Protein AF-0000000086442755 (afdb_homodimer)

InterPro domains:
  IPR003595 Protein-tyrosine phosphatase, catalytic [SM00404] (228-376)
  IPR004182 GRAM domain [PF02893] (17-108)
  IPR010569 Myotubularin-like, phosphatase domain [PF06602] (195-391)
  IPR010569 Myotubularin-like, phosphatase domain [PS51339] (129-443)
  IPR011993 PH-like domain superfamily [G3DSA:2.30.29.30] (11-107)
  IPR016130 Protein-tyrosine phosphatase, active site [PS00383] (278-288)
  IPR029021 Protein-tyrosine phosphatase-like [SSF52799] (125-448)
  IPR030564 Myotubularin [PTHR10807] (195-449)

Sequence (950 aa):
MSLQLCFYVLAVWDVAYLCPFYGNMRGEIAITNYRLLFYSPERENSCILDVPLGVIARVEKVGGSTSRGENSYGIEITCKDMRNLRFAHKQEGHSRRIMFDTIMKFAFPLSNGLQFFAMENKQKFAEDGWKVYDPEAEFKRLVQGIENPPWKLSLLNANYDVCDTYPALLGVPRDCTDDDMRRVASFRSRGRIPAKGGGYETDEGYPFVGFHFLDIQNIHVMRESLRKLKELVYPAMPDSRWLSGLEATHWLEHIKTVLFGAVRIAEKIHVERTSVLVHCSDGWDRTAQLTSLAMLLLDPVYRTLKGFECLIEREWVSAGHKFQQRIGHGDKNYADSERSPIFLQFIDCVWQVTRQFPTAFEFNEHFLIAVLDHLYSCQFGTFLGNCERSRTLERIQEQTPSLWSLVNSRRHEFVSPLFDRRNTRVLFPVPSMRHLQLWLGYYIRWNPGVPGTVRKNSYCGRKDAVLSTCSLECDMSLQLCFYVLAVWDVAYLCPFYGNMRGEIAITNYRLLFYSPERENSCILDVPLGVIARVEKVGGSTSRGENSYGIEITCKDMRNLRFAHKQEGHSRRIMFDTIMKFAFPLSNGLQFFAMENKQKFAEDGWKVYDPEAEFKRLVQGIENPPWKLSLLNANYDVCDTYPALLGVPRDCTDDDMRRVASFRSRGRIPAKGGGYETDEGYPFVGFHFLDIQNIHVMRESLRKLKELVYPAMPDSRWLSGLEATHWLEHIKTVLFGAVRIAEKIHVERTSVLVHCSDGWDRTAQLTSLAMLLLDPVYRTLKGFECLIEREWVSAGHKFQQRIGHGDKNYADSERSPIFLQFIDCVWQVTRQFPTAFEFNEHFLIAVLDHLYSCQFGTFLGNCERSRTLERIQEQTPSLWSLVNSRRHEFVSPLFDRRNTRVLFPVPSMRHLQLWLGYYIRWNPGVPGTVRKNSYCGRKDAVLSTCSLECD

Solvent-accessible surface area (backbone atoms only — not comparable to full-atom values): 51299 Å² total; per-residue (Å²): 130,81,80,72,64,46,50,83,72,48,73,44,70,69,29,29,38,55,39,90,86,80,42,75,42,56,22,35,38,39,32,38,61,46,34,40,33,31,31,22,65,88,56,78,31,33,31,72,42,81,40,46,26,31,26,48,38,42,78,43,80,35,62,54,96,77,51,79,60,87,74,35,30,28,41,37,36,38,35,71,82,52,48,72,46,39,37,22,38,62,84,87,69,58,52,55,59,55,51,50,53,52,49,53,46,54,24,11,12,65,72,60,77,43,74,58,48,9,61,57,38,74,78,84,56,88,36,71,30,74,66,63,57,46,76,67,60,51,49,52,59,73,45,56,92,48,80,81,53,66,53,38,81,38,63,80,20,60,82,31,75,61,20,52,42,40,39,35,68,40,83,41,55,54,87,59,48,69,67,55,51,53,55,41,15,71,60,14,69,75,18,52,68,80,58,49,38,82,53,77,79,72,61,83,83,36,84,88,59,85,86,80,85,70,81,73,75,56,52,62,58,47,32,51,19,50,53,45,42,34,58,46,43,47,64,73,59,66,63,91,49,43,45,42,51,50,52,72,24,40,47,65,57,50,43,30,43,51,45,38,47,13,42,49,51,37,41,38,39,69,74,65,65,43,88,82,88,81,74,53,61,79,41,39,54,71,30,30,43,31,51,47,48,20,46,41,31,57,35,47,59,37,27,31,57,63,30,35,52,27,46,45,43,52,43,33,43,27,42,18,25,43,38,31,57,24,71,36,66,22,36,66,66,64,79,50,76,64,34,32,56,57,68,57,47,41,53,50,44,52,50,56,44,42,69,78,39,59,36,51,26,34,41,30,71,58,38,58,49,48,53,54,53,46,63,37,32,38,60,29,34,64,56,58,42,37,18,36,49,56,28,58,74,65,38,37,77,80,46,20,43,34,53,48,10,56,48,66,54,44,43,82,73,27,49,34,92,56,41,37,88,83,51,56,66,66,57,73,74,71,58,40,68,89,69,56,73,84,60,50,84,64,67,36,36,85,42,82,87,45,86,80,41,64,66,64,45,67,67,44,48,48,57,62,46,48,69,69,48,43,58,85,67,74,128,131,81,79,72,65,48,49,84,72,48,73,44,72,70,30,30,39,53,39,87,85,81,42,74,39,56,22,34,39,40,32,37,62,48,34,39,35,32,31,22,66,90,56,79,32,33,33,73,41,81,40,47,26,31,27,48,36,42,77,43,78,34,63,54,96,77,52,81,60,86,76,35,31,28,40,38,37,40,36,71,81,52,49,72,45,39,36,23,35,61,84,88,70,58,52,55,59,56,51,50,52,51,48,52,46,54,25,11,13,66,70,62,77,44,74,56,49,9,61,57,40,74,77,84,57,89,35,70,30,75,65,61,56,48,74,66,59,52,49,52,61,73,46,56,91,48,80,80,53,67,54,37,80,38,63,79,22,58,80,32,76,60,20,52,43,39,39,35,68,39,82,39,55,53,87,59,48,70,66,57,49,54,56,42,17,70,61,13,67,76,19,50,67,78,55,48,37,82,54,78,79,72,59,83,83,35,84,88,59,86,88,81,86,68,81,72,74,55,51,62,57,48,31,51,18,50,52,46,42,35,57,47,45,46,65,72,59,64,61,90,50,43,45,42,50,51,52,72,23,41,47,64,57,52,42,30,44,51,44,39,47,15,42,51,51,38,41,39,39,70,74,66,65,42,90,81,86,80,74,51,57,80,40,40,54,71,29,30,44,32,53,48,47,20,46,41,31,58,36,47,61,37,28,31,58,63,31,33,53,25,45,46,44,51,44,33,45,28,43,18,24,44,38,30,56,23,72,37,66,22,38,66,66,65,80,50,76,62,35,32,57,57,68,58,46,42,54,49,43,50,50,54,44,42,70,77,38,59,36,51,27,35,44,31,69,60,38,57,50,49,54,55,54,45,61,37,34,37,59,28,34,66,56,58,41,37,18,36,49,57,28,60,75,66,39,38,77,79,46,21,43,33,54,48,9,54,47,65,56,45,42,82,73,27,47,33,91,57,41,37,88,82,51,56,68,65,57,75,73,71,58,41,67,88,69,56,74,84,59,49,84,65,68,38,36,85,43,82,88,43,87,82,42,64,67,66,44,65,68,44,48,48,58,63,46,47,67,70,46,42,57,86,66,73,127

Foldseek 3Di:
DPLCLKAWDDKDAFKWKQAPFPGIATTMWTDILFWIWTFGVVVVRFTPDIGTLLQWQAKDFFDDLPDDDQQGGAMWTDGNQLDIIIMGDDSPPCSRVVVRVVSLCRSQVVVNVHDFSQLSQPDDFPDFQVPLADPVVVVCVVCPPPDPDQKDKDQLCLVPVQAVFAFRIDIDGPPDDSVNLSVCLVQDDRRPDHARAPDHDDCPVPVPDDDDDLPQDDQLLQAQLVVQLSVPQVVDDDPPCNVVSNVVSCLLVNLLSLLVLLLVQLCCCPVVVDDDDDADNDCQFSVLLNVLSNCVLNFLQCQEPSNVSNSCCRSHAANFAFLCQQQVRSHNPSVRSNHGCRVVSSLLNVVLQCVVVVQSHFWDPVQSLLVVSCSRSSNFLARPGGHPNRCVVVVRSPSGGHPSSVCVSPVVVTTHPNHDPPPGDRDNDDSDPVSRDDPCLRNNLSNPPDPPSPCVSRLPPRPVCCNVCVPPPSD/DPLLLKAWDDKDAFKWKQAPFPGIATTMWTDILFWIWTFGVVVVRFTPDIGTLLQWQAKDFFDDLPDDDQQGGAMWTDGNQLDIIIMGDDSPPCRRVVVRVVSLCRSQVVVNVHDFSQLSQPDDFPDFQVPLADPVVVVCVVCPPPDPDQKDKDQLCLVPPQAVFAFRIDIDGPPDDSVNLSVCLVQDDRRPDHARAPDHDDCPVPVPDDDDDLPQDDQLLQAQLVVQLSVPQVVDDDPPCNVVSNVVSCLLVNLLSLLVLLLVQLCCCPVVVDDDDDADNDCQFSVLLNVLSNCVLNFLQCQEPSNVSNSCCRSHAANFAFLCQQQVRSHNPSVRSSHGCRVVSSLLNVVLQCVVVVQSHFWDPVQSLLVVSCSRSSNFLARPGGHDNVCVVVVRSPSGGHSSSVCVSPVVVTTHPNHDPPPGDRDNDDSDPVSRDDPCQRNNLSNPPDPPSPCVSRLPDRPVCCNVCVPPPSD

Secondary structure (DSSP, 8-state):
-----S-EEEEEEEEEEEETTTEEEEEEEEEESSEEEEEEGGGTTEEEEEEEGGGEEEEEEE--TT--STTSSEEEEEETTS-EEEEE--STT-HHHHHHHHHHHHH-GGGGTPPPHHHH-----SS-GGGG--HHHHHHHHTTT-SS-SEEEE-TTTTSSS-TTS-SSEEEETT--HHHHHHHHHTSGGG-SSSPTTS---GGG-TT----------HHHHHHHHHHHHHHHTTTPPGGGHHHHHHHHTHHHHHHHHHHHHHHHHHHHHTS--------SS-SSHHHHHHHHHHHHH-GGGGSHHHHHHHHIIIIITTT--HIIIIITT---TT-TT---HHHHHHHHHHHHHHH-TTS-SB-HHHHHHHHHHHHH-SSSTT-SSSHHHHHHTTHHHHS--HHHHHHHTGGGTB-TT--TT--PPP----STTT----HHHHTTT-TTSTT---GGGG---HHHHHH---S---/-----S-EEEEEEEEEEEETTTEEEEEEEEEESSEEEEEEGGGTTEEEEEEEGGGEEEEEEE--TT--STTSSEEEEEETTS-EEEEE--STT-HHHHHHHHHHHHH-GGGGTPPPHHHH-----SS-GGGG--HHHHHHHHTTT-SS-SEEEE-TTTTSSS-TTS-SSEEEETT--HHHHHHHHHTSGGG-SSSPTTS---GGG-TT----------HHHHHHHHHHHHHHHTTTPPGGGHHHHHHHHTHHHHHHHHHHHHHHHHHHHHTS--------SS-SSHHHHHHHHHHHHH-GGGGSHHHHHHHHIIIIITTT--HIIIIITT---TT-TT---HHHHHHHHHHHHHHH-TTS-SB-HHHHHHHHHHHHH-SSSTT-SSSHHHHHHTTHHHHS--HHHHHHHTGGGTB-TT--TT--PPP----STTT----HHHHTTT-TTSTT---GGGG---HHHHHH---S---

Structure (mmCIF, N/CA/C/O backbone):
data_AF-0000000086442755-model_v1
#
loop_
_entity.id
_entity.type
_entity.pdbx_description
1 polymer 'phosphatidylinositol-3,5-bisphosphate 3-phosphatase'
#
loop_
_atom_site.group_PDB
_atom_site.id
_atom_site.type_symbol
_atom_site.label_atom_id
_atom_site.label_alt_id
_atom_site.label_comp_id
_atom_site.label_asym_id
_atom_site.label_entity_id
_atom_site.label_seq_id
_atom_site.pdbx_PDB_ins_code
_atom_site.Cartn_x
_atom_site.Cartn_y
_atom_site.Cartn_z
_atom_site.occupancy
_atom_site.B_iso_or_equiv
_atom_site.auth_seq_id
_atom_site.auth_comp_id
_atom_site.auth_asym_id
_atom_site.auth_atom_id
_atom_site.pdbx_PDB_model_num
ATOM 1 N N . MET A 1 1 ? -15.805 24.844 40.438 1 22.53 1 MET A N 1
ATOM 2 C CA . MET A 1 1 ? -16.406 25.453 39.25 1 22.53 1 MET A CA 1
ATOM 3 C C . MET A 1 1 ? -15.836 24.828 38 1 22.53 1 MET A C 1
ATOM 5 O O . MET A 1 1 ? -14.633 24.906 37.75 1 22.53 1 MET A O 1
ATOM 9 N N . SER A 1 2 ? -16.234 23.734 37.562 1 29.62 2 SER A N 1
ATOM 10 C CA . SER A 1 2 ? -15.82 22.859 36.469 1 29.62 2 SER A CA 1
ATOM 11 C C . SER A 1 2 ? -15.695 23.609 35.156 1 29.62 2 SER A C 1
ATOM 13 O O . SER A 1 2 ? -16.609 24.328 34.75 1 29.62 2 SER A O 1
ATOM 15 N N . LEU A 1 3 ? -14.602 24.266 34.875 1 35.94 3 LEU A N 1
ATOM 16 C CA . LEU A 1 3 ? -14.18 25.203 33.844 1 35.94 3 LEU A CA 1
ATOM 17 C C . LEU A 1 3 ? -14.797 24.828 32.5 1 35.94 3 LEU A C 1
ATOM 19 O O . LEU A 1 3 ? -14.531 23.75 31.953 1 35.94 3 LEU A O 1
ATOM 23 N N . GLN A 1 4 ? -16 25.156 32.312 1 43.88 4 GLN A N 1
ATOM 24 C CA . GLN A 1 4 ? -16.875 24.922 31.156 1 43.88 4 GLN A CA 1
ATOM 25 C C . GLN A 1 4 ? -16.266 25.469 29.875 1 43.88 4 GLN A C 1
ATOM 27 O O . GLN A 1 4 ? -16.281 26.688 29.656 1 43.88 4 GLN A O 1
ATOM 32 N N . LEU A 1 5 ? -15.031 25.109 29.297 1 58.97 5 LEU A N 1
ATOM 33 C CA . LEU A 1 5 ? -14.164 25.609 28.234 1 58.97 5 LEU A CA 1
ATOM 34 C C . LEU A 1 5 ? -14.922 25.688 26.906 1 58.97 5 LEU A C 1
ATOM 36 O O . LEU A 1 5 ? -14.742 26.641 26.141 1 58.97 5 LEU A O 1
ATOM 40 N N . CYS A 1 6 ? -15.82 24.875 26.672 1 67.19 6 CYS A N 1
ATOM 41 C CA . CYS A 1 6 ? -16.656 24.875 25.469 1 67.19 6 CYS A CA 1
ATOM 42 C C . CYS A 1 6 ? -18.109 25.203 25.812 1 67.19 6 CYS A C 1
ATOM 44 O O . CYS A 1 6 ? -18.672 24.609 26.75 1 67.19 6 CYS A O 1
ATOM 46 N N . PHE A 1 7 ? -18.703 26.469 25.375 1 73.19 7 PHE A N 1
ATOM 47 C CA . PHE A 1 7 ? -20.094 26.812 25.672 1 73.19 7 PHE A CA 1
ATOM 48 C C . PHE A 1 7 ? -20.938 26.828 24.406 1 73.19 7 PHE A C 1
ATOM 50 O O . PHE A 1 7 ? -20.406 27.031 23.312 1 73.19 7 PHE A O 1
ATOM 57 N N . TYR A 1 8 ? -22.188 26.578 24.578 1 76.19 8 TYR A N 1
ATOM 58 C CA . TYR A 1 8 ? -23.125 26.562 23.469 1 76.19 8 TYR A CA 1
ATOM 59 C C . TYR A 1 8 ? -23.422 27.969 22.969 1 76.19 8 TYR A C 1
ATOM 61 O O . TYR A 1 8 ? -23.641 28.875 23.781 1 76.19 8 TYR A O 1
ATOM 69 N N . VAL A 1 9 ? -23.438 28.094 21.688 1 81.19 9 VAL A N 1
ATOM 70 C CA . VAL A 1 9 ? -23.703 29.391 21.094 1 81.19 9 VAL A CA 1
ATOM 71 C C . VAL A 1 9 ? -25.047 29.375 20.391 1 81.19 9 VAL A C 1
ATOM 73 O O . VAL A 1 9 ? -25.859 30.297 20.547 1 81.19 9 VAL A O 1
ATOM 76 N N . LEU A 1 10 ? -25.297 28.281 19.641 1 85.25 10 LEU A N 1
ATOM 77 C CA . LEU A 1 10 ? -26.5 28.25 18.812 1 85.25 10 LEU A CA 1
ATOM 78 C C . LEU A 1 10 ? -26.969 26.812 18.578 1 85.25 10 LEU A C 1
ATOM 80 O O . LEU A 1 10 ? -26.141 25.906 18.469 1 85.25 10 LEU A O 1
ATOM 84 N N . ALA A 1 11 ? -28.219 26.625 18.578 1 88.19 11 ALA A N 1
ATOM 85 C CA . ALA A 1 11 ? -28.828 25.375 18.141 1 88.19 11 ALA A CA 1
ATOM 86 C C . ALA A 1 11 ? -29.859 25.625 17.031 1 88.19 11 ALA A C 1
ATOM 88 O O . ALA A 1 11 ? -30.656 26.562 17.109 1 88.19 11 ALA A O 1
ATOM 89 N N . VAL A 1 12 ? -29.688 24.984 16.031 1 89.75 12 VAL A N 1
ATOM 90 C CA . VAL A 1 12 ? -30.625 25.078 14.922 1 89.75 12 VAL A CA 1
ATOM 91 C C . VAL A 1 12 ? -31.312 23.719 14.703 1 89.75 12 VAL A C 1
ATOM 93 O O . VAL A 1 12 ? -30.625 22.719 14.492 1 89.75 12 VAL A O 1
ATOM 96 N N . TRP A 1 13 ? -32.594 23.797 14.625 1 89.19 13 TRP A N 1
ATOM 97 C CA . TRP A 1 13 ? -33.344 22.562 14.492 1 89.19 13 TRP A CA 1
ATOM 98 C C . TRP A 1 13 ? -33.844 22.375 13.055 1 89.19 13 TRP A C 1
ATOM 100 O O . TRP A 1 13 ? -33.906 23.328 12.289 1 89.19 13 TRP A O 1
ATOM 110 N N . ASP A 1 14 ? -34.094 21.156 12.742 1 88.69 14 ASP A N 1
ATOM 111 C CA . ASP A 1 14 ? -34.719 20.781 11.477 1 88.69 14 ASP A CA 1
ATOM 112 C C . ASP A 1 14 ? -33.844 21.188 10.289 1 88.69 14 ASP A C 1
ATOM 114 O O . ASP A 1 14 ? -34.344 21.859 9.375 1 88.69 14 ASP A O 1
ATOM 118 N N . VAL A 1 15 ? -32.656 20.906 10.367 1 92.38 15 VAL A N 1
ATOM 119 C CA . VAL A 1 15 ? -31.703 21.109 9.289 1 92.38 15 VAL A CA 1
ATOM 120 C C . VAL A 1 15 ? -31.375 19.766 8.641 1 92.38 15 VAL A C 1
ATOM 122 O O . VAL A 1 15 ? -31.312 18.734 9.32 1 92.38 15 VAL A O 1
ATOM 125 N N . ALA A 1 16 ? -31.219 19.766 7.352 1 92.88 16 ALA A N 1
ATOM 126 C CA . ALA A 1 16 ? -30.859 18.547 6.645 1 92.88 16 ALA A CA 1
ATOM 127 C C . ALA A 1 16 ? -29.375 18.531 6.301 1 92.88 16 ALA A C 1
ATOM 129 O O . ALA A 1 16 ? -28.875 19.438 5.621 1 92.88 16 ALA A O 1
ATOM 130 N N . TYR A 1 17 ? -28.656 17.609 6.832 1 93.12 17 TYR A N 1
ATOM 131 C CA . TYR A 1 17 ? -27.297 17.359 6.406 1 93.12 17 TYR A CA 1
ATOM 132 C C . TYR A 1 17 ? -27.25 16.5 5.148 1 93.12 17 TYR A C 1
ATOM 134 O O . TYR A 1 17 ? -27.734 15.359 5.152 1 93.12 17 TYR A O 1
ATOM 142 N N . LEU A 1 18 ? -26.703 17.047 4.117 1 91.94 18 LEU A N 1
ATOM 143 C CA . LEU A 1 18 ? -26.641 16.344 2.844 1 91.94 18 LEU A CA 1
ATOM 144 C C . LEU A 1 18 ? -25.344 15.539 2.742 1 91.94 18 LEU A C 1
ATOM 146 O O . LEU A 1 18 ? -24.438 15.914 1.991 1 91.94 18 LEU A O 1
ATOM 150 N N . CYS A 1 19 ? -25.297 14.391 3.377 1 86.88 19 CYS A N 1
ATOM 151 C CA . CYS A 1 19 ? -24.109 13.555 3.414 1 86.88 19 CYS A CA 1
ATOM 152 C C . CYS A 1 19 ? -23.922 12.82 2.094 1 86.88 19 CYS A C 1
ATOM 154 O O . CYS A 1 19 ? -24.828 12.141 1.615 1 86.88 19 CYS A O 1
ATOM 156 N N . PRO A 1 20 ? -22.797 12.906 1.529 1 83.75 20 PRO A N 1
ATOM 157 C CA . PRO A 1 20 ? -22.562 12.25 0.239 1 83.75 20 PRO A CA 1
ATOM 158 C C . PRO A 1 20 ? -22.516 10.734 0.351 1 83.75 20 PRO A C 1
ATOM 160 O O . PRO A 1 20 ? -22.672 10.031 -0.649 1 83.75 20 PRO A O 1
ATOM 163 N N . PHE A 1 21 ? -22.375 10.242 1.485 1 78 21 PHE A N 1
ATOM 164 C CA . PHE A 1 21 ? -22.156 8.812 1.646 1 78 21 PHE A CA 1
ATOM 165 C C . PHE A 1 21 ? -23.438 8.125 2.121 1 78 21 PHE A C 1
ATOM 167 O O . PHE A 1 21 ? -23.75 7.016 1.691 1 78 21 PHE A O 1
ATOM 174 N N . TYR A 1 22 ? -24.188 8.828 2.996 1 78.12 22 TYR A N 1
ATOM 175 C CA . TYR A 1 22 ? -25.344 8.188 3.625 1 78.12 22 TYR A CA 1
ATOM 176 C C . TYR A 1 22 ? -26.641 8.812 3.154 1 78.12 22 TYR A C 1
ATOM 178 O O . TYR A 1 22 ? -27.734 8.359 3.521 1 78.12 22 TYR A O 1
ATOM 186 N N . GLY A 1 23 ? -26.5 9.773 2.338 1 84.75 23 GLY A N 1
ATOM 187 C CA . GLY A 1 23 ? -27.703 10.469 1.908 1 84.75 23 GLY A CA 1
ATOM 188 C C . GLY A 1 23 ? -28.109 11.578 2.854 1 84.75 23 GLY A C 1
ATOM 189 O O . GLY A 1 23 ? -27.391 11.898 3.805 1 84.75 23 GLY A O 1
ATOM 190 N N . ASN A 1 24 ? -29.281 12.102 2.676 1 89.31 24 ASN A N 1
ATOM 191 C CA . ASN A 1 24 ? -29.766 13.234 3.451 1 89.31 24 ASN A CA 1
ATOM 192 C C . ASN A 1 24 ? -30.266 12.805 4.824 1 89.31 24 ASN A C 1
ATOM 194 O O . ASN A 1 24 ? -30.938 11.766 4.949 1 89.31 24 ASN A O 1
ATOM 198 N N . MET A 1 25 ? -29.906 13.531 5.793 1 90.06 25 MET A N 1
ATOM 199 C CA . MET A 1 25 ? -30.359 13.273 7.156 1 90.06 25 MET A CA 1
ATOM 200 C C . MET A 1 25 ? -30.859 14.555 7.816 1 90.06 25 MET A C 1
ATOM 202 O O . MET A 1 25 ? -30.172 15.578 7.805 1 90.06 25 MET A O 1
ATOM 206 N N . ARG A 1 26 ? -32 14.383 8.359 1 90.44 26 ARG A N 1
ATOM 207 C CA . ARG A 1 26 ? -32.531 15.539 9.07 1 90.44 26 ARG A CA 1
ATOM 208 C C . ARG A 1 26 ? -32.188 15.484 10.547 1 90.44 26 ARG A C 1
ATOM 210 O O . ARG A 1 26 ? -32.125 14.406 11.141 1 90.44 26 ARG A O 1
ATOM 217 N N . GLY A 1 27 ? -31.859 16.719 11.055 1 91.69 27 GLY A N 1
ATOM 218 C CA . GLY A 1 27 ? -31.516 16.75 12.469 1 91.69 27 GLY A CA 1
ATOM 219 C C . GLY A 1 27 ? -31.281 18.156 13 1 91.69 27 GLY A C 1
ATOM 220 O O . GLY A 1 27 ? -31.984 19.094 12.617 1 91.69 27 GLY A O 1
ATOM 221 N N . GLU A 1 28 ? -30.406 18.125 14 1 91.56 28 GLU A N 1
ATOM 222 C CA . GLU A 1 28 ? -30.109 19.375 14.695 1 91.56 28 GLU A CA 1
ATOM 223 C C . GLU A 1 28 ? -28.625 19.688 14.641 1 91.56 28 GLU A C 1
ATOM 225 O O . GLU A 1 28 ? -27.781 18.797 14.758 1 91.56 28 GLU A O 1
ATOM 230 N N . ILE A 1 29 ? -28.406 21.016 14.469 1 92.62 29 ILE A N 1
ATOM 231 C CA . ILE A 1 29 ? -27.031 21.5 14.508 1 92.62 29 ILE A CA 1
ATOM 232 C C . ILE A 1 29 ? -26.797 22.25 15.812 1 92.62 29 ILE A C 1
ATOM 234 O O . ILE A 1 29 ? -27.609 23.078 16.234 1 92.62 29 ILE A O 1
ATOM 238 N N . ALA A 1 30 ? -25.766 21.891 16.438 1 90.44 30 ALA A N 1
ATOM 239 C CA . ALA A 1 30 ? -25.312 22.641 17.609 1 90.44 30 ALA A CA 1
ATOM 240 C C . ALA A 1 30 ? -23.938 23.25 17.359 1 90.44 30 ALA A C 1
ATOM 242 O O . ALA A 1 30 ? -23.016 22.578 16.922 1 90.44 30 ALA A O 1
ATOM 243 N N . ILE A 1 31 ? -23.891 24.547 17.609 1 92.94 31 ILE A N 1
ATOM 244 C CA . ILE A 1 31 ? -22.609 25.25 17.453 1 92.94 31 ILE A CA 1
ATOM 245 C C . ILE A 1 31 ? -22.125 25.766 18.797 1 92.94 31 ILE A C 1
ATOM 247 O O . ILE A 1 31 ? -22.875 26.438 19.516 1 92.94 31 ILE A O 1
ATOM 251 N N . THR A 1 32 ? -20.906 25.391 19.109 1 90.5 32 THR A N 1
ATOM 252 C CA . THR A 1 32 ? -20.25 25.938 20.297 1 90.5 32 THR A CA 1
ATOM 253 C C . THR A 1 32 ? -19.188 26.969 19.891 1 90.5 32 THR A C 1
ATOM 255 O O . THR A 1 32 ? -19.078 27.328 18.719 1 90.5 32 THR A O 1
ATOM 258 N N . ASN A 1 33 ? -18.438 27.453 20.891 1 90.56 33 ASN A N 1
ATOM 259 C CA . ASN A 1 33 ? -17.359 28.375 20.547 1 90.56 33 ASN A CA 1
ATOM 260 C C . ASN A 1 33 ? -16.156 27.625 19.953 1 90.56 33 ASN A C 1
ATOM 262 O O . ASN A 1 33 ? -15.164 28.25 19.578 1 90.56 33 ASN A O 1
ATOM 266 N N . TYR A 1 34 ? -16.312 26.328 19.844 1 91.62 34 TYR A N 1
ATOM 267 C CA . TYR A 1 34 ? -15.18 25.562 19.328 1 91.62 34 TYR A CA 1
ATOM 268 C C . TYR A 1 34 ? -15.625 24.562 18.266 1 91.62 34 TYR A C 1
ATOM 270 O O . TYR A 1 34 ? -14.875 24.281 17.328 1 91.62 34 TYR A O 1
ATOM 278 N N . ARG A 1 35 ? -16.875 24.062 18.359 1 93.19 35 ARG A N 1
ATOM 279 C CA . ARG A 1 35 ? -17.234 22.953 17.484 1 93.19 35 ARG A CA 1
ATOM 280 C C . ARG A 1 35 ? -18.625 23.188 16.875 1 93.19 35 ARG A C 1
ATOM 282 O O . ARG A 1 35 ? -19.453 23.891 17.453 1 93.19 35 ARG A O 1
ATOM 289 N N . LEU A 1 36 ? -18.812 22.609 15.742 1 94.06 36 LEU A N 1
ATOM 290 C CA . LEU A 1 36 ? -20.094 22.406 15.078 1 94.06 36 LEU A CA 1
ATOM 291 C C . LEU A 1 36 ? -20.484 20.938 15.094 1 94.06 36 LEU A C 1
ATOM 293 O O . LEU A 1 36 ? -19.719 20.078 14.656 1 94.06 36 LEU A O 1
ATOM 297 N N . LEU A 1 37 ? -21.672 20.641 15.641 1 91.31 37 LEU A N 1
ATOM 298 C CA . LEU A 1 37 ? -22.141 19.281 15.789 1 91.31 37 LEU A CA 1
ATOM 299 C C . LEU A 1 37 ? -23.469 19.078 15.086 1 91.31 37 LEU A C 1
ATOM 301 O O . LEU A 1 37 ? -24.312 19.984 15.055 1 91.31 37 LEU A O 1
ATOM 305 N N . PHE A 1 38 ? -23.656 17.953 14.523 1 92.38 38 PHE A N 1
ATOM 306 C CA . PHE A 1 38 ? -24.922 17.578 13.922 1 92.38 38 PHE A CA 1
ATOM 307 C C . PHE A 1 38 ? -25.438 16.266 14.508 1 92.38 38 PHE A C 1
ATOM 309 O O . PHE A 1 38 ? -24.703 15.273 14.555 1 92.38 38 PHE A O 1
ATOM 316 N N . TYR A 1 39 ? -26.641 16.359 14.898 1 88.19 39 TYR A N 1
ATOM 317 C CA . TYR A 1 39 ? -27.312 15.195 15.477 1 88.19 39 TYR A CA 1
ATOM 318 C C . TYR A 1 39 ? -28.562 14.836 14.664 1 88.19 39 TYR A C 1
ATOM 320 O O . TYR A 1 39 ? -29.266 15.719 14.164 1 88.19 39 TYR A O 1
ATOM 328 N N . SER A 1 40 ? -28.797 13.562 14.555 1 87.31 40 SER A N 1
ATOM 329 C CA . SER A 1 40 ? -30 13.133 13.852 1 87.31 40 SER A CA 1
ATOM 330 C C . SER A 1 40 ? -30.828 12.18 14.695 1 87.31 40 SER A C 1
ATOM 332 O O . SER A 1 40 ? -30.312 11.156 15.172 1 87.31 40 SER A O 1
ATOM 334 N N . PRO A 1 41 ? -32.062 12.461 14.883 1 81.88 41 PRO A N 1
ATOM 335 C CA . PRO A 1 41 ? -32.938 11.523 15.586 1 81.88 41 PRO A CA 1
ATOM 336 C C . PRO A 1 41 ? -33.125 10.211 14.836 1 81.88 41 PRO A C 1
ATOM 338 O O . PRO A 1 41 ? -33.406 9.18 15.453 1 81.88 41 PRO A O 1
ATOM 341 N N . GLU A 1 42 ? -33 10.242 13.57 1 79.56 42 GLU A N 1
ATOM 342 C CA . GLU A 1 42 ? -33.156 9.055 12.742 1 79.56 42 GLU A CA 1
ATOM 343 C C . GLU A 1 42 ? -32.094 8.008 13.078 1 79.56 42 GLU A C 1
ATOM 345 O O . GLU A 1 42 ? -32.281 6.816 12.812 1 79.56 42 GLU A O 1
ATOM 350 N N . ARG A 1 43 ? -31.094 8.477 13.664 1 77 43 ARG A N 1
ATOM 351 C CA . ARG A 1 43 ? -30 7.586 14.039 1 77 43 ARG A CA 1
ATOM 352 C C . ARG A 1 43 ? -29.781 7.586 15.555 1 77 43 ARG A C 1
ATOM 354 O O . ARG A 1 43 ? -28.656 7.773 16.031 1 77 43 ARG A O 1
ATOM 361 N N . GLU A 1 44 ? -30.812 7.477 16.266 1 71.19 44 GLU A N 1
ATOM 362 C CA . GLU A 1 44 ? -30.828 7.395 17.719 1 71.19 44 GLU A CA 1
ATOM 363 C C . GLU A 1 44 ? -30.109 8.586 18.344 1 71.19 44 GLU A C 1
ATOM 365 O O . GLU A 1 44 ? -29.391 8.43 19.344 1 71.19 44 GLU A O 1
ATOM 370 N N . ASN A 1 45 ? -30.188 9.656 17.672 1 70 45 ASN A N 1
ATOM 371 C CA . ASN A 1 45 ? -29.609 10.914 18.141 1 70 45 ASN A CA 1
ATOM 372 C C . ASN A 1 45 ? -28.109 10.812 18.328 1 70 45 ASN A C 1
ATOM 374 O O . ASN A 1 45 ? -27.562 11.344 19.297 1 70 45 ASN A O 1
ATOM 378 N N . SER A 1 46 ? -27.578 10.078 17.484 1 76.12 46 SER A N 1
ATOM 379 C CA . SER A 1 46 ? -26.125 9.969 17.484 1 76.12 46 SER A CA 1
ATOM 380 C C . SER A 1 46 ? -25.469 11.141 16.75 1 76.12 46 SER A C 1
ATOM 382 O O . SER A 1 46 ? -26.094 11.742 15.875 1 76.12 46 SER A O 1
ATOM 384 N N . CYS A 1 47 ? -24.312 11.625 17.328 1 73 47 CYS A N 1
ATOM 385 C CA . CYS A 1 47 ? -23.547 12.672 16.656 1 73 47 CYS A CA 1
ATOM 386 C C . CYS A 1 47 ? -22.969 12.164 15.336 1 73 47 CYS A C 1
ATOM 388 O O . CYS A 1 47 ? -22.125 11.273 15.328 1 73 47 CYS A O 1
ATOM 390 N N . ILE A 1 48 ? -23.406 12.742 14.32 1 79 48 ILE A N 1
ATOM 391 C CA . ILE A 1 48 ? -23.047 12.297 12.977 1 79 48 ILE A CA 1
ATOM 392 C C . ILE A 1 48 ? -21.844 13.094 12.484 1 79 48 ILE A C 1
ATOM 394 O O . ILE A 1 48 ? -20.984 12.562 11.781 1 79 48 ILE A O 1
ATOM 398 N N . LEU A 1 49 ? -21.859 14.352 12.914 1 89.25 49 LEU A N 1
ATOM 399 C CA . LEU A 1 49 ? -20.781 15.227 12.461 1 89.25 49 LEU A CA 1
ATOM 400 C C . LEU A 1 49 ? -20.172 15.992 13.633 1 89.25 49 LEU A C 1
ATOM 402 O O . LEU A 1 49 ? -20.906 16.453 14.516 1 89.25 49 LEU A O 1
ATOM 406 N N . ASP A 1 50 ? -18.938 16.062 13.719 1 89.06 50 ASP A N 1
ATOM 407 C CA . ASP A 1 50 ? -18.141 16.828 14.672 1 89.06 50 ASP A CA 1
ATOM 408 C C . ASP A 1 50 ? -17 17.562 13.977 1 89.06 50 ASP A C 1
ATOM 410 O O . ASP A 1 50 ? -16.031 16.953 13.547 1 89.06 50 ASP A O 1
ATOM 414 N N . VAL A 1 51 ? -17.156 18.875 13.961 1 94.62 51 VAL A N 1
ATOM 415 C CA . VAL A 1 51 ? -16.188 19.672 13.203 1 94.62 51 VAL A CA 1
ATOM 416 C C . VAL A 1 51 ? -15.68 20.812 14.07 1 94.62 51 VAL A C 1
ATOM 418 O O . VAL A 1 51 ? -16.422 21.734 14.391 1 94.62 51 VAL A O 1
ATOM 421 N N . PRO A 1 52 ? -14.406 20.734 14.477 1 95.25 52 PRO A N 1
ATOM 422 C CA . PRO A 1 52 ? -13.875 21.969 15.086 1 95.25 52 PRO A CA 1
ATOM 423 C C . PRO A 1 52 ? -14.016 23.188 14.18 1 95.25 52 PRO A C 1
ATOM 425 O O . PRO A 1 52 ? -13.758 23.094 12.977 1 95.25 52 PRO A O 1
ATOM 428 N N . LEU A 1 53 ? -14.391 24.25 14.727 1 96.31 53 LEU A N 1
ATOM 429 C CA . LEU A 1 53 ? -14.664 25.438 13.914 1 96.31 53 LEU A CA 1
ATOM 430 C C . LEU A 1 53 ? -13.398 25.922 13.219 1 96.31 53 LEU A C 1
ATOM 432 O O . LEU A 1 53 ? -13.453 26.453 12.117 1 96.31 53 LEU A O 1
ATOM 436 N N . GLY A 1 54 ? -12.242 25.734 13.852 1 96.62 54 GLY A N 1
ATOM 437 C CA . GLY A 1 54 ? -10.977 26.156 13.273 1 96.62 54 GLY A CA 1
ATOM 438 C C . GLY A 1 54 ? -10.641 25.438 11.984 1 96.62 54 GLY A C 1
ATOM 439 O O . GLY A 1 54 ? -9.82 25.922 11.188 1 96.62 54 GLY A O 1
ATOM 440 N N . VAL A 1 55 ? -11.289 24.312 11.727 1 97.75 55 VAL A N 1
ATOM 441 C CA . VAL A 1 55 ? -11.016 23.484 10.562 1 97.75 55 VAL A CA 1
ATOM 442 C C . VAL A 1 55 ? -11.734 24.062 9.344 1 97.75 55 VAL A C 1
ATOM 444 O O . VAL A 1 55 ? -11.398 23.734 8.203 1 97.75 55 VAL A O 1
ATOM 447 N N . ILE A 1 56 ? -12.688 24.922 9.547 1 97.94 56 ILE A N 1
ATOM 448 C CA . ILE A 1 56 ? -13.492 25.5 8.469 1 97.94 56 ILE A CA 1
ATOM 449 C C . ILE A 1 56 ? -12.664 26.5 7.672 1 97.94 56 ILE A C 1
ATOM 451 O O . ILE A 1 56 ? -12.031 27.391 8.242 1 97.94 56 ILE A O 1
ATOM 455 N N . ALA A 1 57 ? -12.664 26.375 6.395 1 97.38 57 ALA A N 1
ATOM 456 C CA . ALA A 1 57 ? -11.906 27.25 5.508 1 97.38 57 ALA A CA 1
ATOM 457 C C . ALA A 1 57 ? -12.82 28.266 4.828 1 97.38 57 ALA A C 1
ATOM 459 O O . ALA A 1 57 ? -12.414 29.391 4.559 1 97.38 57 ALA A O 1
ATOM 460 N N . ARG A 1 58 ? -14 27.812 4.535 1 97.38 58 ARG A N 1
ATOM 461 C CA . ARG A 1 58 ? -14.906 28.641 3.742 1 97.38 58 ARG A CA 1
ATOM 462 C C . ARG A 1 58 ? -16.359 28.281 4.039 1 97.38 58 ARG A C 1
ATOM 464 O O . ARG A 1 58 ? -16.703 27.109 4.207 1 97.38 58 ARG A O 1
ATOM 471 N N . VAL A 1 59 ? -17.20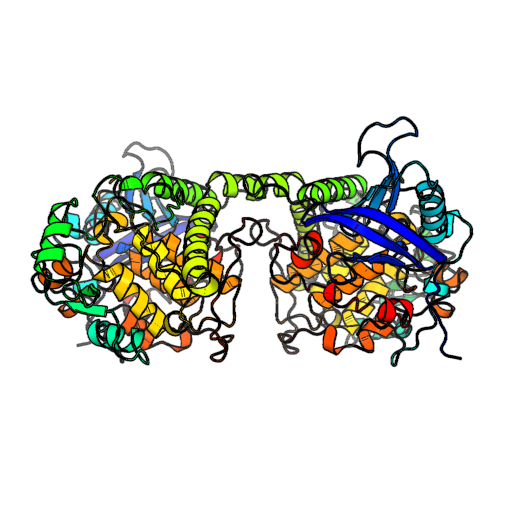3 29.266 4.145 1 97.56 59 VAL A N 1
ATOM 472 C CA . VAL A 1 59 ? -18.641 29.109 4.336 1 97.56 59 VAL A CA 1
ATOM 473 C C . VAL A 1 59 ? -19.406 29.891 3.268 1 97.56 59 VAL A C 1
ATOM 475 O O . VAL A 1 59 ? -19.141 31.078 3.059 1 97.56 59 VAL A O 1
ATOM 478 N N . GLU A 1 60 ? -20.312 29.219 2.613 1 95.81 60 GLU A N 1
ATOM 479 C CA . GLU A 1 60 ? -21.062 29.859 1.553 1 95.81 60 GLU A CA 1
ATOM 480 C C . GLU A 1 60 ? -22.562 29.578 1.691 1 95.81 60 GLU A C 1
ATOM 482 O O . GLU A 1 60 ? -22.953 28.469 2.053 1 95.81 60 GLU A O 1
ATOM 487 N N . LYS A 1 61 ? -23.281 30.578 1.429 1 93.31 61 LYS A N 1
ATOM 488 C CA . LYS A 1 61 ? -24.734 30.406 1.339 1 93.31 61 LYS A CA 1
ATOM 489 C C . LYS A 1 61 ? -25.141 29.906 -0.043 1 93.31 61 LYS A C 1
ATOM 491 O O . LYS A 1 61 ? -24.578 30.328 -1.055 1 93.31 61 LYS A O 1
ATOM 496 N N . VAL A 1 62 ? -26 28.938 0 1 91.25 62 VAL A N 1
ATOM 497 C CA . VAL A 1 62 ? -26.484 28.375 -1.258 1 91.25 62 VAL A CA 1
ATOM 498 C C . VAL A 1 62 ? -27.969 28.703 -1.432 1 91.25 62 VAL A C 1
ATOM 500 O O . VAL A 1 62 ? -28.75 28.562 -0.493 1 91.25 62 VAL A O 1
ATOM 503 N N . GLY A 1 63 ? -28.297 29.062 -2.662 1 84.25 63 GLY A N 1
ATOM 504 C CA . GLY A 1 63 ? -29.688 29.328 -2.986 1 84.25 63 GLY A CA 1
ATOM 505 C C . GLY A 1 63 ? -30.172 30.672 -2.484 1 84.25 63 GLY A C 1
ATOM 506 O O . GLY A 1 63 ? -29.5 31.312 -1.686 1 84.25 63 GLY A O 1
ATOM 507 N N . GLY A 1 64 ? -31.297 31.172 -3.143 1 75.12 64 GLY A N 1
ATOM 508 C CA . GLY A 1 64 ? -31.969 32.375 -2.738 1 75.12 64 GLY A CA 1
ATOM 509 C C . GLY A 1 64 ? -33.406 32.156 -2.293 1 75.12 64 GLY A C 1
ATOM 510 O O . GLY A 1 64 ? -33.875 31.016 -2.27 1 75.12 64 GLY A O 1
ATOM 511 N N . SER A 1 65 ? -33.969 33.188 -1.89 1 66.06 65 SER A N 1
ATOM 512 C CA . SER A 1 65 ? -35.344 33.125 -1.413 1 66.06 65 SER A CA 1
ATOM 513 C C . SER A 1 65 ? -36.281 32.562 -2.492 1 66.06 65 SER A C 1
ATOM 515 O O . SER A 1 65 ? -37.312 32 -2.184 1 66.06 65 SER A O 1
ATOM 517 N N . THR A 1 66 ? -35.781 32.594 -3.607 1 67.12 66 THR A N 1
ATOM 518 C CA . THR A 1 66 ? -36.625 32.156 -4.73 1 67.12 66 THR A CA 1
ATOM 519 C C . THR A 1 66 ? -36.188 30.797 -5.23 1 67.12 66 THR A C 1
ATOM 521 O O . THR A 1 66 ? -36.75 30.266 -6.191 1 67.12 66 THR A O 1
ATOM 524 N N . SER A 1 67 ? -35.219 30.234 -4.676 1 69.25 67 SER A N 1
ATOM 525 C CA . SER A 1 67 ? -34.719 28.953 -5.148 1 69.25 67 SER A CA 1
ATOM 526 C C . SER A 1 67 ? -35.75 27.844 -4.906 1 69.25 67 SER A C 1
ATOM 528 O O . SER A 1 67 ? -36.375 27.797 -3.846 1 69.25 67 SER A O 1
ATOM 530 N N . ARG A 1 68 ? -36.125 27.141 -5.973 1 65.25 68 ARG A N 1
ATOM 531 C CA . ARG A 1 68 ? -37.094 26.047 -5.969 1 65.25 68 ARG A CA 1
ATOM 532 C C . ARG A 1 68 ? -36.406 24.703 -5.809 1 65.25 68 ARG A C 1
ATOM 534 O O . ARG A 1 68 ? -35.281 24.516 -6.297 1 65.25 68 ARG A O 1
ATOM 541 N N . GLY A 1 69 ? -36.812 23.922 -4.656 1 70.75 69 GLY A N 1
ATOM 542 C CA . GLY A 1 69 ? -36.344 22.562 -4.445 1 70.75 69 GLY A CA 1
ATOM 543 C C . GLY A 1 69 ? -35.906 22.281 -3.02 1 70.75 69 GLY A C 1
ATOM 544 O O . GLY A 1 69 ? -35.5 23.203 -2.305 1 70.75 69 GLY A O 1
ATOM 545 N N . GLU A 1 70 ? -36.219 21.219 -2.527 1 68.81 70 GLU A N 1
ATOM 546 C CA . GLU A 1 70 ? -36.062 20.812 -1.134 1 68.81 70 GLU A CA 1
ATOM 547 C C . GLU A 1 70 ? -34.656 20.984 -0.643 1 68.81 70 GLU A C 1
ATOM 549 O O . GLU A 1 70 ? -34.406 21.375 0.506 1 68.81 70 GLU A O 1
ATOM 554 N N . ASN A 1 71 ? -33.562 21.016 -1.516 1 79.69 71 ASN A N 1
ATOM 555 C CA . ASN A 1 71 ? -32.188 21.031 -1.04 1 79.69 71 ASN A CA 1
ATOM 556 C C . ASN A 1 71 ? -31.375 22.156 -1.694 1 79.69 71 ASN A C 1
ATOM 558 O O . ASN A 1 71 ? -30.156 22.125 -1.707 1 79.69 71 ASN A O 1
ATOM 562 N N . SER A 1 72 ? -32.188 23.219 -2 1 82.56 72 SER A N 1
ATOM 563 C CA . SER A 1 72 ? -31.516 24.266 -2.76 1 82.56 72 SER A CA 1
ATOM 564 C C . SER A 1 72 ? -31.156 25.453 -1.87 1 82.56 72 SER A C 1
ATOM 566 O O . SER A 1 72 ? -30.359 26.297 -2.252 1 82.56 72 SER A O 1
ATOM 568 N N . TYR A 1 73 ? -31.75 25.531 -0.707 1 88.69 73 TYR A N 1
ATOM 569 C CA . TYR A 1 73 ? -31.531 26.609 0.241 1 88.69 73 TYR A CA 1
ATOM 570 C C . TYR A 1 73 ? -30.75 26.125 1.459 1 88.69 73 TYR A C 1
ATOM 572 O O . TYR A 1 73 ? -31.25 25.312 2.234 1 88.69 73 TYR A O 1
ATOM 580 N N . GLY A 1 74 ? -29.453 26.578 1.553 1 93.25 74 GLY A N 1
ATOM 581 C CA . GLY A 1 74 ? -28.688 26.078 2.678 1 93.25 74 GLY A CA 1
ATOM 582 C C . GLY A 1 74 ? -27.281 26.656 2.748 1 93.25 74 GLY A C 1
ATOM 583 O O . GLY A 1 74 ? -27.062 27.828 2.414 1 93.25 74 GLY A O 1
ATOM 584 N N . ILE A 1 75 ? -26.391 25.953 3.432 1 95.44 75 ILE A N 1
ATOM 585 C CA . ILE A 1 75 ? -25.016 26.391 3.674 1 95.44 75 ILE A CA 1
ATOM 586 C C . ILE A 1 75 ? -24.047 25.297 3.232 1 95.44 75 ILE A C 1
ATOM 588 O O . ILE A 1 75 ? -24.297 24.109 3.449 1 95.44 75 ILE A O 1
ATOM 592 N N . GLU A 1 76 ? -23.031 25.703 2.529 1 96.19 76 GLU A N 1
ATOM 593 C CA . GLU A 1 76 ? -21.922 24.812 2.172 1 96.19 76 GLU A CA 1
ATOM 594 C C . GLU A 1 76 ? -20.656 25.203 2.914 1 96.19 76 GLU A C 1
ATOM 596 O O . GLU A 1 76 ? -20.281 26.375 2.955 1 96.19 76 GLU A O 1
ATOM 601 N N . ILE A 1 77 ? -20.062 24.266 3.561 1 97.19 77 ILE A N 1
ATOM 602 C CA . ILE A 1 77 ? -18.844 24.5 4.348 1 97.19 77 ILE A CA 1
ATOM 603 C C . ILE A 1 77 ? -17.688 23.688 3.77 1 97.19 77 ILE A C 1
ATOM 605 O O . ILE A 1 77 ? -17.797 22.469 3.615 1 97.19 77 ILE A O 1
ATOM 609 N N . THR A 1 78 ? -16.625 24.328 3.369 1 96.88 78 THR A N 1
ATOM 610 C CA . THR A 1 78 ? -15.383 23.672 2.945 1 96.88 78 THR A CA 1
ATOM 611 C C . THR A 1 78 ? -14.367 23.641 4.086 1 96.88 78 THR A C 1
ATOM 613 O O . THR A 1 78 ? -14.047 24.688 4.664 1 96.88 78 THR A O 1
ATOM 616 N N . CYS A 1 79 ? -13.922 22.484 4.414 1 97 79 CYS A N 1
ATOM 617 C CA . CYS A 1 79 ? -13.008 22.344 5.539 1 97 79 CYS A CA 1
ATOM 618 C C . CYS A 1 79 ? -11.578 22.094 5.059 1 97 79 CYS A C 1
ATOM 620 O O . CYS A 1 79 ? -11.367 21.688 3.918 1 97 79 CYS A O 1
ATOM 622 N N . LYS A 1 80 ? -10.648 22.359 5.945 1 97.25 80 LYS A N 1
ATOM 623 C CA . LYS A 1 80 ? -9.227 22.172 5.668 1 97.25 80 LYS A CA 1
ATOM 624 C C . LYS A 1 80 ? -8.836 20.703 5.754 1 97.25 80 LYS A C 1
ATOM 626 O O . LYS A 1 80 ? -7.781 20.312 5.254 1 97.25 80 LYS A O 1
ATOM 631 N N . ASP A 1 81 ? -9.672 19.859 6.402 1 95 81 ASP A N 1
ATOM 632 C CA . ASP A 1 81 ? -9.352 18.453 6.641 1 95 81 ASP A CA 1
ATOM 633 C C . ASP A 1 81 ? -10 17.562 5.59 1 95 81 ASP A C 1
ATOM 635 O O . ASP A 1 81 ? -10.477 16.469 5.91 1 95 81 ASP A O 1
ATOM 639 N N . MET A 1 82 ? -10.266 18.062 4.387 1 93.25 82 MET A N 1
ATOM 640 C CA . MET A 1 82 ? -10.703 17.328 3.201 1 93.25 82 MET A CA 1
ATOM 641 C C . MET A 1 82 ? -12.227 17.281 3.119 1 93.25 82 MET A C 1
ATOM 643 O O . MET A 1 82 ? -12.789 17 2.059 1 93.25 82 MET A O 1
ATOM 647 N N . ARG A 1 83 ? -13.008 17.672 4.148 1 93.38 83 ARG A N 1
ATOM 648 C CA . ARG A 1 83 ? -14.461 17.531 4.152 1 93.38 83 ARG A CA 1
ATOM 649 C C . ARG A 1 83 ? -15.125 18.719 3.471 1 93.38 83 ARG A C 1
ATOM 651 O O . ARG A 1 83 ? -14.656 19.859 3.604 1 93.38 83 ARG A O 1
ATOM 658 N N . ASN A 1 84 ? -16.109 18.422 2.754 1 93.75 84 ASN A N 1
ATOM 659 C CA . ASN A 1 84 ? -17.094 19.391 2.285 1 93.75 84 ASN A CA 1
ATOM 660 C C . ASN A 1 84 ? -18.484 19.094 2.83 1 93.75 84 ASN A C 1
ATOM 662 O O . ASN A 1 84 ? -19.062 18.062 2.516 1 93.75 84 ASN A O 1
ATOM 666 N N . LEU A 1 85 ? -19.016 20.062 3.547 1 94.81 85 LEU A N 1
ATOM 667 C CA . LEU A 1 85 ? -20.281 19.828 4.227 1 94.81 85 LEU A CA 1
ATOM 668 C C . LEU A 1 85 ? -21.391 20.688 3.617 1 94.81 85 LEU A C 1
ATOM 670 O O . LEU A 1 85 ? -21.156 21.844 3.252 1 94.81 85 LEU A O 1
ATOM 674 N N . ARG A 1 86 ? -22.531 20.078 3.512 1 94.56 86 ARG A N 1
ATOM 675 C CA . ARG A 1 86 ? -23.703 20.797 2.982 1 94.56 86 ARG A CA 1
ATOM 676 C C . ARG A 1 86 ? -24.906 20.594 3.881 1 94.56 86 ARG A C 1
ATOM 678 O O . ARG A 1 86 ? -25.219 19.484 4.301 1 94.56 86 ARG A O 1
ATOM 685 N N . PHE A 1 87 ? -25.547 21.672 4.117 1 95 87 PHE A N 1
ATOM 686 C CA . PHE A 1 87 ? -26.75 21.672 4.926 1 95 87 PHE A CA 1
ATOM 687 C C . PHE A 1 87 ? -27.891 22.391 4.199 1 95 87 PHE A C 1
ATOM 689 O O . PHE A 1 87 ? -27.672 23.422 3.551 1 95 87 PHE A O 1
ATOM 696 N N . ALA A 1 88 ? -28.984 21.828 4.309 1 93.25 88 ALA A N 1
ATOM 697 C CA . ALA A 1 88 ? -30.172 22.453 3.738 1 93.25 88 ALA A CA 1
ATOM 698 C C . ALA A 1 88 ? -31.109 22.938 4.836 1 93.25 88 ALA A C 1
ATOM 700 O O . ALA A 1 88 ? -31.297 22.281 5.855 1 93.25 88 ALA A O 1
ATOM 701 N N . HIS A 1 89 ? -31.625 24.125 4.629 1 90.75 89 HIS A N 1
ATOM 702 C CA . HIS A 1 89 ? -32.562 24.766 5.555 1 90.75 89 HIS A CA 1
ATOM 703 C C . HIS A 1 89 ? -33.906 25.016 4.898 1 90.75 89 HIS A C 1
ATOM 705 O O . HIS A 1 89 ? -34.031 25.047 3.67 1 90.75 89 HIS A O 1
ATOM 711 N N . LYS A 1 90 ? -34.906 25.141 5.805 1 84.12 90 LYS A N 1
ATOM 712 C CA . LYS A 1 90 ? -36.188 25.625 5.316 1 84.12 90 LYS A CA 1
ATOM 713 C C . LYS A 1 90 ? -36.156 27.141 5.102 1 84.12 90 LYS A C 1
ATOM 715 O O . LYS A 1 90 ? -35.531 27.875 5.875 1 84.12 90 LYS A O 1
ATOM 720 N N . GLN A 1 91 ? -36.875 27.641 4.141 1 78.5 91 GLN A N 1
ATOM 721 C CA . GLN A 1 91 ? -36.844 29.047 3.76 1 78.5 91 GLN A CA 1
ATOM 722 C C . GLN A 1 91 ? -37.594 29.906 4.773 1 78.5 91 GLN A C 1
ATOM 724 O O . GLN A 1 91 ? -37.25 31.078 4.977 1 78.5 91 GLN A O 1
ATOM 729 N N . GLU A 1 92 ? -38.562 29.469 5.48 1 74.38 92 GLU A N 1
ATOM 730 C CA . GLU A 1 92 ? -39.469 30.234 6.336 1 74.38 92 GLU A CA 1
ATOM 731 C C . GLU A 1 92 ? -38.75 30.656 7.629 1 74.38 92 GLU A C 1
ATOM 733 O O . GLU A 1 92 ? -39.062 31.719 8.18 1 74.38 92 GLU A O 1
ATOM 738 N N . GLY A 1 93 ? -37.781 30.141 8.148 1 69.94 93 GLY A N 1
ATOM 739 C CA . GLY A 1 93 ? -37.344 30.344 9.523 1 69.94 93 GLY A CA 1
ATOM 740 C C . GLY A 1 93 ? -36.062 31.156 9.625 1 69.94 93 GLY A C 1
ATOM 741 O O . GLY A 1 93 ? -35.656 31.547 10.727 1 69.94 93 GLY A O 1
ATOM 742 N N . HIS A 1 94 ? -35.5 31.781 8.641 1 80.94 94 HIS A N 1
ATOM 743 C CA . HIS A 1 94 ? -34.25 32.531 8.594 1 80.94 94 HIS A CA 1
ATOM 744 C C . HIS A 1 94 ? -33.156 31.828 9.336 1 80.94 94 HIS A C 1
ATOM 746 O O . HIS A 1 94 ? -32.188 32.469 9.789 1 80.94 94 HIS A O 1
ATOM 752 N N . SER A 1 95 ? -33.25 30.672 9.656 1 87.75 95 SER A N 1
ATOM 753 C CA . SER A 1 95 ? -32.281 29.891 10.398 1 87.75 95 SER A CA 1
ATOM 754 C C . SER A 1 95 ? -30.938 29.844 9.664 1 87.75 95 SER A C 1
ATOM 756 O O . SER A 1 95 ? -29.891 29.812 10.297 1 87.75 95 SER A O 1
ATOM 758 N N . ARG A 1 96 ? -30.953 29.891 8.422 1 91.19 96 ARG A N 1
ATOM 759 C CA . ARG A 1 96 ? -29.734 29.828 7.621 1 91.19 96 ARG A CA 1
ATOM 760 C C . ARG A 1 96 ? -28.812 31.016 7.922 1 91.19 96 ARG A C 1
ATOM 762 O O . ARG A 1 96 ? -27.609 30.859 8.086 1 91.19 96 ARG A O 1
ATOM 769 N N . ARG A 1 97 ? -29.469 32.219 7.98 1 91.81 97 ARG A N 1
ATOM 770 C CA . ARG A 1 97 ? -28.703 33.406 8.211 1 91.81 97 ARG A CA 1
ATOM 771 C C . ARG A 1 97 ? -28.031 33.406 9.578 1 91.81 97 ARG A C 1
ATOM 773 O O . ARG A 1 97 ? -26.844 33.719 9.711 1 91.81 97 ARG A O 1
ATOM 780 N N . ILE A 1 98 ? -28.75 33.062 10.555 1 92.62 98 ILE A N 1
ATOM 781 C CA . ILE A 1 98 ? -28.234 33.031 11.914 1 92.62 98 ILE A CA 1
ATOM 782 C C . ILE A 1 98 ? -27.094 32.031 12.023 1 92.62 98 ILE A C 1
ATOM 784 O O . ILE A 1 98 ? -26.078 32.312 12.664 1 92.62 98 ILE A O 1
ATOM 788 N N . MET A 1 99 ? -27.328 30.891 11.461 1 94.25 99 MET A N 1
ATOM 789 C CA . MET A 1 99 ? -26.297 29.859 11.469 1 94.25 99 MET A CA 1
ATOM 790 C C . MET A 1 99 ? -25.047 30.359 10.742 1 94.25 99 MET A C 1
ATOM 792 O O . MET A 1 99 ? -23.922 30.188 11.242 1 94.25 99 MET A O 1
ATOM 796 N N . PHE A 1 100 ? -25.219 30.906 9.617 1 96 100 PHE A N 1
ATOM 797 C CA . PHE A 1 100 ? -24.125 31.438 8.82 1 96 100 PHE A CA 1
ATOM 798 C C . PHE A 1 100 ? -23.328 32.469 9.617 1 96 100 PHE A C 1
ATOM 800 O O . PHE A 1 100 ? -22.094 32.375 9.703 1 96 100 PHE A O 1
ATOM 807 N N . ASP A 1 101 ? -24.016 33.406 10.234 1 95.62 101 ASP A N 1
ATOM 808 C CA . ASP A 1 101 ? -23.375 34.5 10.977 1 95.62 101 ASP A CA 1
ATOM 809 C C . ASP A 1 101 ? -22.609 33.938 12.18 1 95.62 101 ASP A C 1
ATOM 811 O O . ASP A 1 101 ? -21.531 34.438 12.516 1 95.62 101 ASP A O 1
ATOM 815 N N . THR A 1 102 ? -23.234 33 12.781 1 95.5 102 THR A N 1
ATOM 816 C CA . THR A 1 102 ? -22.594 32.406 13.953 1 95.5 102 THR A CA 1
ATOM 817 C C . THR A 1 102 ? -21.312 31.688 13.562 1 95.5 102 THR A C 1
ATOM 819 O O . THR A 1 102 ? -20.281 31.828 14.234 1 95.5 102 THR A O 1
ATOM 822 N N . ILE A 1 103 ? -21.375 30.859 12.508 1 97.06 103 ILE A N 1
ATOM 823 C CA . ILE A 1 103 ? -20.188 30.125 12.055 1 97.06 103 ILE A CA 1
ATOM 824 C C . ILE A 1 103 ? -19.109 31.125 11.633 1 97.06 103 ILE A C 1
ATOM 826 O O . ILE A 1 103 ? -17.938 30.969 12.016 1 97.06 103 ILE A O 1
ATOM 830 N N . MET A 1 104 ? -19.516 32.156 10.922 1 96.81 104 MET A N 1
ATOM 831 C CA . MET A 1 104 ? -18.562 33.156 10.445 1 96.81 104 MET A CA 1
ATOM 832 C C . MET A 1 104 ? -17.859 33.812 11.617 1 96.81 104 MET A C 1
ATOM 834 O O . MET A 1 104 ? -16.656 34.094 11.547 1 96.81 104 MET A O 1
ATOM 838 N N . LYS A 1 105 ? -18.547 34.062 12.625 1 95.94 105 LYS A N 1
ATOM 839 C CA . LYS A 1 105 ? -18.016 34.75 13.781 1 95.94 105 LYS A CA 1
ATOM 840 C C . LYS A 1 105 ? -17 33.906 14.531 1 95.94 105 LYS A C 1
ATOM 842 O O . LYS A 1 105 ? -15.906 34.375 14.852 1 95.94 105 LYS A O 1
ATOM 847 N N . PHE A 1 106 ? -17.25 32.656 14.703 1 94.81 106 PHE A N 1
ATOM 848 C CA . PHE A 1 106 ? -16.453 31.859 15.625 1 94.81 106 PHE A CA 1
ATOM 849 C C . PHE A 1 106 ? -15.422 31.031 14.867 1 94.81 106 PHE A C 1
ATOM 851 O O . PHE A 1 106 ? -14.406 30.625 15.43 1 94.81 106 PHE A O 1
ATOM 858 N N . ALA A 1 107 ? -15.648 30.734 13.586 1 96.94 107 ALA A N 1
ATOM 859 C CA . ALA A 1 107 ? -14.688 29.969 12.789 1 96.94 107 ALA A CA 1
ATOM 860 C C . ALA A 1 107 ? -13.523 30.844 12.352 1 96.94 107 ALA A C 1
ATOM 862 O O . ALA A 1 107 ? -12.422 30.359 12.094 1 96.94 107 ALA A O 1
ATOM 863 N N . PHE A 1 108 ? -13.852 32.219 12.312 1 97.62 108 PHE A N 1
ATOM 864 C CA . PHE A 1 108 ? -12.836 33.125 11.828 1 97.62 108 PHE A CA 1
ATOM 865 C C . PHE A 1 108 ? -12.602 34.25 12.844 1 97.62 108 PHE A C 1
ATOM 867 O O . PHE A 1 108 ? -12.836 35.438 12.539 1 97.62 108 PHE A O 1
ATOM 874 N N . PRO A 1 109 ? -12.023 33.875 13.906 1 95.12 109 PRO A N 1
ATOM 875 C CA . PRO A 1 109 ? -11.836 34.844 14.977 1 95.12 109 PRO A CA 1
ATOM 876 C C . PRO A 1 109 ? -10.93 36 14.578 1 95.12 109 PRO A C 1
ATOM 878 O O . PRO A 1 109 ? -11.164 37.156 14.984 1 95.12 109 PRO A O 1
ATOM 881 N N . LEU A 1 110 ? -9.93 35.75 13.844 1 92.69 110 LEU A N 1
ATOM 882 C CA . LEU A 1 110 ? -9.023 36.812 13.422 1 92.69 110 LEU A CA 1
ATOM 883 C C . LEU A 1 110 ? -9.758 37.875 12.625 1 92.69 110 LEU A C 1
ATOM 885 O O . LEU A 1 110 ? -9.453 39.062 12.742 1 92.69 110 LEU A O 1
ATOM 889 N N . SER A 1 111 ? -10.688 37.469 11.875 1 92.31 111 SER A N 1
ATOM 890 C CA . SER A 1 111 ? -11.438 38.406 11.016 1 92.31 111 SER A CA 1
ATOM 891 C C . SER A 1 111 ? -12.531 39.125 11.797 1 92.31 111 SER A C 1
ATOM 893 O O . SER A 1 111 ? -13.078 40.125 11.336 1 92.31 111 SER A O 1
ATOM 895 N N . ASN A 1 112 ? -12.883 38.656 12.961 1 92.94 112 ASN A N 1
ATOM 896 C CA . ASN A 1 112 ? -13.992 39.219 13.727 1 92.94 112 ASN A CA 1
ATOM 897 C C . ASN A 1 112 ? -13.516 39.812 15.055 1 92.94 112 ASN A C 1
ATOM 899 O O . ASN A 1 112 ? -14.32 40.062 15.953 1 92.94 112 ASN A O 1
ATOM 903 N N . GLY A 1 113 ? -12.25 39.906 15.164 1 92.12 113 GLY A N 1
ATOM 904 C CA . GLY A 1 113 ? -11.672 40.531 16.344 1 92.12 113 GLY A CA 1
ATOM 905 C C . GLY A 1 113 ? -11.82 39.688 17.594 1 92.12 113 GLY A C 1
ATOM 906 O O . GLY A 1 113 ? -11.969 40.219 18.703 1 92.12 113 GLY A O 1
ATOM 907 N N . LEU A 1 114 ? -11.922 38.438 17.438 1 92.62 114 LEU A N 1
ATOM 908 C CA . LEU A 1 114 ? -12.023 37.5 18.562 1 92.62 114 LEU A CA 1
ATOM 909 C C . LEU A 1 114 ? -10.703 36.781 18.781 1 92.62 114 LEU A C 1
ATOM 911 O O . LEU A 1 114 ? -9.836 36.75 17.906 1 92.62 114 LEU A O 1
ATOM 915 N N . GLN A 1 115 ? -10.578 36.219 19.969 1 91.94 115 GLN A N 1
ATOM 916 C CA . GLN A 1 115 ? -9.414 35.406 20.266 1 91.94 115 GLN A CA 1
ATOM 917 C C . GLN A 1 115 ? -9.625 33.969 19.797 1 91.94 115 GLN A C 1
ATOM 919 O O . GLN A 1 115 ? -10.758 33.5 19.656 1 91.94 115 GLN A O 1
ATOM 924 N N . PHE A 1 116 ? -8.508 33.375 19.516 1 94.62 116 PHE A N 1
ATOM 925 C CA . PHE A 1 116 ? -8.578 31.938 19.172 1 94.62 116 PHE A CA 1
ATOM 926 C C . PHE A 1 116 ? -9.07 31.125 20.375 1 94.62 116 PHE A C 1
ATOM 928 O O . PHE A 1 116 ? -8.836 31.5 21.516 1 94.62 116 PHE A O 1
ATOM 935 N N . PHE A 1 117 ? -9.766 30.047 20.078 1 94.06 117 PHE A N 1
ATOM 936 C CA . PHE A 1 117 ? -10.211 29.141 21.125 1 94.06 117 PHE A CA 1
ATOM 937 C C . PHE A 1 117 ? -9.039 28.688 21.984 1 94.06 117 PHE A C 1
ATOM 939 O O . PHE A 1 117 ? -9.195 28.469 23.188 1 94.06 117 PHE A O 1
ATOM 946 N N . ALA A 1 118 ? -7.883 28.547 21.438 1 95.38 118 ALA A N 1
ATOM 947 C CA . ALA A 1 118 ? -6.688 28.109 22.141 1 95.38 118 ALA A CA 1
ATOM 948 C C . ALA A 1 118 ? -6.434 28.969 23.375 1 95.38 118 ALA A C 1
ATOM 950 O O . ALA A 1 118 ? -5.926 28.5 24.391 1 95.38 118 ALA A O 1
ATOM 951 N N . MET A 1 119 ? -6.762 30.219 23.297 1 93.56 119 MET A N 1
ATOM 952 C CA . MET A 1 119 ? -6.527 31.156 24.391 1 93.56 119 MET A CA 1
ATOM 953 C C . MET A 1 119 ? -7.582 31 25.484 1 93.56 119 MET A C 1
ATOM 955 O O . MET A 1 119 ? -7.363 31.391 26.625 1 93.56 119 MET A O 1
ATOM 959 N N . GLU A 1 120 ? -8.688 30.375 25.109 1 90.69 120 GLU A N 1
ATOM 960 C CA . GLU A 1 120 ? -9.758 30.125 26.062 1 90.69 120 GLU A CA 1
ATOM 961 C C . GLU A 1 120 ? -9.648 28.719 26.641 1 90.69 120 GLU A C 1
ATOM 963 O O . GLU A 1 120 ? -10.266 28.406 27.672 1 90.69 120 GLU A O 1
ATOM 968 N N . ASN A 1 121 ? -8.906 27.891 25.953 1 89.94 121 ASN A N 1
ATOM 969 C CA . ASN A 1 121 ? -8.719 26.516 26.375 1 89.94 121 ASN A CA 1
ATOM 970 C C . ASN A 1 121 ? -7.941 26.438 27.688 1 89.94 121 ASN A C 1
ATOM 972 O O . ASN A 1 121 ? -6.73 26.656 27.703 1 89.94 121 ASN A O 1
ATOM 976 N N . LYS A 1 122 ? -8.602 26 28.766 1 84.38 122 LYS A N 1
ATOM 977 C CA . LYS A 1 122 ? -7.945 25.969 30.078 1 84.38 122 LYS A CA 1
ATOM 978 C C . LYS A 1 122 ? -7.75 24.531 30.547 1 84.38 122 LYS A C 1
ATOM 980 O O . LYS A 1 122 ? -7.656 24.266 31.75 1 84.38 122 LYS A O 1
ATOM 985 N N . GLN A 1 123 ? -7.684 23.672 29.578 1 86.31 123 GLN A N 1
ATOM 986 C CA . GLN A 1 123 ? -7.445 22.281 29.922 1 86.31 123 GLN A CA 1
ATOM 987 C C . GLN A 1 123 ? -6.105 22.109 30.625 1 86.31 123 GLN A C 1
ATOM 989 O O . GLN A 1 123 ? -5.117 22.75 30.266 1 86.31 123 GLN A O 1
ATOM 994 N N . LYS A 1 124 ? -6.121 21.188 31.625 1 89 124 LYS A N 1
ATOM 995 C CA . LYS A 1 124 ? -4.902 20.875 32.375 1 89 124 LYS A CA 1
ATOM 996 C C . LYS A 1 124 ? -4.363 19.5 31.984 1 89 124 LYS A C 1
ATOM 998 O O . LYS A 1 124 ? -5.137 18.562 31.781 1 89 124 LYS A O 1
ATOM 1003 N N . PHE A 1 125 ? -3.092 19.469 31.828 1 93.38 125 PHE A N 1
ATOM 1004 C CA . PHE A 1 125 ? -2.434 18.219 31.453 1 93.38 125 PHE A CA 1
ATOM 1005 C C . PHE A 1 125 ? -1.337 17.859 32.438 1 93.38 125 PHE A C 1
ATOM 1007 O O . PHE A 1 125 ? -0.793 18.734 33.125 1 93.38 125 PHE A O 1
ATOM 1014 N N . ALA A 1 126 ? -1.037 16.609 32.531 1 94.44 126 ALA A N 1
ATOM 1015 C CA . ALA A 1 126 ? -0.006 16.125 33.438 1 94.44 126 ALA A CA 1
ATOM 1016 C C . ALA A 1 126 ? 1.374 16.625 33.031 1 94.44 126 ALA A C 1
ATOM 1018 O O . ALA A 1 126 ? 2.229 16.891 33.875 1 94.44 126 ALA A O 1
ATOM 1019 N N . GLU A 1 127 ? 1.571 16.812 31.766 1 94.81 127 GLU A N 1
ATOM 1020 C CA . GLU A 1 127 ? 2.854 17.234 31.219 1 94.81 127 GLU A CA 1
ATOM 1021 C C . GLU A 1 127 ? 2.738 18.609 30.547 1 94.81 127 GLU A C 1
ATOM 1023 O O . GLU A 1 127 ? 1.727 18.922 29.922 1 94.81 127 GLU A O 1
ATOM 1028 N N . ASP A 1 128 ? 3.76 19.344 30.781 1 95.44 128 ASP A N 1
ATOM 1029 C CA . ASP A 1 128 ? 3.832 20.625 30.094 1 95.44 128 ASP A CA 1
ATOM 1030 C C . ASP A 1 128 ? 4.559 20.484 28.75 1 95.44 128 ASP A C 1
ATOM 1032 O O . ASP A 1 128 ? 5.789 20.5 28.703 1 95.44 128 ASP A O 1
ATOM 1036 N N . GLY A 1 129 ? 3.832 20.547 27.719 1 97.19 129 GLY A N 1
ATOM 1037 C CA . GLY A 1 129 ? 4.348 20.297 26.391 1 97.19 129 GLY A CA 1
ATOM 1038 C C . GLY A 1 129 ? 5.191 21.438 25.844 1 97.19 129 GLY A C 1
ATOM 1039 O O . GLY A 1 129 ? 5.938 21.266 24.875 1 97.19 129 GLY A O 1
ATOM 1040 N N . TRP A 1 130 ? 5.051 22.656 26.438 1 96.94 130 TRP A N 1
ATOM 1041 C CA . TRP A 1 130 ? 5.844 23.781 25.969 1 96.94 130 TRP A CA 1
ATOM 1042 C C . TRP A 1 130 ? 7.316 23.594 26.328 1 96.94 130 TRP A C 1
ATOM 1044 O O . TRP A 1 130 ? 8.188 24.266 25.766 1 96.94 130 TRP A O 1
ATOM 1054 N N . LYS A 1 131 ? 7.688 22.672 27.094 1 96.44 131 LYS A N 1
ATOM 1055 C CA . LYS A 1 131 ? 9.055 22.453 27.562 1 96.44 131 LYS A CA 1
ATOM 1056 C C . LYS A 1 131 ? 9.758 21.391 26.719 1 96.44 131 LYS A C 1
ATOM 1058 O O . LYS A 1 131 ? 10.906 21.031 27 1 96.44 131 LYS A O 1
ATOM 1063 N N . VAL A 1 132 ? 9.117 20.922 25.734 1 97.62 132 VAL A N 1
ATOM 1064 C CA . VAL A 1 132 ? 9.656 19.797 24.969 1 97.62 132 VAL A CA 1
ATOM 1065 C C . VAL A 1 132 ? 10.906 20.234 24.219 1 97.62 132 VAL A C 1
ATOM 1067 O O . VAL A 1 132 ? 11.797 19.422 23.938 1 97.62 132 VAL A O 1
ATOM 1070 N N . TYR A 1 133 ? 11.008 21.516 23.906 1 97.38 133 TYR A N 1
ATOM 1071 C CA . TYR A 1 133 ? 12.133 22.016 23.125 1 97.38 133 TYR A CA 1
ATOM 1072 C C . TYR A 1 133 ? 12.859 23.141 23.859 1 97.38 133 TYR A C 1
ATOM 1074 O O . TYR A 1 133 ? 12.234 24.125 24.266 1 97.38 133 TYR A O 1
ATOM 1082 N N . ASP A 1 134 ? 14.008 22.891 24.047 1 96.94 134 ASP A N 1
ATOM 1083 C CA . ASP A 1 134 ? 14.977 23.859 24.547 1 96.94 134 ASP A CA 1
ATOM 1084 C C . ASP A 1 134 ? 16.172 23.984 23.594 1 96.94 134 ASP A C 1
ATOM 1086 O O . ASP A 1 134 ? 16.969 23.047 23.469 1 96.94 134 ASP A O 1
ATOM 1090 N N . PRO A 1 135 ? 16.297 25.156 22.984 1 96.19 135 PRO A N 1
ATOM 1091 C CA . PRO A 1 135 ? 17.328 25.297 21.953 1 96.19 135 PRO A CA 1
ATOM 1092 C C . PRO A 1 135 ? 18.734 25.031 22.484 1 96.19 135 PRO A C 1
ATOM 1094 O O . PRO A 1 135 ? 19.578 24.469 21.766 1 96.19 135 PRO A O 1
ATOM 1097 N N . GLU A 1 136 ? 19.094 25.422 23.703 1 96.31 136 GLU A N 1
ATOM 1098 C CA . GLU A 1 136 ? 20.406 25.172 24.266 1 96.31 136 GLU A CA 1
ATOM 1099 C C . GLU A 1 136 ? 20.625 23.688 24.531 1 96.31 136 GLU A C 1
ATOM 1101 O O . GLU A 1 136 ? 21.703 23.156 24.203 1 96.31 136 GLU A O 1
ATOM 1106 N N . ALA A 1 137 ? 19.641 23.141 25.078 1 96.62 137 ALA A N 1
ATOM 1107 C CA . ALA A 1 137 ? 19.734 21.703 25.359 1 96.62 137 ALA A CA 1
ATOM 1108 C C . ALA A 1 137 ? 19.859 20.906 24.078 1 96.62 137 ALA A C 1
ATOM 1110 O O . ALA A 1 137 ? 20.625 19.938 24.016 1 96.62 137 ALA A O 1
ATOM 1111 N N . GLU A 1 138 ? 19.094 21.234 23.125 1 96.56 138 GLU A N 1
ATOM 1112 C CA . GLU A 1 138 ? 19.125 20.547 21.844 1 96.56 138 GLU A CA 1
ATOM 1113 C C . GLU A 1 138 ? 20.484 20.719 21.156 1 96.56 138 GLU A C 1
ATOM 1115 O O . GLU A 1 138 ? 21.016 19.766 20.578 1 96.56 138 GLU A O 1
ATOM 1120 N N . PHE A 1 139 ? 21.047 21.891 21.25 1 95.44 139 PHE A N 1
ATOM 1121 C CA . PHE A 1 139 ? 22.359 22.141 20.688 1 95.44 139 PHE A CA 1
ATOM 1122 C C . PHE A 1 139 ? 23.422 21.297 21.375 1 95.44 139 PHE A C 1
ATOM 1124 O O . PHE A 1 139 ? 24.266 20.688 20.703 1 95.44 139 PHE A O 1
ATOM 1131 N N . LYS A 1 140 ? 23.344 21.234 22.656 1 95.19 140 LYS A N 1
ATOM 1132 C CA . LYS A 1 140 ? 24.281 20.406 23.422 1 95.19 140 LYS A CA 1
ATOM 1133 C C . LYS A 1 140 ? 24.203 18.953 23.016 1 95.19 140 LYS A C 1
ATOM 1135 O O . LYS A 1 140 ? 25.219 18.266 22.922 1 95.19 140 LYS A O 1
ATOM 1140 N N . ARG A 1 141 ? 23.016 18.531 22.781 1 95.62 141 ARG A N 1
ATOM 1141 C CA . ARG A 1 141 ? 22.812 17.141 22.375 1 95.62 141 ARG A CA 1
ATOM 1142 C C . ARG A 1 141 ? 23.438 16.891 21 1 95.62 141 ARG A C 1
ATOM 1144 O O . ARG A 1 141 ? 24.062 15.859 20.781 1 95.62 141 ARG A O 1
ATOM 1151 N N . LEU A 1 142 ? 23.281 17.812 20.078 1 93.94 142 LEU A N 1
ATOM 1152 C CA . LEU A 1 142 ? 23.734 17.656 18.703 1 93.94 142 LEU A CA 1
ATOM 1153 C C . LEU A 1 142 ? 25.266 17.641 18.641 1 93.94 142 LEU A C 1
ATOM 1155 O O . LEU A 1 142 ? 25.844 17 17.766 1 93.94 142 LEU A O 1
ATOM 1159 N N . VAL A 1 143 ? 25.906 18.312 19.547 1 92.44 143 VAL A N 1
ATOM 1160 C CA . VAL A 1 143 ? 27.359 18.391 19.484 1 92.44 143 VAL A CA 1
ATOM 1161 C C 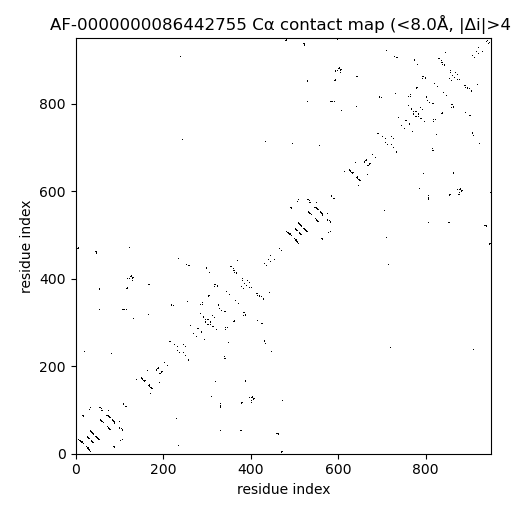. VAL A 1 143 ? 27.984 17.438 20.5 1 92.44 143 VAL A C 1
ATOM 1163 O O . VAL A 1 143 ? 29.203 17.453 20.719 1 92.44 143 VAL A O 1
ATOM 1166 N N . GLN A 1 144 ? 27.141 16.688 21.078 1 90.06 144 GLN A N 1
ATOM 1167 C CA . GLN A 1 144 ? 27.625 15.781 22.109 1 90.06 144 GLN A CA 1
ATOM 1168 C C . GLN A 1 144 ? 28.688 14.828 21.562 1 90.06 144 GLN A C 1
ATOM 1170 O O . GLN A 1 144 ? 28.516 14.258 20.484 1 90.06 144 GLN A O 1
ATOM 1175 N N . GLY A 1 145 ? 29.766 14.688 22.297 1 87.62 145 GLY A N 1
ATOM 1176 C CA . GLY A 1 145 ? 30.828 13.758 21.906 1 87.62 145 GLY A CA 1
ATOM 1177 C C . GLY A 1 145 ? 31.844 14.383 20.969 1 87.62 145 GLY A C 1
ATOM 1178 O O . GLY A 1 145 ? 32.875 13.758 20.656 1 87.62 145 GLY A O 1
ATOM 1179 N N . ILE A 1 146 ? 31.562 15.539 20.438 1 88.81 146 ILE A N 1
ATOM 1180 C CA . ILE A 1 146 ? 32.5 16.219 19.547 1 88.81 146 ILE A CA 1
ATOM 1181 C C . ILE A 1 146 ? 33.438 17.094 20.375 1 88.81 146 ILE A C 1
ATOM 1183 O O . ILE A 1 146 ? 33 18.031 21.047 1 88.81 146 ILE A O 1
ATOM 1187 N N . GLU A 1 147 ? 34.656 16.625 20.391 1 89.62 147 GLU A N 1
ATOM 1188 C CA . GLU A 1 147 ? 35.656 17.469 21.062 1 89.62 147 GLU A CA 1
ATOM 1189 C C . GLU A 1 147 ? 35.844 18.781 20.328 1 89.62 147 GLU A C 1
ATOM 1191 O O . GLU A 1 147 ? 36.125 18.797 19.125 1 89.62 147 GLU A O 1
ATOM 1196 N N . ASN A 1 148 ? 35.719 19.938 20.922 1 89.25 148 ASN A N 1
ATOM 1197 C CA . ASN A 1 148 ? 35.844 21.266 20.344 1 89.25 148 ASN A CA 1
ATOM 1198 C C . ASN A 1 148 ? 34.969 21.422 19.094 1 89.25 148 ASN A C 1
ATOM 1200 O O . ASN A 1 148 ? 35.469 21.625 18 1 89.25 148 ASN A O 1
ATOM 1204 N N . PRO A 1 149 ? 33.688 21.391 19.328 1 91.44 149 PRO A N 1
ATOM 1205 C CA . PRO A 1 149 ? 32.781 21.453 18.172 1 91.44 149 PRO A CA 1
ATOM 1206 C C . PRO A 1 149 ? 33 22.703 17.328 1 91.44 149 PRO A C 1
ATOM 1208 O O . PRO A 1 149 ? 33.25 23.781 17.859 1 91.44 149 PRO A O 1
ATOM 1211 N N . PRO A 1 150 ? 32.875 22.516 16.047 1 91.62 150 PRO A N 1
ATOM 1212 C CA . PRO A 1 150 ? 33.062 23.656 15.141 1 91.62 150 PRO A CA 1
ATOM 1213 C C . PRO A 1 150 ? 31.859 24.594 15.109 1 91.62 150 PRO A C 1
ATOM 1215 O O . PRO A 1 150 ? 31.797 25.5 14.273 1 91.62 150 PRO A O 1
ATOM 1218 N N . TRP A 1 151 ? 30.984 24.453 15.984 1 94.19 151 TRP A N 1
ATOM 1219 C CA . TRP A 1 151 ? 29.75 25.234 16.062 1 94.19 151 TRP A CA 1
ATOM 1220 C C . TRP A 1 151 ? 29.625 25.906 17.438 1 94.19 151 TRP A C 1
ATOM 1222 O O . TRP A 1 151 ? 30.203 25.438 18.422 1 94.19 151 TRP A O 1
ATOM 1232 N N . LYS A 1 152 ? 28.953 27 17.469 1 94.38 152 LYS A N 1
ATOM 1233 C CA . LYS A 1 152 ? 28.625 27.688 18.719 1 94.38 152 LYS A CA 1
ATOM 1234 C C . LYS A 1 152 ? 27.234 28.312 18.656 1 94.38 152 LYS A C 1
ATOM 1236 O O . LYS A 1 152 ? 26.672 28.484 17.562 1 94.38 152 LYS A O 1
ATOM 1241 N N . LEU A 1 153 ? 26.688 28.562 19.828 1 94.69 153 LEU A N 1
ATOM 1242 C CA . LEU A 1 153 ? 25.422 29.281 19.891 1 94.69 153 LEU A CA 1
ATOM 1243 C C . LEU A 1 153 ? 25.672 30.797 19.891 1 94.69 153 LEU A C 1
ATOM 1245 O O . LEU A 1 153 ? 26.609 31.281 20.516 1 94.69 153 LEU A O 1
ATOM 1249 N N . SER A 1 154 ? 24.875 31.453 19.109 1 94.69 154 SER A N 1
ATOM 1250 C CA . SER A 1 154 ? 24.969 32.906 19.016 1 94.69 154 SER A CA 1
ATOM 1251 C C . SER A 1 154 ? 23.703 33.594 19.5 1 94.69 154 SER A C 1
ATOM 1253 O O . SER A 1 154 ? 22.594 33.125 19.203 1 94.69 154 SER A O 1
ATOM 1255 N N . LEU A 1 155 ? 23.891 34.656 20.234 1 95 155 LEU A N 1
ATOM 1256 C CA . LEU A 1 155 ? 22.766 35.469 20.719 1 95 155 LEU A CA 1
ATOM 1257 C C . LEU A 1 155 ? 22.547 36.688 19.844 1 95 155 LEU A C 1
ATOM 1259 O O . LEU A 1 155 ? 21.828 37.594 20.219 1 95 155 LEU A O 1
ATOM 1263 N N . LEU A 1 156 ? 23.172 36.656 18.719 1 93.62 156 LEU A N 1
ATOM 1264 C CA . LEU A 1 156 ? 23.094 37.781 17.797 1 93.62 156 LEU A CA 1
ATOM 1265 C C . LEU A 1 156 ? 21.641 38.156 17.547 1 93.62 156 LEU A C 1
ATOM 1267 O O . LEU A 1 156 ? 21.328 39.344 17.406 1 93.62 156 LEU A O 1
ATOM 1271 N N . ASN A 1 157 ? 20.75 37.219 17.469 1 94.81 157 ASN A N 1
ATOM 1272 C CA . ASN A 1 157 ? 19.344 37.469 17.109 1 94.81 157 ASN A CA 1
ATOM 1273 C C . ASN A 1 157 ? 18.438 37.406 18.344 1 94.81 157 ASN A C 1
ATOM 1275 O O . ASN A 1 157 ? 17.25 37.156 18.219 1 94.81 157 ASN A O 1
ATOM 1279 N N . ALA A 1 158 ? 18.906 37.625 19.516 1 95.38 158 ALA A N 1
ATOM 1280 C CA . ALA A 1 158 ? 18.172 37.5 20.781 1 95.38 158 ALA A CA 1
ATOM 1281 C C . ALA A 1 158 ? 16.953 38.406 20.797 1 95.38 158 ALA A C 1
ATOM 1283 O O . ALA A 1 158 ? 15.914 38.062 21.375 1 95.38 158 ALA A O 1
ATOM 1284 N N . ASN A 1 159 ? 17.062 39.562 20.141 1 94.56 159 ASN A N 1
ATOM 1285 C CA . ASN A 1 159 ? 15.961 40.5 20.078 1 94.56 159 ASN A CA 1
ATOM 1286 C C . ASN A 1 159 ? 15.297 40.5 18.703 1 94.56 159 ASN A C 1
ATOM 1288 O O . ASN A 1 159 ? 14.5 41.406 18.391 1 94.56 159 ASN A O 1
ATOM 1292 N N . TYR A 1 160 ? 15.672 39.656 17.906 1 94.94 160 TYR A N 1
ATOM 1293 C CA . TYR A 1 160 ? 15.109 39.438 16.578 1 94.94 160 TYR A CA 1
ATOM 1294 C C . TYR A 1 160 ? 15.422 40.625 15.672 1 94.94 160 TYR A C 1
ATOM 1296 O O . TYR A 1 160 ? 14.633 40.969 14.789 1 94.94 160 TYR A O 1
ATOM 1304 N N . ASP A 1 161 ? 16.5 41.312 15.867 1 91.69 161 ASP A N 1
ATOM 1305 C CA . ASP A 1 161 ? 16.844 42.5 15.125 1 91.69 161 ASP A CA 1
ATOM 1306 C C . ASP A 1 161 ? 17.5 42.188 13.789 1 91.69 161 ASP A C 1
ATOM 1308 O O . ASP A 1 161 ? 17.328 42.906 12.805 1 91.69 161 ASP A O 1
ATOM 1312 N N . VAL A 1 162 ? 18.25 41.156 13.812 1 91.94 162 VAL A N 1
ATOM 1313 C CA . VAL A 1 162 ? 18.953 40.75 12.594 1 91.94 162 VAL A CA 1
ATOM 1314 C C . VAL A 1 162 ? 17.984 40.094 11.617 1 91.94 162 VAL A C 1
ATOM 1316 O O . VAL A 1 162 ? 17.984 40.438 10.422 1 91.94 162 VAL A O 1
ATOM 1319 N N . CYS A 1 163 ? 17.234 39.219 12.102 1 91.81 163 CYS A N 1
ATOM 1320 C CA . CYS A 1 163 ? 16.219 38.5 11.336 1 91.81 163 CYS A CA 1
ATOM 1321 C C . CYS A 1 163 ? 15 38.219 12.188 1 91.81 163 CYS A C 1
ATOM 1323 O O . CYS A 1 163 ? 15.062 37.438 13.125 1 91.81 163 CYS A O 1
ATOM 1325 N N . ASP A 1 164 ? 13.93 38.719 11.781 1 92.25 164 ASP A N 1
ATOM 1326 C CA . ASP A 1 164 ? 12.727 38.625 12.602 1 92.25 164 ASP A CA 1
ATOM 1327 C C . ASP A 1 164 ? 12.109 37.219 12.516 1 92.25 164 ASP A C 1
ATOM 1329 O O . ASP A 1 164 ? 11.352 36.844 13.398 1 92.25 164 ASP A O 1
ATOM 1333 N N . THR A 1 165 ? 12.375 36.5 11.469 1 93.44 165 THR A N 1
ATOM 1334 C CA . THR A 1 165 ? 11.719 35.219 11.273 1 93.44 165 THR A CA 1
ATOM 1335 C C . THR A 1 165 ? 12.594 34.094 11.797 1 93.44 165 THR A C 1
ATOM 1337 O O . THR A 1 165 ? 12.156 32.938 11.852 1 93.44 165 THR A O 1
ATOM 1340 N N . TYR A 1 166 ? 13.828 34.375 12.219 1 93.5 166 TYR A N 1
ATOM 1341 C CA . TYR A 1 166 ? 14.703 33.375 12.805 1 93.5 166 TYR A CA 1
ATOM 1342 C C . TYR A 1 166 ? 14.602 33.375 14.328 1 93.5 166 TYR A C 1
ATOM 1344 O O . TYR A 1 166 ? 14.141 34.375 14.922 1 93.5 166 TYR A O 1
ATOM 1352 N N . PRO A 1 167 ? 14.977 32.25 14.961 1 95.19 167 PRO A N 1
ATOM 1353 C CA . PRO A 1 167 ? 14.906 32.219 16.422 1 95.19 167 PRO A CA 1
ATOM 1354 C C . PRO A 1 167 ? 15.938 33.125 17.094 1 95.19 167 PRO A C 1
ATOM 1356 O O . PRO A 1 167 ? 16.875 33.594 16.438 1 95.19 167 PRO A O 1
ATOM 1359 N N . ALA A 1 168 ? 15.719 33.281 18.297 1 96.06 168 ALA A N 1
ATOM 1360 C CA . ALA A 1 168 ? 16.594 34.125 19.109 1 96.06 168 ALA A CA 1
ATOM 1361 C C . ALA A 1 168 ? 17.984 33.531 19.25 1 96.06 168 ALA A C 1
ATOM 1363 O O . ALA A 1 168 ? 18.984 34.219 19.297 1 96.06 168 ALA A O 1
ATOM 1364 N N . LEU A 1 169 ? 18.016 32.219 19.328 1 95.62 169 LEU A N 1
ATOM 1365 C CA . LEU A 1 169 ? 19.266 31.5 19.453 1 95.62 169 LEU A CA 1
ATOM 1366 C C . LEU A 1 169 ? 19.609 30.797 18.141 1 95.62 169 LEU A C 1
ATOM 1368 O O . LEU A 1 169 ? 18.797 30.031 17.625 1 95.62 169 LEU A O 1
ATOM 1372 N N . LEU A 1 170 ? 20.828 31.062 17.609 1 93.19 170 LEU A N 1
ATOM 1373 C CA . LEU A 1 170 ? 21.234 30.484 16.344 1 93.19 170 LEU A CA 1
ATOM 1374 C C . LEU A 1 170 ? 22.516 29.656 16.5 1 93.19 170 LEU A C 1
ATOM 1376 O O . LEU A 1 170 ? 23.406 30.031 17.266 1 93.19 170 LEU A O 1
ATOM 1380 N N . GLY A 1 171 ? 22.484 28.469 15.945 1 92.5 171 GLY A N 1
ATOM 1381 C CA . GLY A 1 171 ? 23.75 27.75 15.789 1 92.5 171 GLY A CA 1
ATOM 1382 C C . GLY A 1 171 ? 24.562 28.234 14.609 1 92.5 171 GLY A C 1
ATOM 1383 O O . GLY A 1 171 ? 24.078 28.266 13.477 1 92.5 171 GLY A O 1
ATOM 1384 N N . VAL A 1 172 ? 25.781 28.703 14.828 1 92.56 172 VAL A N 1
ATOM 1385 C CA . VAL A 1 172 ? 26.641 29.25 13.781 1 92.56 172 VAL A CA 1
ATOM 1386 C C . VAL A 1 172 ? 28.031 28.625 13.875 1 92.56 172 VAL A C 1
ATOM 1388 O O . VAL A 1 172 ? 28.391 28.062 14.906 1 92.56 172 VAL A O 1
ATOM 1391 N N . PRO A 1 173 ? 28.734 28.672 12.742 1 91.19 173 PRO A N 1
ATOM 1392 C CA . PRO A 1 173 ? 30.109 28.203 12.836 1 91.19 173 PRO A CA 1
ATOM 1393 C C . PRO A 1 173 ? 30.922 28.938 13.898 1 91.19 173 PRO A C 1
ATOM 1395 O O . PRO A 1 173 ? 30.766 30.156 14.055 1 91.19 173 PRO A O 1
ATOM 1398 N N . ARG A 1 174 ? 31.828 28.234 14.516 1 92.31 174 ARG A N 1
ATOM 1399 C CA . ARG A 1 174 ? 32.594 28.75 15.641 1 92.31 174 ARG A CA 1
ATOM 1400 C C . ARG A 1 174 ? 33.406 29.969 15.227 1 92.31 174 ARG A C 1
ATOM 1402 O O . ARG A 1 174 ? 33.562 30.922 15.992 1 92.31 174 ARG A O 1
ATOM 1409 N N . ASP A 1 175 ? 33.906 29.984 14.047 1 91.75 175 ASP A N 1
ATOM 1410 C CA . ASP A 1 175 ? 34.812 31.016 13.586 1 91.75 175 ASP A CA 1
ATOM 1411 C C . ASP A 1 175 ? 34.094 32.219 13.016 1 91.75 175 ASP A C 1
ATOM 1413 O O . ASP A 1 175 ? 34.688 33.25 12.703 1 91.75 175 ASP A O 1
ATOM 1417 N N . CYS A 1 176 ? 32.844 32.125 12.984 1 91 176 CYS A N 1
ATOM 1418 C CA . CYS A 1 176 ? 32.062 33.219 12.438 1 91 176 CYS A CA 1
ATOM 1419 C C . CYS A 1 176 ? 31.797 34.281 13.5 1 91 176 CYS A C 1
ATOM 1421 O O . CYS A 1 176 ? 31.438 33.969 14.633 1 91 176 CYS A O 1
ATOM 1423 N N . THR A 1 177 ? 32 35.531 13.117 1 93.19 177 THR A N 1
ATOM 1424 C CA . THR A 1 177 ? 31.75 36.625 14.031 1 93.19 177 THR A CA 1
ATOM 1425 C C . THR A 1 177 ? 30.344 37.188 13.82 1 93.19 177 THR A C 1
ATOM 1427 O O . THR A 1 177 ? 29.719 36.969 12.781 1 93.19 177 THR A O 1
ATOM 1430 N N . ASP A 1 178 ? 29.906 37.969 14.789 1 91.94 178 ASP A N 1
ATOM 1431 C CA . ASP A 1 178 ? 28.609 38.625 14.672 1 91.94 178 ASP A CA 1
ATOM 1432 C C . ASP A 1 178 ? 28.578 39.594 13.484 1 91.94 178 ASP A C 1
ATOM 1434 O O . ASP A 1 178 ? 27.562 39.719 12.82 1 91.94 178 ASP A O 1
ATOM 1438 N N . ASP A 1 179 ? 29.703 40.188 13.312 1 91.62 179 ASP A N 1
ATOM 1439 C CA . ASP A 1 179 ? 29.797 41.125 12.195 1 91.62 179 ASP A CA 1
ATOM 1440 C C . ASP A 1 179 ? 29.672 40.375 10.859 1 91.62 179 ASP A C 1
ATOM 1442 O O . ASP A 1 179 ? 29.047 40.875 9.922 1 91.62 179 ASP A O 1
ATOM 1446 N N . ASP A 1 180 ? 30.25 39.281 10.781 1 89.38 180 ASP A N 1
ATOM 1447 C CA . ASP A 1 180 ? 30.094 38.469 9.586 1 89.38 180 ASP A CA 1
ATOM 1448 C C . ASP A 1 180 ? 28.641 38.125 9.328 1 89.38 180 ASP A C 1
ATOM 1450 O O . ASP A 1 180 ? 28.156 38.188 8.195 1 89.38 180 ASP A O 1
ATOM 1454 N N . MET A 1 181 ? 28.016 37.781 10.367 1 89.62 181 MET A N 1
ATOM 1455 C CA . MET A 1 181 ? 26.609 37.375 10.266 1 89.62 181 MET A CA 1
ATOM 1456 C C . MET A 1 181 ? 25.734 38.531 9.844 1 89.62 181 MET A C 1
ATOM 1458 O O . MET A 1 181 ? 24.812 38.344 9.023 1 89.62 181 MET A O 1
ATOM 1462 N N . ARG A 1 182 ? 26 39.688 10.383 1 90.31 182 ARG A N 1
ATOM 1463 C CA . ARG A 1 182 ? 25.234 40.875 10.016 1 90.31 182 ARG A CA 1
ATOM 1464 C C . ARG A 1 182 ? 25.453 41.219 8.547 1 90.31 182 ARG A C 1
ATOM 1466 O O . ARG A 1 182 ? 24.516 41.625 7.863 1 90.31 182 ARG A O 1
ATOM 1473 N N . ARG A 1 183 ? 26.641 41.031 8.094 1 86.81 183 ARG A N 1
ATOM 1474 C CA . ARG A 1 183 ? 26.953 41.312 6.703 1 86.81 183 ARG A CA 1
ATOM 1475 C C . ARG A 1 183 ? 26.219 40.375 5.766 1 86.81 183 ARG A C 1
ATOM 1477 O O . ARG A 1 183 ? 25.672 40.812 4.75 1 86.81 183 ARG A O 1
ATOM 1484 N N . VAL A 1 184 ? 26.234 39.188 6.172 1 83.62 184 VAL A N 1
ATOM 1485 C CA . VAL A 1 184 ? 25.562 38.188 5.344 1 83.62 184 VAL A CA 1
ATOM 1486 C C . VAL A 1 184 ? 24.062 38.438 5.352 1 83.62 184 VAL A C 1
ATOM 1488 O O . VAL A 1 184 ? 23.406 38.312 4.316 1 83.62 184 VAL A O 1
ATOM 1491 N N . ALA A 1 185 ? 23.531 38.75 6.457 1 87.06 185 ALA A N 1
ATOM 1492 C CA . ALA A 1 185 ? 22.094 39 6.598 1 87.06 185 ALA A CA 1
ATOM 1493 C C . ALA A 1 185 ? 21.656 40.188 5.73 1 87.06 185 ALA A C 1
ATOM 1495 O O . ALA A 1 185 ? 20.531 40.188 5.215 1 87.06 185 ALA A O 1
ATOM 1496 N N . SER A 1 186 ? 22.516 41.094 5.559 1 83.12 186 SER A N 1
ATOM 1497 C CA . SER A 1 186 ? 22.188 42.312 4.801 1 83.12 186 SER A CA 1
ATOM 1498 C C . SER A 1 186 ? 22.078 42 3.309 1 83.12 186 SER A C 1
ATOM 1500 O O . SER A 1 186 ? 21.453 42.781 2.559 1 83.12 186 SER A O 1
ATOM 1502 N N . PHE A 1 187 ? 22.641 40.875 2.9 1 76 187 PHE A N 1
ATOM 1503 C CA . PHE A 1 187 ? 22.625 40.531 1.488 1 76 187 PHE A CA 1
ATOM 1504 C C . PHE A 1 187 ? 21.344 39.781 1.14 1 76 187 PHE A C 1
ATOM 1506 O O . PHE A 1 187 ? 21.047 39.562 -0.038 1 76 187 PHE A O 1
ATOM 1513 N N . ARG A 1 188 ? 20.578 39.438 2.131 1 74.25 188 ARG A N 1
ATOM 1514 C CA . ARG A 1 188 ? 19.406 38.625 1.893 1 74.25 188 ARG A CA 1
ATOM 1515 C C . ARG A 1 188 ? 18.125 39.406 2.191 1 74.25 188 ARG A C 1
ATOM 1517 O O . ARG A 1 188 ? 18.078 40.219 3.125 1 74.25 188 ARG A O 1
ATOM 1524 N N . SER A 1 189 ? 17.25 38.906 1.327 1 72.19 189 SER A N 1
ATOM 1525 C CA . SER A 1 189 ? 15.938 39.5 1.585 1 72.19 189 SER A CA 1
ATOM 1526 C C . SER A 1 189 ? 15.398 39.094 2.949 1 72.19 189 SER A C 1
ATOM 1528 O O . SER A 1 189 ? 15.445 37.906 3.305 1 72.19 189 SER A O 1
ATOM 1530 N N . ARG A 1 190 ? 15.18 39.969 3.875 1 81.25 190 ARG A N 1
ATOM 1531 C CA . ARG A 1 190 ? 14.547 39.781 5.176 1 81.25 190 ARG A CA 1
ATOM 1532 C C . ARG A 1 190 ? 15.547 39.281 6.211 1 81.25 190 ARG A C 1
ATOM 1534 O O . ARG A 1 190 ? 15.156 38.812 7.281 1 81.25 190 ARG A O 1
ATOM 1541 N N . GLY A 1 191 ? 16.859 39.062 5.746 1 84.88 191 GLY A N 1
ATOM 1542 C CA . GLY A 1 191 ? 17.938 38.812 6.676 1 84.88 191 GLY A CA 1
ATOM 1543 C C . GLY A 1 191 ? 18.125 37.344 6.988 1 84.88 191 GLY A C 1
ATOM 1544 O O . GLY A 1 191 ? 18.828 37 7.938 1 84.88 191 GLY A O 1
ATOM 1545 N N . ARG A 1 192 ? 17.422 36.438 6.281 1 85.94 192 ARG A N 1
ATOM 1546 C CA . ARG A 1 192 ? 17.547 35.031 6.57 1 85.94 192 ARG A CA 1
ATOM 1547 C C . ARG A 1 192 ? 18.844 34.438 6 1 85.94 192 ARG A C 1
ATOM 1549 O O . ARG A 1 192 ? 18.984 34.344 4.785 1 85.94 192 ARG A O 1
ATOM 1556 N N . ILE A 1 193 ? 19.797 34.25 6.773 1 77.62 193 ILE A N 1
ATOM 1557 C CA . ILE A 1 193 ? 21.125 33.75 6.406 1 77.62 193 ILE A CA 1
ATOM 1558 C C . ILE A 1 193 ? 21.016 32.281 6.008 1 77.62 193 ILE A C 1
ATOM 1560 O O . ILE A 1 193 ? 20.172 31.547 6.52 1 77.62 193 ILE A O 1
ATOM 1564 N N . PRO A 1 194 ? 22.141 31.672 5.059 1 63.34 194 PRO A N 1
ATOM 1565 C CA . PRO A 1 194 ? 23.266 32.375 4.434 1 63.34 194 PRO A CA 1
ATOM 1566 C C . PRO A 1 194 ? 22.922 32.906 3.037 1 63.34 194 PRO A C 1
ATOM 1568 O O . PRO A 1 194 ? 23.688 33.688 2.457 1 63.34 194 PRO A O 1
ATOM 1571 N N . ALA A 1 195 ? 21.875 32.312 2.324 1 52.5 195 ALA A N 1
ATOM 1572 C CA . ALA A 1 195 ? 22.016 32.469 0.879 1 52.5 195 ALA A CA 1
ATOM 1573 C C . ALA A 1 195 ? 21.438 33.812 0.418 1 52.5 195 ALA A C 1
ATOM 1575 O O . ALA A 1 195 ? 20.578 34.375 1.092 1 52.5 195 ALA A O 1
ATOM 1576 N N . LYS A 1 196 ? 22.141 34.344 -0.729 1 49.69 196 LYS A N 1
ATOM 1577 C CA . LYS A 1 196 ? 21.625 35.531 -1.397 1 49.69 196 LYS A CA 1
ATOM 1578 C C . LYS A 1 196 ? 20.141 35.375 -1.727 1 49.69 196 LYS A C 1
ATOM 1580 O O . LYS A 1 196 ? 19.688 34.312 -2.08 1 49.69 196 LYS A O 1
ATOM 1585 N N . GLY A 1 197 ? 19.328 36.25 -1.314 1 52.47 197 GLY A N 1
ATOM 1586 C CA . GLY A 1 197 ? 17.891 36.281 -1.578 1 52.47 197 GLY A CA 1
ATOM 1587 C C . GLY A 1 197 ? 17.547 36.125 -3.045 1 52.47 197 GLY A C 1
ATOM 1588 O O . GLY A 1 197 ? 18.328 36.5 -3.92 1 52.47 197 GLY A O 1
ATOM 1589 N N . GLY A 1 198 ? 16.5 35.5 -3.547 1 58.12 198 GLY A N 1
ATOM 1590 C CA . GLY A 1 198 ? 15.789 35.469 -4.82 1 58.12 198 GLY A CA 1
ATOM 1591 C C . GLY A 1 198 ? 16.5 34.625 -5.867 1 58.12 198 GLY A C 1
ATOM 1592 O O . GLY A 1 198 ? 15.953 34.375 -6.938 1 58.12 198 GLY A O 1
ATOM 1593 N N . GLY A 1 199 ? 17.719 34 -5.371 1 62.69 199 GLY A N 1
ATOM 1594 C CA . GLY A 1 199 ? 18.453 33.25 -6.375 1 62.69 199 GLY A CA 1
ATOM 1595 C C . GLY A 1 199 ? 19.656 32.531 -5.809 1 62.69 199 GLY A C 1
ATOM 1596 O O . GLY A 1 199 ? 19.656 32.156 -4.637 1 62.69 199 GLY A O 1
ATOM 1597 N N . TYR A 1 200 ? 20.297 31.891 -6.688 1 66.88 200 TYR A N 1
ATOM 1598 C CA . TYR A 1 200 ? 21.5 31.203 -6.262 1 66.88 200 TYR A CA 1
ATOM 1599 C C . TYR A 1 200 ? 22.75 31.922 -6.77 1 66.88 200 TYR A C 1
ATOM 1601 O O . TYR A 1 200 ? 22.688 32.719 -7.711 1 66.88 200 TYR A O 1
ATOM 1609 N N . GLU A 1 201 ? 23.719 31.875 -5.914 1 69.12 201 GLU A N 1
ATOM 1610 C CA . GLU A 1 201 ? 24.984 32.5 -6.27 1 69.12 201 GLU A CA 1
ATOM 1611 C C . GLU A 1 201 ? 25.734 31.656 -7.305 1 69.12 201 GLU A C 1
ATOM 1613 O O . GLU A 1 201 ? 25.531 30.438 -7.379 1 69.12 201 GLU A O 1
ATOM 1618 N N . THR A 1 202 ? 26.391 32.375 -8.164 1 67.12 202 THR A N 1
ATOM 1619 C CA . THR A 1 202 ? 27.172 31.719 -9.195 1 67.12 202 THR A CA 1
ATOM 1620 C C . THR A 1 202 ? 28.281 30.859 -8.57 1 67.12 202 THR A C 1
ATOM 1622 O O . THR A 1 202 ? 28.688 31.109 -7.434 1 67.12 202 THR A O 1
ATOM 1625 N N . ASP A 1 203 ? 28.719 29.828 -9.25 1 70.5 203 ASP A N 1
ATOM 1626 C CA . ASP A 1 203 ? 29.719 28.859 -8.82 1 70.5 203 ASP A CA 1
ATOM 1627 C C . ASP A 1 203 ? 31.109 29.469 -8.789 1 70.5 203 ASP A C 1
ATOM 1629 O O . ASP A 1 203 ? 32.031 28.906 -8.195 1 70.5 203 ASP A O 1
ATOM 1633 N N . GLU A 1 204 ? 31.312 30.547 -9.297 1 70.81 204 GLU A N 1
ATOM 1634 C CA . GLU A 1 204 ? 32.656 31.109 -9.422 1 70.81 204 GLU A CA 1
ATOM 1635 C C . GLU A 1 204 ? 33.281 31.375 -8.055 1 70.81 204 GLU A C 1
ATOM 1637 O O . GLU A 1 204 ? 34.469 31.141 -7.852 1 70.81 204 GLU A O 1
ATOM 1642 N N . GLY A 1 205 ? 32.406 31.766 -7.203 1 69.69 205 GLY A N 1
ATOM 1643 C CA . GLY A 1 205 ? 32.938 32.094 -5.887 1 69.69 205 GLY A CA 1
ATOM 1644 C C . GLY A 1 205 ? 33 30.906 -4.953 1 69.69 205 GLY A C 1
ATOM 1645 O O . GLY A 1 205 ? 33.531 31 -3.85 1 69.69 205 GLY A O 1
ATOM 1646 N N . TYR A 1 206 ? 32.5 29.75 -5.457 1 76.56 206 TYR A N 1
ATOM 1647 C CA . TYR A 1 206 ? 32.406 28.594 -4.574 1 76.56 206 TYR A CA 1
ATOM 1648 C C . TYR A 1 206 ? 33.031 27.359 -5.234 1 76.56 206 TYR A C 1
ATOM 1650 O O . TYR A 1 206 ? 32.281 26.438 -5.621 1 76.56 206 TYR A O 1
ATOM 1658 N N . PRO A 1 207 ? 34.312 27.25 -5.379 1 77.12 207 PRO A N 1
ATOM 1659 C CA . PRO A 1 207 ? 34.969 26.203 -6.156 1 77.12 207 PRO A CA 1
ATOM 1660 C C . PRO A 1 207 ? 34.688 24.797 -5.602 1 77.12 207 PRO A C 1
ATOM 1662 O O . PRO A 1 207 ? 34.719 23.828 -6.348 1 77.12 207 PRO A O 1
ATOM 1665 N N . PHE A 1 208 ? 34.375 24.656 -4.32 1 81.56 208 PHE A N 1
ATOM 1666 C CA . PHE A 1 208 ? 34.219 23.328 -3.756 1 81.56 208 PHE A CA 1
ATOM 1667 C C . PHE A 1 208 ? 32.75 23.031 -3.449 1 81.56 208 PHE A C 1
ATOM 1669 O O . PHE A 1 208 ? 32.469 22.094 -2.705 1 81.56 208 PHE A O 1
ATOM 1676 N N . VAL A 1 209 ? 31.953 23.797 -4.176 1 82.94 209 VAL A N 1
ATOM 1677 C CA . VAL A 1 209 ? 30.547 23.609 -3.85 1 82.94 209 VAL A CA 1
ATOM 1678 C C . VAL A 1 209 ? 29.812 22.984 -5.035 1 82.94 209 VAL A C 1
ATOM 1680 O O . VAL A 1 209 ? 30.047 23.375 -6.188 1 82.94 209 VAL A O 1
ATOM 1683 N N . GLY A 1 210 ? 29.125 21.859 -4.711 1 84.12 210 GLY A N 1
ATOM 1684 C CA . GLY A 1 210 ? 28.219 21.281 -5.688 1 84.12 210 GLY A CA 1
ATOM 1685 C C . GLY A 1 210 ? 26.797 21.812 -5.559 1 84.12 210 GLY A C 1
ATOM 1686 O O . GLY A 1 210 ? 26.297 22 -4.449 1 84.12 210 GLY A O 1
ATOM 1687 N N . PHE A 1 211 ? 26.219 22.188 -6.727 1 85.38 211 PHE A N 1
ATOM 1688 C CA . PHE A 1 211 ? 24.859 22.688 -6.734 1 85.38 211 PHE A CA 1
ATOM 1689 C C . PHE A 1 211 ? 23.875 21.609 -7.168 1 85.38 211 PHE A C 1
ATOM 1691 O O . PHE A 1 211 ? 24.125 20.906 -8.156 1 85.38 211 PHE A O 1
ATOM 1698 N N . HIS A 1 212 ? 22.875 21.422 -6.34 1 87.62 212 HIS A N 1
ATOM 1699 C CA . HIS A 1 212 ? 21.828 20.469 -6.68 1 87.62 212 HIS A CA 1
ATOM 1700 C C . HIS A 1 212 ? 20.453 21.109 -6.609 1 87.62 212 HIS A C 1
ATOM 1702 O O . HIS A 1 212 ? 20.031 21.562 -5.543 1 87.62 212 HIS A O 1
ATOM 1708 N N . PHE A 1 213 ? 19.844 21.203 -7.727 1 88.62 213 PHE A N 1
ATOM 1709 C CA . PHE A 1 213 ? 18.484 21.734 -7.785 1 88.62 213 PHE A CA 1
ATOM 1710 C C . PHE A 1 213 ? 17.453 20.625 -7.68 1 88.62 213 PHE A C 1
ATOM 1712 O O . PHE A 1 213 ? 17.484 19.656 -8.453 1 88.62 213 PHE A O 1
ATOM 1719 N N . LEU A 1 214 ? 16.594 20.719 -6.801 1 91.75 214 LEU A N 1
ATOM 1720 C CA . LEU A 1 214 ? 15.664 19.625 -6.512 1 91.75 214 LEU A CA 1
ATOM 1721 C C . LEU A 1 214 ? 14.352 19.812 -7.262 1 91.75 214 LEU A C 1
ATOM 1723 O O . LEU A 1 214 ? 13.555 18.875 -7.367 1 91.75 214 LEU A O 1
ATOM 1727 N N . ASP A 1 215 ? 14.078 20.891 -7.785 1 90.38 215 ASP A N 1
ATOM 1728 C CA . ASP A 1 215 ? 12.922 21.188 -8.625 1 90.38 215 ASP A CA 1
ATOM 1729 C C . ASP A 1 215 ? 11.625 21 -7.848 1 90.38 215 ASP A C 1
ATOM 1731 O O . ASP A 1 215 ? 10.656 20.438 -8.367 1 90.38 215 ASP A O 1
ATOM 1735 N N . ILE A 1 216 ? 11.609 21.328 -6.613 1 94.75 216 ILE A N 1
ATOM 1736 C CA . ILE A 1 216 ? 10.383 21.344 -5.828 1 94.75 216 ILE A CA 1
ATOM 1737 C C . ILE A 1 216 ? 9.539 22.562 -6.199 1 94.75 216 ILE A C 1
ATOM 1739 O O . ILE A 1 216 ? 10.031 23.688 -6.172 1 94.75 216 ILE A O 1
ATOM 1743 N N . GLN A 1 217 ? 8.344 22.359 -6.535 1 94.31 217 GLN A N 1
ATOM 1744 C CA . GLN A 1 217 ? 7.473 23.406 -7.059 1 94.31 217 GLN A CA 1
ATOM 1745 C C . GLN A 1 217 ? 7.055 24.375 -5.953 1 94.31 217 GLN A C 1
ATOM 1747 O O . GLN A 1 217 ? 7.266 24.094 -4.77 1 94.31 217 GLN A O 1
ATOM 1752 N N . ASN A 1 218 ? 6.539 25.453 -6.336 1 93.62 218 ASN A N 1
ATOM 1753 C CA . ASN A 1 218 ? 6.18 26.5 -5.395 1 93.62 218 ASN A CA 1
ATOM 1754 C C . ASN A 1 218 ? 4.859 26.203 -4.688 1 93.62 218 ASN A C 1
ATOM 1756 O O . ASN A 1 218 ? 4.227 25.172 -4.961 1 93.62 218 ASN A O 1
ATOM 1760 N N . ILE A 1 219 ? 4.453 27.062 -3.82 1 95.69 219 ILE A N 1
ATOM 1761 C CA . ILE A 1 219 ? 3.326 26.828 -2.924 1 95.69 219 ILE A CA 1
ATOM 1762 C C . ILE A 1 219 ? 2.025 26.797 -3.723 1 95.69 219 ILE A C 1
ATOM 1764 O O . ILE A 1 219 ? 1.052 26.156 -3.32 1 95.69 219 ILE A O 1
ATOM 1768 N N . HIS A 1 220 ? 1.979 27.562 -4.809 1 97 220 HIS A N 1
ATOM 1769 C CA . HIS A 1 220 ? 0.771 27.609 -5.625 1 97 220 HIS A CA 1
ATOM 1770 C C . HIS A 1 220 ? 0.49 26.25 -6.266 1 97 220 HIS A C 1
ATOM 1772 O O . HIS A 1 220 ? -0.658 25.797 -6.297 1 97 220 HIS A O 1
ATOM 1778 N N . VAL A 1 221 ? 1.542 25.641 -6.727 1 97.88 221 VAL A N 1
ATOM 1779 C CA . VAL A 1 221 ? 1.416 24.328 -7.344 1 97.88 221 VAL A CA 1
ATOM 1780 C C . VAL A 1 221 ? 0.99 23.312 -6.297 1 97.88 221 VAL A C 1
ATOM 1782 O O . VAL A 1 221 ? 0.155 22.438 -6.566 1 97.88 221 VAL A O 1
ATOM 1785 N N . MET A 1 222 ? 1.529 23.422 -5.125 1 98.19 222 MET A N 1
ATOM 1786 C CA . MET A 1 222 ? 1.188 22.5 -4.047 1 98.19 222 MET A CA 1
ATOM 1787 C C . MET A 1 222 ? -0.279 22.641 -3.652 1 98.19 222 MET A C 1
ATOM 1789 O O . MET A 1 222 ? -0.958 21.641 -3.396 1 98.19 222 MET A O 1
ATOM 1793 N N . ARG A 1 223 ? -0.717 23.812 -3.604 1 97.75 223 ARG A N 1
ATOM 1794 C CA . ARG A 1 223 ? -2.115 24.078 -3.279 1 97.75 223 ARG A CA 1
ATOM 1795 C C . ARG A 1 223 ? -3.045 23.469 -4.324 1 97.75 223 ARG A C 1
ATOM 1797 O O . ARG A 1 223 ? -4.051 22.844 -3.977 1 97.75 223 ARG A O 1
ATOM 1804 N N . GLU A 1 224 ? -2.672 23.703 -5.535 1 98.06 224 GLU A N 1
ATOM 1805 C CA . GLU A 1 224 ? -3.48 23.156 -6.621 1 98.06 224 GLU A CA 1
ATOM 1806 C C . GLU A 1 224 ? -3.504 21.641 -6.582 1 98.06 224 GLU A C 1
ATOM 1808 O O . GLU A 1 224 ? -4.535 21.016 -6.848 1 98.06 224 GLU A O 1
ATOM 1813 N N . SER A 1 225 ? -2.428 21.062 -6.277 1 98.38 225 SER A N 1
ATOM 1814 C CA . SER A 1 225 ? -2.336 19.609 -6.156 1 98.38 225 SER A CA 1
ATOM 1815 C C . SER A 1 225 ? -3.27 19.078 -5.07 1 98.38 225 SER A C 1
ATOM 1817 O O . SER A 1 225 ? -3.992 18.109 -5.285 1 98.38 225 SER A O 1
ATOM 1819 N N . LEU A 1 226 ? -3.256 19.719 -3.939 1 98.12 226 LEU A N 1
ATOM 1820 C CA . LEU A 1 226 ? -4.137 19.297 -2.855 1 98.12 226 LEU A CA 1
ATOM 1821 C C . LEU A 1 226 ? -5.602 19.5 -3.236 1 98.12 226 LEU A C 1
ATOM 1823 O O . LEU A 1 226 ? -6.453 18.688 -2.875 1 98.12 226 LEU A O 1
ATOM 1827 N N . ARG A 1 227 ? -5.879 20.594 -3.873 1 96.81 227 ARG A N 1
ATOM 1828 C CA . ARG A 1 227 ? -7.242 20.844 -4.328 1 96.81 227 ARG A CA 1
ATOM 1829 C C . ARG A 1 227 ? -7.738 19.703 -5.211 1 96.81 227 ARG A C 1
ATOM 1831 O O . ARG A 1 227 ? -8.844 19.203 -5.02 1 96.81 227 ARG A O 1
ATOM 1838 N N . LYS A 1 228 ? -6.957 19.297 -6.145 1 96.75 228 LYS A N 1
ATOM 1839 C CA . LYS A 1 228 ? -7.309 18.203 -7.027 1 96.75 228 LYS A CA 1
ATOM 1840 C C . LYS A 1 228 ? -7.484 16.906 -6.246 1 96.75 228 LYS A C 1
ATOM 1842 O O . LYS A 1 228 ? -8.375 16.094 -6.547 1 96.75 228 LYS A O 1
ATOM 1847 N N . LEU A 1 229 ? -6.59 16.688 -5.32 1 96.56 229 LEU A N 1
ATOM 1848 C CA . LEU A 1 229 ? -6.695 15.484 -4.5 1 96.56 229 LEU A CA 1
ATOM 1849 C C . LEU A 1 229 ? -7.996 15.484 -3.701 1 96.56 229 LEU A C 1
ATOM 1851 O O . LEU A 1 229 ? -8.664 14.445 -3.598 1 96.56 229 LEU A O 1
ATOM 1855 N N . LYS A 1 230 ? -8.289 16.594 -3.141 1 95.19 230 LYS A N 1
ATOM 1856 C CA . LYS A 1 230 ? -9.531 16.719 -2.389 1 95.19 230 LYS A CA 1
ATOM 1857 C C . LYS A 1 230 ? -10.742 16.391 -3.26 1 95.19 230 LYS A C 1
ATOM 1859 O O . LYS A 1 230 ? -11.656 15.695 -2.82 1 95.19 230 LYS A O 1
ATOM 1864 N N . GLU A 1 231 ? -10.734 16.875 -4.445 1 92.62 231 GLU A N 1
ATOM 1865 C CA . GLU A 1 231 ? -11.828 16.609 -5.379 1 92.62 231 GLU A CA 1
ATOM 1866 C C . GLU A 1 231 ? -11.914 15.117 -5.715 1 92.62 231 GLU A C 1
ATOM 1868 O O . GLU A 1 231 ? -13 14.594 -5.957 1 92.62 231 GLU A O 1
ATOM 1873 N N . LEU A 1 232 ? -10.797 14.539 -5.699 1 91.88 232 LEU A N 1
ATOM 1874 C CA . LEU A 1 232 ? -10.742 13.117 -6.035 1 91.88 232 LEU A CA 1
ATOM 1875 C C . LEU A 1 232 ? -11.297 12.266 -4.895 1 91.88 232 LEU A C 1
ATOM 1877 O O . LEU A 1 232 ? -12 11.281 -5.133 1 91.88 232 LEU A O 1
ATOM 1881 N N . VAL A 1 233 ? -11.023 12.656 -3.689 1 89.81 233 VAL A N 1
ATOM 1882 C CA . VAL A 1 233 ? -11.242 11.734 -2.574 1 89.81 233 VAL A CA 1
ATOM 1883 C C . VAL A 1 233 ? -12.555 12.07 -1.878 1 89.81 233 VAL A C 1
ATOM 1885 O O . VAL A 1 233 ? -13.109 11.242 -1.148 1 89.81 233 VAL A O 1
ATOM 1888 N N . TYR A 1 234 ? -13.062 13.258 -1.956 1 83.94 234 TYR A N 1
ATOM 1889 C CA . TYR A 1 234 ? -14.281 13.656 -1.268 1 83.94 234 TYR A CA 1
ATOM 1890 C C . TYR A 1 234 ? -15.242 14.352 -2.225 1 83.94 234 TYR A C 1
ATOM 1892 O O . TYR A 1 234 ? -14.961 15.453 -2.703 1 83.94 234 TYR A O 1
ATOM 1900 N N . PRO A 1 235 ? -16.359 13.883 -2.781 1 75.56 235 PRO A N 1
ATOM 1901 C CA . PRO A 1 235 ? -16.812 12.555 -2.361 1 75.56 235 PRO A CA 1
ATOM 1902 C C . PRO A 1 235 ? -16.156 11.43 -3.162 1 75.56 235 PRO A C 1
ATOM 1904 O O . PRO A 1 235 ? -15.602 11.672 -4.238 1 75.56 235 PRO A O 1
ATOM 1907 N N . ALA A 1 236 ? -16.078 10.289 -2.811 1 66.75 236 ALA A N 1
ATOM 1908 C CA . ALA A 1 236 ? -15.258 9.227 -3.379 1 66.75 236 ALA A CA 1
ATOM 1909 C C . ALA A 1 236 ? -15.664 8.938 -4.824 1 66.75 236 ALA A C 1
ATOM 1911 O O . ALA A 1 236 ? -16.859 8.852 -5.137 1 66.75 236 ALA A O 1
ATOM 1912 N N . MET A 1 237 ? -14.641 9.164 -5.672 1 66.62 237 MET A N 1
ATOM 1913 C CA . MET A 1 237 ? -14.734 8.844 -7.094 1 66.62 237 MET A CA 1
ATOM 1914 C C . MET A 1 237 ? -14.961 7.348 -7.305 1 66.62 237 MET A C 1
ATOM 1916 O O . MET A 1 237 ? -14.617 6.539 -6.441 1 66.62 237 MET A O 1
ATOM 1920 N N . PRO A 1 238 ? -15.398 7.168 -8.477 1 72.62 238 PRO A N 1
ATOM 1921 C CA . PRO A 1 238 ? -15.57 5.77 -8.891 1 72.62 238 PRO A CA 1
ATOM 1922 C C . PRO A 1 238 ? -14.242 5.012 -8.969 1 72.62 238 PRO A C 1
ATOM 1924 O O . PRO A 1 238 ? -13.195 5.617 -9.211 1 72.62 238 PRO A O 1
ATOM 1927 N N . ASP A 1 239 ? -14.195 3.807 -8.883 1 78.81 239 ASP A N 1
ATOM 1928 C CA . ASP A 1 239 ? -13.062 2.893 -8.859 1 78.81 239 ASP A CA 1
ATOM 1929 C C . ASP A 1 239 ? -12.367 2.852 -10.219 1 78.81 239 ASP A C 1
ATOM 1931 O O . ASP A 1 239 ? -11.156 2.641 -10.297 1 78.81 239 ASP A O 1
ATOM 1935 N N . SER A 1 240 ? -13.016 3.076 -11.258 1 79.25 240 SER A N 1
ATOM 1936 C CA . SER A 1 240 ? -12.492 2.818 -12.594 1 79.25 240 SER A CA 1
ATOM 1937 C C . SER A 1 240 ? -11.344 3.764 -12.93 1 79.25 240 SER A C 1
ATOM 1939 O O . SER A 1 240 ? -10.453 3.412 -13.711 1 79.25 240 SER A O 1
ATOM 1941 N N . ARG A 1 241 ? -11.234 5.004 -12.414 1 87.88 241 ARG A N 1
ATOM 1942 C CA . ARG A 1 241 ? -10.18 5.953 -12.758 1 87.88 241 ARG A CA 1
ATOM 1943 C C . ARG A 1 241 ? -9.453 6.449 -11.516 1 87.88 241 ARG A C 1
ATOM 1945 O O . ARG A 1 241 ? -8.984 7.586 -11.469 1 87.88 241 ARG A O 1
ATOM 1952 N N . TRP A 1 242 ? -9.328 5.547 -10.656 1 90.69 242 TRP A N 1
ATOM 1953 C CA . TRP A 1 242 ? -8.75 5.934 -9.375 1 90.69 242 TRP A CA 1
ATOM 1954 C C . TRP A 1 242 ? -7.262 6.223 -9.516 1 90.69 242 TRP A C 1
ATOM 1956 O O . TRP A 1 242 ? -6.789 7.285 -9.094 1 90.69 242 TRP A O 1
ATOM 1966 N N . LEU A 1 243 ? -6.547 5.285 -10.164 1 92.62 243 LEU A N 1
ATOM 1967 C CA . LEU A 1 243 ? -5.098 5.418 -10.242 1 92.62 243 LEU A CA 1
ATOM 1968 C C . LEU A 1 243 ? -4.707 6.566 -11.164 1 92.62 243 LEU A C 1
ATOM 1970 O O . LEU A 1 243 ? -3.816 7.355 -10.836 1 92.62 243 LEU A O 1
ATOM 1974 N N . SER A 1 244 ? -5.348 6.641 -12.289 1 93.25 244 SER A N 1
ATOM 1975 C CA . SER A 1 244 ? -5.066 7.742 -13.203 1 93.25 244 SER A CA 1
ATOM 1976 C C . SER A 1 244 ? -5.484 9.078 -12.602 1 93.25 244 SER A C 1
ATOM 1978 O O . SER A 1 244 ? -4.824 10.102 -12.82 1 93.25 244 SER A O 1
ATOM 1980 N N . GLY A 1 245 ? -6.609 9.086 -11.914 1 93.56 245 GLY A N 1
ATOM 1981 C CA . GLY A 1 245 ? -7.023 10.289 -11.211 1 93.56 245 GLY A CA 1
ATOM 1982 C C . GLY A 1 245 ? -6.02 10.742 -10.172 1 93.56 245 GLY A C 1
ATOM 1983 O O . GLY A 1 245 ? -5.715 11.938 -10.07 1 93.56 245 GLY A O 1
ATOM 1984 N N . LEU A 1 246 ? -5.527 9.758 -9.422 1 94.31 246 LEU A N 1
ATOM 1985 C CA . LEU A 1 246 ? -4.523 10.055 -8.406 1 94.31 246 LEU A CA 1
ATOM 1986 C C . LEU A 1 246 ? -3.254 10.609 -9.047 1 94.31 246 LEU A C 1
ATOM 1988 O O . LEU A 1 246 ? -2.676 11.578 -8.547 1 94.31 246 LEU A O 1
ATOM 1992 N N . GLU A 1 247 ? -2.867 10 -10.117 1 94.25 247 GLU A N 1
ATOM 1993 C CA . GLU A 1 247 ? -1.685 10.469 -10.836 1 94.25 247 GLU A CA 1
ATOM 1994 C C . GLU A 1 247 ? -1.862 11.898 -11.32 1 94.25 247 GLU A C 1
ATOM 1996 O O . GLU A 1 247 ? -0.922 12.695 -11.281 1 94.25 247 GLU A O 1
ATOM 2001 N N . ALA A 1 248 ? -3.047 12.211 -11.742 1 95 248 ALA A N 1
ATOM 2002 C CA . ALA A 1 248 ? -3.352 13.516 -12.32 1 95 248 ALA A CA 1
ATOM 2003 C C . ALA A 1 248 ? -3.273 14.617 -11.266 1 95 248 ALA A C 1
ATOM 2005 O O . ALA A 1 248 ? -3.09 15.789 -11.594 1 95 248 ALA A O 1
ATOM 2006 N N . THR A 1 249 ? -3.41 14.289 -9.992 1 97 249 THR A N 1
ATOM 2007 C CA . THR A 1 249 ? -3.301 15.281 -8.93 1 97 249 THR A CA 1
ATOM 2008 C C . THR A 1 249 ? -1.847 15.695 -8.727 1 97 249 THR A C 1
ATOM 2010 O O . THR A 1 249 ? -1.572 16.75 -8.141 1 97 249 THR A O 1
ATOM 2013 N N . HIS A 1 250 ? -0.884 14.789 -9.062 1 97.31 250 HIS A N 1
ATOM 2014 C CA . HIS A 1 250 ? 0.554 14.969 -8.906 1 97.31 250 HIS A CA 1
ATOM 2015 C C . HIS A 1 250 ? 0.948 15.023 -7.434 1 97.31 250 HIS A C 1
ATOM 2017 O O . HIS A 1 250 ? 2.08 15.375 -7.098 1 97.31 250 HIS A O 1
ATOM 2023 N N . TRP A 1 251 ? 0.024 14.688 -6.578 1 98.12 251 TRP A N 1
ATOM 2024 C CA . TRP A 1 251 ? 0.308 14.781 -5.148 1 98.12 251 TRP A CA 1
ATOM 2025 C C . TRP A 1 251 ? 1.476 13.883 -4.762 1 98.12 251 TRP A C 1
ATOM 2027 O O . TRP A 1 251 ? 2.447 14.336 -4.156 1 98.12 251 TRP A O 1
ATOM 2037 N N . LEU A 1 252 ? 1.396 12.641 -5.18 1 97.62 252 LEU A N 1
ATOM 2038 C CA . LEU A 1 252 ? 2.445 11.688 -4.82 1 97.62 252 LEU A CA 1
ATOM 2039 C C . LEU A 1 252 ? 3.758 12.047 -5.508 1 97.62 252 LEU A C 1
ATOM 2041 O O . LEU A 1 252 ? 4.836 11.797 -4.965 1 97.62 252 LEU A O 1
ATOM 2045 N N . GLU A 1 253 ? 3.654 12.656 -6.637 1 97.19 253 GLU A N 1
ATOM 2046 C CA . GLU A 1 253 ? 4.863 13.125 -7.312 1 97.19 253 GLU A CA 1
ATOM 2047 C C . GLU A 1 253 ? 5.57 14.203 -6.496 1 97.19 253 GLU A C 1
ATOM 2049 O O . GLU A 1 253 ? 6.801 14.219 -6.422 1 97.19 253 GLU A O 1
ATOM 2054 N N . HIS A 1 254 ? 4.797 15.07 -5.98 1 98.25 254 HIS A N 1
ATOM 2055 C CA . HIS A 1 254 ? 5.379 16.109 -5.137 1 98.25 254 HIS A CA 1
ATOM 2056 C C . HIS A 1 254 ? 5.965 15.523 -3.859 1 98.25 254 HIS A C 1
ATOM 2058 O O . HIS A 1 254 ? 7.043 15.938 -3.422 1 98.25 254 HIS A O 1
ATOM 2064 N N . ILE A 1 255 ? 5.254 14.602 -3.262 1 98.44 255 ILE A N 1
ATOM 2065 C CA . ILE A 1 255 ? 5.762 13.914 -2.078 1 98.44 255 ILE A CA 1
ATOM 2066 C C . ILE A 1 255 ? 7.086 13.234 -2.41 1 98.44 255 ILE A C 1
ATOM 2068 O O . ILE A 1 255 ? 8.039 13.305 -1.633 1 98.44 255 ILE A O 1
ATOM 2072 N N . LYS A 1 256 ? 7.121 12.578 -3.559 1 97.38 256 LYS A N 1
ATOM 2073 C CA . LYS A 1 256 ? 8.32 11.891 -4.035 1 97.38 256 LYS A CA 1
ATOM 2074 C C . LYS A 1 256 ? 9.492 12.859 -4.156 1 97.38 256 LYS A C 1
ATOM 2076 O O . LYS A 1 256 ? 10.609 12.547 -3.721 1 97.38 256 LYS A O 1
ATOM 2081 N N . THR A 1 257 ? 9.219 13.984 -4.719 1 97.75 257 THR A N 1
ATOM 2082 C CA . THR A 1 257 ? 10.281 14.961 -4.965 1 97.75 257 THR A CA 1
ATOM 2083 C C . THR A 1 257 ? 10.844 15.484 -3.648 1 97.75 257 THR A C 1
ATOM 2085 O O . THR A 1 257 ? 12.062 15.625 -3.502 1 97.75 257 THR A O 1
ATOM 2088 N N . VAL A 1 258 ? 10.016 15.766 -2.732 1 98.31 258 VAL A N 1
ATOM 2089 C CA . VAL A 1 258 ? 10.453 16.266 -1.431 1 98.31 258 VAL A CA 1
ATOM 2090 C C . VAL A 1 258 ? 11.258 15.188 -0.71 1 98.31 258 VAL A C 1
ATOM 2092 O O . VAL A 1 258 ? 12.336 15.461 -0.179 1 98.31 258 VAL A O 1
ATOM 2095 N N . LEU A 1 259 ? 10.742 14.016 -0.711 1 98.31 259 LEU A N 1
ATOM 2096 C CA . LEU A 1 259 ? 11.422 12.906 -0.054 1 98.31 259 LEU A CA 1
ATOM 2097 C C . LEU A 1 259 ? 12.766 12.625 -0.716 1 98.31 259 LEU A C 1
ATOM 2099 O O . LEU A 1 259 ? 13.75 12.32 -0.035 1 98.31 259 LEU A O 1
ATOM 2103 N N . PHE A 1 260 ? 12.781 12.695 -2.047 1 97.62 260 PHE A N 1
ATOM 2104 C CA . PHE A 1 260 ? 14.023 12.508 -2.793 1 97.62 260 PHE A CA 1
ATOM 2105 C C . PHE A 1 260 ? 15.078 13.508 -2.344 1 97.62 260 PHE A C 1
ATOM 2107 O O . PHE A 1 260 ? 16.234 13.141 -2.135 1 97.62 260 PHE A O 1
ATOM 2114 N N . GLY A 1 261 ? 14.656 14.758 -2.248 1 97.81 261 GLY A N 1
ATOM 2115 C CA . GLY A 1 261 ? 15.578 15.773 -1.771 1 97.81 261 GLY A CA 1
ATOM 2116 C C . GLY A 1 261 ? 16.125 15.477 -0.39 1 97.81 261 GLY A C 1
ATOM 2117 O O . GLY A 1 261 ? 17.328 15.633 -0.151 1 97.81 261 GLY A O 1
ATOM 2118 N N . ALA A 1 262 ? 15.297 15.07 0.521 1 98.5 262 ALA A N 1
ATOM 2119 C CA . ALA A 1 262 ? 15.727 14.75 1.881 1 98.5 262 ALA A CA 1
ATOM 2120 C C . ALA A 1 262 ? 16.703 13.586 1.886 1 98.5 262 ALA A C 1
ATOM 2122 O O . ALA A 1 262 ? 17.703 13.602 2.623 1 98.5 262 ALA A O 1
ATOM 2123 N N . VAL A 1 263 ? 16.422 12.586 1.089 1 98.06 263 VAL A N 1
ATOM 2124 C CA . VAL A 1 263 ? 17.281 11.414 1.006 1 98.06 263 VAL A CA 1
ATOM 2125 C C . VAL A 1 263 ? 18.641 11.805 0.44 1 98.06 263 VAL A C 1
ATOM 2127 O O . VAL A 1 263 ? 19.688 11.336 0.918 1 98.06 263 VAL A O 1
ATOM 2130 N N . ARG A 1 264 ? 18.625 12.625 -0.553 1 96.94 264 ARG A N 1
ATOM 2131 C CA . ARG A 1 264 ? 19.875 13.086 -1.146 1 96.94 264 ARG A CA 1
ATOM 2132 C C . ARG A 1 264 ? 20.734 13.82 -0.117 1 96.94 264 ARG A C 1
ATOM 2134 O O . ARG A 1 264 ? 21.953 13.633 -0.07 1 96.94 264 ARG A O 1
ATOM 2141 N N . ILE A 1 265 ? 20.109 14.617 0.651 1 97.62 265 ILE A N 1
ATOM 2142 C CA . ILE A 1 265 ? 20.812 15.336 1.701 1 97.62 265 ILE A CA 1
ATOM 2143 C C . ILE A 1 265 ? 21.422 14.344 2.699 1 97.62 265 ILE A C 1
ATOM 2145 O O . ILE A 1 265 ? 22.594 14.453 3.066 1 97.62 265 ILE A O 1
ATOM 2149 N N . ALA A 1 266 ? 20.625 13.438 3.143 1 97.81 266 ALA A N 1
ATOM 2150 C CA . ALA A 1 266 ? 21.078 12.43 4.094 1 97.81 266 ALA A CA 1
ATOM 2151 C C . ALA A 1 266 ? 22.25 11.625 3.525 1 97.81 266 ALA A C 1
ATOM 2153 O O . ALA A 1 266 ? 23.203 11.305 4.242 1 97.81 266 ALA A O 1
ATOM 2154 N N . GLU A 1 267 ? 22.156 11.289 2.238 1 96 267 GLU A N 1
ATOM 2155 C CA . GLU A 1 267 ? 23.234 10.555 1.578 1 96 267 GLU A CA 1
ATOM 2156 C C . GLU A 1 267 ? 24.516 11.383 1.533 1 96 267 GLU A C 1
ATOM 2158 O O . GLU A 1 267 ? 25.609 10.859 1.777 1 96 267 GLU A O 1
ATOM 2163 N N . LYS A 1 268 ? 24.422 12.609 1.173 1 95.44 268 LYS A N 1
ATOM 2164 C CA . LYS A 1 268 ? 25.578 13.492 1.113 1 95.44 268 LYS A CA 1
ATOM 2165 C C . LYS A 1 268 ? 26.266 13.586 2.471 1 95.44 268 LYS A C 1
ATOM 2167 O O . LYS A 1 268 ? 27.5 13.57 2.551 1 95.44 268 LYS A O 1
ATOM 2172 N N . ILE A 1 269 ? 25.5 13.648 3.486 1 95.88 269 ILE A N 1
ATOM 2173 C CA . ILE A 1 269 ? 26.031 13.852 4.828 1 95.88 269 ILE A CA 1
ATOM 2174 C C . ILE A 1 269 ? 26.578 12.523 5.363 1 95.88 269 ILE A C 1
ATOM 2176 O O . ILE A 1 269 ? 27.719 12.461 5.836 1 95.88 26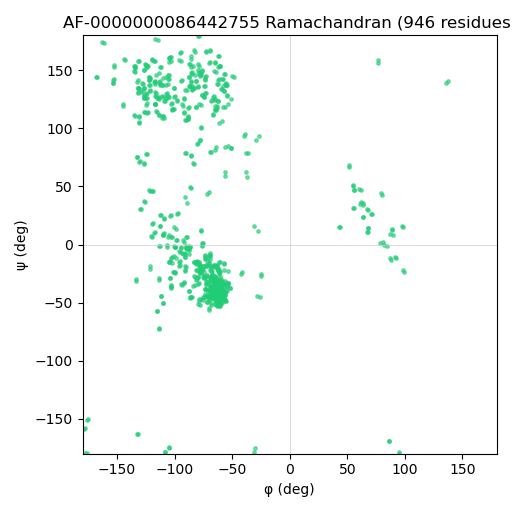9 ILE A O 1
ATOM 2180 N N . HIS A 1 270 ? 25.781 11.477 5.242 1 95.56 270 HIS A N 1
ATOM 2181 C CA . HIS A 1 270 ? 26.125 10.227 5.914 1 95.56 270 HIS A CA 1
ATOM 2182 C C . HIS A 1 270 ? 27.078 9.383 5.07 1 95.56 270 HIS A C 1
ATOM 2184 O O . HIS A 1 270 ? 28 8.773 5.602 1 95.56 270 HIS A O 1
ATOM 2190 N N . VAL A 1 271 ? 26.797 9.258 3.814 1 92.69 271 VAL A N 1
ATOM 2191 C CA . VAL A 1 271 ? 27.578 8.375 2.947 1 92.69 271 VAL A CA 1
ATOM 2192 C C . VAL A 1 271 ? 28.797 9.125 2.402 1 92.69 271 VAL A C 1
ATOM 2194 O O . VAL A 1 271 ? 29.922 8.633 2.502 1 92.69 271 VAL A O 1
ATOM 2197 N N . GLU A 1 272 ? 28.625 10.344 1.945 1 92.75 272 GLU A N 1
ATOM 2198 C CA . GLU A 1 272 ? 29.703 11.086 1.312 1 92.75 272 GLU A CA 1
ATOM 2199 C C . GLU A 1 272 ? 30.469 11.922 2.332 1 92.75 272 GLU A C 1
ATOM 2201 O O . GLU A 1 272 ? 31.547 12.43 2.041 1 92.75 272 GLU A O 1
ATOM 2206 N N . ARG A 1 273 ? 29.969 12.039 3.484 1 92.81 273 ARG A N 1
ATOM 2207 C CA . ARG A 1 273 ? 30.609 12.766 4.578 1 92.81 273 ARG A CA 1
ATOM 2208 C C . ARG A 1 273 ? 30.938 14.195 4.172 1 92.81 273 ARG A C 1
ATOM 2210 O O . ARG A 1 273 ? 32.062 14.648 4.348 1 92.81 273 ARG A O 1
ATOM 2217 N N . THR A 1 274 ? 29.922 14.859 3.619 1 91.94 274 THR A N 1
ATOM 2218 C CA . THR A 1 274 ? 30.062 16.25 3.189 1 91.94 274 THR A CA 1
ATOM 2219 C C . THR A 1 274 ? 29.016 17.125 3.859 1 91.94 274 THR A C 1
ATOM 2221 O O . THR A 1 274 ? 27.969 16.641 4.285 1 91.94 274 THR A O 1
ATOM 2224 N N . SER A 1 275 ? 29.344 18.438 3.998 1 89.62 275 SER A N 1
ATOM 2225 C CA . SER A 1 275 ? 28.391 19.406 4.523 1 89.62 275 SER A CA 1
ATOM 2226 C C . SER A 1 275 ? 27.391 19.828 3.447 1 89.62 275 SER A C 1
ATOM 2228 O O . SER A 1 275 ? 27.703 19.797 2.256 1 89.62 275 SER A O 1
ATOM 2230 N N . VAL A 1 276 ? 26.203 20.125 3.92 1 93.06 276 VAL A N 1
ATOM 2231 C CA . VAL A 1 276 ? 25.172 20.516 2.977 1 93.06 276 VAL A CA 1
ATOM 2232 C C . VAL A 1 276 ? 24.547 21.844 3.406 1 93.06 276 VAL A C 1
ATOM 2234 O O . VAL A 1 276 ? 24.297 22.062 4.594 1 93.06 276 VAL A O 1
ATOM 2237 N N . LEU A 1 277 ? 24.438 22.734 2.445 1 89.5 277 LEU A N 1
ATOM 2238 C CA . LEU A 1 277 ? 23.656 23.953 2.635 1 89.5 277 LEU A CA 1
ATOM 2239 C C . LEU A 1 277 ? 22.297 23.859 1.942 1 89.5 277 LEU A C 1
ATOM 2241 O O . LEU A 1 277 ? 22.234 23.641 0.731 1 89.5 277 LEU A O 1
ATOM 2245 N N . VAL A 1 278 ? 21.219 23.891 2.73 1 90.81 278 VAL A N 1
ATOM 2246 C CA . VAL A 1 278 ? 19.859 23.844 2.188 1 90.81 278 VAL A CA 1
ATOM 2247 C C . VAL A 1 278 ? 19.234 25.234 2.203 1 90.81 278 VAL A C 1
ATOM 2249 O O . VAL A 1 278 ? 19.188 25.891 3.248 1 90.81 278 VAL A O 1
ATOM 2252 N N . HIS A 1 279 ? 18.859 25.641 1.047 1 84.06 279 HIS A N 1
ATOM 2253 C CA . HIS A 1 279 ? 18.25 26.969 1.004 1 84.06 279 HIS A CA 1
ATOM 2254 C C . HIS A 1 279 ? 17.281 27.078 -0.17 1 84.06 279 HIS A C 1
ATOM 2256 O O . HIS A 1 279 ? 17.375 26.312 -1.13 1 84.06 279 HIS A O 1
ATOM 2262 N N . CYS A 1 280 ? 16.344 27.906 -0.081 1 81 280 CYS A N 1
ATOM 2263 C CA . CYS A 1 280 ? 15.422 28.281 -1.142 1 81 280 CYS A CA 1
ATOM 2264 C C . CYS A 1 280 ? 15.273 29.797 -1.224 1 81 280 CYS A C 1
ATOM 2266 O O . CYS A 1 280 ? 16.109 30.531 -0.694 1 81 280 CYS A O 1
ATOM 2268 N N . SER A 1 281 ? 14.266 30.312 -1.865 1 76.56 281 SER A N 1
ATOM 2269 C CA . SER A 1 281 ? 14.117 31.75 -2.037 1 76.56 281 SER A CA 1
ATOM 2270 C C . SER A 1 281 ? 13.953 32.469 -0.694 1 76.56 281 SER A C 1
ATOM 2272 O O . SER A 1 281 ? 14.75 33.312 -0.342 1 76.56 281 SER A O 1
ATOM 2274 N N . ASP A 1 282 ? 13.008 32.031 0.152 1 77.75 282 ASP A N 1
ATOM 2275 C CA . ASP A 1 282 ? 12.789 32.625 1.463 1 77.75 282 ASP A CA 1
ATOM 2276 C C . ASP A 1 282 ? 13.133 31.656 2.584 1 77.75 282 ASP A C 1
ATOM 2278 O O . ASP A 1 282 ? 13.477 32.062 3.691 1 77.75 282 ASP A O 1
ATOM 2282 N N . GLY A 1 283 ? 12.977 30.438 2.346 1 85.06 283 GLY A N 1
ATOM 2283 C CA . GLY A 1 283 ? 13.516 29.406 3.232 1 85.06 283 GLY A CA 1
ATOM 2284 C C . GLY A 1 283 ? 12.555 29.031 4.344 1 85.06 283 GLY A C 1
ATOM 2285 O O . GLY A 1 283 ? 12.961 28.438 5.344 1 85.06 283 GLY A O 1
ATOM 2286 N N . TRP A 1 284 ? 11.367 29.422 4.234 1 87.94 284 TRP A N 1
ATOM 2287 C CA . TRP A 1 284 ? 10.5 29.094 5.359 1 87.94 284 TRP A CA 1
ATOM 2288 C C . TRP A 1 284 ? 9.641 27.875 5.051 1 87.94 284 TRP A C 1
ATOM 2290 O O . TRP A 1 284 ? 9.008 27.312 5.949 1 87.94 284 TRP A O 1
ATOM 2300 N N . ASP A 1 285 ? 9.555 27.328 3.807 1 94.06 285 ASP A N 1
ATOM 2301 C CA . ASP A 1 285 ? 8.695 26.203 3.469 1 94.06 285 ASP A CA 1
ATOM 2302 C C . ASP A 1 285 ? 9.523 24.969 3.094 1 94.06 285 ASP A C 1
ATOM 2304 O O . ASP A 1 285 ? 9.781 24.109 3.939 1 94.06 285 ASP A O 1
ATOM 2308 N N . ARG A 1 286 ? 10.156 25.047 1.833 1 94.94 286 ARG A N 1
ATOM 2309 C CA . ARG A 1 286 ? 10.883 23.891 1.309 1 94.94 286 ARG A CA 1
ATOM 2310 C C . ARG A 1 286 ? 12.102 23.578 2.172 1 94.94 286 ARG A C 1
ATOM 2312 O O . ARG A 1 286 ? 12.477 22.406 2.32 1 94.94 286 ARG A O 1
ATOM 2319 N N . THR A 1 287 ? 12.695 24.609 2.727 1 93.81 287 THR A N 1
ATOM 2320 C CA . THR A 1 287 ? 13.867 24.406 3.57 1 93.81 287 THR A CA 1
ATOM 2321 C C . THR A 1 287 ? 13.5 23.625 4.828 1 93.81 287 THR A C 1
ATOM 2323 O O . THR A 1 287 ? 14.203 22.672 5.203 1 93.81 287 THR A O 1
ATOM 2326 N N . ALA A 1 288 ? 12.422 24.016 5.434 1 96.44 288 ALA A N 1
ATOM 2327 C CA . ALA A 1 288 ? 11.969 23.328 6.633 1 96.44 288 ALA A CA 1
ATOM 2328 C C . ALA A 1 288 ? 11.602 21.875 6.324 1 96.44 288 ALA A C 1
ATOM 2330 O O . ALA A 1 288 ? 11.891 20.969 7.117 1 96.44 288 ALA A O 1
ATOM 2331 N N . GLN A 1 289 ? 10.992 21.609 5.191 1 98.19 289 GLN A N 1
ATOM 2332 C CA . GLN A 1 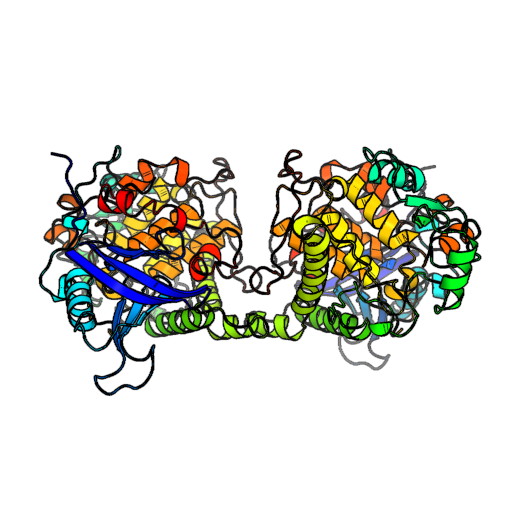289 ? 10.641 20.25 4.789 1 98.19 289 GLN A CA 1
ATOM 2333 C C . GLN A 1 289 ? 11.883 19.391 4.652 1 98.19 289 GLN A C 1
ATOM 2335 O O . GLN A 1 289 ? 11.945 18.297 5.219 1 98.19 289 GLN A O 1
ATOM 2340 N N . LEU A 1 290 ? 12.836 19.953 3.949 1 98.12 290 LEU A N 1
ATOM 2341 C CA . LEU A 1 290 ? 14.016 19.156 3.613 1 98.12 290 LEU A CA 1
ATOM 2342 C C . LEU A 1 290 ? 14.898 18.953 4.84 1 98.12 290 LEU A C 1
ATOM 2344 O O . LEU A 1 290 ? 15.383 17.844 5.082 1 98.12 290 LEU A O 1
ATOM 2348 N N . THR A 1 291 ? 15.125 19.984 5.66 1 97.38 291 THR A N 1
ATOM 2349 C CA . THR A 1 291 ? 15.992 19.859 6.824 1 97.38 291 THR A CA 1
ATOM 2350 C C . THR A 1 291 ? 15.367 18.938 7.867 1 97.38 291 THR A C 1
ATOM 2352 O O . THR A 1 291 ? 16.047 18.078 8.43 1 97.38 291 THR A O 1
ATOM 2355 N N . SER A 1 292 ? 14.086 19.125 8.117 1 98.62 292 SER A N 1
ATOM 2356 C CA . SER A 1 292 ? 13.422 18.281 9.117 1 98.62 292 SER A CA 1
ATOM 2357 C C . SER A 1 292 ? 13.406 16.828 8.695 1 98.62 292 SER A C 1
ATOM 2359 O O . SER A 1 292 ? 13.672 15.938 9.508 1 98.62 292 SER A O 1
ATOM 2361 N N . LEU A 1 293 ? 13.141 16.562 7.43 1 98.88 293 LEU A N 1
ATOM 2362 C CA . LEU A 1 293 ? 13.125 15.188 6.945 1 98.88 293 LEU A CA 1
ATOM 2363 C C . LEU A 1 293 ? 14.523 14.586 6.98 1 98.88 293 LEU A C 1
ATOM 2365 O O . LEU A 1 293 ? 14.703 13.43 7.383 1 98.88 293 LEU A O 1
ATOM 2369 N N . ALA A 1 294 ? 15.461 15.375 6.559 1 98.69 294 ALA A N 1
ATOM 2370 C CA . ALA A 1 294 ? 16.828 14.883 6.582 1 98.69 294 ALA A CA 1
ATOM 2371 C C . ALA A 1 294 ? 17.281 14.555 8.008 1 98.69 294 ALA A C 1
ATOM 2373 O O . ALA A 1 294 ? 17.906 13.523 8.242 1 98.69 294 ALA A O 1
ATOM 2374 N N . MET A 1 295 ? 16.953 15.43 8.93 1 98.5 295 MET A N 1
ATOM 2375 C CA . MET A 1 295 ? 17.312 15.203 10.328 1 98.5 295 MET A CA 1
ATOM 2376 C C . MET A 1 295 ? 16.625 13.945 10.859 1 98.5 295 MET A C 1
ATOM 2378 O O . MET A 1 295 ? 17.234 13.164 11.586 1 98.5 295 MET A O 1
ATOM 2382 N N . LEU A 1 296 ? 15.406 13.789 10.492 1 98.81 296 LEU A N 1
ATOM 2383 C CA . LEU A 1 296 ? 14.648 12.617 10.891 1 98.81 296 LEU A CA 1
ATOM 2384 C C . LEU A 1 296 ? 15.297 11.344 10.367 1 98.81 296 LEU A C 1
ATOM 2386 O O . LEU A 1 296 ? 15.344 10.328 11.062 1 98.81 296 LEU A O 1
ATOM 2390 N N . LEU A 1 297 ? 15.758 11.367 9.164 1 98.81 297 LEU A N 1
ATOM 2391 C CA . LEU A 1 297 ? 16.406 10.219 8.547 1 98.81 297 LEU A CA 1
ATOM 2392 C C . LEU A 1 297 ? 17.75 9.938 9.188 1 98.81 297 LEU A C 1
ATOM 2394 O O . LEU A 1 297 ? 18.141 8.773 9.352 1 98.81 297 LEU A O 1
ATOM 2398 N N . LEU A 1 298 ? 18.469 10.914 9.602 1 98.25 298 LEU A N 1
ATOM 2399 C CA . LEU A 1 298 ? 19.859 10.812 10.047 1 98.25 298 LEU A CA 1
ATOM 2400 C C . LEU A 1 298 ? 19.922 10.469 11.531 1 98.25 298 LEU A C 1
ATOM 2402 O O . LEU A 1 298 ? 20.781 9.703 11.953 1 98.25 298 LEU A O 1
ATOM 2406 N N . ASP A 1 299 ? 19.031 11.07 12.312 1 97.62 299 ASP A N 1
ATOM 2407 C CA . ASP A 1 299 ? 19.109 10.984 13.766 1 97.62 299 ASP A CA 1
ATOM 2408 C C . ASP A 1 299 ? 17.891 10.25 14.336 1 97.62 299 ASP A C 1
ATOM 2410 O O . ASP A 1 299 ? 16.781 10.773 14.336 1 97.62 299 ASP A O 1
ATOM 2414 N N . PRO A 1 300 ? 18.078 9.109 14.922 1 97.62 300 PRO A N 1
ATOM 2415 C CA . PRO A 1 300 ? 16.969 8.297 15.438 1 97.62 300 PRO A CA 1
ATOM 2416 C C . PRO A 1 300 ? 16.234 8.961 16.594 1 97.62 300 PRO A C 1
ATOM 2418 O O . PRO A 1 300 ? 15.102 8.594 16.922 1 97.62 300 PRO A O 1
ATOM 2421 N N . VAL A 1 301 ? 16.859 9.961 17.234 1 97.62 301 VAL A N 1
ATOM 2422 C CA . VAL A 1 301 ? 16.188 10.672 18.328 1 97.62 301 VAL A CA 1
ATOM 2423 C C . VAL A 1 301 ? 14.914 11.328 17.828 1 97.62 301 VAL A C 1
ATOM 2425 O O . VAL A 1 301 ? 13.906 11.375 18.531 1 97.62 301 VAL A O 1
ATOM 2428 N N . TYR A 1 302 ? 14.969 11.812 16.641 1 98.62 302 TYR A N 1
ATOM 2429 C CA . TYR A 1 302 ? 13.82 12.531 16.094 1 98.62 302 TYR A CA 1
ATOM 2430 C C . TYR A 1 302 ? 12.727 11.555 15.664 1 98.62 302 TYR A C 1
ATOM 2432 O O . TYR A 1 302 ? 11.648 11.977 15.234 1 98.62 302 TYR A O 1
ATOM 2440 N N . ARG A 1 303 ? 12.961 10.258 15.836 1 98.69 303 ARG A N 1
ATOM 2441 C CA . ARG A 1 303 ? 11.969 9.234 15.516 1 98.69 303 ARG A CA 1
ATOM 2442 C C . ARG A 1 303 ? 11.25 8.758 16.781 1 98.69 303 ARG A C 1
ATOM 2444 O O . ARG A 1 303 ? 10.336 7.934 16.703 1 98.69 303 ARG A O 1
ATOM 2451 N N . THR A 1 304 ? 11.648 9.273 17.891 1 98.5 304 THR A N 1
ATOM 2452 C CA . THR A 1 304 ? 10.906 9.086 19.141 1 98.5 304 THR A CA 1
ATOM 2453 C C . THR A 1 304 ? 9.758 10.086 19.234 1 98.5 304 THR A C 1
ATOM 2455 O O . THR A 1 304 ? 9.688 11.039 18.453 1 98.5 304 THR A O 1
ATOM 2458 N N . LEU A 1 305 ? 8.859 9.859 20.125 1 98.5 305 LEU A N 1
ATOM 2459 C CA . LEU A 1 305 ? 7.699 10.734 20.297 1 98.5 305 LEU A CA 1
ATOM 2460 C C . LEU A 1 305 ? 8.133 12.148 20.672 1 98.5 305 LEU A C 1
ATOM 2462 O O . LEU A 1 305 ? 7.824 13.109 19.953 1 98.5 305 LEU A O 1
ATOM 2466 N N . LYS A 1 306 ? 8.93 12.289 21.688 1 98.19 306 LYS A N 1
ATOM 2467 C CA . LYS A 1 306 ? 9.375 13.602 22.141 1 98.19 306 LYS A CA 1
ATOM 2468 C C . LYS A 1 306 ? 10.391 14.211 21.172 1 98.19 306 LYS A C 1
ATOM 2470 O O . LYS A 1 306 ? 10.43 15.43 20.984 1 98.19 306 LYS A O 1
ATOM 2475 N N . GLY A 1 307 ? 11.188 13.336 20.594 1 98.44 307 GLY A N 1
ATOM 2476 C CA . GLY A 1 307 ? 12.148 13.812 19.609 1 98.44 307 GLY A CA 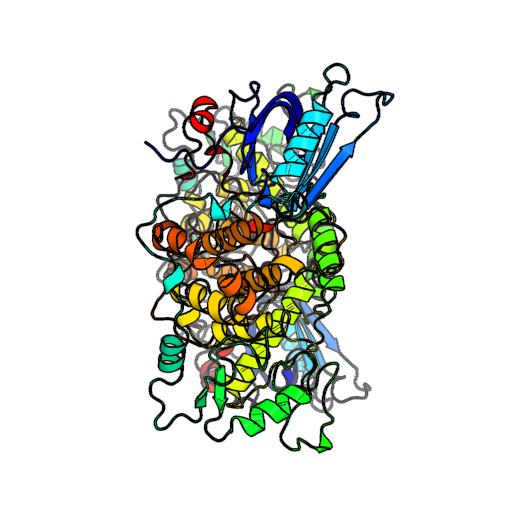1
ATOM 2477 C C . GLY A 1 307 ? 11.492 14.453 18.406 1 98.44 307 GLY A C 1
ATOM 2478 O O . GLY A 1 307 ? 11.984 15.453 17.875 1 98.44 307 GLY A O 1
ATOM 2479 N N . PHE A 1 308 ? 10.414 13.852 18 1 98.88 308 PHE A N 1
ATOM 2480 C CA . PHE A 1 308 ? 9.703 14.391 16.844 1 98.88 308 PHE A CA 1
ATOM 2481 C C . PHE A 1 308 ? 9.047 15.727 17.188 1 98.88 308 PHE A C 1
ATOM 2483 O O . PHE A 1 308 ? 9.016 16.641 16.359 1 98.88 308 PHE A O 1
ATOM 2490 N N . GLU A 1 309 ? 8.484 15.805 18.391 1 98.81 309 GLU A N 1
ATOM 2491 C CA . GLU A 1 309 ? 7.949 17.078 18.859 1 98.81 309 GLU A CA 1
ATOM 2492 C C . GLU A 1 309 ? 9.016 18.172 18.859 1 98.81 309 GLU A C 1
ATOM 2494 O O . GLU A 1 309 ? 8.758 19.281 18.406 1 98.81 309 GLU A O 1
ATOM 2499 N N . CYS A 1 310 ? 10.172 17.781 19.297 1 98.56 310 CYS A N 1
ATOM 2500 C CA . CYS A 1 310 ? 11.297 18.703 19.328 1 98.56 310 CYS A CA 1
ATOM 2501 C C . CYS A 1 310 ? 11.68 19.141 17.922 1 98.56 310 CYS A C 1
ATOM 2503 O O . CYS A 1 310 ? 11.969 20.312 17.688 1 98.56 310 CYS A O 1
ATOM 2505 N N . LEU A 1 311 ? 11.672 18.219 17.047 1 98.75 311 LEU A N 1
ATOM 2506 C CA . LEU A 1 311 ? 12.023 18.5 15.656 1 98.75 311 LEU A CA 1
ATOM 2507 C C . LEU A 1 311 ? 11.062 19.531 15.055 1 98.75 311 LEU A C 1
ATOM 2509 O O . LEU A 1 311 ? 11.5 20.453 14.367 1 98.75 311 LEU A O 1
ATOM 2513 N N . ILE A 1 312 ? 9.781 19.375 15.305 1 98.81 312 ILE A N 1
ATOM 2514 C CA . ILE A 1 312 ? 8.773 20.297 14.781 1 98.81 312 ILE A CA 1
ATOM 2515 C C . ILE A 1 312 ? 8.969 21.672 15.398 1 98.81 312 ILE A C 1
ATOM 2517 O O . ILE A 1 312 ? 8.953 22.688 14.688 1 98.81 312 ILE A O 1
ATOM 2521 N N . GLU A 1 313 ? 9.188 21.719 16.688 1 98.38 313 GLU A N 1
ATOM 2522 C CA . GLU A 1 313 ? 9.398 23 17.359 1 98.38 313 GLU A CA 1
ATOM 2523 C C . GLU A 1 313 ? 10.633 23.703 16.828 1 98.38 313 GLU A C 1
ATOM 2525 O O . GLU A 1 313 ? 10.625 24.922 16.641 1 98.38 313 GLU A O 1
ATOM 2530 N N . ARG A 1 314 ? 11.594 22.969 16.547 1 97.25 314 ARG A N 1
ATOM 2531 C CA . ARG A 1 314 ? 12.883 23.531 16.141 1 97.25 314 ARG A CA 1
ATOM 2532 C C . ARG A 1 314 ? 12.859 23.984 14.695 1 97.25 314 ARG A C 1
ATOM 2534 O O . ARG A 1 314 ? 13.141 25.141 14.398 1 97.25 314 ARG A O 1
ATOM 2541 N N . GLU A 1 315 ? 12.43 23.094 13.773 1 96.75 315 GLU A N 1
ATOM 2542 C CA . GLU A 1 315 ? 12.625 23.344 12.352 1 96.75 315 GLU A CA 1
ATOM 2543 C C . GLU A 1 315 ? 11.438 24.078 11.75 1 96.75 315 GLU A C 1
ATOM 2545 O O . GLU A 1 315 ? 11.562 24.703 10.688 1 96.75 315 GLU A O 1
ATOM 2550 N N . TRP A 1 316 ? 10.312 24.047 12.43 1 98.19 316 TRP A N 1
ATOM 2551 C CA . TRP A 1 316 ? 9.125 24.656 11.852 1 98.19 316 TRP A CA 1
ATOM 2552 C C . TRP A 1 316 ? 8.656 25.844 12.68 1 98.19 316 TRP A C 1
ATOM 2554 O O . TRP A 1 316 ? 8.703 26.984 12.219 1 98.19 316 TRP A O 1
ATOM 2564 N N . VAL A 1 317 ? 8.383 25.609 13.922 1 97.62 317 VAL A N 1
ATOM 2565 C CA . VAL A 1 317 ? 7.789 26.641 14.773 1 97.62 317 VAL A CA 1
ATOM 2566 C C . VAL A 1 317 ? 8.805 27.75 15.039 1 97.62 317 VAL A C 1
ATOM 2568 O O . VAL A 1 317 ? 8.516 28.922 14.836 1 97.62 317 VAL A O 1
ATOM 2571 N N . SER A 1 318 ? 10 27.375 15.398 1 95.81 318 SER A N 1
ATOM 2572 C CA . SER A 1 318 ? 11.016 28.359 15.766 1 95.81 318 SER A CA 1
ATOM 2573 C C . SER A 1 318 ? 11.68 28.953 14.523 1 95.81 318 SER A C 1
ATOM 2575 O O . SER A 1 318 ? 12.078 30.109 14.523 1 95.81 318 SER A O 1
ATOM 2577 N N . ALA A 1 319 ? 11.758 28.172 13.469 1 93.81 319 ALA A N 1
ATOM 2578 C CA . ALA A 1 319 ? 12.539 28.578 12.312 1 93.81 319 ALA A CA 1
ATOM 2579 C C . ALA A 1 319 ? 11.688 29.375 11.32 1 93.81 319 ALA A C 1
ATOM 2581 O O . ALA A 1 319 ? 12.133 29.688 10.219 1 93.81 319 ALA A O 1
ATOM 2582 N N . GLY A 1 320 ? 10.531 29.656 11.695 1 94.12 320 GLY A N 1
ATOM 2583 C CA . GLY A 1 320 ? 9.82 30.75 11.055 1 94.12 320 GLY A CA 1
ATOM 2584 C C . GLY A 1 320 ? 8.867 30.297 9.969 1 94.12 320 GLY A C 1
ATOM 2585 O O . GLY A 1 320 ? 8.469 31.078 9.117 1 94.12 320 GLY A O 1
ATOM 2586 N N . HIS A 1 321 ? 8.477 29 9.867 1 96.38 321 HIS A N 1
ATOM 2587 C CA . HIS A 1 321 ? 7.395 28.641 8.953 1 96.38 321 HIS A CA 1
ATOM 2588 C C . HIS A 1 321 ? 6.121 29.422 9.281 1 96.38 321 HIS A C 1
ATOM 2590 O O . HIS A 1 321 ? 5.715 29.484 10.445 1 96.38 321 HIS A O 1
ATOM 2596 N N . LYS A 1 322 ? 5.551 29.969 8.273 1 96.75 322 LYS A N 1
ATOM 2597 C CA . LYS A 1 322 ? 4.41 30.859 8.477 1 96.75 322 LYS A CA 1
ATOM 2598 C C . LYS A 1 322 ? 3.107 30.078 8.562 1 96.75 322 LYS A C 1
ATOM 2600 O O . LYS A 1 322 ? 2.246 30.188 7.688 1 96.75 322 LYS A O 1
ATOM 2605 N N . PHE A 1 323 ? 2.881 29.469 9.664 1 98.12 323 PHE A N 1
ATOM 2606 C CA . PHE A 1 323 ? 1.716 28.609 9.836 1 98.12 323 PHE A CA 1
ATOM 2607 C C . PHE A 1 323 ? 0.427 29.391 9.648 1 98.12 323 PHE A C 1
ATOM 2609 O O . PHE A 1 323 ? -0.486 28.953 8.953 1 98.12 323 PHE A O 1
ATOM 2616 N N . GLN A 1 324 ? 0.311 30.516 10.305 1 96.44 324 GLN A N 1
ATOM 2617 C CA . GLN A 1 324 ? -0.913 31.312 10.234 1 96.44 324 GLN A CA 1
ATOM 2618 C C . GLN A 1 324 ? -1.262 31.656 8.789 1 96.44 324 GLN A C 1
ATOM 2620 O O . GLN A 1 324 ? -2.416 31.531 8.375 1 96.44 324 GLN A O 1
ATOM 2625 N N . GLN A 1 325 ? -0.276 32.031 8.086 1 95.75 325 GLN A N 1
ATOM 2626 C CA . GLN A 1 325 ? -0.492 32.438 6.707 1 95.75 325 GLN A CA 1
ATOM 2627 C C . GLN A 1 325 ? -0.75 31.234 5.809 1 95.75 325 GLN A C 1
ATOM 2629 O O . GLN A 1 325 ? -1.623 31.266 4.938 1 95.75 325 GLN A O 1
ATOM 2634 N N . ARG A 1 326 ? -0.006 30.203 5.93 1 97.69 326 ARG A N 1
ATOM 2635 C CA . ARG A 1 326 ? -0.097 29.047 5.059 1 97.69 326 ARG A CA 1
ATOM 2636 C C . ARG A 1 326 ? -1.395 28.281 5.301 1 97.69 326 ARG A C 1
ATOM 2638 O O . ARG A 1 326 ? -2.002 27.766 4.363 1 97.69 326 ARG A O 1
ATOM 2645 N N . ILE A 1 327 ? -1.845 28.203 6.523 1 97.81 327 ILE A N 1
ATOM 2646 C CA . ILE A 1 327 ? -3.025 27.438 6.879 1 97.81 327 ILE A CA 1
ATOM 2647 C C . ILE A 1 327 ? -4.266 28.312 6.828 1 97.81 327 ILE A C 1
ATOM 2649 O O . ILE A 1 327 ? -5.363 27.844 6.52 1 97.81 327 ILE A O 1
ATOM 2653 N N . GLY A 1 328 ? -4.09 29.609 7.156 1 97.25 328 GLY A N 1
ATOM 2654 C CA . GLY A 1 328 ? -5.215 30.531 7.254 1 97.25 328 GLY A CA 1
ATOM 2655 C C . GLY A 1 328 ? -5.977 30.391 8.555 1 97.25 328 GLY A C 1
ATOM 2656 O O . GLY A 1 328 ? -7.211 30.406 8.562 1 97.25 328 GLY A O 1
ATOM 2657 N N . HIS A 1 329 ? -5.262 30.281 9.664 1 97.12 329 HIS A N 1
ATOM 2658 C CA . HIS A 1 329 ? -5.922 30.141 10.961 1 97.12 329 HIS A CA 1
ATOM 2659 C C . HIS A 1 329 ? -6.848 31.328 11.227 1 97.12 329 HIS A C 1
ATOM 2661 O O . HIS A 1 329 ? -6.402 32.469 11.258 1 97.12 329 HIS A O 1
ATOM 2667 N N . GLY A 1 330 ? -8.102 31.062 11.375 1 95.94 330 GLY A N 1
ATOM 2668 C CA . GLY A 1 330 ? -9.062 32.062 11.797 1 95.94 330 GLY A CA 1
ATOM 2669 C C . GLY A 1 330 ? -9.289 33.156 10.758 1 95.94 330 GLY A C 1
ATOM 2670 O O . GLY A 1 330 ? -9.82 34.219 11.07 1 95.94 330 GLY A O 1
ATOM 2671 N N . ASP A 1 331 ? -8.852 32.906 9.594 1 96.06 331 ASP A N 1
ATOM 2672 C CA . ASP A 1 331 ? -8.945 33.875 8.516 1 96.06 331 ASP A CA 1
ATOM 2673 C C . ASP A 1 331 ? -10.039 33.5 7.523 1 96.06 331 ASP A C 1
ATOM 2675 O O . ASP A 1 331 ? -10.039 32.406 6.98 1 96.06 331 ASP A O 1
ATOM 2679 N N . LYS A 1 332 ? -10.93 34.438 7.273 1 95.69 332 LYS A N 1
ATOM 2680 C CA . LYS A 1 332 ? -12.078 34.156 6.41 1 95.69 332 LYS A CA 1
ATOM 2681 C C . LYS A 1 332 ? -11.68 34.188 4.938 1 95.69 332 LYS A C 1
ATOM 2683 O O . LYS A 1 332 ? -12.422 33.719 4.078 1 95.69 332 LYS A O 1
ATOM 2688 N N . ASN A 1 333 ? -10.531 34.75 4.672 1 95.38 333 ASN A N 1
ATOM 2689 C CA . ASN A 1 333 ? -10.086 34.844 3.285 1 95.38 333 ASN A CA 1
ATOM 2690 C C . ASN A 1 333 ? -9.531 33.531 2.771 1 95.38 333 ASN A C 1
ATOM 2692 O O . ASN A 1 333 ? -8.32 33.344 2.674 1 95.38 333 ASN A O 1
ATOM 2696 N N . TYR A 1 334 ? -10.367 32.781 2.24 1 91.81 334 TYR A N 1
ATOM 2697 C CA . TYR A 1 334 ? -10.008 31.438 1.812 1 91.81 334 TYR A CA 1
ATOM 2698 C C . TYR A 1 334 ? -9.234 31.469 0.497 1 91.81 334 TYR A C 1
ATOM 2700 O O . TYR A 1 334 ? -8.531 30.516 0.156 1 91.81 334 TYR A O 1
ATOM 2708 N N . ALA A 1 335 ? -9.297 32.531 -0.268 1 92.81 335 ALA A N 1
ATOM 2709 C CA . ALA A 1 335 ? -8.695 32.625 -1.597 1 92.81 335 ALA A CA 1
ATOM 2710 C C . ALA A 1 335 ? -7.289 33.188 -1.525 1 92.81 335 ALA A C 1
ATOM 2712 O O . ALA A 1 335 ? -6.66 33.438 -2.559 1 92.81 335 ALA A O 1
ATOM 2713 N N . ASP A 1 336 ? -6.859 33.438 -0.303 1 94.88 336 ASP A N 1
ATOM 2714 C CA . ASP A 1 336 ? -5.504 33.969 -0.136 1 94.88 336 ASP A CA 1
ATOM 2715 C C . ASP A 1 336 ? -4.484 33.062 -0.829 1 94.88 336 ASP A C 1
ATOM 2717 O O . ASP A 1 336 ? -4.457 31.844 -0.602 1 94.88 336 ASP A O 1
ATOM 2721 N N . SER A 1 337 ? -3.66 33.594 -1.625 1 95.56 337 SER A N 1
ATOM 2722 C CA . SER A 1 337 ? -2.699 32.875 -2.443 1 95.56 337 SER A CA 1
ATOM 2723 C C . SER A 1 337 ? -1.548 32.344 -1.599 1 95.56 337 SER A C 1
ATOM 2725 O O . SER A 1 337 ? -0.752 31.516 -2.07 1 95.56 337 SER A O 1
ATOM 2727 N N . GLU A 1 338 ? -1.49 32.75 -0.365 1 95.19 338 GLU A N 1
ATOM 2728 C CA . GLU A 1 338 ? -0.385 32.344 0.499 1 95.19 338 GLU A CA 1
ATOM 2729 C C . GLU A 1 338 ? -0.684 31.031 1.192 1 95.19 338 GLU A C 1
ATOM 2731 O O . GLU A 1 338 ? 0.167 30.484 1.903 1 95.19 338 GLU A O 1
ATOM 2736 N N . ARG A 1 339 ? -1.875 30.5 0.932 1 97.31 339 ARG A N 1
ATOM 2737 C CA . ARG A 1 339 ? -2.219 29.203 1.516 1 97.31 339 ARG A CA 1
ATOM 2738 C C . ARG A 1 339 ? -1.467 28.062 0.823 1 97.31 339 ARG A C 1
ATOM 2740 O O . ARG A 1 339 ? -1.235 28.125 -0.387 1 97.31 339 ARG A O 1
ATOM 2747 N N . SER A 1 340 ? -1.046 27.078 1.622 1 97.62 340 SER A N 1
ATOM 2748 C CA . SER A 1 340 ? -0.368 25.938 1.007 1 97.62 340 SER A CA 1
ATOM 2749 C C . SER A 1 340 ? -0.22 24.781 1.992 1 97.62 340 SER A C 1
ATOM 2751 O O . SER A 1 340 ? -0.006 25 3.186 1 97.62 340 SER A O 1
ATOM 2753 N N . PRO A 1 341 ? -0.332 23.562 1.475 1 98.19 341 PRO A N 1
ATOM 2754 C CA . PRO A 1 341 ? -0.253 22.391 2.342 1 98.19 341 PRO A CA 1
ATOM 2755 C C . PRO A 1 341 ? 1.183 21.922 2.576 1 98.19 341 PRO A C 1
ATOM 2757 O O . PRO A 1 341 ? 1.466 20.719 2.506 1 98.19 341 PRO A O 1
ATOM 2760 N N . ILE A 1 342 ? 2.064 22.812 2.928 1 98.38 342 ILE A N 1
ATOM 2761 C CA . ILE A 1 342 ? 3.488 22.531 3.041 1 98.38 342 ILE A CA 1
ATOM 2762 C C . ILE A 1 342 ? 3.729 21.578 4.219 1 98.38 342 ILE A C 1
ATOM 2764 O O . ILE A 1 342 ? 4.395 20.562 4.078 1 98.38 342 ILE A O 1
ATOM 2768 N N . PHE A 1 343 ? 3.201 21.953 5.336 1 98.81 343 PHE A N 1
ATOM 2769 C CA . PHE A 1 343 ? 3.398 21.141 6.535 1 98.81 343 PHE A CA 1
ATOM 2770 C C . PHE A 1 343 ? 2.705 19.797 6.398 1 98.81 343 PHE A C 1
ATOM 2772 O O . PHE A 1 343 ? 3.211 18.781 6.879 1 98.81 343 PHE A O 1
ATOM 2779 N N . LEU A 1 344 ? 1.541 19.766 5.758 1 98.81 344 LEU A N 1
ATOM 2780 C CA . LEU A 1 344 ? 0.865 18.516 5.473 1 98.81 344 LEU A CA 1
ATOM 2781 C C . LEU A 1 344 ? 1.758 17.594 4.652 1 98.81 344 LEU A C 1
ATOM 2783 O O . LEU A 1 344 ? 1.835 16.391 4.922 1 98.81 344 LEU A O 1
ATOM 2787 N N . GLN A 1 345 ? 2.406 18.125 3.662 1 98.81 345 GLN A N 1
ATOM 2788 C CA . GLN A 1 345 ? 3.312 17.344 2.83 1 98.81 345 GLN A CA 1
ATOM 2789 C C . GLN A 1 345 ? 4.457 16.766 3.656 1 98.81 345 GLN A C 1
ATOM 2791 O O . GLN A 1 345 ? 4.867 15.617 3.441 1 98.81 345 GLN A O 1
ATOM 2796 N N . PHE A 1 346 ? 4.953 17.578 4.582 1 98.81 346 PHE A N 1
ATOM 2797 C CA . PHE A 1 346 ? 6 17.094 5.48 1 98.81 346 PHE A CA 1
ATOM 2798 C C . PHE A 1 346 ? 5.52 15.891 6.273 1 98.81 346 PHE A C 1
ATOM 2800 O O . PHE A 1 346 ? 6.195 14.859 6.316 1 98.81 346 PHE A O 1
ATOM 2807 N N . ILE A 1 347 ? 4.363 16.016 6.871 1 98.94 347 ILE A N 1
ATOM 2808 C CA . ILE A 1 347 ? 3.832 14.93 7.688 1 98.94 347 ILE A CA 1
ATOM 2809 C C . ILE A 1 347 ? 3.545 13.711 6.809 1 98.94 347 ILE A C 1
ATOM 2811 O O . ILE A 1 347 ? 3.758 12.57 7.227 1 98.94 347 ILE A O 1
ATOM 2815 N N . ASP A 1 348 ? 3.051 13.93 5.598 1 98.81 348 ASP A N 1
ATOM 2816 C CA . ASP A 1 348 ? 2.822 12.836 4.652 1 98.81 348 ASP A CA 1
ATOM 2817 C C . ASP A 1 348 ? 4.129 12.117 4.324 1 98.81 348 ASP A C 1
ATOM 2819 O O . ASP A 1 348 ? 4.164 10.883 4.266 1 98.81 348 ASP A O 1
ATOM 2823 N N . CYS A 1 349 ? 5.176 12.891 4.098 1 98.88 349 CYS A N 1
ATOM 2824 C CA . CYS A 1 349 ? 6.484 12.289 3.855 1 98.88 349 CYS A CA 1
ATOM 2825 C C . CYS A 1 349 ? 6.91 11.422 5.035 1 98.88 349 CYS A C 1
ATOM 2827 O O . CYS A 1 349 ? 7.449 10.328 4.844 1 98.88 349 CYS A O 1
ATOM 2829 N N . VAL A 1 350 ? 6.699 11.93 6.238 1 98.94 350 VAL A N 1
ATOM 2830 C CA . VAL A 1 350 ? 7.039 11.156 7.434 1 98.94 350 VAL A CA 1
ATOM 2831 C C . VAL A 1 350 ? 6.242 9.859 7.453 1 98.94 350 VAL A C 1
ATOM 2833 O O . VAL A 1 350 ? 6.785 8.797 7.758 1 98.94 350 VAL A O 1
ATOM 2836 N N . TRP A 1 351 ? 5.012 9.953 7.07 1 98.75 351 TRP A N 1
ATOM 2837 C CA . TRP A 1 351 ? 4.176 8.758 7.023 1 98.75 351 TRP A CA 1
ATOM 2838 C C . TRP A 1 351 ? 4.711 7.762 6 1 98.75 351 TRP A C 1
ATOM 2840 O O . TRP A 1 351 ? 4.754 6.559 6.262 1 98.75 351 TRP A O 1
ATOM 2850 N N . GLN A 1 352 ? 5.098 8.289 4.871 1 98.56 352 GLN A N 1
ATOM 2851 C CA . GLN A 1 352 ? 5.684 7.426 3.855 1 98.56 352 GLN A CA 1
ATOM 2852 C C . GLN A 1 352 ? 6.887 6.664 4.41 1 98.56 352 GLN A C 1
ATOM 2854 O O . GLN A 1 352 ? 7.055 5.473 4.137 1 98.56 352 GLN A O 1
ATOM 2859 N N . VAL A 1 353 ? 7.723 7.348 5.195 1 98.62 353 VAL A N 1
ATOM 2860 C CA . VAL A 1 353 ? 8.938 6.746 5.734 1 98.62 353 VAL A CA 1
ATOM 2861 C C . VAL A 1 353 ? 8.57 5.699 6.785 1 98.62 353 VAL A C 1
ATOM 2863 O O . VAL A 1 353 ? 9.203 4.641 6.859 1 98.62 353 VAL A O 1
ATOM 2866 N N . THR A 1 354 ? 7.547 5.965 7.621 1 98.19 354 THR A N 1
ATOM 2867 C CA . THR A 1 354 ? 7.141 5.004 8.641 1 98.19 354 THR A CA 1
ATOM 2868 C C . THR A 1 354 ? 6.629 3.717 8 1 98.19 354 THR A C 1
ATOM 2870 O O . THR A 1 354 ? 6.773 2.633 8.57 1 98.19 354 THR A O 1
ATOM 2873 N N . ARG A 1 355 ? 6.07 3.838 6.84 1 95.19 355 ARG A N 1
ATOM 2874 C CA . ARG A 1 355 ? 5.582 2.662 6.125 1 95.19 355 ARG A CA 1
ATOM 2875 C C . ARG A 1 355 ? 6.738 1.781 5.664 1 95.19 355 ARG A C 1
ATOM 2877 O O . ARG A 1 355 ? 6.648 0.553 5.711 1 95.19 355 ARG A O 1
ATOM 2884 N N . GLN A 1 356 ? 7.734 2.451 5.223 1 94.5 356 GLN A N 1
ATOM 2885 C CA . GLN A 1 356 ? 8.883 1.711 4.711 1 94.5 356 GLN A CA 1
ATOM 2886 C C . GLN A 1 356 ? 9.75 1.181 5.848 1 94.5 356 GLN A C 1
ATOM 2888 O O . GLN A 1 356 ? 10.469 0.196 5.676 1 94.5 356 GLN A O 1
ATOM 2893 N N . PHE A 1 357 ? 9.695 1.812 7.047 1 96.25 357 PHE A N 1
ATOM 2894 C CA . PHE A 1 357 ? 10.469 1.403 8.211 1 96.25 357 PHE A CA 1
ATOM 2895 C C . PHE A 1 357 ? 9.578 1.332 9.453 1 96.25 357 PHE A C 1
ATOM 2897 O O . PHE A 1 357 ? 9.742 2.125 10.383 1 96.25 357 PHE A O 1
ATOM 2904 N N . PRO A 1 358 ? 8.758 0.32 9.578 1 92.38 358 PRO A N 1
ATOM 2905 C CA . PRO A 1 358 ? 7.715 0.282 10.609 1 92.38 358 PRO A CA 1
ATOM 2906 C C . PRO A 1 358 ? 8.273 0.138 12.016 1 92.38 358 PRO A C 1
ATOM 2908 O O . PRO A 1 358 ? 7.613 0.513 12.992 1 92.38 358 PRO A O 1
ATOM 2911 N N . THR A 1 359 ? 9.484 -0.292 12.172 1 95.44 359 THR A N 1
ATOM 2912 C CA . THR A 1 359 ? 10.016 -0.546 13.508 1 95.44 359 THR A CA 1
ATOM 2913 C C . THR A 1 359 ? 10.898 0.609 13.969 1 95.44 359 THR A C 1
ATOM 2915 O O . THR A 1 359 ? 11.391 0.608 15.102 1 95.44 359 THR A O 1
ATOM 2918 N N . ALA A 1 360 ? 11.094 1.623 13.164 1 98 360 ALA A N 1
ATOM 2919 C CA . ALA A 1 360 ? 12.102 2.646 13.438 1 98 360 ALA A CA 1
ATOM 2920 C C . ALA A 1 360 ? 11.492 3.828 14.188 1 98 360 ALA A C 1
ATOM 2922 O O . ALA A 1 360 ? 12.211 4.695 14.688 1 98 360 ALA A O 1
ATOM 2923 N N . PHE A 1 361 ? 10.188 3.861 14.352 1 98.56 361 PHE A N 1
ATOM 2924 C CA . PHE A 1 361 ? 9.539 5.043 14.906 1 98.56 361 PHE A CA 1
ATOM 2925 C C . PHE A 1 361 ? 8.758 4.684 16.156 1 98.56 361 PHE A C 1
ATOM 2927 O O . PHE A 1 361 ? 8.039 3.68 16.188 1 98.56 361 PHE A O 1
ATOM 2934 N N . GLU A 1 362 ? 8.883 5.516 17.109 1 98.5 362 GLU A N 1
ATOM 2935 C CA . GLU A 1 362 ? 8.156 5.293 18.359 1 98.5 362 GLU A CA 1
ATOM 2936 C C . GLU A 1 362 ? 6.699 5.719 18.234 1 98.5 362 GLU A C 1
ATOM 2938 O O . GLU A 1 362 ? 5.816 5.137 18.859 1 98.5 362 GLU A O 1
ATOM 2943 N N . PHE A 1 363 ? 6.445 6.754 17.469 1 98.75 363 PHE A N 1
ATOM 2944 C CA . PHE A 1 363 ? 5.082 7.25 17.328 1 98.75 363 PHE A CA 1
ATOM 2945 C C . PHE A 1 363 ? 4.348 6.508 16.219 1 98.75 363 PHE A C 1
ATOM 2947 O O . PHE A 1 363 ? 4.977 5.961 15.305 1 98.75 363 PHE A O 1
ATOM 2954 N N . ASN A 1 364 ? 3.086 6.477 16.297 1 97.94 364 ASN A N 1
ATOM 2955 C CA . ASN A 1 364 ? 2.264 5.754 15.336 1 97.94 364 ASN A CA 1
ATOM 2956 C C . ASN A 1 364 ? 1.509 6.703 14.414 1 97.94 364 ASN A C 1
ATOM 2958 O O . ASN A 1 364 ? 1.709 7.918 14.469 1 97.94 364 ASN A O 1
ATOM 2962 N N . GLU A 1 365 ? 0.732 6.172 13.547 1 97.31 365 GLU A N 1
ATOM 2963 C CA . GLU A 1 365 ? -0.035 6.938 12.57 1 97.31 365 GLU A CA 1
ATOM 2964 C C . GLU A 1 365 ? -1.024 7.875 13.258 1 97.31 365 GLU A C 1
ATOM 2966 O O . GLU A 1 365 ? -1.274 8.984 12.781 1 97.31 365 GLU A O 1
ATOM 2971 N N . HIS A 1 366 ? -1.575 7.449 14.344 1 97.31 366 HIS A N 1
ATOM 2972 C CA . HIS A 1 366 ? -2.525 8.258 15.094 1 97.31 366 HIS A CA 1
ATOM 2973 C C . HIS A 1 366 ? -1.895 9.57 15.555 1 97.31 366 HIS A C 1
ATOM 2975 O O . HIS A 1 366 ? -2.557 10.609 15.57 1 97.31 366 HIS A O 1
ATOM 2981 N N . PHE A 1 367 ? -0.712 9.484 15.938 1 98.69 367 PHE A N 1
ATOM 2982 C CA . PHE A 1 367 ? 0.014 10.688 16.344 1 98.69 367 PHE A CA 1
ATOM 2983 C C . PHE A 1 367 ? 0.109 11.68 15.188 1 98.69 367 PHE A C 1
ATOM 2985 O O . PHE A 1 367 ? -0.141 12.867 15.367 1 98.69 367 PHE A O 1
ATOM 2992 N N . LEU A 1 368 ? 0.489 11.195 14.031 1 98.75 368 LEU A N 1
ATOM 2993 C CA . LEU A 1 368 ? 0.629 12.062 12.867 1 98.75 368 LEU A CA 1
ATOM 2994 C C . LEU A 1 368 ? -0.701 12.719 12.516 1 98.75 368 LEU A C 1
ATOM 2996 O O . LEU A 1 368 ? -0.743 13.898 12.172 1 98.75 368 LEU A O 1
ATOM 3000 N N . ILE A 1 369 ? -1.759 11.938 12.617 1 98.12 369 ILE A N 1
ATOM 3001 C CA . ILE A 1 369 ? -3.094 12.453 12.336 1 98.12 369 ILE A CA 1
ATOM 3002 C C . ILE A 1 369 ? -3.473 13.5 13.375 1 98.12 369 ILE A C 1
ATOM 3004 O O . ILE A 1 369 ? -4.031 14.547 13.031 1 98.12 369 ILE A O 1
ATOM 3008 N N . ALA A 1 370 ? -3.137 13.258 14.57 1 97.88 370 ALA A N 1
ATOM 3009 C CA . ALA A 1 370 ? -3.42 14.219 15.633 1 97.88 370 ALA A CA 1
ATOM 3010 C C . ALA A 1 370 ? -2.701 15.539 15.383 1 97.88 370 ALA A C 1
ATOM 3012 O O . ALA A 1 370 ? -3.268 16.609 15.602 1 97.88 370 ALA A O 1
ATOM 3013 N N . VAL A 1 371 ? -1.504 15.445 14.961 1 98.75 371 VAL A N 1
ATOM 3014 C CA . VAL A 1 371 ? -0.733 16.641 14.656 1 98.75 371 VAL A CA 1
ATOM 3015 C C . VAL A 1 371 ? -1.448 17.453 13.578 1 98.75 371 VAL A C 1
ATOM 3017 O O . VAL A 1 371 ? -1.592 18.672 13.703 1 98.75 371 VAL A O 1
ATOM 3020 N N . LEU A 1 372 ? -1.916 16.797 12.594 1 98.69 372 LEU A N 1
ATOM 3021 C CA . LEU A 1 372 ? -2.578 17.484 11.492 1 98.69 372 LEU A CA 1
ATOM 3022 C C . LEU A 1 372 ? -3.947 18 11.914 1 98.69 372 LEU A C 1
ATOM 3024 O O . LEU A 1 372 ? -4.367 19.078 11.492 1 98.69 372 LEU A O 1
ATOM 3028 N N . ASP A 1 373 ? -4.633 17.203 12.711 1 97.5 373 ASP A N 1
ATOM 3029 C CA . ASP A 1 373 ? -5.93 17.656 13.203 1 97.5 373 ASP A CA 1
ATOM 3030 C C . ASP A 1 373 ? -5.797 18.969 13.977 1 97.5 373 ASP A C 1
ATOM 3032 O O . ASP A 1 373 ? -6.598 19.875 13.797 1 97.5 373 ASP A O 1
ATOM 3036 N N . HIS A 1 374 ? -4.82 19 14.727 1 97.75 374 HIS A N 1
ATOM 3037 C CA . HIS A 1 374 ? -4.688 20.172 15.586 1 97.75 374 HIS A CA 1
ATOM 3038 C C . HIS A 1 374 ? -3.859 21.266 14.914 1 97.75 374 HIS A C 1
ATOM 3040 O O . HIS A 1 374 ? -3.732 22.359 15.445 1 97.75 374 HIS A O 1
ATOM 3046 N N . LEU A 1 375 ? -3.289 20.906 13.766 1 98.56 375 LEU A N 1
ATOM 3047 C CA . LEU A 1 375 ? -2.789 21.953 12.883 1 98.56 375 LEU A CA 1
ATOM 3048 C C . LEU A 1 375 ? -3.904 22.922 12.508 1 98.56 375 LEU A C 1
ATOM 3050 O O . LEU A 1 375 ? -3.674 24.125 12.391 1 98.56 375 LEU A O 1
ATOM 3054 N N . TYR A 1 376 ? -5.094 22.375 12.406 1 98 376 TYR A N 1
ATOM 3055 C CA . TYR A 1 376 ? -6.199 23.141 11.852 1 98 376 TYR A CA 1
ATOM 3056 C C . TYR A 1 376 ? -7.148 23.609 12.945 1 98 376 TYR A C 1
ATOM 3058 O O . TYR A 1 376 ? -7.82 24.625 12.805 1 98 376 TYR A O 1
ATOM 3066 N N . SER A 1 377 ? -7.301 22.938 14.047 1 96.25 377 SER A N 1
ATOM 3067 C CA . SER A 1 377 ? -8.406 23.078 14.992 1 96.25 377 SER A CA 1
ATOM 3068 C C . SER A 1 377 ? -8.281 24.359 15.812 1 96.25 377 SER A C 1
ATOM 3070 O O . SER A 1 377 ? -9.266 24.844 16.375 1 96.25 377 SER A O 1
ATOM 3072 N N . CYS A 1 378 ? -7.023 24.812 16.016 1 96.38 378 CYS A N 1
ATOM 3073 C CA . CYS A 1 378 ? -6.73 25.969 16.859 1 96.38 378 CYS A CA 1
ATOM 3074 C C . CYS A 1 378 ? -7.129 25.703 18.297 1 96.38 378 CYS A C 1
ATOM 3076 O O . CYS A 1 378 ? -7.438 26.641 19.047 1 96.38 378 CYS A O 1
ATOM 3078 N N . GLN A 1 379 ? -7.188 24.453 18.625 1 95.44 379 GLN A N 1
ATOM 3079 C CA . GLN A 1 379 ? -7.434 24.094 20.016 1 95.44 379 GLN A CA 1
ATOM 3080 C C . GLN A 1 379 ? -6.211 24.375 20.875 1 95.44 379 GLN A C 1
ATOM 3082 O O . GLN A 1 379 ? -6.344 24.703 22.062 1 95.44 379 GLN A O 1
ATOM 3087 N N . PHE A 1 380 ? -5.066 24.266 20.328 1 97.19 380 PHE A N 1
ATOM 3088 C CA . PHE A 1 380 ? -3.793 24.469 21 1 97.19 380 PHE A CA 1
ATOM 3089 C C . PHE A 1 380 ? -3.008 25.594 20.344 1 97.19 380 PHE A C 1
ATOM 3091 O O . PHE A 1 380 ? -3.256 25.938 19.188 1 97.19 380 PHE A O 1
ATOM 3098 N N . GLY A 1 381 ? -2.102 26.156 21.031 1 97.56 381 GLY A N 1
ATOM 3099 C CA . GLY A 1 381 ? -1.342 27.281 20.516 1 97.56 381 GLY A CA 1
ATOM 3100 C C . GLY A 1 381 ? -0.122 26.859 19.719 1 97.56 381 GLY A C 1
ATOM 3101 O O . GLY A 1 381 ? 0.514 27.688 19.062 1 97.56 381 GLY A O 1
ATOM 3102 N N . THR A 1 382 ? 0.195 25.625 19.625 1 98.25 382 THR A N 1
ATOM 3103 C CA . THR A 1 382 ? 1.449 25.078 19.109 1 98.25 382 THR A CA 1
ATOM 3104 C C . THR A 1 382 ? 1.729 25.609 17.703 1 98.25 382 THR A C 1
ATOM 3106 O O . THR A 1 382 ? 2.865 25.953 17.375 1 98.25 382 THR A O 1
ATOM 3109 N N . PHE A 1 383 ? 0.689 25.703 16.891 1 98.38 383 PHE A N 1
ATOM 3110 C CA . PHE A 1 383 ? 0.921 26.031 15.484 1 98.38 383 PHE A CA 1
ATOM 3111 C C . PHE A 1 383 ? 0.416 27.438 15.172 1 98.38 383 PHE A C 1
ATOM 3113 O O . PHE A 1 383 ? 0.37 27.828 14 1 98.38 383 PHE A O 1
ATOM 3120 N N . LEU A 1 384 ? 0.03 28.188 16.203 1 97.62 384 LEU A N 1
ATOM 3121 C CA . LEU A 1 384 ? -0.417 29.562 15.977 1 97.62 384 LEU A CA 1
ATOM 3122 C C . LEU A 1 384 ? 0.771 30.484 15.742 1 97.62 384 LEU A C 1
ATOM 3124 O O . LEU A 1 384 ? 1.854 30.266 16.297 1 97.62 384 LEU A O 1
ATOM 3128 N N . GLY A 1 385 ? 0.547 31.453 14.891 1 95.75 385 GLY A N 1
ATOM 3129 C CA . GLY A 1 385 ? 1.586 32.438 14.617 1 95.75 385 GLY A CA 1
ATOM 3130 C C . GLY A 1 385 ? 2.424 32.094 13.398 1 95.75 385 GLY A C 1
ATOM 3131 O O . GLY A 1 385 ? 2.189 31.062 12.742 1 95.75 385 GLY A O 1
ATOM 3132 N N . ASN A 1 386 ? 3.443 32.969 13.117 1 96.06 386 ASN A N 1
ATOM 3133 C CA . ASN A 1 386 ? 4.223 32.812 11.891 1 96.06 386 ASN A CA 1
ATOM 3134 C C . ASN A 1 386 ? 5.711 32.625 12.195 1 96.06 386 ASN A C 1
ATOM 3136 O O . ASN A 1 386 ? 6.477 32.219 11.336 1 96.06 386 ASN A O 1
ATOM 3140 N N . CYS A 1 387 ? 6.145 33.031 13.344 1 95.44 387 CYS A N 1
ATOM 3141 C CA . CYS A 1 387 ? 7.539 32.906 13.75 1 95.44 387 CYS A CA 1
ATOM 3142 C C . CYS A 1 387 ? 7.688 33.031 15.258 1 95.44 387 CYS A C 1
ATOM 3144 O O . CYS A 1 387 ? 6.727 33.375 15.953 1 95.44 387 CYS A O 1
ATOM 3146 N N . GLU A 1 388 ? 8.852 32.812 15.703 1 96.06 388 GLU A N 1
ATOM 3147 C CA . GLU A 1 388 ? 9.109 32.844 17.141 1 96.06 388 GLU A CA 1
ATOM 3148 C C . GLU A 1 388 ? 8.875 34.25 17.719 1 96.06 388 GLU A C 1
ATOM 3150 O O . GLU A 1 388 ? 8.305 34.375 18.797 1 96.06 388 GLU A O 1
ATOM 3155 N N . ARG A 1 389 ? 9.25 35.281 17 1 96.19 389 ARG A N 1
ATOM 3156 C CA . ARG A 1 389 ? 9.086 36.656 17.469 1 96.19 389 ARG A CA 1
ATOM 3157 C C . ARG A 1 389 ? 7.609 36.969 17.703 1 96.19 389 ARG A C 1
ATOM 3159 O O . ARG A 1 389 ? 7.238 37.469 18.766 1 96.19 389 ARG A O 1
ATOM 3166 N N . SER A 1 390 ? 6.852 36.719 16.734 1 94.75 390 SER A N 1
ATOM 3167 C CA . SER A 1 390 ? 5.426 37 16.828 1 94.75 390 SER A CA 1
ATOM 3168 C C . SER A 1 390 ? 4.77 36.219 17.938 1 94.75 390 SER A C 1
ATOM 3170 O O . SER A 1 390 ? 3.891 36.719 18.641 1 94.75 390 SER A O 1
ATOM 3172 N N . ARG A 1 391 ? 5.156 35.031 18.172 1 95.81 391 ARG A N 1
ATOM 3173 C CA . ARG A 1 391 ? 4.609 34.188 19.219 1 95.81 391 ARG A CA 1
ATOM 3174 C C . ARG A 1 391 ? 4.977 34.719 20.609 1 95.81 391 ARG A C 1
ATOM 3176 O O . ARG A 1 391 ? 4.184 34.625 21.547 1 95.81 391 ARG A O 1
ATOM 3183 N N . THR A 1 392 ? 6.172 35.219 20.641 1 94.94 392 THR A N 1
ATOM 3184 C CA . THR A 1 392 ? 6.629 35.812 21.891 1 94.94 392 THR A CA 1
ATOM 3185 C C . THR A 1 392 ? 5.875 37.094 22.188 1 94.94 392 THR A C 1
ATOM 3187 O O . THR A 1 392 ? 5.441 37.344 23.312 1 94.94 392 THR A O 1
ATOM 3190 N N . LEU A 1 393 ? 5.73 37.844 21.141 1 94.44 393 LEU A N 1
ATOM 3191 C CA . LEU A 1 393 ? 5.039 39.125 21.281 1 94.44 393 LEU A CA 1
ATOM 3192 C C . LEU A 1 393 ? 3.584 38.906 21.703 1 94.44 393 LEU A C 1
ATOM 3194 O O . LEU A 1 393 ? 3.043 39.688 22.5 1 94.44 393 LEU A O 1
ATOM 3198 N N . GLU A 1 394 ? 3.004 37.875 21.172 1 93.44 394 GLU A N 1
ATOM 3199 C CA . GLU A 1 394 ? 1.601 37.594 21.453 1 93.44 394 GLU A CA 1
ATOM 3200 C C . GLU A 1 394 ? 1.454 36.688 22.688 1 93.44 394 GLU A C 1
ATOM 3202 O O . GLU A 1 394 ? 0.338 36.344 23.078 1 93.44 394 GLU A O 1
ATOM 3207 N N . ARG A 1 395 ? 2.52 36.312 23.25 1 95.75 395 ARG A N 1
ATOM 3208 C CA . ARG A 1 395 ? 2.557 35.531 24.469 1 95.75 395 ARG A CA 1
ATOM 3209 C C . ARG A 1 395 ? 1.745 34.25 24.297 1 95.75 395 ARG A C 1
ATOM 3211 O O . ARG A 1 395 ? 0.907 33.906 25.141 1 95.75 395 ARG A O 1
ATOM 3218 N N . ILE A 1 396 ? 1.932 33.594 23.25 1 95.75 396 ILE A N 1
ATOM 3219 C CA . ILE A 1 396 ? 1.159 32.406 22.906 1 95.75 396 ILE A CA 1
ATOM 3220 C C . ILE A 1 396 ? 1.456 31.281 23.906 1 95.75 396 ILE A C 1
ATOM 3222 O O . ILE A 1 396 ? 0.539 30.625 24.391 1 95.75 396 ILE A O 1
ATOM 3226 N N . GLN A 1 397 ? 2.678 31.078 24.281 1 94.88 397 GLN A N 1
ATOM 3227 C CA . GLN A 1 397 ? 3.066 29.984 25.172 1 94.88 397 GLN A CA 1
ATOM 3228 C C . GLN A 1 397 ? 2.48 30.156 26.562 1 94.88 397 GLN A C 1
ATOM 3230 O O . GLN A 1 397 ? 2.176 29.188 27.25 1 94.88 397 GLN A O 1
ATOM 3235 N N . GLU A 1 398 ? 2.303 31.375 26.906 1 94.69 398 GLU A N 1
ATOM 3236 C CA . GLU A 1 398 ? 1.781 31.672 28.234 1 94.69 398 GLU A CA 1
ATOM 3237 C C . GLU A 1 398 ? 0.259 31.578 28.266 1 94.69 398 GLU A C 1
ATOM 3239 O O . GLU A 1 398 ? -0.326 31.25 29.312 1 94.69 398 GLU A O 1
ATOM 3244 N N . GLN A 1 399 ? -0.337 31.797 27.172 1 94.94 399 GLN A N 1
ATOM 3245 C CA . GLN A 1 399 ? -1.785 31.969 27.156 1 94.94 399 GLN A CA 1
ATOM 3246 C C . GLN A 1 399 ? -2.486 30.719 26.656 1 94.94 399 GLN A C 1
ATOM 3248 O O . GLN A 1 399 ? -3.715 30.609 26.719 1 94.94 399 GLN A O 1
ATOM 3253 N N . THR A 1 400 ? -1.764 29.781 26.109 1 96.25 400 THR A N 1
ATOM 3254 C CA . THR A 1 400 ? -2.391 28.609 25.5 1 96.25 400 THR A CA 1
ATOM 3255 C C . THR A 1 400 ? -1.689 27.328 25.922 1 96.25 400 THR A C 1
ATOM 3257 O O . THR A 1 400 ? -0.519 27.359 26.312 1 96.25 400 THR A O 1
ATOM 3260 N N . PRO A 1 401 ? -2.406 26.234 25.906 1 95.94 401 PRO A N 1
ATOM 3261 C CA . PRO A 1 401 ? -1.73 24.938 26.078 1 95.94 401 PRO A CA 1
ATOM 3262 C C . PRO A 1 401 ? -1.064 24.453 24.797 1 95.94 401 PRO A C 1
ATOM 3264 O O . PRO A 1 401 ? -1.479 24.828 23.703 1 95.94 401 PRO A O 1
ATOM 3267 N N . SER A 1 402 ? -0.091 23.656 25 1 97.44 402 SER A N 1
ATOM 3268 C CA . SER A 1 402 ? 0.62 23.031 23.891 1 97.44 402 SER A CA 1
ATOM 3269 C C . SER A 1 402 ? -0.036 21.734 23.469 1 97.44 402 SER A C 1
ATOM 3271 O O . SER A 1 402 ? -0.554 20.984 24.297 1 97.44 402 SER A O 1
ATOM 3273 N N . LEU A 1 403 ? -0.035 21.438 22.203 1 98.31 403 LEU A N 1
ATOM 3274 C CA . LEU A 1 403 ? -0.492 20.141 21.719 1 98.31 403 LEU A CA 1
ATOM 3275 C C . LEU A 1 403 ? 0.298 19.016 22.375 1 98.31 403 LEU A C 1
ATOM 3277 O O . LEU A 1 403 ? -0.258 17.953 22.672 1 98.31 403 LEU A O 1
ATOM 3281 N N . TRP A 1 404 ? 1.571 19.234 22.609 1 98.75 404 TRP A N 1
ATOM 3282 C CA . TRP A 1 404 ? 2.443 18.219 23.172 1 98.75 404 TRP A CA 1
ATOM 3283 C C . TRP A 1 404 ? 2.031 17.859 24.594 1 98.75 404 TRP A C 1
ATOM 3285 O O . TRP A 1 404 ? 2.32 16.766 25.078 1 98.75 404 TRP A O 1
ATOM 3295 N N . SER A 1 405 ? 1.385 18.859 25.312 1 97.94 405 SER A N 1
ATOM 3296 C CA . SER A 1 405 ? 0.853 18.547 26.625 1 97.94 405 SER A CA 1
ATOM 3297 C C . SER A 1 405 ? -0.16 17.406 26.562 1 97.94 405 SER A C 1
ATOM 3299 O O . SER A 1 405 ? -0.118 16.484 27.391 1 97.94 405 SER A O 1
ATOM 3301 N N . LEU A 1 406 ? -1.027 17.469 25.594 1 96.81 406 LEU A N 1
ATOM 3302 C CA . LEU A 1 406 ? -2.01 16.406 25.391 1 96.81 406 LEU A CA 1
ATOM 3303 C C . LEU A 1 406 ? -1.328 15.094 25.016 1 96.81 406 LEU A C 1
ATOM 3305 O O . LEU A 1 406 ? -1.597 14.055 25.625 1 96.81 406 LEU A O 1
ATOM 3309 N N . VAL A 1 407 ? -0.463 15.109 24.031 1 97.94 407 VAL A N 1
ATOM 3310 C CA . VAL A 1 407 ? 0.177 13.922 23.469 1 97.94 407 VAL A CA 1
ATOM 3311 C C . VAL A 1 407 ? 0.986 13.211 24.562 1 97.94 407 VAL A C 1
ATOM 3313 O O . VAL A 1 407 ? 0.88 11.992 24.719 1 97.94 407 VAL A O 1
ATOM 3316 N N . ASN A 1 408 ? 1.733 14.016 25.297 1 98.12 408 ASN A N 1
ATOM 3317 C CA . ASN A 1 408 ? 2.637 13.422 26.281 1 98.12 408 ASN A CA 1
ATOM 3318 C C . ASN A 1 408 ? 1.884 12.953 27.516 1 98.12 408 ASN A C 1
ATOM 3320 O O . ASN A 1 408 ? 2.398 12.148 28.297 1 98.12 408 ASN A O 1
ATOM 3324 N N . SER A 1 409 ? 0.708 13.484 27.734 1 96.94 409 SER A N 1
ATOM 3325 C CA . SER A 1 409 ? -0.127 13.023 28.828 1 96.94 409 SER A CA 1
ATOM 3326 C C . SER A 1 409 ? -0.885 11.75 28.453 1 96.94 409 SER A C 1
ATOM 3328 O O . SER A 1 409 ? -1.354 11.023 29.328 1 96.94 409 SER A O 1
ATOM 3330 N N . ARG A 1 410 ? -1.07 11.492 27.172 1 96.38 410 ARG A N 1
ATOM 3331 C CA . ARG A 1 410 ? -1.749 10.312 26.656 1 96.38 410 ARG A CA 1
ATOM 3332 C C . ARG A 1 410 ? -0.837 9.516 25.734 1 96.38 410 ARG A C 1
ATOM 3334 O O . ARG A 1 410 ? -1.243 9.133 24.625 1 96.38 410 ARG A O 1
ATOM 3341 N N . ARG A 1 411 ? 0.323 9.328 26.172 1 96.62 411 ARG A N 1
ATOM 3342 C CA . ARG A 1 411 ? 1.384 8.727 25.359 1 96.62 411 ARG A CA 1
ATOM 3343 C C . ARG A 1 411 ? 0.951 7.383 24.797 1 96.62 411 ARG A C 1
ATOM 3345 O O . ARG A 1 411 ? 1.272 7.051 23.656 1 96.62 411 ARG A O 1
ATOM 3352 N N . HIS A 1 412 ? 0.197 6.582 25.5 1 95.81 412 HIS A N 1
ATOM 3353 C CA . HIS A 1 412 ? -0.175 5.223 25.125 1 95.81 412 HIS A CA 1
ATOM 3354 C C . HIS A 1 412 ? -0.983 5.207 23.828 1 95.81 412 HIS A C 1
ATOM 3356 O O . HIS A 1 412 ? -0.965 4.219 23.094 1 95.81 412 HIS A O 1
ATOM 3362 N N . GLU A 1 413 ? -1.598 6.312 23.5 1 95.19 413 GLU A N 1
ATOM 3363 C CA . GLU A 1 413 ? -2.432 6.391 22.312 1 95.19 413 GLU A CA 1
ATOM 3364 C C . GLU A 1 413 ? -1.588 6.648 21.062 1 95.19 413 GLU A C 1
ATOM 3366 O O . GLU A 1 413 ? -2.035 6.398 19.938 1 95.19 413 GLU A O 1
ATOM 3371 N N . PHE A 1 414 ? -0.326 7.066 21.328 1 98 414 PHE A N 1
ATOM 3372 C CA . PHE A 1 414 ? 0.396 7.641 20.188 1 98 414 PHE A CA 1
ATOM 3373 C C . PHE A 1 414 ? 1.669 6.852 19.906 1 98 414 PHE A C 1
ATOM 3375 O O . PHE A 1 414 ? 2.453 7.227 19.031 1 98 414 PHE A O 1
ATOM 3382 N N . VAL A 1 415 ? 1.834 5.727 20.594 1 98.06 415 VAL A N 1
ATOM 3383 C CA . VAL A 1 415 ? 3.066 4.965 20.422 1 98.06 415 VAL A CA 1
ATOM 3384 C C . VAL A 1 415 ? 2.795 3.717 19.594 1 98.06 415 VAL A C 1
ATOM 3386 O O . VAL A 1 415 ? 1.701 3.148 19.641 1 98.06 415 VAL A O 1
ATOM 3389 N N . SER A 1 416 ? 3.758 3.357 18.812 1 95.88 416 SER A N 1
ATOM 3390 C CA . SER A 1 416 ? 3.67 2.184 17.953 1 95.88 416 SER A CA 1
ATOM 3391 C C . SER A 1 416 ? 4.07 0.917 18.703 1 95.88 416 SER A C 1
ATOM 3393 O O . SER A 1 416 ? 5.109 0.881 19.359 1 95.88 416 SER A O 1
ATOM 3395 N N . PRO A 1 417 ? 3.355 -0.145 18.562 1 90.69 417 PRO A N 1
ATOM 3396 C CA . PRO A 1 417 ? 3.727 -1.41 19.203 1 90.69 417 PRO A CA 1
ATOM 3397 C C . PRO A 1 417 ? 4.918 -2.084 18.531 1 90.69 417 PRO A C 1
ATOM 3399 O O . PRO A 1 417 ? 5.547 -2.967 19.109 1 90.69 417 PRO A O 1
ATOM 3402 N N . LEU A 1 418 ? 5.273 -1.621 17.375 1 91.44 418 LEU A N 1
ATOM 3403 C CA . LEU A 1 418 ? 6.336 -2.256 16.594 1 91.44 418 LEU A CA 1
ATOM 3404 C C . LEU A 1 418 ? 7.68 -1.587 16.859 1 91.44 418 LEU A C 1
ATOM 3406 O O . LEU A 1 418 ? 8.727 -2.084 16.438 1 91.44 418 LEU A O 1
ATOM 3410 N N . PHE A 1 419 ? 7.668 -0.566 17.656 1 95.62 419 PHE A N 1
ATOM 3411 C CA . PHE A 1 419 ? 8.859 0.256 17.844 1 95.62 419 PHE A CA 1
ATOM 3412 C C . PHE A 1 419 ? 9.992 -0.565 18.453 1 95.62 419 PHE A C 1
ATOM 3414 O O . PHE A 1 419 ? 9.82 -1.21 19.484 1 95.62 419 PHE A O 1
ATOM 3421 N N . ASP A 1 420 ? 11.125 -0.567 17.719 1 94.69 420 ASP A N 1
ATOM 3422 C CA . ASP A 1 420 ? 12.359 -1.176 18.203 1 94.69 420 ASP A CA 1
ATOM 3423 C C . ASP A 1 420 ? 13.406 -0.113 18.516 1 94.69 420 ASP A C 1
ATOM 3425 O O . ASP A 1 420 ? 14.055 0.424 17.625 1 94.69 420 ASP A O 1
ATOM 3429 N N . ARG A 1 421 ? 13.695 0.052 19.734 1 90.88 421 ARG A N 1
ATOM 3430 C CA . ARG A 1 421 ? 14.617 1.089 20.172 1 90.88 421 ARG A CA 1
ATOM 3431 C C . ARG A 1 421 ? 16.031 0.808 19.688 1 90.88 421 ARG A C 1
ATOM 3433 O O . ARG A 1 421 ? 16.859 1.721 19.609 1 90.88 421 ARG A O 1
ATOM 3440 N N . ARG A 1 422 ? 16.312 -0.383 19.312 1 90.69 422 ARG A N 1
ATOM 3441 C CA . ARG A 1 422 ? 17.641 -0.797 18.875 1 90.69 422 ARG A CA 1
ATOM 3442 C C . ARG A 1 422 ? 17.891 -0.399 17.422 1 90.69 422 ARG A C 1
ATOM 3444 O O . ARG A 1 422 ? 19.031 -0.376 16.969 1 90.69 422 ARG A O 1
ATOM 3451 N N . ASN A 1 423 ? 16.797 -0.063 16.797 1 89.06 423 ASN A N 1
ATOM 3452 C CA . ASN A 1 423 ? 16.922 0.356 15.414 1 89.06 423 ASN A CA 1
ATOM 3453 C C . ASN A 1 423 ? 17.375 1.808 15.305 1 89.06 423 ASN A C 1
ATOM 3455 O O . ASN A 1 423 ? 16.562 2.711 15.133 1 89.06 423 ASN A O 1
ATOM 3459 N N . THR A 1 424 ? 18.625 2.086 15.32 1 91.94 424 THR A N 1
ATOM 3460 C CA . THR A 1 424 ? 19.172 3.441 15.336 1 91.94 424 THR A CA 1
ATOM 3461 C C . THR A 1 424 ? 19.891 3.75 14.023 1 91.94 424 THR A C 1
ATOM 3463 O O . THR A 1 424 ? 20.609 4.746 13.922 1 91.94 424 THR A O 1
ATOM 3466 N N . ARG A 1 425 ? 19.672 3 13.039 1 94.69 425 ARG A N 1
ATOM 3467 C CA . ARG A 1 425 ? 20.359 3.172 11.766 1 94.69 425 ARG A CA 1
ATOM 3468 C C . ARG A 1 425 ? 19.797 4.352 10.984 1 94.69 425 ARG A C 1
ATOM 3470 O O . ARG A 1 425 ? 18.641 4.73 11.18 1 94.69 425 ARG A O 1
ATOM 3477 N N . VAL A 1 426 ? 20.688 4.969 10.203 1 97.5 426 VAL A N 1
ATOM 3478 C CA . VAL A 1 426 ? 20.219 5.992 9.273 1 97.5 426 VAL A CA 1
ATOM 3479 C C . VAL A 1 426 ? 19.266 5.375 8.258 1 97.5 426 VAL A C 1
ATOM 3481 O O . VAL A 1 426 ? 19.469 4.242 7.812 1 97.5 426 VAL A O 1
ATOM 3484 N N . LEU A 1 427 ? 18.234 6.043 7.969 1 97.94 427 LEU A N 1
ATOM 3485 C CA . LEU A 1 427 ? 17.219 5.508 7.07 1 97.94 427 LEU A CA 1
ATOM 3486 C C . LEU A 1 427 ? 17.359 6.094 5.668 1 97.94 427 LEU A C 1
ATOM 3488 O O . LEU A 1 427 ? 17.625 7.289 5.516 1 97.94 427 LEU A O 1
ATOM 3492 N N . PHE A 1 428 ? 17.297 5.332 4.664 1 97.19 428 PHE A N 1
ATOM 3493 C CA . PHE A 1 428 ? 17.281 5.75 3.268 1 97.19 428 PHE A CA 1
ATOM 3494 C C . PHE A 1 428 ? 16.047 5.199 2.555 1 97.19 428 PHE A C 1
ATOM 3496 O O . PHE A 1 428 ? 16.141 4.211 1.825 1 97.19 428 PHE A O 1
ATOM 3503 N N . PRO A 1 429 ? 14.867 5.848 2.779 1 96.62 429 PRO A N 1
ATOM 3504 C CA . PRO A 1 429 ? 13.664 5.41 2.061 1 96.62 429 PRO A CA 1
ATOM 3505 C C . PRO A 1 429 ? 13.812 5.535 0.544 1 96.62 429 PRO A C 1
ATOM 3507 O O . PRO A 1 429 ? 14.602 6.348 0.061 1 96.62 429 PRO A O 1
ATOM 3510 N N . VAL A 1 430 ? 13.078 4.715 -0.195 1 92.19 430 VAL A N 1
ATOM 3511 C CA . VAL A 1 430 ? 13.07 4.762 -1.653 1 92.19 430 VAL A CA 1
ATOM 3512 C C . VAL A 1 430 ? 12.016 5.75 -2.137 1 92.19 430 VAL A C 1
ATOM 3514 O O . VAL A 1 430 ? 10.812 5.492 -2.006 1 92.19 430 VAL A O 1
ATOM 3517 N N . PRO A 1 431 ? 12.484 6.855 -2.635 1 93.69 431 PRO A N 1
ATOM 3518 C CA . PRO A 1 431 ? 11.523 7.84 -3.139 1 93.69 431 PRO A CA 1
ATOM 3519 C C . PRO A 1 431 ? 11.07 7.543 -4.566 1 93.69 431 PRO A C 1
ATOM 3521 O O . PRO A 1 431 ? 11.445 8.266 -5.496 1 93.69 431 PRO A O 1
ATOM 3524 N N . SER A 1 432 ? 10.336 6.535 -4.781 1 91.5 432 SER A N 1
ATOM 3525 C CA . SER A 1 432 ? 9.812 6.125 -6.082 1 91.5 432 SER A CA 1
ATOM 3526 C C . SER A 1 432 ? 8.297 5.949 -6.035 1 91.5 432 SER A C 1
ATOM 3528 O O . SER A 1 432 ? 7.738 5.613 -4.988 1 91.5 432 SER A O 1
ATOM 3530 N N . MET A 1 433 ? 7.691 6.188 -7.168 1 91.38 433 MET A N 1
ATOM 3531 C CA . MET A 1 433 ? 6.238 6.086 -7.25 1 91.38 433 MET A CA 1
ATOM 3532 C C . MET A 1 433 ? 5.773 4.668 -6.938 1 91.38 433 MET A C 1
ATOM 3534 O O . MET A 1 433 ? 4.641 4.465 -6.496 1 91.38 433 MET A O 1
ATOM 3538 N N . ARG A 1 434 ? 6.629 3.75 -7.109 1 87.69 434 ARG A N 1
ATOM 3539 C CA . ARG A 1 434 ? 6.281 2.352 -6.879 1 87.69 434 ARG A CA 1
ATOM 3540 C C . ARG A 1 434 ? 6.133 2.064 -5.387 1 87.69 434 ARG A C 1
ATOM 3542 O O . ARG A 1 434 ? 5.402 1.152 -4.996 1 87.69 434 ARG A O 1
ATOM 3549 N N . HIS A 1 435 ? 6.848 2.873 -4.617 1 89.19 435 HIS A N 1
ATOM 3550 C CA . HIS A 1 435 ? 6.902 2.59 -3.189 1 89.19 435 HIS A CA 1
ATOM 3551 C C . HIS A 1 435 ? 6.031 3.562 -2.4 1 89.19 435 HIS A C 1
ATOM 3553 O O . HIS A 1 435 ? 5.742 3.332 -1.225 1 89.19 435 HIS A O 1
ATOM 3559 N N . LEU A 1 436 ? 5.637 4.605 -3.004 1 94.31 436 LEU A N 1
ATOM 3560 C CA . LEU A 1 436 ? 4.789 5.578 -2.322 1 94.31 436 LEU A CA 1
ATOM 3561 C C . LEU A 1 436 ? 3.32 5.188 -2.424 1 94.31 436 LEU A C 1
ATOM 3563 O O . LEU A 1 436 ? 2.914 4.527 -3.385 1 94.31 436 LEU A O 1
ATOM 3567 N N . GLN A 1 437 ? 2.578 5.512 -1.412 1 94.56 437 GLN A N 1
ATOM 3568 C CA . GLN A 1 437 ? 1.152 5.207 -1.372 1 94.56 437 GLN A CA 1
ATOM 3569 C C . GLN A 1 437 ? 0.35 6.41 -0.876 1 94.56 437 GLN A C 1
ATOM 3571 O O . GLN A 1 437 ? 0.853 7.219 -0.094 1 94.56 437 GLN A O 1
ATOM 3576 N N . LEU A 1 438 ? -0.879 6.48 -1.401 1 95.62 438 LEU A N 1
ATOM 3577 C CA . LEU A 1 438 ? -1.762 7.492 -0.829 1 95.62 438 LEU A CA 1
ATOM 3578 C C . LEU A 1 438 ? -2.104 7.16 0.619 1 95.62 438 LEU A C 1
ATOM 3580 O O . LEU A 1 438 ? -2.471 6.023 0.928 1 95.62 438 LEU A O 1
ATOM 3584 N N . TRP A 1 439 ? -1.901 8.047 1.498 1 96.62 439 TRP A N 1
ATOM 3585 C CA . TRP A 1 439 ? -2.221 7.906 2.914 1 96.62 439 TRP A CA 1
ATOM 3586 C C . TRP A 1 439 ? -3.729 7.871 3.133 1 96.62 439 TRP A C 1
ATOM 3588 O O . TRP A 1 439 ? -4.324 8.859 3.561 1 96.62 439 TRP A O 1
ATOM 3598 N N . LEU A 1 440 ? -4.332 6.773 2.906 1 91.5 440 LEU A N 1
ATOM 3599 C CA . LEU A 1 440 ? -5.781 6.613 2.963 1 91.5 440 LEU A CA 1
ATOM 3600 C C . LEU A 1 440 ? -6.312 6.945 4.352 1 91.5 440 LEU A C 1
ATOM 3602 O O . LEU A 1 440 ? -7.363 7.574 4.484 1 91.5 440 LEU A O 1
ATOM 3606 N N . GLY A 1 441 ? -5.547 6.551 5.367 1 91.69 441 GLY A N 1
ATOM 3607 C CA . GLY A 1 441 ? -5.965 6.777 6.742 1 91.69 441 GLY A CA 1
ATOM 3608 C C . GLY A 1 441 ? -6.145 8.25 7.078 1 91.69 441 GLY A C 1
ATOM 3609 O O . GLY A 1 441 ? -6.805 8.586 8.062 1 91.69 441 GLY A O 1
ATOM 3610 N N . TYR A 1 442 ? -5.605 9.07 6.215 1 95.56 442 TYR A N 1
ATOM 3611 C CA . TYR A 1 442 ? -5.754 10.5 6.438 1 95.56 442 TYR A CA 1
ATOM 3612 C C . TYR A 1 442 ? -6.684 11.125 5.398 1 95.56 442 TYR A C 1
ATOM 3614 O O . TYR A 1 442 ? -7.664 11.781 5.746 1 95.56 442 TYR A O 1
ATOM 3622 N N . TYR A 1 443 ? -6.469 10.875 4.141 1 94.31 443 TYR A N 1
ATOM 3623 C CA . TYR A 1 443 ? -7.121 11.641 3.088 1 94.31 443 TYR A CA 1
ATOM 3624 C C . TYR A 1 443 ? -8.547 11.156 2.867 1 94.31 443 TYR A C 1
ATOM 3626 O O . TYR A 1 443 ? -9.414 11.922 2.428 1 94.31 443 TYR A O 1
ATOM 3634 N N . ILE A 1 444 ? -8.797 9.891 3.158 1 89.25 444 ILE A N 1
ATOM 3635 C CA . ILE A 1 444 ? -10.133 9.375 2.885 1 89.25 444 ILE A CA 1
ATOM 3636 C C . ILE A 1 444 ? -10.781 8.898 4.184 1 89.25 444 ILE A C 1
ATOM 3638 O O . ILE A 1 444 ? -11.719 8.102 4.16 1 89.25 444 ILE A O 1
ATOM 3642 N N . ARG A 1 445 ? -10.312 9.289 5.27 1 87.75 445 ARG A N 1
ATOM 3643 C CA . ARG A 1 445 ? -10.727 8.812 6.582 1 87.75 445 ARG A CA 1
ATOM 3644 C C . ARG A 1 445 ? -12.195 9.148 6.852 1 87.75 445 ARG A C 1
ATOM 3646 O O . ARG A 1 445 ? -12.828 8.531 7.707 1 87.75 445 ARG A O 1
ATOM 3653 N N . TRP A 1 446 ? -12.664 10.094 6.098 1 85.44 446 TRP A N 1
ATOM 3654 C CA . TRP A 1 446 ? -14.039 10.516 6.348 1 85.44 446 TRP A CA 1
ATOM 3655 C C . TRP A 1 446 ? -15.023 9.695 5.512 1 85.44 446 TRP A C 1
ATOM 3657 O O . TRP A 1 446 ? -16.234 9.852 5.637 1 85.44 446 TRP A O 1
ATOM 3667 N N . ASN A 1 447 ? -14.508 8.805 4.676 1 76.25 447 ASN A N 1
ATOM 3668 C CA . ASN A 1 447 ? -15.328 7.879 3.891 1 76.25 447 ASN A CA 1
ATOM 3669 C C . ASN A 1 447 ? -15.625 6.598 4.664 1 76.25 447 ASN A C 1
ATOM 3671 O O . ASN A 1 447 ? -14.703 5.91 5.113 1 76.25 447 ASN A O 1
ATOM 3675 N N . PRO A 1 448 ? -16.859 6.297 4.934 1 66.25 448 PRO A N 1
ATOM 3676 C CA . PRO A 1 448 ? -17.188 5.121 5.742 1 66.25 448 PRO A CA 1
ATOM 3677 C C . PRO A 1 448 ? -16.781 3.812 5.078 1 66.25 448 PRO A C 1
ATOM 3679 O O . PRO A 1 448 ? -16.594 2.803 5.762 1 66.25 448 PRO A O 1
ATOM 3682 N N . GLY A 1 449 ? -16.703 3.613 3.824 1 58.47 449 GLY A N 1
ATOM 3683 C CA . GLY A 1 449 ? -16.359 2.359 3.174 1 58.47 449 GLY A CA 1
ATOM 3684 C C . GLY A 1 449 ? -14.906 1.967 3.367 1 58.47 449 GLY A C 1
ATOM 3685 O O . GLY A 1 449 ? -14.469 0.925 2.875 1 58.47 449 GLY A O 1
ATOM 3686 N N . VAL A 1 450 ? -14.133 2.785 3.889 1 53.72 450 VAL A N 1
ATOM 3687 C CA . VAL A 1 450 ? -12.719 2.463 4.047 1 53.72 450 VAL A CA 1
ATOM 3688 C C . VAL A 1 450 ? -12.484 1.827 5.418 1 53.72 450 VAL A C 1
ATOM 3690 O O . VAL A 1 450 ? -12.836 2.408 6.445 1 53.72 450 VAL A O 1
ATOM 3693 N N . PRO A 1 451 ? -12.094 0.57 5.402 1 49.91 451 PRO A N 1
ATOM 3694 C CA . PRO A 1 451 ? -11.789 -0.124 6.656 1 49.91 451 PRO A CA 1
ATOM 3695 C C . PRO A 1 451 ? -10.727 0.596 7.484 1 49.91 451 PRO A C 1
ATOM 3697 O O . PRO A 1 451 ? -9.781 1.16 6.93 1 49.91 451 PRO A O 1
ATOM 3700 N N . GLY A 1 452 ? -10.859 0.712 8.891 1 44.5 452 GLY A N 1
ATOM 3701 C CA . GLY A 1 452 ? -9.922 1.281 9.844 1 44.5 452 GLY A CA 1
ATOM 3702 C C . GLY A 1 452 ? -10.273 2.701 10.25 1 44.5 452 GLY A C 1
ATOM 3703 O O . GLY A 1 452 ? -9.539 3.334 11.016 1 44.5 452 GLY A O 1
ATOM 3704 N N . THR A 1 453 ? -11 3.215 9.289 1 42.16 453 THR A N 1
ATOM 3705 C CA . THR A 1 453 ? -11.383 4.555 9.719 1 42.16 453 THR A CA 1
ATOM 3706 C C . THR A 1 453 ? -12.047 4.512 11.094 1 42.16 453 THR A C 1
ATOM 3708 O O . THR A 1 453 ? -12.992 3.752 11.305 1 42.16 453 THR A O 1
ATOM 3711 N N . VAL A 1 454 ? -11.25 4.535 11.953 1 37.81 454 VAL A N 1
ATOM 3712 C CA . VAL A 1 454 ? -11.789 4.789 13.281 1 37.81 454 VAL A CA 1
ATOM 3713 C C . VAL A 1 454 ? -13.055 5.637 13.18 1 37.81 454 VAL A C 1
ATOM 3715 O O . VAL A 1 454 ? -13.023 6.742 12.633 1 37.81 454 VAL A O 1
ATOM 3718 N N . ARG A 1 455 ? -14.094 5.031 13.078 1 38.5 455 ARG A N 1
ATOM 3719 C CA . ARG A 1 455 ? -15.312 5.797 13.328 1 38.5 455 ARG A CA 1
ATOM 3720 C C . ARG A 1 455 ? -15.117 6.793 14.469 1 38.5 455 ARG A C 1
ATOM 3722 O O . ARG A 1 455 ? -15.141 6.414 15.641 1 38.5 455 ARG A O 1
ATOM 3729 N N . LYS A 1 456 ? -14.297 7.668 14.336 1 37.88 456 LYS A N 1
ATOM 3730 C CA . LYS A 1 456 ? -14.305 8.727 15.336 1 37.88 456 LYS A CA 1
ATOM 3731 C C . LYS A 1 456 ? -15.727 9.156 15.68 1 37.88 456 LYS A C 1
ATOM 3733 O O . LYS A 1 456 ? -15.945 9.906 16.625 1 37.88 456 LYS A O 1
ATOM 3738 N N . ASN A 1 457 ? -16.594 8.93 14.727 1 35.88 457 ASN A N 1
ATOM 3739 C CA . ASN A 1 457 ? -17.797 9.656 15.125 1 35.88 457 ASN A CA 1
ATOM 3740 C C . ASN A 1 457 ? -18.484 8.969 16.297 1 35.88 457 ASN A C 1
ATOM 3742 O O . ASN A 1 457 ? -19.594 9.359 16.688 1 35.88 457 ASN A O 1
ATOM 3746 N N . SER A 1 458 ? -18.047 7.773 16.5 1 33.94 458 SER A N 1
ATOM 3747 C CA . SER A 1 458 ? -18.938 7.172 17.5 1 33.94 458 SER A CA 1
ATOM 3748 C C . SER A 1 458 ? -18.75 7.824 18.859 1 33.94 458 SER A C 1
ATOM 3750 O O . SER A 1 458 ? -19.359 7.395 19.844 1 33.94 458 SER A O 1
ATOM 3752 N N . TYR A 1 459 ? -17.672 8.398 19.016 1 30.95 459 TYR A N 1
ATOM 3753 C CA . TYR A 1 459 ? -17.547 8.883 20.391 1 30.95 459 TYR A CA 1
ATOM 3754 C C . TYR A 1 459 ? -18.656 9.867 20.719 1 30.95 459 TYR A C 1
ATOM 3756 O O . TYR A 1 459 ? -18.688 10.445 21.812 1 30.95 459 TYR A O 1
ATOM 3764 N N . CYS A 1 460 ? -19.172 10.531 19.734 1 36.94 460 CYS A N 1
ATOM 3765 C CA . CYS A 1 460 ? -20.078 11.531 20.281 1 36.94 460 CYS A CA 1
ATOM 3766 C C . CYS A 1 460 ? -21.266 10.875 20.984 1 36.94 460 CYS A C 1
ATOM 3768 O O . CYS A 1 460 ? -22.078 10.211 20.344 1 36.94 460 CYS A O 1
ATOM 3770 N N . GLY A 1 461 ? -21.125 10.484 22.078 1 38.59 461 GLY A N 1
ATOM 3771 C CA . GLY A 1 461 ? -22.234 10.039 22.906 1 38.59 461 GLY A CA 1
ATOM 3772 C C . GLY A 1 461 ? -23.547 10.742 22.594 1 38.59 461 GLY A C 1
ATOM 3773 O O . GLY A 1 461 ? -23.594 11.625 21.734 1 38.59 461 GLY A O 1
ATOM 3774 N N . ARG A 1 462 ? -24.625 10.445 23.406 1 44 462 ARG A N 1
ATOM 3775 C CA . ARG A 1 462 ? -25.969 11.016 23.391 1 44 462 ARG A CA 1
ATOM 3776 C C . ARG A 1 462 ? -25.922 12.523 23.578 1 44 462 ARG A C 1
ATOM 3778 O O . ARG A 1 462 ? -25.047 13.047 24.266 1 44 462 ARG A O 1
ATOM 3785 N N . LYS A 1 463 ? -26.734 13.211 22.766 1 47.66 463 LYS A N 1
ATOM 3786 C CA . LYS A 1 463 ? -26.969 14.648 22.844 1 47.66 463 LYS A CA 1
ATOM 3787 C C . LYS A 1 463 ? -26.734 15.164 24.266 1 47.66 463 LYS A C 1
ATOM 3789 O O . LYS A 1 463 ? -26.078 16.188 24.469 1 47.66 463 LYS A O 1
ATOM 3794 N N . ASP A 1 464 ? -27.25 14.445 25.031 1 44.97 464 ASP A N 1
ATOM 3795 C CA . ASP A 1 464 ? -27.188 14.914 26.406 1 44.97 464 ASP A CA 1
ATOM 3796 C C . ASP A 1 464 ? -25.766 14.945 26.922 1 44.97 464 ASP A C 1
ATOM 3798 O O . ASP A 1 464 ? -25.391 15.844 27.688 1 44.97 464 ASP A O 1
ATOM 3802 N N . ALA A 1 465 ? -25.078 13.961 26.484 1 40.97 465 ALA A N 1
ATOM 3803 C CA . ALA A 1 465 ? -23.719 13.891 27 1 40.97 465 ALA A CA 1
ATOM 3804 C C . ALA A 1 465 ? -22.844 14.977 26.375 1 40.97 465 ALA A C 1
ATOM 3806 O O . ALA A 1 465 ? -22 15.57 27.062 1 40.97 465 ALA A O 1
ATOM 3807 N N . VAL A 1 466 ? -22.984 15.125 25.125 1 42.53 466 VAL A N 1
ATOM 3808 C CA . VAL A 1 466 ? -22.188 16.156 24.453 1 42.53 466 VAL A CA 1
ATOM 3809 C C . VAL A 1 466 ? -22.562 17.531 25 1 42.53 466 VAL A C 1
ATOM 3811 O O . VAL A 1 466 ? -21.688 18.375 25.219 1 42.53 466 VAL A O 1
ATOM 3814 N N . LEU A 1 467 ? -23.906 17.688 25.141 1 43.22 467 LEU A N 1
ATOM 3815 C CA . LEU A 1 467 ? -24.359 18.969 25.641 1 43.22 467 LEU A CA 1
ATOM 3816 C C . LEU A 1 467 ? -23.922 19.188 27.094 1 43.22 467 LEU A C 1
ATOM 3818 O O . LEU A 1 467 ? -23.656 20.312 27.5 1 43.22 467 LEU A O 1
ATOM 3822 N N . SER A 1 468 ? -24.078 18.125 27.812 1 36.06 468 SER A N 1
ATOM 3823 C CA . SER A 1 468 ? -23.656 18.328 29.188 1 36.06 468 SER A CA 1
ATOM 3824 C C . SER A 1 468 ? -22.125 18.453 29.281 1 36.06 468 SER A C 1
ATOM 3826 O O . SER A 1 468 ? -21.609 19.234 30.078 1 36.06 468 SER A O 1
ATOM 3828 N N . THR A 1 469 ? -21.375 17.328 28.734 1 33.56 469 THR A N 1
ATOM 3829 C CA . THR A 1 469 ? -19.922 17.328 28.906 1 33.56 469 THR A CA 1
ATOM 3830 C C . THR A 1 469 ? -19.25 18 27.719 1 33.56 469 THR A C 1
ATOM 3832 O O . THR A 1 469 ? -18.953 17.328 26.719 1 33.56 469 THR A O 1
ATOM 3835 N N . CYS A 1 470 ? -19.656 19.016 27.156 1 35.34 470 CYS A N 1
ATOM 3836 C CA . CYS A 1 470 ? -18.672 19.703 26.344 1 35.34 470 CYS A CA 1
ATOM 3837 C C . CYS A 1 470 ? -17.266 19.531 26.906 1 35.34 470 CYS A C 1
ATOM 3839 O O . CYS A 1 470 ? -16.469 20.469 26.938 1 35.34 470 CYS A O 1
ATOM 3841 N N . SER A 1 471 ? -16.953 18.641 27.781 1 31.41 471 SER A N 1
ATOM 3842 C CA . SER A 1 471 ? -15.562 18.375 28.172 1 31.41 471 SER A CA 1
ATOM 3843 C C . SER A 1 471 ? -14.734 17.953 26.969 1 31.41 471 SER A C 1
ATOM 3845 O O . SER A 1 471 ? -15.211 17.219 26.094 1 31.41 471 SER A O 1
ATOM 3847 N N . LEU A 1 472 ? -13.852 18.781 26.422 1 35.5 472 LEU A N 1
ATOM 3848 C CA . LEU A 1 472 ? -12.789 18.547 25.438 1 35.5 472 LEU A CA 1
ATOM 3849 C C . LEU A 1 472 ? -12.32 17.094 25.469 1 35.5 472 LEU A C 1
ATOM 3851 O O . LEU A 1 472 ? -11.414 16.719 24.734 1 35.5 472 LEU A O 1
ATOM 3855 N N . GLU A 1 473 ? -12.406 16.312 26.609 1 28.81 473 GLU A N 1
ATOM 3856 C CA . GLU A 1 473 ? -11.695 15.031 26.625 1 28.81 473 GLU A CA 1
ATOM 3857 C C . GLU A 1 473 ? -12.352 14.031 25.672 1 28.81 473 GLU A C 1
ATOM 3859 O O . GLU A 1 473 ? -13.461 13.547 25.938 1 28.81 473 GLU A O 1
ATOM 3864 N N . CYS A 1 474 ? -12.703 14.188 24.625 1 28.14 474 CYS A N 1
ATOM 3865 C CA . CYS A 1 474 ? -13.031 12.914 23.984 1 28.14 474 CYS A CA 1
ATOM 3866 C C . CYS A 1 474 ? -12.031 11.836 24.375 1 28.14 474 CYS A C 1
ATOM 3868 O O . CYS A 1 474 ? -10.82 12.016 24.203 1 28.14 474 CYS A O 1
ATOM 3870 N N . ASP A 1 475 ? -12.297 10.969 25.438 1 24.06 475 ASP A N 1
ATOM 3871 C CA . ASP A 1 475 ? -11.398 9.867 25.766 1 24.06 475 ASP A CA 1
ATOM 3872 C C . ASP A 1 475 ? -10.867 9.188 24.5 1 24.06 475 ASP A C 1
ATOM 3874 O O . ASP A 1 475 ? -11.602 9.016 23.531 1 24.06 475 ASP A O 1
ATOM 3878 N N . MET B 1 1 ? 26.75 -42.688 -1.935 1 22.61 1 MET B N 1
ATOM 3879 C CA . MET B 1 1 ? 26.656 -42.125 -3.279 1 22.61 1 MET B CA 1
ATOM 3880 C C . MET B 1 1 ? 25.75 -40.906 -3.299 1 22.61 1 MET B C 1
ATOM 3882 O O . MET B 1 1 ? 24.562 -41 -2.98 1 22.61 1 MET B O 1
ATOM 3886 N N . SER B 1 2 ? 26.109 -39.812 -2.904 1 29.7 2 SER B N 1
ATOM 3887 C CA . SER B 1 2 ? 25.453 -38.531 -2.682 1 29.7 2 SER B CA 1
ATOM 3888 C C . SER B 1 2 ? 24.656 -38.094 -3.906 1 29.7 2 SER B C 1
ATOM 3890 O O . SER B 1 2 ? 25.188 -38.062 -5.02 1 29.7 2 SER B O 1
ATOM 3892 N N . LEU B 1 3 ? 23.438 -38.531 -4.121 1 36.28 3 LEU B N 1
ATOM 3893 C CA . LEU B 1 3 ? 22.453 -38.5 -5.207 1 36.28 3 LEU B CA 1
ATOM 3894 C C . LEU B 1 3 ? 22.5 -37.156 -5.926 1 36.28 3 LEU B C 1
ATOM 3896 O O . LEU B 1 3 ? 22.234 -36.125 -5.324 1 36.28 3 LEU B O 1
ATOM 3900 N N . GLN B 1 4 ? 23.438 -37 -6.762 1 44 4 GLN B N 1
ATOM 3901 C CA . GLN B 1 4 ? 23.781 -35.844 -7.574 1 44 4 GLN B CA 1
ATOM 3902 C C . GLN B 1 4 ? 22.609 -35.406 -8.438 1 44 4 GLN B C 1
ATOM 3904 O O . GLN B 1 4 ? 22.297 -36.031 -9.453 1 44 4 GLN B O 1
ATOM 3909 N N . LEU B 1 5 ? 21.328 -34.938 -8.008 1 59.28 5 LEU B N 1
ATOM 3910 C CA . LEU B 1 5 ? 20.031 -34.688 -8.609 1 59.28 5 LEU B CA 1
ATOM 3911 C C . LEU B 1 5 ? 20.156 -33.625 -9.711 1 59.28 5 LEU B C 1
ATOM 3913 O O . LEU B 1 5 ? 19.5 -33.75 -10.75 1 59.28 5 LEU B O 1
ATOM 3917 N N . CYS B 1 6 ? 21 -32.75 -9.633 1 67.69 6 CYS B N 1
ATOM 3918 C CA . CYS B 1 6 ? 21.25 -31.719 -10.633 1 67.69 6 CYS B CA 1
ATOM 3919 C C . CYS B 1 6 ? 22.625 -31.906 -11.273 1 67.69 6 CYS B C 1
ATOM 3921 O O . CYS B 1 6 ? 23.625 -32.094 -10.562 1 67.69 6 CYS B O 1
ATOM 3923 N N . PHE B 1 7 ? 22.75 -32.312 -12.68 1 73.19 7 PHE B N 1
ATOM 3924 C CA . PHE B 1 7 ? 24.031 -32.5 -13.328 1 73.19 7 PHE B CA 1
ATOM 3925 C C . PHE B 1 7 ? 24.25 -31.438 -14.398 1 73.19 7 PHE B C 1
ATOM 3927 O O . PHE B 1 7 ? 23.297 -30.875 -14.945 1 73.19 7 PHE B O 1
ATOM 3934 N N . TYR B 1 8 ? 25.484 -31.156 -14.648 1 76.56 8 TYR B N 1
ATOM 3935 C CA . TYR B 1 8 ? 25.875 -30.156 -15.641 1 76.56 8 TYR B CA 1
ATOM 3936 C C . TYR B 1 8 ? 25.672 -30.703 -17.047 1 76.56 8 TYR B C 1
ATOM 3938 O O . TYR B 1 8 ? 26.016 -31.844 -17.344 1 76.56 8 TYR B O 1
ATOM 3946 N N . VAL B 1 9 ? 25.125 -29.859 -17.875 1 81.62 9 VAL B N 1
ATOM 3947 C CA . VAL B 1 9 ? 24.859 -30.25 -19.25 1 81.62 9 VAL B CA 1
ATOM 3948 C C . VAL B 1 9 ? 25.766 -29.469 -20.203 1 81.62 9 VAL B C 1
ATOM 3950 O O . VAL B 1 9 ? 26.375 -30.047 -21.109 1 81.62 9 VAL B O 1
ATOM 3953 N N . LEU B 1 10 ? 25.875 -28.156 -19.938 1 85.75 10 LEU B N 1
ATOM 3954 C CA . LEU B 1 10 ? 26.609 -27.312 -20.875 1 85.75 10 LEU B CA 1
ATOM 3955 C C . LEU B 1 10 ? 27.203 -26.094 -20.172 1 85.75 10 LEU B C 1
ATOM 3957 O O . LEU B 1 10 ? 26.594 -25.562 -19.234 1 85.75 10 LEU B O 1
ATOM 3961 N N . ALA B 1 11 ? 28.359 -25.719 -20.562 1 88.31 11 ALA B N 1
ATOM 3962 C CA . ALA B 1 11 ? 28.969 -24.453 -20.172 1 88.31 11 ALA B CA 1
ATOM 3963 C C . ALA B 1 11 ? 29.359 -23.641 -21.391 1 88.31 11 ALA B C 1
ATOM 3965 O O . ALA B 1 11 ? 29.938 -24.172 -22.344 1 88.31 11 ALA B O 1
ATOM 3966 N N . VAL B 1 12 ? 28.922 -22.516 -21.422 1 89.81 12 VAL B N 1
ATOM 3967 C CA . VAL B 1 12 ? 29.297 -21.609 -22.5 1 89.81 12 VAL B CA 1
ATOM 3968 C C . VAL B 1 12 ? 30.062 -20.406 -21.938 1 89.81 12 VAL B C 1
ATOM 3970 O O . VAL B 1 12 ? 29.562 -19.719 -21.047 1 89.81 12 VAL B O 1
ATOM 3973 N N . TRP B 1 13 ? 31.141 -20.156 -22.562 1 89.19 13 TRP B N 1
ATOM 3974 C CA . TRP B 1 13 ? 32 -19.078 -22.078 1 89.19 13 TRP B CA 1
ATOM 3975 C C . TRP B 1 13 ? 31.875 -17.828 -22.938 1 89.19 13 TRP B C 1
ATOM 3977 O O . TRP B 1 13 ? 31.438 -17.906 -24.094 1 89.19 13 TRP B O 1
ATOM 3987 N N . ASP B 1 14 ? 32.219 -16.734 -22.375 1 88.69 14 ASP B N 1
ATOM 3988 C CA . ASP B 1 14 ? 32.312 -15.461 -23.062 1 88.69 14 ASP B CA 1
ATOM 3989 C C . ASP B 1 14 ? 30.969 -15.047 -23.672 1 88.69 14 ASP B C 1
ATOM 3991 O O . ASP B 1 14 ? 30.891 -14.758 -24.859 1 88.69 14 ASP B O 1
ATOM 3995 N N . VAL B 1 15 ? 29.984 -15.148 -22.906 1 92.44 15 VAL B N 1
ATOM 3996 C CA . VAL B 1 15 ? 28.656 -14.688 -23.266 1 92.44 15 VAL B CA 1
ATOM 3997 C C . VAL B 1 15 ? 28.344 -13.391 -22.516 1 92.44 15 VAL B C 1
ATOM 3999 O O . VAL B 1 15 ? 28.766 -13.203 -21.375 1 92.44 15 VAL B O 1
ATOM 4002 N N . ALA B 1 16 ? 27.672 -12.484 -23.188 1 92.88 16 ALA B N 1
ATOM 4003 C CA . ALA B 1 16 ? 27.281 -11.227 -22.562 1 92.88 16 ALA B CA 1
ATOM 4004 C C . ALA B 1 16 ? 25.828 -11.258 -22.125 1 92.88 16 ALA B C 1
ATOM 4006 O O . ALA B 1 16 ? 24.938 -11.469 -22.938 1 92.88 16 ALA B O 1
ATOM 4007 N N . TYR B 1 17 ? 25.594 -11.156 -20.859 1 93.19 17 TYR B N 1
ATOM 4008 C CA . TYR B 1 17 ? 24.25 -10.945 -20.344 1 93.19 17 TYR B CA 1
ATOM 4009 C C . TYR B 1 17 ? 23.859 -9.477 -20.422 1 93.19 17 TYR B C 1
ATOM 4011 O O . TYR B 1 17 ? 24.5 -8.625 -19.812 1 93.19 17 TYR B O 1
ATOM 4019 N N . LEU B 1 18 ? 22.844 -9.219 -21.172 1 92 18 LEU B N 1
ATOM 4020 C CA . LEU B 1 18 ? 22.375 -7.844 -21.344 1 92 18 LEU B CA 1
ATOM 4021 C C . LEU B 1 18 ? 21.344 -7.48 -20.297 1 92 18 LEU B C 1
ATOM 4023 O O . LEU B 1 18 ? 20.156 -7.371 -20.594 1 92 18 LEU B O 1
ATOM 4027 N N . CYS B 1 19 ? 21.797 -7.172 -19.109 1 87 19 CYS B N 1
ATOM 4028 C CA . CYS B 1 19 ? 20.906 -6.863 -17.984 1 87 19 CYS B CA 1
ATOM 4029 C C . CYS B 1 19 ? 20.328 -5.465 -18.125 1 87 19 CYS B C 1
ATOM 4031 O O . CYS B 1 19 ? 21.062 -4.492 -18.281 1 87 19 CYS B O 1
ATOM 4033 N N . PRO B 1 20 ? 19.078 -5.324 -18.031 1 83.94 20 PRO B N 1
ATOM 4034 C CA . PRO B 1 20 ? 18.453 -4.008 -18.188 1 83.94 20 PRO B CA 1
ATOM 4035 C C . PRO B 1 20 ? 18.75 -3.07 -17.016 1 83.94 20 PRO B C 1
ATOM 4037 O O . PRO B 1 20 ? 18.609 -1.852 -17.141 1 83.94 20 PRO B O 1
ATOM 4040 N N . PHE B 1 21 ? 19.188 -3.58 -15.969 1 78 21 PHE B N 1
ATOM 4041 C CA . PHE B 1 21 ? 19.344 -2.768 -14.766 1 78 21 PHE B CA 1
ATOM 4042 C C . PHE B 1 21 ? 20.812 -2.406 -14.547 1 78 21 PHE B C 1
ATOM 4044 O O . PHE B 1 21 ? 21.125 -1.29 -14.125 1 78 21 PHE B O 1
ATOM 4051 N N . TYR B 1 22 ? 21.703 -3.357 -14.875 1 78.19 22 TYR B N 1
ATOM 4052 C CA . TYR B 1 22 ? 23.109 -3.154 -14.539 1 78.19 22 TYR B CA 1
ATOM 4053 C C . TYR B 1 22 ? 23.953 -3 -15.797 1 78.19 22 TYR B C 1
ATOM 4055 O O . TYR B 1 22 ? 25.172 -2.762 -15.719 1 78.19 22 TYR B O 1
ATOM 4063 N N . GLY B 1 23 ? 23.297 -3.094 -16.875 1 84.75 23 GLY B N 1
ATOM 4064 C CA . GLY B 1 23 ? 24.062 -3.029 -18.125 1 84.75 23 GLY B CA 1
ATOM 4065 C C . GLY B 1 23 ? 24.609 -4.375 -18.547 1 84.75 23 GLY B C 1
ATOM 4066 O O . GLY B 1 23 ? 24.297 -5.402 -17.953 1 84.75 23 GLY B O 1
ATOM 4067 N N . ASN B 1 24 ? 25.469 -4.383 -19.516 1 89.31 24 ASN B N 1
ATOM 4068 C CA . ASN B 1 24 ? 26 -5.613 -20.094 1 89.31 24 ASN B CA 1
ATOM 4069 C C . ASN B 1 24 ? 27.109 -6.207 -19.219 1 89.31 24 ASN B C 1
ATOM 4071 O O . ASN B 1 24 ? 27.953 -5.48 -18.688 1 89.31 24 ASN B O 1
ATOM 4075 N N . MET B 1 25 ? 27.047 -7.457 -19.047 1 90.06 25 MET B N 1
ATOM 4076 C CA . MET B 1 25 ? 28.062 -8.18 -18.281 1 90.06 25 MET B CA 1
ATOM 4077 C C . MET B 1 25 ? 28.531 -9.414 -19.031 1 90.06 25 MET B C 1
ATOM 4079 O O . MET B 1 25 ? 27.719 -10.227 -19.484 1 90.06 25 MET B O 1
ATOM 4083 N N . ARG B 1 26 ? 29.812 -9.469 -19.078 1 90.5 26 ARG B N 1
ATOM 4084 C CA . ARG B 1 26 ? 30.359 -10.648 -19.734 1 90.5 26 ARG B CA 1
ATOM 4085 C C . ARG B 1 26 ? 30.672 -11.742 -18.719 1 90.5 26 ARG B C 1
ATOM 4087 O O . ARG B 1 26 ? 31.062 -11.445 -17.594 1 90.5 26 ARG B O 1
ATOM 4094 N N . GLY B 1 27 ? 30.359 -12.992 -19.203 1 91.69 27 GLY B N 1
ATOM 4095 C CA . GLY B 1 27 ? 30.641 -14.094 -18.281 1 91.69 27 GLY B CA 1
ATOM 4096 C C . GLY B 1 27 ? 30.375 -15.453 -18.891 1 91.69 27 GLY B C 1
ATOM 4097 O O . GLY B 1 27 ? 30.656 -15.68 -20.078 1 91.69 27 GLY B O 1
ATOM 4098 N N . GLU B 1 28 ? 30.031 -16.312 -17.938 1 91.5 28 GLU B N 1
ATOM 4099 C CA . GLU B 1 28 ? 29.812 -17.703 -18.328 1 91.5 28 GLU B CA 1
ATOM 4100 C C . GLU B 1 28 ? 28.406 -18.172 -17.969 1 91.5 28 GLU B C 1
ATOM 4102 O O . GLU B 1 28 ? 27.891 -17.812 -16.922 1 91.5 28 GLU B O 1
ATOM 4107 N N . ILE B 1 29 ? 27.891 -18.984 -18.922 1 92.62 29 ILE B N 1
ATOM 4108 C CA . ILE B 1 29 ? 26.594 -19.594 -18.672 1 92.62 29 ILE B CA 1
ATOM 4109 C C . ILE B 1 29 ? 26.781 -21.094 -18.375 1 92.62 29 ILE B C 1
ATOM 4111 O O . ILE B 1 29 ? 27.516 -21.781 -19.078 1 92.62 29 ILE B O 1
ATOM 4115 N N . ALA B 1 30 ? 26.203 -21.469 -17.344 1 90.44 30 ALA B N 1
ATOM 4116 C CA . ALA B 1 30 ? 26.141 -22.906 -17.031 1 90.44 30 ALA B CA 1
ATOM 4117 C C . ALA B 1 30 ? 24.688 -23.406 -17.047 1 90.44 30 ALA B C 1
ATOM 4119 O O . ALA B 1 30 ? 23.812 -22.797 -16.422 1 90.44 30 ALA B O 1
ATOM 4120 N N . ILE B 1 31 ? 24.5 -24.469 -17.812 1 92.94 31 ILE B N 1
ATOM 4121 C CA . ILE B 1 31 ? 23.172 -25.062 -17.875 1 92.94 31 ILE B CA 1
ATOM 4122 C C . ILE B 1 31 ? 23.203 -26.469 -17.297 1 92.94 31 ILE B C 1
ATOM 4124 O O . ILE B 1 31 ? 24.047 -27.297 -17.672 1 92.94 31 ILE B O 1
ATOM 4128 N N . THR B 1 32 ? 22.328 -26.672 -16.344 1 90.5 32 THR B N 1
ATOM 4129 C CA . THR B 1 32 ? 22.109 -28.016 -15.797 1 90.5 32 THR B CA 1
ATOM 4130 C C . THR B 1 32 ? 20.812 -28.609 -16.312 1 90.5 32 THR B C 1
ATOM 4132 O O . THR B 1 32 ? 20.156 -28.031 -17.188 1 90.5 32 THR B O 1
ATOM 4135 N N . ASN B 1 33 ? 20.453 -29.797 -15.805 1 90.69 33 ASN B N 1
ATOM 4136 C CA . ASN B 1 33 ? 19.172 -30.375 -16.188 1 90.69 33 ASN B CA 1
ATOM 4137 C C . ASN B 1 33 ? 18.016 -29.688 -15.492 1 90.69 33 ASN B C 1
ATOM 4139 O O . ASN B 1 33 ? 16.844 -30.031 -15.727 1 90.69 33 ASN B O 1
ATOM 4143 N N . TYR B 1 34 ? 18.359 -28.688 -14.688 1 91.69 34 TYR B N 1
ATOM 4144 C CA . TYR B 1 34 ? 17.281 -28.031 -13.945 1 91.69 34 TYR B CA 1
ATOM 4145 C C . TYR B 1 34 ? 17.422 -26.516 -14.031 1 91.69 34 TYR B C 1
ATOM 4147 O O . TYR B 1 34 ? 16.422 -25.781 -14.023 1 91.69 34 TYR B O 1
ATOM 4155 N N . ARG B 1 35 ? 18.656 -26.016 -14.133 1 93.19 35 ARG B N 1
ATOM 4156 C CA . ARG B 1 35 ? 18.844 -24.578 -13.977 1 93.19 35 ARG B CA 1
ATOM 4157 C C . ARG B 1 35 ? 19.766 -24.016 -15.055 1 93.19 35 ARG B C 1
ATOM 4159 O O . ARG B 1 35 ? 20.609 -24.734 -15.586 1 93.19 35 ARG B O 1
ATOM 4166 N N . LEU B 1 36 ? 19.578 -22.781 -15.367 1 94.12 36 LEU B N 1
ATOM 4167 C CA . LEU B 1 36 ? 20.484 -21.922 -16.125 1 94.12 36 LEU B CA 1
ATOM 4168 C C . LEU B 1 36 ? 21.125 -20.875 -15.219 1 94.12 36 LEU B C 1
ATOM 4170 O O . LEU B 1 36 ? 20.422 -20.141 -14.523 1 94.12 36 LEU B O 1
ATOM 4174 N N . LEU B 1 37 ? 22.453 -20.859 -15.195 1 91.38 37 LEU B N 1
ATOM 4175 C CA . LEU B 1 37 ? 23.188 -19.953 -14.32 1 91.38 37 LEU B CA 1
ATOM 4176 C C . LEU B 1 37 ? 24.125 -19.062 -15.133 1 91.38 37 LEU B C 1
ATOM 4178 O O . LEU B 1 37 ? 24.688 -19.484 -16.141 1 91.38 37 LEU B O 1
ATOM 4182 N N . PHE B 1 38 ? 24.266 -17.859 -14.719 1 92.44 38 PHE B N 1
ATOM 4183 C CA . PHE B 1 38 ? 25.219 -16.938 -15.312 1 92.44 38 PHE B CA 1
ATOM 4184 C C . PHE B 1 38 ? 26.172 -16.391 -14.258 1 92.44 38 PHE B C 1
ATOM 4186 O O . PHE B 1 38 ? 25.719 -15.883 -13.219 1 92.44 38 PHE B O 1
ATOM 4193 N N . TYR B 1 39 ? 27.391 -16.484 -14.594 1 88.12 39 TYR B N 1
ATOM 4194 C CA . TYR B 1 39 ? 28.453 -16 -13.727 1 88.12 39 TYR B CA 1
ATOM 4195 C C . TYR B 1 39 ? 29.297 -14.945 -14.438 1 88.12 39 TYR B C 1
ATOM 4197 O O . TYR B 1 39 ? 29.531 -15.047 -15.641 1 88.12 39 TYR B O 1
ATOM 4205 N N . SER B 1 40 ? 29.703 -13.961 -13.688 1 87.31 40 SER B N 1
ATOM 4206 C CA . SER B 1 40 ? 30.547 -12.938 -14.281 1 87.31 40 SER B CA 1
ATOM 4207 C C . SER B 1 40 ? 31.828 -12.75 -13.461 1 87.31 40 SER B C 1
ATOM 4209 O O . SER B 1 40 ? 31.766 -12.5 -12.258 1 87.31 40 SER B O 1
ATOM 4211 N N . PRO B 1 41 ? 32.938 -12.844 -14.078 1 81.88 41 PRO B N 1
ATOM 4212 C CA . PRO B 1 41 ? 34.219 -12.555 -13.383 1 81.88 41 PRO B CA 1
ATOM 4213 C C . PRO B 1 41 ? 34.312 -11.102 -12.938 1 81.88 41 PRO B C 1
ATOM 4215 O O . PRO B 1 41 ? 35.031 -10.805 -11.961 1 81.88 41 PRO B O 1
ATOM 4218 N N . GLU B 1 42 ? 33.688 -10.234 -13.609 1 79.44 42 GLU B N 1
ATOM 4219 C CA . GLU B 1 42 ? 33.688 -8.812 -13.281 1 79.44 42 GLU B CA 1
ATOM 4220 C C . GLU B 1 42 ? 33.094 -8.555 -11.906 1 79.44 42 GLU B C 1
ATOM 4222 O O . GLU B 1 42 ? 33.375 -7.531 -11.273 1 79.44 42 GLU B O 1
ATOM 4227 N N . ARG B 1 43 ? 32.344 -9.5 -11.5 1 76.94 43 ARG B N 1
ATOM 4228 C CA . ARG B 1 43 ? 31.703 -9.383 -10.195 1 76.94 43 ARG B CA 1
ATOM 4229 C C . ARG B 1 43 ? 32.156 -10.508 -9.266 1 76.94 43 ARG B C 1
ATOM 4231 O O . ARG B 1 43 ? 31.312 -11.18 -8.664 1 76.94 43 ARG B O 1
ATOM 4238 N N . GLU B 1 44 ? 33.375 -10.75 -9.219 1 71.12 44 GLU B N 1
ATOM 4239 C CA . GLU B 1 44 ? 34.031 -11.734 -8.359 1 71.12 44 GLU B CA 1
ATOM 4240 C C . GLU B 1 44 ? 33.406 -13.125 -8.562 1 71.12 44 GLU B C 1
ATOM 4242 O O . GLU B 1 44 ? 33.219 -13.867 -7.598 1 71.12 44 GLU B O 1
ATOM 4247 N N . ASN B 1 45 ? 32.969 -13.344 -9.734 1 70.06 45 ASN B N 1
ATOM 4248 C CA . ASN B 1 45 ? 32.438 -14.633 -10.133 1 70.06 45 ASN B CA 1
ATOM 4249 C C . ASN B 1 45 ? 31.172 -14.977 -9.32 1 70.06 45 ASN B C 1
ATOM 4251 O O . ASN B 1 45 ? 30.984 -16.125 -8.93 1 70.06 45 ASN B O 1
ATOM 4255 N N . SER B 1 46 ? 30.484 -13.969 -9.047 1 76.06 46 SER B N 1
ATOM 4256 C CA . SER B 1 46 ? 29.219 -14.164 -8.367 1 76.06 46 SER B CA 1
ATOM 4257 C C . SER B 1 46 ? 28.125 -14.555 -9.344 1 76.06 46 SER B C 1
ATOM 4259 O O . SER B 1 46 ? 28.188 -14.203 -10.523 1 76.06 46 SER B O 1
ATOM 4261 N N . CYS B 1 47 ? 27.25 -15.516 -8.891 1 73.12 47 CYS B N 1
ATOM 4262 C CA . CYS B 1 47 ? 26.078 -15.875 -9.695 1 73.12 47 CYS B CA 1
ATOM 4263 C C . CYS B 1 47 ? 25.125 -14.703 -9.828 1 73.12 47 CYS B C 1
ATOM 4265 O O . CYS B 1 47 ? 24.547 -14.258 -8.836 1 73.12 47 CYS B O 1
ATOM 4267 N N . ILE B 1 48 ? 24.969 -14.266 -11 1 78.94 48 ILE B N 1
ATOM 4268 C CA . ILE B 1 48 ? 24.156 -13.078 -11.273 1 78.94 48 ILE B CA 1
ATOM 4269 C C . ILE B 1 48 ? 22.734 -13.492 -11.625 1 78.94 48 ILE B C 1
ATOM 4271 O O . ILE B 1 48 ? 21.781 -12.797 -11.273 1 78.94 48 ILE B O 1
ATOM 4275 N N . LEU B 1 49 ? 22.688 -14.641 -12.289 1 89.31 49 LEU B N 1
ATOM 4276 C CA . LEU B 1 49 ? 21.375 -15.117 -12.727 1 89.31 49 LEU B CA 1
ATOM 4277 C C . LEU B 1 49 ? 21.188 -16.578 -12.359 1 89.31 49 LEU B C 1
ATOM 4279 O O . LEU B 1 49 ? 22.094 -17.391 -12.508 1 89.31 49 LEU B O 1
ATOM 4283 N N . ASP B 1 50 ? 20.094 -16.922 -11.844 1 89.12 50 ASP B N 1
ATOM 4284 C CA . ASP B 1 50 ? 19.641 -18.281 -11.531 1 89.12 50 ASP B CA 1
ATOM 4285 C C . ASP B 1 50 ? 18.188 -18.484 -11.977 1 89.12 50 ASP B C 1
ATOM 4287 O O . ASP B 1 50 ? 17.266 -17.953 -11.367 1 89.12 50 ASP B O 1
ATOM 4291 N N . VAL B 1 51 ? 18.078 -19.328 -12.984 1 94.69 51 VAL B N 1
ATOM 4292 C CA . VAL B 1 51 ? 16.75 -19.5 -13.578 1 94.69 51 VAL B CA 1
ATOM 4293 C C . VAL B 1 51 ? 16.438 -20.984 -13.703 1 94.69 51 VAL B C 1
ATOM 4295 O O . VAL B 1 51 ? 17.047 -21.703 -14.508 1 94.69 51 VAL B O 1
ATOM 4298 N N . PRO B 1 52 ? 15.484 -21.469 -12.891 1 95.19 52 PRO B N 1
ATOM 4299 C CA . PRO B 1 52 ? 15.031 -22.828 -13.211 1 95.19 52 PRO B CA 1
ATOM 4300 C C . PRO B 1 52 ? 14.547 -22.969 -14.648 1 95.19 52 PRO B C 1
ATOM 4302 O O . PRO B 1 52 ? 13.836 -22.094 -15.148 1 95.19 52 PRO B O 1
ATOM 4305 N N . LEU B 1 53 ? 14.906 -24 -15.273 1 96.38 53 LEU B N 1
ATOM 4306 C CA . LEU B 1 53 ? 14.586 -24.172 -16.688 1 96.38 53 LEU B CA 1
ATOM 4307 C C . LEU B 1 53 ? 13.078 -24.234 -16.891 1 96.38 53 LEU B C 1
ATOM 4309 O O . LEU B 1 53 ? 12.57 -23.781 -17.922 1 96.38 53 LEU B O 1
ATOM 4313 N N . GLY B 1 54 ? 12.344 -24.781 -15.93 1 96.69 54 GLY B N 1
ATOM 4314 C CA . GLY B 1 54 ? 10.898 -24.891 -16.031 1 96.69 54 GLY B CA 1
ATOM 4315 C C . GLY B 1 54 ? 10.203 -23.547 -16.094 1 96.69 54 GLY B C 1
ATOM 4316 O O . GLY B 1 54 ? 9.055 -23.453 -16.547 1 96.69 54 GLY B O 1
ATOM 4317 N N . VAL B 1 55 ? 10.891 -22.484 -15.703 1 97.81 55 VAL B N 1
ATOM 4318 C CA . VAL B 1 55 ? 10.328 -21.141 -15.656 1 97.81 55 VAL B CA 1
ATOM 4319 C C . VAL B 1 55 ? 10.352 -20.516 -17.047 1 97.81 55 VAL B C 1
ATOM 4321 O O . VAL B 1 55 ? 9.641 -19.547 -17.312 1 97.81 55 VAL B O 1
ATOM 4324 N N . ILE B 1 56 ? 11.109 -21.078 -17.953 1 98 56 ILE B N 1
ATOM 4325 C CA . ILE B 1 56 ? 11.273 -20.531 -19.297 1 98 56 ILE B CA 1
ATOM 4326 C C . ILE B 1 56 ? 10.016 -20.781 -20.109 1 98 56 ILE B C 1
ATOM 4328 O O . ILE B 1 56 ? 9.516 -21.906 -20.172 1 98 56 ILE B O 1
ATOM 4332 N N . ALA B 1 57 ? 9.5 -19.781 -20.734 1 97.44 57 ALA B N 1
ATOM 4333 C CA . ALA B 1 57 ? 8.289 -19.875 -21.547 1 97.44 57 ALA B CA 1
ATOM 4334 C C . ALA B 1 57 ? 8.625 -19.891 -23.031 1 97.44 57 ALA B C 1
ATOM 4336 O O . ALA B 1 57 ? 7.938 -20.547 -23.828 1 97.44 57 ALA B O 1
ATOM 4337 N N . ARG B 1 58 ? 9.648 -19.156 -23.375 1 97.38 58 ARG B N 1
ATOM 4338 C CA . ARG B 1 58 ? 9.977 -18.969 -24.781 1 97.38 58 ARG B CA 1
ATOM 4339 C C . ARG B 1 58 ? 11.461 -18.672 -24.969 1 97.38 58 ARG B C 1
ATOM 4341 O O . ARG B 1 58 ? 12.055 -17.938 -24.172 1 97.38 58 ARG B O 1
ATOM 4348 N N . VAL B 1 59 ? 12.055 -19.25 -25.969 1 97.62 59 VAL B N 1
ATOM 4349 C CA . VAL B 1 59 ? 13.445 -19 -26.344 1 97.62 59 VAL B CA 1
ATOM 4350 C C . VAL B 1 59 ? 13.531 -18.625 -27.812 1 97.62 59 VAL B C 1
ATOM 4352 O O . VAL B 1 59 ? 12.984 -19.312 -28.672 1 97.62 59 VAL B O 1
ATOM 4355 N N . GLU B 1 60 ? 14.188 -17.516 -28.062 1 95.81 60 GLU B N 1
ATOM 4356 C CA . GLU B 1 60 ? 14.305 -17.062 -29.438 1 95.81 60 GLU B CA 1
ATOM 4357 C C . GLU B 1 60 ? 15.742 -16.688 -29.781 1 95.81 60 GLU B C 1
ATOM 4359 O O . GLU B 1 60 ? 16.453 -16.125 -28.953 1 95.81 60 GLU B O 1
ATOM 4364 N N . LYS B 1 61 ? 16.094 -17.031 -30.953 1 93.31 61 LYS B N 1
ATOM 4365 C CA . LYS B 1 61 ? 17.375 -16.562 -31.484 1 93.31 61 LYS B CA 1
ATOM 4366 C C . LYS B 1 61 ? 17.25 -15.156 -32.062 1 93.31 61 LYS B C 1
ATOM 4368 O O . LYS B 1 61 ? 16.25 -14.82 -32.688 1 93.31 61 LYS B O 1
ATOM 4373 N N . VAL B 1 62 ? 18.219 -14.375 -31.703 1 91.19 62 VAL B N 1
ATOM 4374 C CA . VAL B 1 62 ? 18.234 -13.008 -32.188 1 91.19 62 VAL B CA 1
ATOM 4375 C C . VAL B 1 62 ? 19.422 -12.82 -33.156 1 91.19 62 VAL B C 1
ATOM 4377 O O . VAL B 1 62 ? 20.547 -13.242 -32.844 1 91.19 62 VAL B O 1
ATOM 4380 N N . GLY B 1 63 ? 19.141 -12.125 -34.25 1 84.25 63 GLY B N 1
ATOM 4381 C CA . GLY B 1 63 ? 20.188 -11.805 -35.188 1 84.25 63 GLY B CA 1
ATOM 4382 C C . GLY B 1 63 ? 20.578 -12.977 -36.062 1 84.25 63 GLY B C 1
ATOM 4383 O O . GLY B 1 63 ? 20.203 -14.117 -35.781 1 84.25 63 GLY B O 1
ATOM 4384 N N . GLY B 1 64 ? 21.172 -12.633 -37.281 1 74.94 64 GLY B N 1
ATOM 4385 C CA . GLY B 1 64 ? 21.719 -13.617 -38.219 1 74.94 64 GLY B CA 1
ATOM 4386 C C . GLY B 1 64 ? 23.219 -13.508 -38.375 1 74.94 64 GLY B C 1
ATOM 4387 O O . GLY B 1 64 ? 23.859 -12.664 -37.75 1 74.94 64 GLY B O 1
ATOM 4388 N N . SER B 1 65 ? 23.703 -14.398 -39.125 1 65.75 65 SER B N 1
ATOM 4389 C CA . SER B 1 65 ? 25.141 -14.43 -39.375 1 65.75 65 SER B CA 1
ATOM 4390 C C . SER B 1 65 ? 25.641 -13.117 -39.969 1 65.75 65 SER B C 1
ATOM 4392 O O . SER B 1 65 ? 26.797 -12.75 -39.781 1 65.75 65 SER B O 1
ATOM 4394 N N . THR B 1 66 ? 24.734 -12.422 -40.406 1 66.5 66 THR B N 1
ATOM 4395 C CA . THR B 1 66 ? 25.094 -11.18 -41.094 1 66.5 66 THR B CA 1
ATOM 4396 C C . THR B 1 66 ? 24.766 -9.969 -40.188 1 66.5 66 THR B C 1
ATOM 4398 O O . THR B 1 66 ? 24.984 -8.828 -40.594 1 66.5 66 THR B O 1
ATOM 4401 N N . SER B 1 67 ? 24.25 -10.156 -39.094 1 68.94 67 SER B N 1
ATOM 4402 C CA . SER B 1 67 ? 23.859 -9.047 -38.25 1 68.94 67 SER B CA 1
ATOM 4403 C C . SER B 1 67 ? 25.078 -8.281 -37.719 1 68.94 67 SER B C 1
ATOM 4405 O O . SER B 1 67 ? 26.094 -8.891 -37.344 1 68.94 67 SER B O 1
ATOM 4407 N N . ARG B 1 68 ? 25.109 -6.973 -38 1 64.44 68 ARG B N 1
ATOM 4408 C CA . ARG B 1 68 ? 26.188 -6.059 -37.625 1 64.44 68 ARG B CA 1
ATOM 4409 C C . ARG B 1 68 ? 25.891 -5.391 -36.281 1 64.44 68 ARG B C 1
ATOM 4411 O O . ARG B 1 68 ? 24.734 -5.121 -35.969 1 64.44 68 ARG B O 1
ATOM 4418 N N . GLY B 1 69 ? 26.859 -5.641 -35.219 1 70.44 69 GLY B N 1
ATOM 4419 C CA . GLY B 1 69 ? 26.797 -4.953 -33.938 1 70.44 69 GLY B CA 1
ATOM 4420 C C . GLY B 1 69 ? 27.062 -5.871 -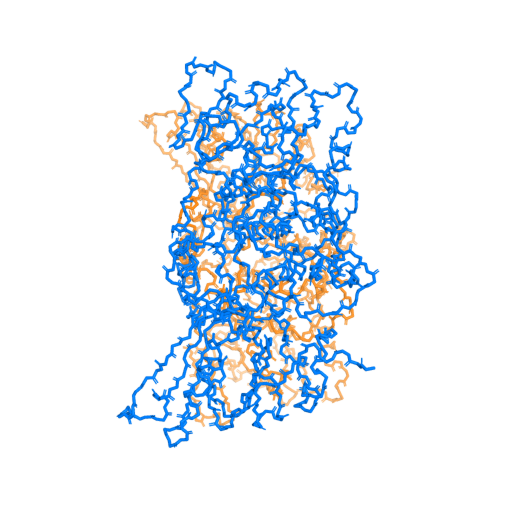32.781 1 70.44 69 GLY B C 1
ATOM 4421 O O . GLY B 1 69 ? 26.797 -7.074 -32.844 1 70.44 69 GLY B O 1
ATOM 4422 N N . GLU B 1 70 ? 27.719 -5.453 -31.859 1 68.44 70 GLU B N 1
ATOM 4423 C CA . GLU B 1 70 ? 28.266 -6.199 -30.734 1 68.44 70 GLU B CA 1
ATOM 4424 C C . GLU B 1 70 ? 27.172 -6.941 -29.969 1 68.44 70 GLU B C 1
ATOM 4426 O O . GLU B 1 70 ? 27.375 -8.062 -29.516 1 68.44 70 GLU B O 1
ATOM 4431 N N . ASN B 1 71 ? 25.828 -6.539 -30.047 1 79.62 71 ASN B N 1
ATOM 4432 C CA . ASN B 1 71 ? 24.797 -7.156 -29.219 1 79.62 71 ASN B CA 1
ATOM 4433 C C . ASN B 1 71 ? 23.594 -7.594 -30.047 1 79.62 71 ASN B C 1
ATOM 4435 O O . ASN B 1 71 ? 22.5 -7.785 -29.516 1 79.62 71 ASN B O 1
ATOM 4439 N N . SER B 1 72 ? 23.984 -7.938 -31.297 1 82.5 72 SER B N 1
ATOM 4440 C CA . SER B 1 72 ? 22.875 -8.227 -32.188 1 82.5 72 SER B CA 1
ATOM 4441 C C . SER B 1 72 ? 22.703 -9.727 -32.406 1 82.5 72 SER B C 1
ATOM 4443 O O . SER B 1 72 ? 21.672 -10.18 -32.906 1 82.5 72 SER B O 1
ATOM 4445 N N . TYR B 1 73 ? 23.688 -10.492 -32.031 1 88.69 73 TYR B N 1
ATOM 4446 C CA . TYR B 1 73 ? 23.688 -11.945 -32.188 1 88.69 73 TYR B CA 1
ATOM 4447 C C . TYR B 1 73 ? 23.594 -12.641 -30.844 1 88.69 73 TYR B C 1
ATOM 4449 O O . TYR B 1 73 ? 24.5 -12.555 -30.031 1 88.69 73 TYR B O 1
ATOM 4457 N N . GLY B 1 74 ? 22.391 -13.25 -30.594 1 93.38 74 GLY B N 1
ATOM 4458 C CA . GLY B 1 74 ? 22.266 -13.867 -29.281 1 93.38 74 GLY B CA 1
ATOM 4459 C C . GLY B 1 74 ? 20.938 -14.562 -29.062 1 93.38 74 GLY B C 1
ATOM 4460 O O . GLY B 1 74 ? 20.375 -15.148 -30 1 93.38 74 GLY B O 1
ATOM 4461 N N . ILE B 1 75 ? 20.562 -14.758 -27.797 1 95.44 75 ILE B N 1
ATOM 4462 C CA . ILE B 1 75 ? 19.359 -15.484 -27.406 1 95.44 75 ILE B CA 1
ATOM 4463 C C . ILE B 1 75 ? 18.531 -14.617 -26.469 1 95.44 75 ILE B C 1
ATOM 4465 O O . ILE B 1 75 ? 19.062 -13.93 -25.594 1 95.44 75 ILE B O 1
ATOM 4469 N N . GLU B 1 76 ? 17.25 -14.586 -26.734 1 96.19 76 GLU B N 1
ATOM 4470 C CA . GLU B 1 76 ? 16.281 -13.953 -25.844 1 96.19 76 GLU B CA 1
ATOM 4471 C C . GLU B 1 76 ? 15.391 -14.984 -25.172 1 96.19 76 GLU B C 1
ATOM 4473 O O . GLU B 1 76 ? 14.844 -15.875 -25.844 1 96.19 76 GLU B O 1
ATOM 4478 N N . ILE B 1 77 ? 15.312 -14.93 -23.891 1 97.25 77 ILE B N 1
ATOM 4479 C CA . ILE B 1 77 ? 14.523 -15.883 -23.109 1 97.25 77 ILE B CA 1
ATOM 4480 C C . ILE B 1 77 ? 13.406 -15.141 -22.375 1 97.25 77 ILE B C 1
ATOM 4482 O O . ILE B 1 77 ? 13.672 -14.195 -21.625 1 97.25 77 ILE B O 1
ATOM 4486 N N . THR B 1 78 ? 12.164 -15.484 -22.609 1 96.94 78 THR B N 1
ATOM 4487 C CA . THR B 1 78 ? 11.016 -14.984 -21.859 1 96.94 78 THR B CA 1
ATOM 4488 C C . THR B 1 78 ? 10.594 -15.969 -20.781 1 96.94 78 THR B C 1
ATOM 4490 O O . THR B 1 78 ? 10.344 -17.141 -21.062 1 96.94 78 THR B O 1
ATOM 4493 N N . CYS B 1 79 ? 10.547 -15.516 -19.578 1 97 79 CYS B N 1
ATOM 4494 C CA . CYS B 1 79 ? 10.234 -16.406 -18.453 1 97 79 CYS B CA 1
ATOM 4495 C C . CYS B 1 79 ? 8.812 -16.172 -17.969 1 97 79 CYS B C 1
ATOM 4497 O O . CYS B 1 79 ? 8.227 -15.109 -18.219 1 97 79 CYS B O 1
ATOM 4499 N N . LYS B 1 80 ? 8.305 -17.141 -17.266 1 97.31 80 LYS B N 1
ATOM 4500 C CA . LYS B 1 80 ? 6.957 -17.094 -16.688 1 97.31 80 LYS B CA 1
ATOM 4501 C C . LYS B 1 80 ? 6.926 -16.25 -15.43 1 97.31 80 LYS B C 1
ATOM 4503 O O . LYS B 1 80 ? 5.859 -15.836 -14.977 1 97.31 80 LYS B O 1
ATOM 4508 N N . ASP B 1 81 ? 8.109 -16 -14.812 1 95 81 ASP B N 1
ATOM 4509 C CA . ASP B 1 81 ? 8.188 -15.289 -13.539 1 95 81 ASP B CA 1
ATOM 4510 C C . ASP B 1 81 ? 8.5 -13.812 -13.75 1 95 81 ASP B C 1
ATOM 4512 O O . ASP B 1 81 ? 9.266 -13.219 -12.984 1 95 81 ASP B O 1
ATOM 4516 N N . MET B 1 82 ? 8.141 -13.227 -14.891 1 93.38 82 MET B N 1
ATOM 4517 C CA . MET B 1 82 ? 8.18 -11.805 -15.211 1 93.38 82 MET B CA 1
ATOM 4518 C C . MET B 1 82 ? 9.5 -11.43 -15.867 1 93.38 82 MET B C 1
ATOM 4520 O O . MET B 1 82 ? 9.609 -10.375 -16.5 1 93.38 82 MET B O 1
ATOM 4524 N N . ARG B 1 83 ? 10.555 -12.266 -15.891 1 93.44 83 ARG B N 1
ATOM 4525 C CA . ARG B 1 83 ? 11.867 -11.898 -16.391 1 93.44 83 ARG B CA 1
ATOM 4526 C C . ARG B 1 83 ? 11.953 -12.094 -17.906 1 93.44 83 ARG B C 1
ATOM 4528 O O . ARG B 1 83 ? 11.383 -13.047 -18.453 1 93.44 83 ARG B O 1
ATOM 4535 N N . ASN B 1 84 ? 12.578 -11.195 -18.516 1 93.81 84 ASN B N 1
ATOM 4536 C CA . ASN B 1 84 ? 13.062 -11.328 -19.875 1 93.81 84 ASN B CA 1
ATOM 4537 C C . ASN B 1 84 ? 14.586 -11.25 -19.938 1 93.81 84 ASN B C 1
ATOM 4539 O O . ASN B 1 84 ? 15.172 -10.211 -19.625 1 93.81 84 ASN B O 1
ATOM 4543 N N . LEU B 1 85 ? 15.188 -12.305 -20.453 1 94.88 85 LEU B N 1
ATOM 4544 C CA . LEU B 1 85 ? 16.641 -12.391 -20.422 1 94.88 85 LEU B CA 1
ATOM 4545 C C . LEU B 1 85 ? 17.203 -12.32 -21.844 1 94.88 85 LEU B C 1
ATOM 4547 O O . LEU B 1 85 ? 16.625 -12.883 -22.781 1 94.88 85 LEU B O 1
ATOM 4551 N N . ARG B 1 86 ? 18.297 -11.602 -21.953 1 94.62 86 ARG B N 1
ATOM 4552 C CA . ARG B 1 86 ? 18.969 -11.484 -23.234 1 94.62 86 ARG B CA 1
ATOM 4553 C C . ARG B 1 86 ? 20.453 -11.773 -23.109 1 94.62 86 ARG B C 1
ATOM 4555 O O . ARG B 1 86 ? 21.109 -11.25 -22.203 1 94.62 86 ARG B O 1
ATOM 4562 N N . PHE B 1 87 ? 20.922 -12.547 -24 1 95.06 87 PHE B N 1
ATOM 4563 C CA . PHE B 1 87 ? 22.328 -12.898 -24.062 1 95.06 87 PHE B CA 1
ATOM 4564 C C . PHE B 1 87 ? 22.891 -12.641 -25.453 1 95.06 87 PHE B C 1
ATOM 4566 O O . PHE B 1 87 ? 22.234 -12.906 -26.453 1 95.06 87 PHE B O 1
ATOM 4573 N N . ALA B 1 88 ? 24.031 -12.125 -25.438 1 93.31 88 ALA B N 1
ATOM 4574 C CA . ALA B 1 88 ? 24.734 -11.914 -26.703 1 93.31 88 ALA B CA 1
ATOM 4575 C C . ALA B 1 88 ? 25.922 -12.844 -26.828 1 93.31 88 ALA B C 1
ATOM 4577 O O . ALA B 1 88 ? 26.641 -13.094 -25.859 1 93.31 88 ALA B O 1
ATOM 4578 N N . HIS B 1 89 ? 26.078 -13.406 -28.016 1 90.81 89 HIS B N 1
ATOM 4579 C CA . HIS B 1 89 ? 27.156 -14.328 -28.344 1 90.81 89 HIS B CA 1
ATOM 4580 C C . HIS B 1 89 ? 28.047 -13.758 -29.438 1 90.81 89 HIS B C 1
ATOM 4582 O O . HIS B 1 89 ? 27.625 -12.883 -30.203 1 90.81 89 HIS B O 1
ATOM 4588 N N . LYS B 1 90 ? 29.266 -14.312 -29.438 1 84.19 90 LYS B N 1
ATOM 4589 C CA . LYS B 1 90 ? 30.125 -14.039 -30.594 1 84.19 90 LYS B CA 1
ATOM 4590 C C . LYS B 1 90 ? 29.734 -14.906 -31.781 1 84.19 90 LYS B C 1
ATOM 4592 O O . LYS B 1 90 ? 29.375 -16.078 -31.609 1 84.19 90 LYS B O 1
ATOM 4597 N N . GLN B 1 91 ? 29.859 -14.422 -32.969 1 78.38 91 GLN B N 1
ATOM 4598 C CA . GLN B 1 91 ? 29.406 -15.109 -34.188 1 78.38 91 GLN B CA 1
ATOM 4599 C C . GLN B 1 91 ? 30.344 -16.266 -34.531 1 78.38 91 GLN B C 1
ATOM 4601 O O . GLN B 1 91 ? 29.906 -17.266 -35.125 1 78.38 91 GLN B O 1
ATOM 4606 N N . GLU B 1 92 ? 31.578 -16.266 -34.219 1 74.19 92 GLU B N 1
ATOM 4607 C CA . GLU B 1 92 ? 32.594 -17.219 -34.688 1 74.19 92 GLU B CA 1
ATOM 4608 C C . GLU B 1 92 ? 32.438 -18.562 -33.969 1 74.19 92 GLU B C 1
ATOM 4610 O O . GLU B 1 92 ? 32.75 -19.609 -34.531 1 74.19 92 GLU B O 1
ATOM 4615 N N . GLY B 1 93 ? 31.875 -18.781 -32.906 1 70.06 93 GLY B N 1
ATOM 4616 C CA . GLY B 1 93 ? 32.031 -19.969 -32.094 1 70.06 93 GLY B CA 1
ATOM 4617 C C . GLY B 1 93 ? 30.781 -20.844 -32.094 1 70.06 93 GLY B C 1
ATOM 4618 O O . GLY B 1 93 ? 30.797 -21.969 -31.594 1 70.06 93 GLY B O 1
ATOM 4619 N N . HIS B 1 94 ? 29.734 -20.672 -32.844 1 80.56 94 HIS B N 1
ATOM 4620 C CA . HIS B 1 94 ? 28.469 -21.375 -32.906 1 80.56 94 HIS B CA 1
ATOM 4621 C C . HIS B 1 94 ? 27.922 -21.656 -31.516 1 80.56 94 HIS B C 1
ATOM 4623 O O . HIS B 1 94 ? 27.141 -22.594 -31.328 1 80.56 94 HIS B O 1
ATOM 4629 N N . SER B 1 95 ? 28.375 -21.078 -30.562 1 87.81 95 SER B N 1
ATOM 4630 C CA . SER B 1 95 ? 27.953 -21.281 -29.188 1 87.81 95 SER B CA 1
ATOM 4631 C C . SER B 1 95 ? 26.469 -20.969 -29 1 87.81 95 SER B C 1
ATOM 4633 O O . SER B 1 95 ? 25.797 -21.594 -28.188 1 87.81 95 SER B O 1
ATOM 4635 N N . ARG B 1 96 ? 25.953 -20.109 -29.734 1 91.25 96 ARG B N 1
ATOM 4636 C CA . ARG B 1 96 ? 24.547 -19.734 -29.625 1 91.25 96 ARG B CA 1
ATOM 4637 C C . ARG B 1 96 ? 23.625 -20.922 -29.938 1 91.25 96 ARG B C 1
ATOM 4639 O O . ARG B 1 96 ? 22.656 -21.156 -29.219 1 91.25 96 ARG B O 1
ATOM 4646 N N . ARG B 1 97 ? 24 -21.625 -31.016 1 91.88 97 ARG B N 1
ATOM 4647 C CA . ARG B 1 97 ? 23.172 -22.75 -31.438 1 91.88 97 ARG B CA 1
ATOM 4648 C C . ARG B 1 97 ? 23.156 -23.844 -30.375 1 91.88 97 ARG B C 1
ATOM 4650 O O . ARG B 1 97 ? 22.094 -24.391 -30.047 1 91.88 97 ARG B O 1
ATOM 4657 N N . ILE B 1 98 ? 24.266 -24.188 -29.891 1 92.81 98 ILE B N 1
ATOM 4658 C CA . ILE B 1 98 ? 24.375 -25.25 -28.891 1 92.81 98 ILE B CA 1
ATOM 4659 C C . ILE B 1 98 ? 23.594 -24.859 -27.641 1 92.81 98 ILE B C 1
ATOM 4661 O O . ILE B 1 98 ? 22.906 -25.688 -27.047 1 92.81 98 ILE B O 1
ATOM 4665 N N . MET B 1 99 ? 23.797 -23.641 -27.25 1 94.38 99 MET B N 1
ATOM 4666 C CA . MET B 1 99 ? 23.062 -23.156 -26.078 1 94.38 99 MET B CA 1
ATOM 4667 C C . MET B 1 99 ? 21.562 -23.203 -26.312 1 94.38 99 MET B C 1
ATOM 4669 O O . MET B 1 99 ? 20.812 -23.672 -25.453 1 94.38 99 MET B O 1
ATOM 4673 N N . PHE B 1 100 ? 21.156 -22.75 -27.406 1 96.06 100 PHE B N 1
ATOM 4674 C CA . PHE B 1 100 ? 19.734 -22.734 -27.766 1 96.06 100 PHE B CA 1
ATOM 4675 C C . PHE B 1 100 ? 19.156 -24.141 -27.734 1 96.06 100 PHE B C 1
ATOM 4677 O O . PHE B 1 100 ? 18.125 -24.391 -27.109 1 96.06 100 PHE B O 1
ATOM 4684 N N . ASP B 1 101 ? 19.844 -25.094 -28.344 1 95.75 101 ASP B N 1
ATOM 4685 C CA . ASP B 1 101 ? 19.375 -26.469 -28.438 1 95.75 101 ASP B CA 1
ATOM 4686 C C . ASP B 1 101 ? 19.312 -27.109 -27.047 1 95.75 101 ASP B C 1
ATOM 4688 O O . ASP B 1 101 ? 18.391 -27.875 -26.766 1 95.75 101 ASP B O 1
ATOM 4692 N N . THR B 1 102 ? 20.297 -26.797 -26.297 1 95.62 102 THR B N 1
ATOM 4693 C CA . THR B 1 102 ? 20.344 -27.359 -24.953 1 95.62 102 THR B CA 1
ATOM 4694 C C . THR B 1 102 ? 19.172 -26.828 -24.125 1 95.62 102 THR B C 1
ATOM 4696 O O . THR B 1 102 ? 18.5 -27.609 -23.422 1 95.62 102 THR B O 1
ATOM 4699 N N . ILE B 1 103 ? 18.938 -25.516 -24.156 1 97.19 103 ILE B N 1
ATOM 4700 C CA . ILE B 1 103 ? 17.844 -24.922 -23.391 1 97.19 103 ILE B CA 1
ATOM 4701 C C . ILE B 1 103 ? 16.516 -25.5 -23.891 1 97.19 103 ILE B C 1
ATOM 4703 O O . ILE B 1 103 ? 15.664 -25.906 -23.078 1 97.19 103 ILE B O 1
ATOM 4707 N N . MET B 1 104 ? 16.391 -25.594 -25.188 1 96.94 104 MET B N 1
ATOM 4708 C CA . MET B 1 104 ? 15.148 -26.109 -25.766 1 96.94 104 MET B CA 1
ATOM 4709 C C . MET B 1 104 ? 14.883 -27.531 -25.312 1 96.94 104 MET B C 1
ATOM 4711 O O . MET B 1 104 ? 13.734 -27.906 -25.047 1 96.94 104 MET B O 1
ATOM 4715 N N . LYS B 1 105 ? 15.867 -28.266 -25.188 1 96.06 105 LYS B N 1
ATOM 4716 C CA . LYS B 1 105 ? 15.734 -29.672 -24.828 1 96.06 105 LYS B CA 1
ATOM 4717 C C . LYS B 1 105 ? 15.305 -29.844 -23.375 1 96.06 105 LYS B C 1
ATOM 4719 O O . LYS B 1 105 ? 14.375 -30.594 -23.078 1 96.06 105 LYS B O 1
ATOM 4724 N N . PHE B 1 106 ? 15.836 -29.078 -22.5 1 94.88 106 PHE B N 1
ATOM 4725 C CA . PHE B 1 106 ? 15.656 -29.359 -21.078 1 94.88 106 PHE B CA 1
ATOM 4726 C C . PHE B 1 106 ? 14.586 -28.453 -20.484 1 94.88 106 PHE B C 1
ATOM 4728 O O . PHE B 1 106 ? 13.992 -28.766 -19.453 1 94.88 106 PHE B O 1
ATOM 4735 N N . ALA B 1 107 ? 14.312 -27.281 -21.078 1 97.06 107 ALA B N 1
ATOM 4736 C CA . ALA B 1 107 ? 13.273 -26.391 -20.578 1 97.06 107 ALA B CA 1
ATOM 4737 C C . ALA B 1 107 ? 11.883 -26.891 -20.969 1 97.06 107 ALA B C 1
ATOM 4739 O O . ALA B 1 107 ? 10.891 -26.578 -20.297 1 97.06 107 ALA B O 1
ATOM 4740 N N . PHE B 1 108 ? 11.898 -27.703 -22.094 1 97.75 108 PHE B N 1
ATOM 4741 C CA . PHE B 1 108 ? 10.617 -28.188 -22.609 1 97.75 108 PHE B CA 1
ATOM 4742 C C . PHE B 1 108 ? 10.609 -29.703 -22.75 1 97.75 108 PHE B C 1
ATOM 4744 O O . PHE B 1 108 ? 10.469 -30.234 -23.844 1 97.75 108 PHE B O 1
ATOM 4751 N N . PRO B 1 109 ? 10.617 -30.312 -21.641 1 95.25 109 PRO B N 1
ATOM 4752 C CA . PRO B 1 109 ? 10.703 -31.781 -21.672 1 95.25 109 PRO B CA 1
ATOM 4753 C C . PRO B 1 109 ? 9.508 -32.438 -22.344 1 95.25 109 PRO B C 1
ATOM 4755 O O . PRO B 1 109 ? 9.664 -33.438 -23.031 1 95.25 109 PRO B O 1
ATOM 4758 N N . LEU B 1 110 ? 8.359 -31.938 -22.156 1 92.88 110 LEU B N 1
ATOM 4759 C CA . LEU B 1 110 ? 7.168 -32.531 -22.781 1 92.88 110 LEU B CA 1
ATOM 4760 C C . LEU B 1 110 ? 7.293 -32.531 -24.297 1 92.88 110 LEU B C 1
ATOM 4762 O O . LEU B 1 110 ? 6.84 -33.469 -24.953 1 92.88 110 LEU B O 1
ATOM 4766 N N . SER B 1 111 ? 7.879 -31.531 -24.828 1 92.81 111 SER B N 1
ATOM 4767 C CA . SER B 1 111 ? 8.016 -31.375 -26.266 1 92.81 111 SER B CA 1
ATOM 4768 C C . SER B 1 111 ? 9.18 -32.219 -26.797 1 92.81 111 SER B C 1
ATOM 4770 O O . SER B 1 111 ? 9.273 -32.438 -28 1 92.81 111 SER B O 1
ATOM 4772 N N . ASN B 1 112 ? 10.062 -32.688 -25.984 1 93.25 112 ASN B N 1
ATOM 4773 C CA . ASN B 1 112 ? 11.258 -33.406 -26.422 1 93.25 112 ASN B CA 1
ATOM 4774 C C . ASN B 1 112 ? 11.273 -34.844 -25.891 1 93.25 112 ASN B C 1
ATOM 4776 O O . ASN B 1 112 ? 12.312 -35.5 -25.906 1 93.25 112 ASN B O 1
ATOM 4780 N N . GLY B 1 113 ? 10.188 -35.219 -25.359 1 92.38 113 GLY B N 1
ATOM 4781 C CA . GLY B 1 113 ? 10.039 -36.594 -24.906 1 92.38 113 GLY B CA 1
ATOM 4782 C C . GLY B 1 113 ? 10.852 -36.906 -23.672 1 92.38 113 GLY B C 1
ATOM 4783 O O . GLY B 1 113 ? 11.336 -38 -23.5 1 92.38 113 GLY B O 1
ATOM 4784 N N . LEU B 1 114 ? 11.125 -35.938 -22.906 1 92.81 114 LEU B N 1
ATOM 4785 C CA . LEU B 1 114 ? 11.859 -36.094 -21.641 1 92.81 114 LEU B CA 1
ATOM 4786 C C . LEU B 1 114 ? 10.914 -36.031 -20.453 1 92.81 114 LEU B C 1
ATOM 4788 O O . LEU B 1 114 ? 9.781 -35.562 -20.578 1 92.81 114 LEU B O 1
ATOM 4792 N N . GLN B 1 115 ? 11.398 -36.531 -19.344 1 92 115 GLN B N 1
ATOM 4793 C CA . GLN B 1 115 ? 10.656 -36.406 -18.094 1 92 115 GLN B CA 1
ATOM 4794 C C . GLN B 1 115 ? 10.914 -35.062 -17.422 1 92 115 GLN B C 1
ATOM 479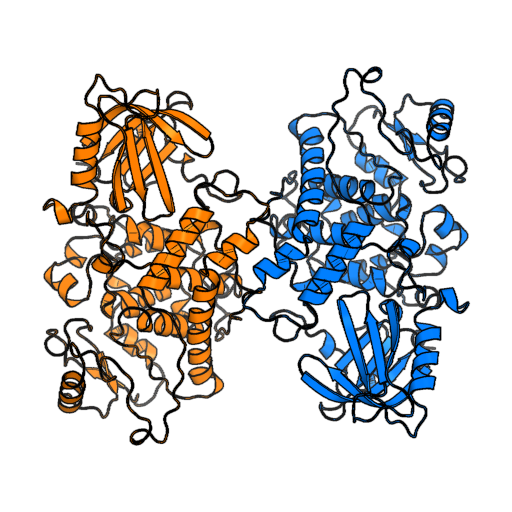6 O O . GLN B 1 115 ? 11.953 -34.438 -17.641 1 92 115 GLN B O 1
ATOM 4801 N N . PHE B 1 116 ? 9.93 -34.688 -16.672 1 94.69 116 PHE B N 1
ATOM 4802 C CA . PHE B 1 116 ? 10.125 -33.469 -15.883 1 94.69 116 PHE B CA 1
ATOM 4803 C C . PHE B 1 116 ? 11.203 -33.688 -14.836 1 94.69 116 PHE B C 1
ATOM 4805 O O . PHE B 1 116 ? 11.406 -34.812 -14.352 1 94.69 116 PHE B O 1
ATOM 4812 N N . PHE B 1 117 ? 11.906 -32.625 -14.5 1 94.06 117 PHE B N 1
ATOM 4813 C CA . PHE B 1 117 ? 12.914 -32.688 -13.453 1 94.06 117 PHE B CA 1
ATOM 4814 C C . PHE B 1 117 ? 12.32 -33.219 -12.156 1 94.06 117 PHE B C 1
ATOM 4816 O O . PHE B 1 117 ? 13 -33.906 -11.391 1 94.06 117 PHE B O 1
ATOM 4823 N N . ALA B 1 118 ? 11.086 -32.938 -11.898 1 95.44 118 ALA B N 1
ATOM 4824 C CA . ALA B 1 118 ? 10.398 -33.406 -10.68 1 95.44 118 ALA B CA 1
ATOM 4825 C C . ALA B 1 118 ? 10.516 -34.906 -10.516 1 95.44 118 ALA B C 1
ATOM 4827 O O . ALA B 1 118 ? 10.578 -35.406 -9.391 1 95.44 118 ALA B O 1
ATOM 4828 N N . MET B 1 119 ? 10.539 -35.625 -11.578 1 93.56 119 MET B N 1
ATOM 4829 C CA . MET B 1 119 ? 10.602 -37.062 -11.539 1 93.56 119 MET B CA 1
ATOM 4830 C C . MET B 1 119 ? 12.023 -37.562 -11.258 1 93.56 119 MET B C 1
ATOM 4832 O O . MET B 1 119 ? 12.227 -38.688 -10.82 1 93.56 119 MET B O 1
ATOM 4836 N N . GLU B 1 120 ? 12.977 -36.656 -11.492 1 90.69 120 GLU B N 1
ATOM 4837 C CA . GLU B 1 120 ? 14.375 -36.969 -11.211 1 90.69 120 GLU B CA 1
ATOM 4838 C C . GLU B 1 120 ? 14.789 -36.469 -9.836 1 90.69 120 GLU B C 1
ATOM 4840 O O . GLU B 1 120 ? 15.812 -36.875 -9.297 1 90.69 120 GLU B O 1
ATOM 4845 N N . ASN B 1 121 ? 13.984 -35.562 -9.32 1 89.94 121 ASN B N 1
ATOM 4846 C CA . ASN B 1 121 ? 14.258 -34.969 -8.008 1 89.94 121 ASN B CA 1
ATOM 4847 C C . ASN B 1 121 ? 14.125 -36 -6.898 1 89.94 121 ASN B C 1
ATOM 4849 O O . ASN B 1 121 ? 13.016 -36.406 -6.555 1 89.94 121 ASN B O 1
ATOM 4853 N N . LYS B 1 122 ? 15.25 -36.375 -6.266 1 84.19 122 LYS B N 1
ATOM 4854 C CA . LYS B 1 122 ? 15.219 -37.406 -5.234 1 84.19 122 LYS B CA 1
ATOM 4855 C C . LYS B 1 122 ? 15.516 -36.812 -3.857 1 84.19 122 LYS B C 1
ATOM 4857 O O . LYS B 1 122 ? 15.969 -37.531 -2.959 1 84.19 122 LYS B O 1
ATOM 4862 N N . GLN B 1 123 ? 15.219 -35.562 -3.754 1 86.25 123 GLN B N 1
ATOM 4863 C CA . GLN B 1 123 ? 15.414 -34.938 -2.459 1 86.25 123 GLN B CA 1
ATOM 4864 C C . GLN B 1 123 ? 14.547 -35.562 -1.387 1 86.25 123 GLN B C 1
ATOM 4866 O O . GLN B 1 123 ? 13.391 -35.938 -1.646 1 86.25 123 GLN B O 1
ATOM 4871 N N . LYS B 1 124 ? 15.148 -35.688 -0.172 1 89 124 LYS B N 1
ATOM 4872 C CA . LYS B 1 124 ? 14.422 -36.219 0.97 1 89 124 LYS B CA 1
ATOM 4873 C C . LYS B 1 124 ? 14.055 -35.125 1.969 1 89 124 LYS B C 1
ATOM 4875 O O . LYS B 1 124 ? 14.836 -34.219 2.211 1 89 124 LYS B O 1
ATOM 4880 N N . PHE B 1 125 ? 12.867 -35.25 2.432 1 93.44 125 PHE B N 1
ATOM 4881 C CA . PHE B 1 125 ? 12.367 -34.25 3.389 1 93.44 125 PHE B CA 1
ATOM 4882 C C . PHE B 1 125 ? 11.875 -34.938 4.656 1 93.44 125 PHE B C 1
ATOM 4884 O O . PHE B 1 125 ? 11.5 -36.125 4.629 1 93.44 125 PHE B O 1
ATOM 4891 N N . ALA B 1 126 ? 11.875 -34.219 5.738 1 94.5 126 ALA B N 1
ATOM 4892 C CA . ALA B 1 126 ? 11.43 -34.75 7.023 1 94.5 126 ALA B CA 1
ATOM 4893 C C . ALA B 1 126 ? 9.938 -35.031 7 1 94.5 126 ALA B C 1
ATOM 4895 O O . ALA B 1 126 ? 9.477 -36 7.648 1 94.5 126 ALA B O 1
ATOM 4896 N N . GLU B 1 127 ? 9.195 -34.312 6.227 1 94.81 127 GLU B N 1
ATOM 4897 C CA . GLU B 1 127 ? 7.742 -34.438 6.141 1 94.81 127 GLU B CA 1
ATOM 4898 C C . GLU B 1 127 ? 7.312 -34.875 4.742 1 94.81 127 GLU B C 1
ATOM 4900 O O . GLU B 1 127 ? 7.898 -34.438 3.746 1 94.81 127 GLU B O 1
ATOM 4905 N N . ASP B 1 128 ? 6.359 -35.719 4.77 1 95.38 128 ASP B N 1
ATOM 4906 C CA . ASP B 1 128 ? 5.762 -36.094 3.494 1 95.38 128 ASP B CA 1
ATOM 4907 C C . ASP B 1 128 ? 4.59 -35.188 3.145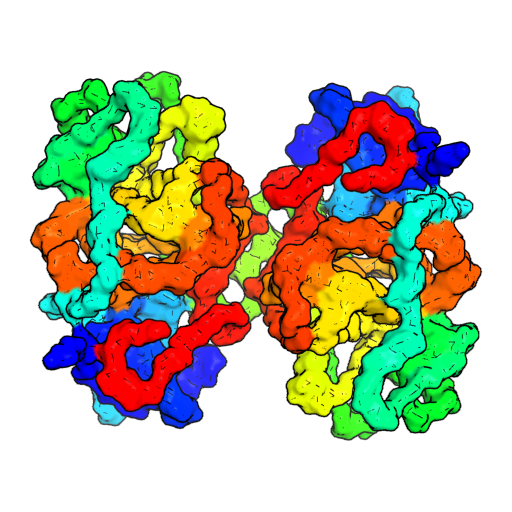 1 95.38 128 ASP B C 1
ATOM 4909 O O . ASP B 1 128 ? 3.471 -35.375 3.619 1 95.38 128 ASP B O 1
ATOM 4913 N N . GLY B 1 129 ? 4.797 -34.344 2.213 1 97.19 129 GLY B N 1
ATOM 4914 C CA . GLY B 1 129 ? 3.834 -33.312 1.863 1 97.19 129 GLY B CA 1
ATOM 4915 C C . GLY B 1 129 ? 2.643 -33.844 1.091 1 97.19 129 GLY B C 1
ATOM 4916 O O . GLY B 1 129 ? 1.613 -33.188 0.985 1 97.19 129 GLY B O 1
ATOM 4917 N N . TRP B 1 130 ? 2.773 -35.062 0.493 1 96.94 130 TRP B N 1
ATOM 4918 C CA . TRP B 1 130 ? 1.656 -35.625 -0.248 1 96.94 130 TRP B CA 1
ATOM 4919 C C . TRP B 1 130 ? 0.529 -36.031 0.695 1 96.94 130 TRP B C 1
ATOM 4921 O O . TRP B 1 130 ? -0.605 -36.25 0.26 1 96.94 130 TRP B O 1
ATOM 4931 N N . LYS B 1 131 ? 0.698 -36.031 1.942 1 96.44 131 LYS B N 1
ATOM 4932 C CA . LYS B 1 131 ? -0.282 -36.5 2.928 1 96.44 131 LYS B CA 1
ATOM 4933 C C . LYS B 1 131 ? -1.046 -35.312 3.52 1 96.44 131 LYS B C 1
ATOM 4935 O O . LYS B 1 131 ? -1.888 -35.5 4.402 1 96.44 131 LYS B O 1
ATOM 4940 N N . VAL B 1 132 ? -0.801 -34.156 3.039 1 97.62 132 VAL B N 1
ATOM 4941 C CA . VAL B 1 132 ? -1.381 -32.969 3.641 1 97.62 132 VAL B CA 1
ATOM 4942 C C . VAL B 1 132 ? -2.893 -32.969 3.418 1 97.62 132 VAL B C 1
ATOM 4944 O O . VAL B 1 132 ? -3.639 -32.375 4.215 1 97.62 132 VAL B O 1
ATOM 4947 N N . TYR B 1 133 ? -3.348 -33.625 2.375 1 97.44 133 TYR B N 1
ATOM 4948 C CA . TYR B 1 133 ? -4.766 -33.594 2.041 1 97.44 133 TYR B CA 1
ATOM 4949 C C . TYR B 1 133 ? -5.32 -35 1.942 1 97.44 133 TYR B C 1
ATOM 4951 O O . TYR B 1 133 ? -4.781 -35.844 1.207 1 97.44 133 TYR B O 1
ATOM 4959 N N . ASP B 1 134 ? -6.219 -35.219 2.719 1 97 134 ASP B N 1
ATOM 4960 C CA . ASP B 1 134 ? -7.059 -36.406 2.693 1 97 134 ASP B CA 1
ATOM 4961 C C . ASP B 1 134 ? -8.539 -36.031 2.572 1 97 134 ASP B C 1
ATOM 4963 O O . ASP B 1 134 ? -9.117 -35.469 3.5 1 97 134 ASP B O 1
ATOM 4967 N N . PRO B 1 135 ? -9.141 -36.406 1.429 1 96.25 135 PRO B N 1
ATOM 4968 C CA . PRO B 1 135 ? -10.508 -35.969 1.178 1 96.25 135 PRO B CA 1
ATOM 4969 C C . PRO B 1 135 ? -11.484 -36.438 2.254 1 96.25 135 PRO B C 1
ATOM 4971 O O . PRO B 1 135 ? -12.422 -35.719 2.602 1 96.25 135 PRO B O 1
ATOM 4974 N N . GLU B 1 136 ? -11.367 -37.625 2.793 1 96.38 136 GLU B N 1
ATOM 4975 C CA . GLU B 1 136 ? -12.258 -38.125 3.836 1 96.38 136 GLU B CA 1
ATOM 4976 C C . GLU B 1 136 ? -12.07 -37.344 5.141 1 96.38 136 GLU B C 1
ATOM 4978 O O . GLU B 1 136 ? -13.047 -36.969 5.789 1 96.38 136 GLU B O 1
ATOM 4983 N N . ALA B 1 137 ? -10.859 -37.188 5.441 1 96.62 137 ALA B N 1
ATOM 4984 C CA . ALA B 1 137 ? -10.555 -36.469 6.668 1 96.62 137 ALA B CA 1
ATOM 4985 C C . ALA B 1 137 ? -11.047 -35.031 6.578 1 96.62 137 ALA B C 1
ATOM 4987 O O . ALA B 1 137 ? -11.57 -34.469 7.555 1 96.62 137 ALA B O 1
ATOM 4988 N N . GLU B 1 138 ? -10.805 -34.406 5.48 1 96.62 138 GLU B N 1
ATOM 4989 C CA . GLU B 1 138 ? -11.242 -33.031 5.277 1 96.62 138 GLU B CA 1
ATOM 4990 C C . GLU B 1 138 ? -12.766 -32.938 5.336 1 96.62 138 GLU B C 1
ATOM 4992 O O . GLU B 1 138 ? -13.297 -31.984 5.914 1 96.62 138 GLU B O 1
ATOM 4997 N N . PHE B 1 139 ? -13.445 -33.875 4.781 1 95.5 139 PHE B N 1
ATOM 4998 C CA . PHE B 1 139 ? -14.898 -33.906 4.828 1 95.5 139 PHE B CA 1
ATOM 4999 C C . PHE B 1 139 ? -15.398 -34.031 6.262 1 95.5 139 PHE B C 1
ATOM 5001 O O . PHE B 1 139 ? -16.312 -33.312 6.672 1 95.5 139 PHE B O 1
ATOM 5008 N N . LYS B 1 140 ? -14.789 -34.906 6.992 1 95.25 140 LYS B N 1
ATOM 5009 C CA . LYS B 1 140 ? -15.156 -35.094 8.398 1 95.25 140 LYS B CA 1
ATOM 5010 C C . LYS B 1 140 ? -14.969 -33.781 9.188 1 95.25 140 LYS B C 1
ATOM 5012 O O . LYS B 1 140 ? -15.781 -33.469 10.047 1 95.25 140 LYS B O 1
ATOM 5017 N N . ARG B 1 141 ? -13.914 -33.125 8.867 1 95.69 141 ARG B N 1
ATOM 5018 C CA . ARG B 1 141 ? -13.648 -31.859 9.547 1 95.69 141 ARG B CA 1
ATOM 5019 C C . ARG B 1 141 ? -14.727 -30.828 9.227 1 95.69 141 ARG B C 1
ATOM 5021 O O . ARG B 1 141 ? -15.18 -30.109 10.117 1 95.69 141 ARG B O 1
ATOM 5028 N N . LEU B 1 142 ? -15.148 -30.766 7.996 1 93.94 142 LEU B N 1
ATOM 5029 C CA . LEU B 1 142 ? -16.094 -29.75 7.531 1 93.94 142 LEU B CA 1
ATOM 5030 C C . LEU B 1 142 ? -17.484 -29.984 8.125 1 93.94 142 LEU B C 1
ATOM 5032 O O . LEU B 1 142 ? -18.234 -29.047 8.344 1 93.94 142 LEU B O 1
ATOM 5036 N N . VAL B 1 143 ? -17.797 -31.203 8.422 1 92.62 143 VAL B N 1
ATOM 5037 C CA . VAL B 1 143 ? -19.125 -31.5 8.93 1 92.62 143 VAL B CA 1
ATOM 5038 C C . VAL B 1 143 ? -19.078 -31.719 10.445 1 92.62 143 VAL B C 1
ATOM 5040 O O . VAL B 1 143 ? -20.062 -32.125 11.062 1 92.62 143 VAL B O 1
ATOM 5043 N N . GLN B 1 144 ? -17.938 -31.469 10.953 1 90.12 144 GLN B N 1
ATOM 5044 C CA . GLN B 1 144 ? -17.766 -31.703 12.383 1 90.12 144 GLN B CA 1
ATOM 5045 C C . GLN B 1 144 ? -18.75 -30.859 13.195 1 90.12 144 GLN B C 1
ATOM 5047 O O . GLN B 1 144 ? -18.922 -29.672 12.938 1 90.12 144 GLN B O 1
ATOM 5052 N N . GLY B 1 145 ? -19.391 -31.5 14.164 1 87.69 145 GLY B N 1
ATOM 5053 C CA . GLY B 1 145 ? -20.312 -30.797 15.047 1 87.69 145 GLY B CA 1
ATOM 5054 C C . GLY B 1 145 ? -21.734 -30.75 14.508 1 87.69 145 GLY B C 1
ATOM 5055 O O . GLY B 1 145 ? -22.641 -30.297 15.195 1 87.69 145 GLY B O 1
ATOM 5056 N N . ILE B 1 146 ? -21.906 -31.078 13.258 1 88.94 146 ILE B N 1
ATOM 5057 C CA . ILE B 1 146 ? -23.25 -31.078 12.68 1 88.94 146 ILE B CA 1
ATOM 5058 C C . ILE B 1 146 ? -23.906 -32.438 12.898 1 88.94 146 ILE B C 1
ATOM 5060 O O . ILE B 1 146 ? -23.406 -33.469 12.406 1 88.94 146 ILE B O 1
ATOM 5064 N N . GLU B 1 147 ? -24.891 -32.375 13.75 1 89.69 147 GLU B N 1
ATOM 5065 C CA . GLU B 1 147 ? -25.656 -33.594 13.938 1 89.69 147 GLU B CA 1
ATOM 5066 C C . GLU B 1 147 ? -26.391 -34 12.664 1 89.69 147 GLU B C 1
ATOM 5068 O O . GLU B 1 147 ? -27.125 -33.188 12.094 1 89.69 147 GLU B O 1
ATOM 5073 N N . ASN B 1 148 ? -26.25 -35.156 12.117 1 89.31 148 ASN B N 1
ATOM 5074 C CA . ASN B 1 148 ? -26.844 -35.656 10.883 1 89.31 148 ASN B CA 1
ATOM 5075 C C . ASN B 1 148 ? -26.609 -34.688 9.719 1 89.31 148 ASN B C 1
ATOM 5077 O O . ASN B 1 148 ? -27.562 -34.125 9.172 1 89.31 148 ASN B O 1
ATOM 5081 N N . PRO B 1 149 ? -25.406 -34.594 9.328 1 91.56 149 PRO B N 1
ATOM 5082 C CA . PRO B 1 149 ? -25.078 -33.625 8.258 1 91.56 149 PRO B CA 1
ATOM 5083 C C . PRO B 1 149 ? -25.859 -33.906 6.973 1 91.56 149 PRO B C 1
ATOM 5085 O O . PRO B 1 149 ? -26.078 -35.062 6.605 1 91.56 149 PRO B O 1
ATOM 5088 N N . PRO B 1 150 ? -26.25 -32.844 6.348 1 91.81 150 PRO B N 1
ATOM 5089 C CA . PRO B 1 150 ? -27.016 -33 5.105 1 91.81 150 PRO B CA 1
ATOM 5090 C C . PRO B 1 150 ? -26.125 -33.375 3.916 1 91.81 150 PRO B C 1
ATOM 5092 O O . PRO B 1 150 ? -26.594 -33.375 2.773 1 91.81 150 PRO B O 1
ATOM 5095 N N . TRP B 1 151 ? -24.969 -33.719 4.137 1 94.25 151 TRP B N 1
ATOM 5096 C CA . TRP B 1 151 ? -24 -34.094 3.107 1 94.25 151 TRP B CA 1
ATOM 5097 C C . TRP B 1 151 ? -23.438 -35.5 3.34 1 94.25 151 TRP B C 1
ATOM 5099 O O . TRP B 1 151 ? -23.453 -36 4.469 1 94.25 151 TRP B O 1
ATOM 5109 N N . LYS B 1 152 ? -23.031 -36.125 2.291 1 94.5 152 LYS B N 1
ATOM 5110 C CA . LYS B 1 152 ? -22.359 -37.406 2.365 1 94.5 152 LYS B CA 1
ATOM 5111 C C . LYS B 1 152 ? -21.266 -37.531 1.304 1 94.5 152 LYS B C 1
ATOM 5113 O O . LYS B 1 152 ? -21.25 -36.75 0.34 1 94.5 152 LYS B O 1
ATOM 5118 N N . LEU B 1 153 ? -20.359 -38.438 1.548 1 94.75 153 LEU B N 1
ATOM 5119 C CA . LEU B 1 153 ? -19.344 -38.719 0.544 1 94.75 153 LEU B CA 1
ATOM 5120 C C . LEU B 1 153 ? -19.844 -39.781 -0.449 1 94.75 153 LEU B C 1
ATOM 5122 O O . LEU B 1 153 ? -20.516 -40.719 -0.06 1 94.75 153 LEU B O 1
ATOM 5126 N N . SER B 1 154 ? -19.578 -39.5 -1.69 1 94.88 154 SER B N 1
ATOM 5127 C CA . SER B 1 154 ? -19.984 -40.438 -2.746 1 94.88 154 SER B CA 1
ATOM 5128 C C . SER B 1 154 ? -18.766 -40.969 -3.486 1 94.88 154 SER B C 1
ATOM 5130 O O . SER B 1 154 ? -17.828 -40.25 -3.787 1 94.88 154 SER B O 1
ATOM 5132 N N . LEU B 1 155 ? -18.844 -42.25 -3.775 1 95.06 155 LEU B N 1
ATOM 5133 C CA . LEU B 1 155 ? -17.797 -42.906 -4.539 1 95.06 155 LEU B CA 1
ATOM 5134 C C . LEU B 1 155 ? -18.203 -43.062 -6.004 1 95.06 155 LEU B C 1
ATOM 5136 O O . LEU B 1 155 ? -17.578 -43.812 -6.75 1 95.06 155 LEU B O 1
ATOM 5140 N N . LEU B 1 156 ? -19.203 -42.344 -6.336 1 93.75 156 LEU B N 1
ATOM 5141 C CA . LEU B 1 156 ? -19.734 -42.438 -7.691 1 93.75 156 LEU B CA 1
ATOM 5142 C C . LEU B 1 156 ? -18.625 -42.25 -8.719 1 93.75 156 LEU B C 1
ATOM 5144 O O . LEU B 1 156 ? -18.641 -42.875 -9.781 1 93.75 156 LEU B O 1
ATOM 5148 N N . ASN B 1 157 ? -17.688 -41.375 -8.453 1 94.94 157 ASN B N 1
ATOM 5149 C CA . ASN B 1 157 ? -16.641 -41.031 -9.406 1 94.94 157 ASN B CA 1
ATOM 5150 C C . ASN B 1 157 ? -15.32 -41.688 -9.055 1 94.94 157 ASN B C 1
ATOM 5152 O O . ASN B 1 157 ? -14.258 -41.219 -9.445 1 94.94 157 ASN B O 1
ATOM 5156 N N . ALA B 1 158 ? -15.273 -42.781 -8.367 1 95.5 158 ALA B N 1
ATOM 5157 C CA . ALA B 1 158 ? -14.078 -43.438 -7.887 1 95.5 158 ALA B CA 1
ATOM 5158 C C . ALA B 1 158 ? -13.156 -43.812 -9.039 1 95.5 158 ALA B C 1
ATOM 5160 O O . ALA B 1 158 ? -11.93 -43.812 -8.898 1 95.5 158 ALA B O 1
ATOM 5161 N N . ASN B 1 159 ? -13.758 -44.156 -10.18 1 94.69 159 ASN B N 1
ATOM 5162 C CA . ASN B 1 159 ? -12.977 -44.531 -11.359 1 94.69 159 ASN B CA 1
ATOM 5163 C C . ASN B 1 159 ? -12.961 -43.438 -12.398 1 94.69 159 ASN B C 1
ATOM 5165 O O . ASN B 1 159 ? -12.555 -43.656 -13.547 1 94.69 159 ASN B O 1
ATOM 5169 N N . TYR B 1 160 ? -13.461 -42.344 -12.062 1 95 160 TYR B N 1
ATOM 5170 C CA . TYR B 1 160 ? -13.477 -41.156 -12.891 1 95 160 TYR B CA 1
ATOM 5171 C C . TYR B 1 160 ? -14.359 -41.344 -14.117 1 95 160 TYR B C 1
ATOM 5173 O O . TYR B 1 160 ? -14.094 -40.781 -15.188 1 95 160 TYR B O 1
ATOM 5181 N N . ASP B 1 161 ? -15.367 -42.125 -14.031 1 91.75 161 ASP B N 1
ATOM 5182 C CA . ASP B 1 161 ? -16.219 -42.5 -15.172 1 91.75 161 ASP B CA 1
ATOM 5183 C C . ASP B 1 161 ? -17.281 -41.438 -15.406 1 91.75 161 ASP B C 1
ATOM 5185 O O . ASP B 1 161 ? -17.672 -41.156 -16.547 1 91.75 161 ASP B O 1
ATOM 5189 N N . VAL B 1 162 ? -17.75 -40.875 -14.352 1 92 162 VAL B N 1
ATOM 5190 C CA . VAL B 1 162 ? -18.812 -39.875 -14.469 1 92 162 VAL B CA 1
ATOM 5191 C C . VAL B 1 162 ? -18.234 -38.562 -14.938 1 92 162 VAL B C 1
ATOM 5193 O O . VAL B 1 162 ? -18.781 -37.906 -15.844 1 92 162 VAL B O 1
ATOM 5196 N N . CYS B 1 163 ? -17.203 -38.188 -14.344 1 91.88 163 CYS B N 1
ATOM 5197 C CA . CYS B 1 163 ? -16.484 -36.969 -14.688 1 91.88 163 CYS B CA 1
ATOM 5198 C C . CYS B 1 163 ? -14.977 -37.156 -14.516 1 91.88 163 CYS B C 1
ATOM 5200 O O . CYS B 1 163 ? -14.492 -37.312 -13.391 1 91.88 163 CYS B O 1
ATOM 5202 N N . ASP B 1 164 ? -14.289 -36.969 -15.539 1 92.25 164 ASP B N 1
ATOM 5203 C CA . ASP B 1 164 ? -12.859 -37.281 -15.523 1 92.25 164 ASP B CA 1
ATOM 5204 C C . ASP B 1 164 ? -12.078 -36.156 -14.828 1 92.25 164 ASP B C 1
ATOM 5206 O O . ASP B 1 164 ? -10.961 -36.375 -14.352 1 92.25 164 ASP B O 1
ATOM 5210 N N . THR B 1 165 ? -12.617 -34.969 -14.773 1 93.44 165 THR B N 1
ATOM 5211 C CA . THR B 1 165 ? -11.859 -33.844 -14.234 1 93.44 165 THR B CA 1
ATOM 5212 C C . THR B 1 165 ? -12.195 -33.625 -12.758 1 93.44 165 THR B C 1
ATOM 5214 O O . THR B 1 165 ? -11.562 -32.812 -12.086 1 93.44 165 THR B O 1
ATOM 5217 N N . TYR B 1 166 ? -13.172 -34.375 -12.219 1 93.62 166 TYR B N 1
ATOM 5218 C CA . TYR B 1 166 ? -13.516 -34.281 -10.805 1 93.62 166 TYR B CA 1
ATOM 5219 C C . TYR B 1 166 ? -12.805 -35.375 -10.008 1 93.62 166 TYR B C 1
ATOM 5221 O O . TYR B 1 166 ? -12.336 -36.375 -10.57 1 93.62 166 TYR B O 1
ATOM 5229 N N . PRO B 1 167 ? -12.656 -35.156 -8.68 1 95.31 167 PRO B N 1
ATOM 5230 C CA . PRO B 1 167 ? -11.977 -36.156 -7.863 1 95.31 167 PRO B CA 1
ATOM 5231 C C . PRO B 1 167 ? -12.789 -37.438 -7.707 1 95.31 167 PRO B C 1
ATOM 5233 O O . PRO B 1 167 ? -13.984 -37.438 -8.016 1 95.31 167 PRO B O 1
ATOM 5236 N N . ALA B 1 168 ? -12.125 -38.375 -7.254 1 96.12 168 ALA B N 1
ATOM 5237 C CA . ALA B 1 168 ? -12.727 -39.688 -7.051 1 96.12 168 ALA B CA 1
ATOM 5238 C C . ALA B 1 168 ? -13.781 -39.656 -5.953 1 96.12 168 ALA B C 1
ATOM 5240 O O . ALA B 1 168 ? -14.789 -40.344 -6.023 1 96.12 168 ALA B O 1
ATOM 5241 N N . LEU B 1 169 ? -13.523 -38.844 -4.969 1 95.75 169 LEU B N 1
ATOM 5242 C CA . LEU B 1 169 ? -14.461 -38.688 -3.859 1 95.75 169 LEU B CA 1
ATOM 5243 C C . LEU B 1 169 ? -15.172 -37.344 -3.936 1 95.75 169 LEU B C 1
ATOM 5245 O O . LEU B 1 169 ? -14.523 -36.281 -4.012 1 95.75 169 LEU B O 1
ATOM 5249 N N . LEU B 1 170 ? -16.516 -37.375 -3.922 1 93.31 170 LEU B N 1
ATOM 5250 C CA . LEU B 1 170 ? -17.312 -36.156 -4.047 1 93.31 170 LEU B CA 1
ATOM 5251 C C . LEU B 1 170 ? -18.219 -35.969 -2.828 1 93.31 170 LEU B C 1
ATOM 5253 O O . LEU B 1 170 ? -18.75 -36.938 -2.299 1 93.31 170 LEU B O 1
ATOM 5257 N N . GLY B 1 171 ? -18.203 -34.781 -2.287 1 92.69 171 GLY B N 1
ATOM 5258 C CA . GLY B 1 171 ? -19.25 -34.406 -1.337 1 92.69 171 GLY B CA 1
ATOM 5259 C C . GLY B 1 171 ? -20.562 -34.062 -2.002 1 92.69 171 GLY B C 1
ATOM 5260 O O . GLY B 1 171 ? -20.594 -33.156 -2.857 1 92.69 171 GLY B O 1
ATOM 5261 N N . VAL B 1 172 ? -21.641 -34.75 -1.714 1 92.75 172 VAL B N 1
ATOM 5262 C CA . VAL B 1 172 ? -22.938 -34.531 -2.338 1 92.75 172 VAL B CA 1
ATOM 5263 C C . VAL B 1 172 ? -24.031 -34.438 -1.263 1 92.75 172 VAL B C 1
ATOM 5265 O O . VAL B 1 172 ? -23.812 -34.875 -0.127 1 92.75 172 VAL B O 1
ATOM 5268 N N . PRO B 1 173 ? -25.125 -33.812 -1.646 1 91.38 173 PRO B N 1
ATOM 5269 C CA . PRO B 1 173 ? -26.219 -33.812 -0.676 1 91.38 173 PRO B CA 1
ATOM 5270 C C . PRO B 1 173 ? -26.641 -35.219 -0.278 1 91.38 173 PRO B C 1
ATOM 5272 O O . PRO B 1 173 ? -26.672 -36.125 -1.121 1 91.38 173 PRO B O 1
ATOM 5275 N N . ARG B 1 174 ? -27.047 -35.344 0.955 1 92.44 174 ARG B N 1
ATOM 5276 C CA . ARG B 1 174 ? -27.359 -36.656 1.53 1 92.44 174 ARG B CA 1
ATOM 5277 C C . ARG B 1 174 ? -28.5 -37.344 0.771 1 92.44 174 ARG B C 1
ATOM 5279 O O . ARG B 1 174 ? -28.5 -38.562 0.587 1 92.44 174 ARG B O 1
ATOM 5286 N N . ASP B 1 175 ? -29.422 -36.594 0.279 1 91.81 175 ASP B N 1
ATOM 5287 C CA . ASP B 1 175 ? -30.641 -37.125 -0.325 1 91.81 175 ASP B CA 1
ATOM 5288 C C . ASP B 1 175 ? -30.453 -37.375 -1.82 1 91.81 175 ASP B C 1
ATOM 5290 O O . ASP B 1 175 ? -31.328 -37.938 -2.479 1 91.81 175 ASP B O 1
ATOM 5294 N N . CYS B 1 176 ? -29.344 -37.062 -2.266 1 91.19 176 CYS B N 1
ATOM 5295 C CA . CYS B 1 176 ? -29.062 -37.25 -3.688 1 91.19 176 CYS B CA 1
ATOM 5296 C C . CYS B 1 176 ? -28.609 -38.656 -3.975 1 91.19 176 CYS B C 1
ATOM 5298 O O . CYS B 1 176 ? -27.766 -39.219 -3.256 1 91.19 176 CYS B O 1
ATOM 5300 N N . THR B 1 177 ? -29.188 -39.25 -5.004 1 93.44 177 THR B N 1
ATOM 5301 C CA . THR B 1 177 ? -28.781 -40.594 -5.395 1 93.44 177 THR B CA 1
ATOM 5302 C C . THR B 1 177 ? -27.734 -40.562 -6.496 1 93.44 177 THR B C 1
ATOM 5304 O O . THR B 1 177 ? -27.562 -39.531 -7.16 1 93.44 177 THR B O 1
ATOM 5307 N N . ASP B 1 178 ? -27.109 -41.719 -6.684 1 92.19 178 ASP B N 1
ATOM 5308 C CA . ASP B 1 178 ? -26.125 -41.812 -7.762 1 92.19 178 ASP B CA 1
ATOM 5309 C C . ASP B 1 178 ? -26.781 -41.594 -9.125 1 92.19 178 ASP B C 1
ATOM 5311 O O . ASP B 1 178 ? -26.172 -41.031 -10.023 1 92.19 178 ASP B O 1
ATOM 5315 N N . ASP B 1 179 ? -27.953 -42.094 -9.188 1 91.75 179 ASP B N 1
ATOM 5316 C CA . ASP B 1 179 ? -28.688 -41.906 -10.438 1 91.75 179 ASP B CA 1
ATOM 5317 C C . ASP B 1 179 ? -28.984 -40.438 -10.719 1 91.75 179 ASP B C 1
ATOM 5319 O O . ASP B 1 179 ? -28.922 -40 -11.859 1 91.75 179 ASP B O 1
ATOM 5323 N N . ASP B 1 180 ? -29.312 -39.781 -9.727 1 89.62 180 ASP B N 1
ATOM 5324 C CA . ASP B 1 180 ? -29.531 -38.344 -9.875 1 89.62 180 ASP B CA 1
ATOM 5325 C C . ASP B 1 180 ? -28.266 -37.656 -10.375 1 89.62 180 ASP B C 1
ATOM 5327 O O . ASP B 1 180 ? -28.328 -36.781 -11.273 1 89.62 180 ASP B O 1
ATOM 5331 N N . MET B 1 181 ? -27.203 -38.031 -9.812 1 89.81 181 MET B N 1
ATOM 5332 C CA . MET B 1 181 ? -25.938 -37.438 -10.156 1 89.81 181 MET B CA 1
ATOM 5333 C C . MET B 1 181 ? -25.547 -37.719 -11.602 1 89.81 181 MET B C 1
ATOM 5335 O O . MET B 1 181 ? -25.047 -36.875 -12.312 1 89.81 181 MET B O 1
ATOM 5339 N N . ARG B 1 182 ? -25.781 -38.938 -12 1 90.44 182 ARG B N 1
ATOM 5340 C CA . ARG B 1 182 ? -25.484 -39.344 -13.383 1 90.44 182 ARG B CA 1
ATOM 5341 C C . ARG B 1 182 ? -26.359 -38.562 -14.367 1 90.44 182 ARG B C 1
ATOM 5343 O O . ARG B 1 182 ? -25.891 -38.156 -15.438 1 90.44 182 ARG B O 1
ATOM 5350 N N . ARG B 1 183 ? -27.562 -38.344 -13.992 1 87.06 183 ARG B N 1
ATOM 5351 C CA . ARG B 1 183 ? -28.484 -37.594 -14.852 1 87.06 183 ARG B CA 1
ATOM 5352 C C . ARG B 1 183 ? -28.031 -36.125 -15 1 87.06 183 ARG B C 1
ATOM 5354 O O . ARG B 1 183 ? -28.047 -35.594 -16.094 1 87.06 183 ARG B O 1
ATOM 5361 N N . VAL B 1 184 ? -27.641 -35.656 -13.914 1 83.75 184 VAL B N 1
ATOM 5362 C CA . VAL B 1 184 ? -27.203 -34.25 -13.938 1 83.75 184 VAL B CA 1
ATOM 5363 C C . VAL B 1 184 ? -25.906 -34.125 -14.742 1 83.75 184 VAL B C 1
ATOM 5365 O O . VAL B 1 184 ? -25.734 -33.188 -15.508 1 83.75 184 VAL B O 1
ATOM 5368 N N . ALA B 1 185 ? -25.031 -35.031 -14.57 1 87.12 185 ALA B N 1
ATOM 5369 C CA . ALA B 1 185 ? -23.75 -35.031 -15.273 1 87.12 185 ALA B CA 1
ATOM 5370 C C . ALA B 1 185 ? -23.953 -35.125 -16.781 1 87.12 185 ALA B C 1
ATOM 5372 O O . ALA B 1 185 ? -23.172 -34.531 -17.547 1 87.12 185 ALA B O 1
ATOM 5373 N N . SER B 1 186 ? -24.953 -35.781 -17.188 1 83.06 186 SER B N 1
ATOM 5374 C CA . SER B 1 186 ? -25.203 -36 -18.609 1 83.06 186 SER B CA 1
ATOM 5375 C C . SER B 1 186 ? -25.688 -34.688 -19.266 1 83.06 186 SER B C 1
ATOM 5377 O O . SER B 1 186 ? -25.578 -34.562 -20.484 1 83.06 186 SER B O 1
ATOM 5379 N N . PHE B 1 187 ? -26.156 -33.75 -18.453 1 75.81 187 PHE B N 1
ATOM 5380 C CA . PHE B 1 187 ? -26.656 -32.5 -19 1 75.81 187 PHE B CA 1
ATOM 5381 C C . PHE B 1 187 ? -25.516 -31.5 -19.156 1 75.81 187 PHE B C 1
ATOM 5383 O O . PHE B 1 187 ? -25.703 -30.438 -19.766 1 75.81 187 PHE B O 1
ATOM 5390 N N . ARG B 1 188 ? -24.375 -31.875 -18.703 1 74.25 188 ARG B N 1
ATOM 5391 C CA . ARG B 1 188 ? -23.266 -30.922 -18.703 1 74.25 188 ARG B CA 1
ATOM 5392 C C . ARG B 1 188 ? -22.141 -31.406 -19.625 1 74.25 188 ARG B C 1
ATOM 5394 O O . ARG B 1 188 ? -21.859 -32.594 -19.703 1 74.25 188 ARG B O 1
ATOM 5401 N N . SER B 1 189 ? -21.641 -30.266 -20.141 1 72.5 189 SER B N 1
ATOM 5402 C CA . SER B 1 189 ? -20.484 -30.594 -20.953 1 72.5 189 SER B CA 1
ATOM 5403 C C . SER B 1 189 ? -19.359 -31.172 -20.109 1 72.5 189 SER B C 1
ATOM 5405 O O . SER B 1 189 ? -19.031 -30.656 -19.047 1 72.5 189 SER B O 1
ATOM 5407 N N . ARG B 1 190 ? -18.906 -32.375 -20.328 1 81.06 190 ARG B N 1
ATOM 5408 C CA . ARG B 1 190 ? -17.766 -33.062 -19.734 1 81.06 190 ARG B CA 1
ATOM 5409 C C . ARG B 1 190 ? -18.141 -33.656 -18.375 1 81.06 190 ARG B C 1
ATOM 5411 O O . ARG B 1 190 ? -17.266 -34 -17.594 1 81.06 190 ARG B O 1
ATOM 5418 N N . GLY B 1 191 ? -19.453 -33.438 -17.969 1 84.94 191 GLY B N 1
ATOM 5419 C CA . GLY B 1 191 ? -19.984 -34.125 -16.797 1 84.94 191 GLY B CA 1
ATOM 5420 C C . GLY B 1 191 ? -19.734 -33.406 -15.5 1 84.94 191 GLY B C 1
ATOM 5421 O O . GLY B 1 191 ? -19.891 -33.969 -14.422 1 84.94 191 GLY B O 1
ATOM 5422 N N . ARG B 1 192 ? -19.25 -32.188 -15.531 1 86.12 192 ARG B N 1
ATOM 5423 C CA . ARG B 1 192 ? -18.953 -31.453 -14.305 1 86.12 192 ARG B CA 1
ATOM 5424 C C . ARG B 1 192 ? -20.234 -30.906 -13.672 1 86.12 192 ARG B C 1
ATOM 5426 O O . ARG B 1 192 ? -20.828 -29.969 -14.188 1 86.12 192 ARG B O 1
ATOM 5433 N N . ILE B 1 193 ? -20.719 -31.516 -12.719 1 78.25 193 ILE B N 1
ATOM 5434 C CA . ILE B 1 193 ? -21.938 -31.172 -12.008 1 78.25 193 ILE B CA 1
ATOM 5435 C C . ILE B 1 193 ? -21.719 -29.891 -11.195 1 78.25 193 ILE B C 1
ATOM 5437 O O . ILE B 1 193 ? -20.609 -29.641 -10.734 1 78.25 193 ILE B O 1
ATOM 5441 N N . PRO B 1 194 ? -22.969 -29.031 -10.82 1 63.28 194 PRO B N 1
ATOM 5442 C CA . PRO B 1 194 ? -24.359 -29.266 -11.234 1 63.28 194 PRO B CA 1
ATOM 5443 C C . PRO B 1 194 ? -24.719 -28.547 -12.531 1 63.28 194 PRO B C 1
ATOM 5445 O O . PRO B 1 194 ? -25.797 -28.766 -13.086 1 63.28 194 PRO B O 1
ATOM 5448 N N . ALA B 1 195 ? -23.938 -27.438 -12.914 1 52.81 195 ALA B N 1
ATOM 5449 C CA . ALA B 1 195 ? -24.594 -26.5 -13.805 1 52.81 195 ALA B CA 1
ATOM 5450 C C . ALA B 1 195 ? -24.516 -26.969 -15.258 1 52.81 195 ALA B C 1
ATOM 5452 O O . ALA B 1 195 ? -23.594 -27.703 -15.633 1 52.81 195 ALA B O 1
ATOM 5453 N N . LYS B 1 196 ? -25.672 -26.609 -15.992 1 50 196 LYS B N 1
ATOM 5454 C CA . LYS B 1 196 ? -25.703 -26.828 -17.438 1 50 196 LYS B CA 1
ATOM 5455 C C . LYS B 1 196 ? -24.5 -26.188 -18.109 1 50 196 LYS B C 1
ATOM 5457 O O . LYS B 1 196 ? -24.078 -25.094 -17.734 1 50 196 LYS B O 1
ATOM 5462 N N . GLY B 1 197 ? -23.703 -26.906 -18.766 1 52.66 197 GLY B N 1
ATOM 5463 C CA . GLY B 1 197 ? -22.562 -26.422 -19.516 1 52.66 197 GLY B CA 1
ATOM 5464 C C . GLY B 1 197 ? -22.891 -25.25 -20.422 1 52.66 197 GLY B C 1
ATOM 5465 O O . GLY B 1 197 ? -24.016 -25.141 -20.922 1 52.66 197 GLY B O 1
ATOM 5466 N N . GLY B 1 198 ? -22.156 -24.234 -20.719 1 58.69 198 GLY B N 1
ATOM 5467 C CA . GLY B 1 198 ? -22.125 -23.203 -21.734 1 58.69 198 GLY B CA 1
ATOM 5468 C C . GLY B 1 198 ? -23.078 -22.062 -21.438 1 58.69 198 GLY B C 1
ATOM 5469 O O . GLY B 1 198 ? -23.062 -21.047 -22.141 1 58.69 198 GLY B O 1
ATOM 5470 N N . GLY B 1 199 ? -23.781 -22.203 -20.188 1 63.09 199 GLY B N 1
ATOM 5471 C CA . GLY B 1 199 ? -24.75 -21.141 -19.922 1 63.09 199 GLY B CA 1
ATOM 5472 C C . GLY B 1 199 ? -25.438 -21.297 -18.578 1 63.09 199 GLY B C 1
ATOM 5473 O O . GLY B 1 199 ? -24.891 -21.875 -17.656 1 63.09 199 GLY B O 1
ATOM 5474 N N . TYR B 1 200 ? -26.297 -20.375 -18.359 1 67.38 200 TYR B N 1
ATOM 5475 C CA . TYR B 1 200 ? -27.062 -20.453 -17.125 1 67.38 200 TYR B CA 1
ATOM 5476 C C . TYR B 1 200 ? -28.516 -20.797 -17.406 1 67.38 200 TYR B C 1
ATOM 5478 O O . TYR B 1 200 ? -28.984 -20.641 -18.547 1 67.38 200 TYR B O 1
ATOM 5486 N N . GLU B 1 201 ? -29.016 -21.562 -16.516 1 69.5 201 GLU B N 1
ATOM 5487 C CA . GLU B 1 201 ? -30.422 -21.953 -16.625 1 69.5 201 GLU B CA 1
ATOM 5488 C C . GLU B 1 201 ? -31.344 -20.797 -16.281 1 69.5 201 GLU B C 1
ATOM 5490 O O . GLU B 1 201 ? -30.969 -19.891 -15.523 1 69.5 201 GLU B O 1
ATOM 5495 N N . THR B 1 202 ? -32.438 -20.797 -17 1 67.06 202 THR B N 1
ATOM 5496 C CA . THR B 1 202 ? -33.438 -19.75 -16.766 1 67.06 202 THR B CA 1
ATOM 5497 C C . THR B 1 202 ? -34 -19.828 -15.359 1 67.06 202 THR B C 1
ATOM 5499 O O . THR B 1 202 ? -33.938 -20.891 -14.727 1 67.06 202 THR B O 1
ATOM 5502 N N . ASP B 1 203 ? -34.438 -18.75 -14.82 1 70.5 203 ASP B N 1
ATOM 5503 C CA . ASP B 1 203 ? -34.969 -18.594 -13.461 1 70.5 203 ASP B CA 1
ATOM 5504 C C . ASP B 1 203 ? -36.312 -19.297 -13.305 1 70.5 203 ASP B C 1
ATOM 5506 O O . ASP B 1 203 ? -36.781 -19.516 -12.18 1 70.5 203 ASP B O 1
ATOM 5510 N N . GLU B 1 204 ? -36.906 -19.688 -14.273 1 71.06 204 GLU B N 1
ATOM 5511 C CA . GLU B 1 204 ? -38.281 -20.219 -14.18 1 71.06 204 GLU B CA 1
ATOM 5512 C C . GLU B 1 204 ? -38.312 -21.5 -13.359 1 71.06 204 GLU B C 1
ATOM 5514 O O . GLU B 1 204 ? -39.219 -21.734 -12.586 1 71.06 204 GLU B O 1
ATOM 5519 N N . GLY B 1 205 ? -37.25 -22.203 -13.508 1 69.94 205 GLY B N 1
ATOM 5520 C CA . GLY B 1 205 ? -37.219 -23.469 -12.797 1 69.94 205 GLY B CA 1
ATOM 5521 C C . GLY B 1 205 ? -36.656 -23.359 -11.398 1 69.94 205 GLY B C 1
ATOM 5522 O O . GLY B 1 205 ? -36.688 -24.312 -10.625 1 69.94 205 GLY B O 1
ATOM 5523 N N . TYR B 1 206 ? -36.219 -22.141 -11.062 1 76.5 206 TYR B N 1
ATOM 5524 C CA . TYR B 1 206 ? -35.531 -21.969 -9.773 1 76.5 206 TYR B CA 1
ATOM 5525 C C . TYR B 1 206 ? -36.125 -20.781 -9.008 1 76.5 206 TYR B C 1
ATOM 5527 O O . TYR B 1 206 ? -35.438 -19.75 -8.859 1 76.5 206 TYR B O 1
ATOM 5535 N N . PRO B 1 207 ? -37.312 -20.844 -8.492 1 77 207 PRO B N 1
ATOM 5536 C CA . PRO B 1 207 ? -38 -19.703 -7.895 1 77 207 PRO B CA 1
ATOM 5537 C C . PRO B 1 207 ? -37.281 -19.125 -6.695 1 77 207 PRO B C 1
ATOM 5539 O O . PRO B 1 207 ? -37.406 -17.938 -6.391 1 77 207 PRO B O 1
ATOM 5542 N N . PHE B 1 208 ? -36.438 -19.906 -5.996 1 81.44 208 PHE B N 1
ATOM 5543 C CA . PHE B 1 208 ? -35.812 -19.391 -4.777 1 81.44 208 PHE B CA 1
ATOM 5544 C C . PHE B 1 208 ? -34.344 -19.141 -4.992 1 81.44 208 PHE B C 1
ATOM 5546 O O . PHE B 1 208 ? -33.594 -18.984 -4.027 1 81.44 208 PHE B O 1
ATOM 5553 N N . VAL B 1 209 ? -34.062 -18.984 -6.277 1 82.88 209 VAL B N 1
ATOM 5554 C CA . VAL B 1 209 ? -32.625 -18.828 -6.547 1 82.88 209 VAL B CA 1
ATOM 5555 C C . VAL B 1 209 ? -32.344 -17.422 -7.066 1 82.88 209 VAL B C 1
ATOM 5557 O O . VAL B 1 209 ? -33.094 -16.906 -7.914 1 82.88 209 VAL B O 1
ATOM 5560 N N . GLY B 1 210 ? -31.391 -16.75 -6.34 1 83.94 210 GLY B N 1
ATOM 5561 C CA . GLY B 1 210 ? -30.875 -15.492 -6.852 1 83.94 210 GLY B CA 1
ATOM 5562 C C . GLY B 1 210 ? -29.672 -15.664 -7.746 1 83.94 210 GLY B C 1
ATOM 5563 O O . GLY B 1 210 ? -28.797 -16.5 -7.473 1 83.94 210 GLY B O 1
ATOM 5564 N N . PHE B 1 211 ? -29.719 -14.977 -8.914 1 85.31 211 PHE B N 1
ATOM 5565 C CA . PHE B 1 211 ? -28.609 -15.055 -9.844 1 85.31 211 PHE B CA 1
ATOM 5566 C C . PHE B 1 211 ? -27.703 -13.82 -9.711 1 85.31 211 PHE B C 1
ATOM 5568 O O . PHE B 1 211 ? -28.203 -12.695 -9.68 1 85.31 211 PHE B O 1
ATOM 5575 N N . HIS B 1 212 ? -26.438 -14.094 -9.531 1 87.62 212 HIS B N 1
ATOM 5576 C CA . HIS B 1 212 ? -25.469 -13.016 -9.469 1 87.62 212 HIS B CA 1
ATOM 5577 C C . HIS B 1 212 ? -24.344 -13.234 -10.469 1 87.62 212 HIS B C 1
ATOM 5579 O O . HIS B 1 212 ? -23.594 -14.219 -10.367 1 87.62 212 HIS B O 1
ATOM 5585 N N . PHE B 1 213 ? -24.281 -12.375 -11.422 1 88.62 213 PHE B N 1
ATOM 5586 C CA . PHE B 1 213 ? -23.203 -12.43 -12.398 1 88.62 213 PHE B CA 1
ATOM 5587 C C . PHE B 1 213 ? -22.016 -11.562 -11.961 1 88.62 213 PHE B C 1
ATOM 5589 O O . PHE B 1 213 ? -22.188 -10.375 -11.68 1 88.62 213 PHE B O 1
ATOM 5596 N N . LEU B 1 214 ? -20.906 -12.094 -11.914 1 91.81 214 LEU B N 1
ATOM 5597 C CA . LEU B 1 214 ? -19.75 -11.398 -11.352 1 91.81 214 LEU B CA 1
ATOM 5598 C C . LEU B 1 214 ? -18.938 -10.734 -12.453 1 91.81 214 LEU B C 1
ATOM 5600 O O . LEU B 1 214 ? -18.078 -9.883 -12.172 1 91.81 214 LEU B O 1
ATOM 5604 N N . ASP B 1 215 ? -19.109 -11.039 -13.617 1 90.44 215 ASP B N 1
ATOM 5605 C CA . ASP B 1 215 ? -18.484 -10.414 -14.781 1 90.44 215 ASP B CA 1
ATOM 5606 C C . ASP B 1 215 ? -16.969 -10.602 -14.758 1 90.44 215 ASP B C 1
ATOM 5608 O O . ASP B 1 215 ? -16.219 -9.664 -15.047 1 90.44 215 ASP B O 1
ATOM 5612 N N . ILE B 1 216 ? -16.516 -11.703 -14.297 1 94.81 216 ILE B N 1
ATOM 5613 C CA . ILE B 1 216 ? -15.094 -12.039 -14.375 1 94.81 216 ILE B CA 1
ATOM 5614 C C . ILE B 1 216 ? -14.734 -12.422 -15.812 1 94.81 216 ILE B C 1
ATOM 5616 O O . ILE B 1 216 ? -15.375 -13.289 -16.406 1 94.81 216 ILE B O 1
ATOM 5620 N N . GLN B 1 217 ? -13.766 -11.812 -16.344 1 94.31 217 GLN B N 1
ATOM 5621 C CA . GLN B 1 217 ? -13.414 -11.977 -17.75 1 94.31 217 GLN B CA 1
ATOM 5622 C C . GLN B 1 217 ? -12.766 -13.336 -18 1 94.31 217 GLN B C 1
ATOM 5624 O O . GLN B 1 217 ? -12.406 -14.047 -17.062 1 94.31 217 GLN B O 1
ATOM 5629 N N . ASN B 1 218 ? -12.664 -13.688 -19.203 1 93.56 218 ASN B N 1
ATOM 5630 C CA . ASN B 1 218 ? -12.156 -15 -19.578 1 93.56 218 ASN B CA 1
ATOM 5631 C C . ASN B 1 218 ? -10.633 -15.047 -19.516 1 93.56 218 ASN B C 1
ATOM 5633 O O . ASN B 1 218 ? -9.984 -14.047 -19.203 1 93.56 218 ASN B O 1
ATOM 5637 N N . ILE B 1 219 ? -10.086 -16.188 -19.828 1 95.69 219 ILE B N 1
ATOM 5638 C CA . ILE B 1 219 ? -8.664 -16.453 -19.625 1 95.69 219 ILE B CA 1
ATOM 5639 C C . ILE B 1 219 ? -7.84 -15.617 -20.609 1 95.69 219 ILE B C 1
ATOM 5641 O O . ILE B 1 219 ? -6.684 -15.289 -20.328 1 95.69 219 ILE B O 1
ATOM 5645 N N . HIS B 1 220 ? -8.398 -15.336 -21.766 1 97.06 220 HIS B N 1
ATOM 5646 C CA . HIS B 1 220 ? -7.676 -14.547 -22.766 1 97.06 220 HIS B CA 1
ATOM 5647 C C . HIS B 1 220 ? -7.43 -13.125 -22.266 1 97.06 220 HIS B C 1
ATOM 5649 O O . HIS B 1 220 ? -6.336 -12.578 -22.438 1 97.06 220 HIS B O 1
ATOM 5655 N N . VAL B 1 221 ? -8.445 -12.586 -21.656 1 97.88 221 VAL B N 1
ATOM 5656 C CA . VAL B 1 221 ? -8.336 -11.234 -21.109 1 97.88 221 VAL B CA 1
ATOM 5657 C C . VAL B 1 221 ? -7.324 -11.219 -19.969 1 97.88 221 VAL B C 1
ATOM 5659 O O . VAL B 1 221 ? -6.523 -10.289 -19.844 1 97.88 221 VAL B O 1
ATOM 5662 N N . MET B 1 222 ? -7.344 -12.242 -19.172 1 98.25 222 MET B N 1
ATOM 5663 C CA . MET B 1 222 ? -6.414 -12.336 -18.047 1 98.25 222 MET B CA 1
ATOM 5664 C C . MET B 1 222 ? -4.973 -12.43 -18.547 1 98.25 222 MET B C 1
ATOM 5666 O O . MET B 1 222 ? -4.074 -11.82 -17.969 1 98.25 222 MET B O 1
ATOM 5670 N N . ARG B 1 223 ? -4.773 -13.164 -19.531 1 97.81 223 ARG B N 1
ATOM 5671 C CA . ARG B 1 223 ? -3.449 -13.312 -20.125 1 97.81 223 ARG B CA 1
ATOM 5672 C C . ARG B 1 223 ? -2.939 -11.977 -20.656 1 97.81 223 ARG B C 1
ATOM 5674 O O . ARG B 1 223 ? -1.78 -11.617 -20.438 1 97.81 223 ARG B O 1
ATOM 5681 N N . GLU B 1 224 ? -3.814 -11.328 -21.359 1 98.06 224 GLU B N 1
ATOM 5682 C CA . GLU B 1 224 ? -3.445 -10.031 -21.906 1 98.06 224 GLU B CA 1
ATOM 5683 C C . GLU B 1 224 ? -3.119 -9.031 -20.797 1 98.06 224 GLU B C 1
ATOM 5685 O O . GLU B 1 224 ? -2.197 -8.227 -20.938 1 98.06 224 GLU B O 1
ATOM 5690 N N . SER B 1 225 ? -3.838 -9.07 -19.766 1 98.38 225 SER B N 1
ATOM 5691 C CA . SER B 1 225 ? -3.592 -8.203 -18.609 1 98.38 225 SER B CA 1
ATOM 5692 C C . SER B 1 225 ? -2.209 -8.453 -18.016 1 98.38 225 SER B C 1
ATOM 5694 O O . SER B 1 225 ? -1.47 -7.508 -17.734 1 98.38 225 SER B O 1
ATOM 5696 N N . LEU B 1 226 ? -1.87 -9.703 -17.844 1 98.12 226 LEU B N 1
ATOM 5697 C CA . LEU B 1 226 ? -0.557 -10.031 -17.297 1 98.12 226 LEU B CA 1
ATOM 5698 C C . LEU B 1 226 ? 0.55 -9.609 -18.266 1 98.12 226 LEU B C 1
ATOM 5700 O O . LEU B 1 226 ? 1.613 -9.156 -17.828 1 98.12 226 LEU B O 1
ATOM 5704 N N . ARG B 1 227 ? 0.316 -9.836 -19.516 1 96.81 227 ARG B N 1
ATOM 5705 C CA . ARG B 1 227 ? 1.296 -9.414 -20.516 1 96.81 227 ARG B CA 1
ATOM 5706 C C . ARG B 1 227 ? 1.586 -7.918 -20.391 1 96.81 227 ARG B C 1
ATOM 5708 O O . ARG B 1 227 ? 2.748 -7.508 -20.391 1 96.81 227 ARG B O 1
ATOM 5715 N N . LYS B 1 228 ? 0.585 -7.133 -20.312 1 96.81 228 LYS B N 1
ATOM 5716 C CA . LYS B 1 228 ? 0.741 -5.688 -20.156 1 96.81 228 LYS B CA 1
ATOM 5717 C C . LYS B 1 228 ? 1.467 -5.348 -18.859 1 96.81 228 LYS B C 1
ATOM 5719 O O . LYS B 1 228 ? 2.287 -4.43 -18.828 1 96.81 228 LYS B O 1
ATOM 5724 N N . LEU B 1 229 ? 1.102 -6.043 -17.812 1 96.62 229 LEU B N 1
ATOM 5725 C CA . LEU B 1 229 ? 1.763 -5.809 -16.531 1 96.62 229 LEU B CA 1
ATOM 5726 C C . LEU B 1 229 ? 3.25 -6.129 -16.625 1 96.62 229 LEU B C 1
ATOM 5728 O O . LEU B 1 229 ? 4.082 -5.387 -16.109 1 96.62 229 LEU B O 1
ATOM 5732 N N . LYS B 1 230 ? 3.541 -7.215 -17.234 1 95.25 230 LYS B N 1
ATOM 5733 C CA . LYS B 1 230 ? 4.934 -7.605 -17.422 1 95.25 230 LYS B CA 1
ATOM 5734 C C . LYS B 1 230 ? 5.711 -6.527 -18.172 1 95.25 230 LYS B C 1
ATOM 5736 O O . LYS B 1 230 ? 6.84 -6.199 -17.812 1 95.25 230 LYS B O 1
ATOM 5741 N N . GLU B 1 231 ? 5.117 -6 -19.172 1 92.75 231 GLU B N 1
ATOM 5742 C CA . GLU B 1 231 ? 5.75 -4.945 -19.953 1 92.75 231 GLU B CA 1
ATOM 5743 C C . GLU B 1 231 ? 5.969 -3.691 -19.109 1 92.75 231 GLU B C 1
ATOM 5745 O O . GLU B 1 231 ? 6.938 -2.957 -19.328 1 92.75 231 GLU B O 1
ATOM 5750 N N . LEU B 1 232 ? 5.098 -3.52 -18.234 1 91.94 232 LEU B N 1
ATOM 5751 C CA . LEU B 1 232 ? 5.18 -2.34 -17.375 1 91.94 232 LEU B CA 1
ATOM 5752 C C . LEU B 1 232 ? 6.305 -2.482 -16.359 1 91.94 232 LEU B C 1
ATOM 5754 O O . LEU B 1 232 ? 7.02 -1.517 -16.078 1 91.94 232 LEU B O 1
ATOM 5758 N N . VAL B 1 233 ? 6.488 -3.656 -15.852 1 90 233 VAL B N 1
ATOM 5759 C CA . VAL B 1 233 ? 7.316 -3.805 -14.656 1 90 233 VAL B CA 1
ATOM 5760 C C . VAL B 1 233 ? 8.711 -4.273 -15.055 1 90 233 VAL B C 1
ATOM 5762 O O . VAL B 1 233 ? 9.664 -4.141 -14.281 1 90 233 VAL B O 1
ATOM 5765 N N . TYR B 1 234 ? 8.906 -4.91 -16.156 1 84.19 234 TYR B N 1
ATOM 5766 C CA . TYR B 1 234 ? 10.203 -5.441 -16.562 1 84.19 234 TYR B CA 1
ATOM 5767 C C . TYR B 1 234 ? 10.523 -5.043 -18 1 84.19 234 TYR B C 1
ATOM 5769 O O . TYR B 1 234 ? 9.859 -5.5 -18.938 1 84.19 234 TYR B O 1
ATOM 5777 N N . PRO B 1 235 ? 11.375 -4.129 -18.469 1 75.56 235 PRO B N 1
ATOM 5778 C CA . PRO B 1 235 ? 12.211 -3.457 -17.469 1 75.56 235 PRO B CA 1
ATOM 5779 C C . PRO B 1 235 ? 11.523 -2.254 -16.828 1 75.56 235 PRO B C 1
ATOM 5781 O O . PRO B 1 235 ? 10.523 -1.759 -17.359 1 75.56 235 PRO B O 1
ATOM 5784 N N . ALA B 1 236 ? 11.852 -1.729 -15.797 1 66.31 236 ALA B N 1
ATOM 5785 C CA . ALA B 1 236 ? 11.117 -0.752 -15 1 66.31 236 ALA B CA 1
ATOM 5786 C C . ALA B 1 236 ? 10.906 0.544 -15.781 1 66.31 236 ALA B C 1
ATOM 5788 O O . ALA B 1 236 ? 11.836 1.049 -16.406 1 66.31 236 ALA B O 1
ATOM 5789 N N . MET B 1 237 ? 9.594 0.8 -15.977 1 66.62 237 MET B N 1
ATOM 5790 C CA . MET B 1 237 ? 9.141 2.047 -16.578 1 66.62 237 MET B CA 1
ATOM 5791 C C . MET B 1 237 ? 9.531 3.246 -15.727 1 66.62 237 MET B C 1
ATOM 5793 O O . MET B 1 237 ? 9.75 3.107 -14.516 1 66.62 237 MET B O 1
ATOM 5797 N N . PRO B 1 238 ? 9.469 4.289 -16.422 1 72.75 238 PRO B N 1
ATOM 5798 C CA . PRO B 1 238 ? 9.711 5.555 -15.719 1 72.75 238 PRO B CA 1
ATOM 5799 C C . PRO B 1 238 ? 8.648 5.863 -14.672 1 72.75 238 PRO B C 1
ATOM 5801 O O . PRO B 1 238 ? 7.5 5.418 -14.797 1 72.75 238 PRO B O 1
ATOM 5804 N N . ASP B 1 239 ? 8.875 6.598 -13.727 1 78.88 239 ASP B N 1
ATOM 5805 C CA . ASP B 1 239 ? 8.047 6.977 -12.586 1 78.88 239 ASP B CA 1
ATOM 5806 C C . ASP B 1 239 ? 6.867 7.84 -13.031 1 78.88 239 ASP B C 1
ATOM 5808 O O . ASP B 1 239 ? 5.793 7.797 -12.43 1 78.88 239 ASP B O 1
ATOM 5812 N N . SER B 1 240 ? 6.965 8.562 -14.047 1 79.5 240 SER B N 1
ATOM 5813 C CA . SER B 1 240 ? 5.992 9.594 -14.398 1 79.5 240 SER B CA 1
ATOM 5814 C C . SER B 1 240 ? 4.652 8.977 -14.789 1 79.5 240 SER B C 1
ATOM 5816 O O . SER B 1 240 ? 3.602 9.586 -14.586 1 79.5 240 SER B O 1
ATOM 5818 N N . ARG B 1 241 ? 4.551 7.75 -15.328 1 87.88 241 ARG B N 1
ATOM 5819 C CA . ARG B 1 241 ? 3.289 7.164 -15.766 1 87.88 241 ARG B CA 1
ATOM 5820 C C . ARG B 1 241 ? 3.07 5.801 -15.125 1 87.88 241 ARG B C 1
ATOM 5822 O O . ARG B 1 241 ? 2.449 4.918 -15.719 1 87.88 241 ARG B O 1
ATOM 5829 N N . TRP B 1 242 ? 3.471 5.766 -13.953 1 90.75 242 TRP B N 1
ATOM 5830 C CA . TRP B 1 242 ? 3.412 4.477 -13.273 1 90.75 242 TRP B CA 1
ATOM 5831 C C . TRP B 1 242 ? 1.973 4.098 -12.945 1 90.75 242 TRP B C 1
ATOM 5833 O O . TRP B 1 242 ? 1.521 3 -13.273 1 90.75 242 TRP B O 1
ATOM 5843 N N . LEU B 1 243 ? 1.24 5.059 -12.336 1 92.69 243 LEU B N 1
ATOM 5844 C CA . LEU B 1 243 ? -0.109 4.746 -11.875 1 92.69 243 LEU B CA 1
ATOM 5845 C C . LEU B 1 243 ? -1.059 4.566 -13.055 1 92.69 243 LEU B C 1
ATOM 5847 O O . LEU B 1 243 ? -1.864 3.633 -13.07 1 92.69 243 LEU B O 1
ATOM 5851 N N . SER B 1 244 ? -0.971 5.453 -14 1 93.25 244 SER B N 1
ATOM 5852 C CA . SER B 1 244 ? -1.809 5.316 -15.188 1 93.25 244 SER B CA 1
ATOM 5853 C C . SER B 1 244 ? -1.44 4.066 -15.977 1 93.25 244 SER B C 1
ATOM 5855 O O . SER B 1 244 ? -2.312 3.414 -16.562 1 93.25 244 SER B O 1
ATOM 5857 N N . GLY B 1 245 ? -0.158 3.789 -16.062 1 93.62 245 GLY B N 1
ATOM 5858 C CA . GLY B 1 245 ? 0.273 2.555 -16.703 1 93.62 245 GLY B CA 1
ATOM 5859 C C . GLY B 1 245 ? -0.276 1.312 -16.031 1 93.62 245 GLY B C 1
ATOM 5860 O O . GLY B 1 245 ? -0.734 0.386 -16.703 1 93.62 245 GLY B O 1
ATOM 5861 N N . LEU B 1 246 ? -0.214 1.34 -14.703 1 94.38 246 LEU B N 1
ATOM 5862 C CA . LEU B 1 246 ? -0.743 0.219 -13.93 1 94.38 246 LEU B CA 1
ATOM 5863 C C . LEU B 1 246 ? -2.242 0.063 -14.164 1 94.38 246 LEU B C 1
ATOM 5865 O O . LEU B 1 246 ? -2.734 -1.055 -14.336 1 94.38 246 LEU B O 1
ATOM 5869 N N . GLU B 1 247 ? -2.918 1.167 -14.164 1 94.31 247 GLU B N 1
ATOM 5870 C CA . GLU B 1 247 ? -4.359 1.143 -14.406 1 94.31 247 GLU B CA 1
ATOM 5871 C C . GLU B 1 247 ? -4.676 0.564 -15.781 1 94.31 247 GLU B C 1
ATOM 5873 O O . GLU B 1 247 ? -5.645 -0.179 -15.938 1 94.31 247 GLU B O 1
ATOM 5878 N N . ALA B 1 248 ? -3.857 0.892 -16.734 1 95.06 248 ALA B N 1
ATOM 5879 C CA . ALA B 1 248 ? -4.074 0.486 -18.125 1 95.06 248 ALA B CA 1
ATOM 5880 C C . ALA B 1 248 ? -3.918 -1.022 -18.281 1 95.06 248 ALA B C 1
ATOM 5882 O O . ALA B 1 248 ? -4.441 -1.61 -19.234 1 95.06 248 ALA B O 1
ATOM 5883 N N . THR B 1 249 ? -3.211 -1.688 -17.391 1 97 249 THR B N 1
ATOM 5884 C CA . THR B 1 249 ? -3.057 -3.137 -17.469 1 97 249 THR B CA 1
ATOM 5885 C C . THR B 1 249 ? -4.344 -3.838 -17.047 1 97 249 THR B C 1
ATOM 5887 O O . THR B 1 249 ? -4.547 -5.012 -17.359 1 97 249 THR B O 1
ATOM 5890 N N . HIS B 1 250 ? -5.168 -3.174 -16.172 1 97.38 250 HIS B N 1
ATOM 5891 C CA . HIS B 1 250 ? -6.418 -3.686 -15.625 1 97.38 250 HIS B CA 1
ATOM 5892 C C . HIS B 1 250 ? -6.164 -4.852 -14.672 1 97.38 250 HIS B C 1
ATOM 5894 O O . HIS B 1 250 ? -7.102 -5.543 -14.266 1 97.38 250 HIS B O 1
ATOM 5900 N N . TRP B 1 251 ? -4.918 -5.062 -14.336 1 98.12 251 TRP B N 1
ATOM 5901 C CA . TRP B 1 251 ? -4.598 -6.207 -13.492 1 98.12 251 TRP B CA 1
ATOM 5902 C C . TRP B 1 251 ? -5.301 -6.105 -12.141 1 98.12 251 TRP B C 1
ATOM 5904 O O . TRP B 1 251 ? -6 -7.031 -11.727 1 98.12 251 TRP B O 1
ATOM 5914 N N . LEU B 1 252 ? -5.164 -4.961 -11.516 1 97.62 252 LEU B N 1
ATOM 5915 C CA . LEU B 1 252 ? -5.77 -4.781 -10.195 1 97.62 252 LEU B CA 1
ATOM 5916 C C . LEU B 1 252 ? -7.289 -4.781 -10.297 1 97.62 252 LEU B C 1
ATOM 5918 O O . LEU B 1 252 ? -7.973 -5.207 -9.359 1 97.62 252 LEU B O 1
ATOM 5922 N N . GLU B 1 253 ? -7.785 -4.355 -11.398 1 97.19 253 GLU B N 1
ATOM 5923 C CA . GLU B 1 253 ? -9.227 -4.41 -11.609 1 97.19 253 GLU B CA 1
ATOM 5924 C C . GLU B 1 253 ? -9.727 -5.852 -11.633 1 97.19 253 GLU B C 1
ATOM 5926 O O . GLU B 1 253 ? -10.797 -6.156 -11.094 1 97.19 253 GLU B O 1
ATOM 5931 N N . HIS B 1 254 ? -8.992 -6.648 -12.297 1 98.25 254 HIS B N 1
ATOM 5932 C CA . HIS B 1 254 ? -9.359 -8.062 -12.336 1 98.25 254 HIS B CA 1
ATOM 5933 C C . HIS B 1 254 ? -9.242 -8.695 -10.953 1 98.25 254 HIS B C 1
ATOM 5935 O O . HIS B 1 254 ? -10.102 -9.492 -10.555 1 98.25 254 HIS B O 1
ATOM 5941 N N . ILE B 1 255 ? -8.18 -8.383 -10.242 1 98.44 255 ILE B N 1
ATOM 5942 C CA . ILE B 1 255 ? -8.016 -8.875 -8.883 1 98.44 255 ILE B CA 1
ATOM 5943 C C . ILE B 1 255 ? -9.195 -8.43 -8.023 1 98.44 255 ILE B C 1
ATOM 5945 O O . ILE B 1 255 ? -9.742 -9.219 -7.25 1 98.44 255 ILE B O 1
ATOM 5949 N N . LYS B 1 256 ? -9.578 -7.164 -8.188 1 97.38 256 LYS B N 1
ATOM 5950 C CA . LYS B 1 256 ? -10.711 -6.594 -7.465 1 97.38 256 LYS B CA 1
ATOM 5951 C C . LYS B 1 256 ? -11.992 -7.379 -7.738 1 97.38 256 LYS B C 1
ATOM 5953 O O . LYS B 1 256 ? -12.742 -7.699 -6.816 1 97.38 256 LYS B O 1
ATOM 5958 N N . THR B 1 257 ? -12.203 -7.676 -8.977 1 97.75 257 THR B N 1
ATOM 5959 C CA . THR B 1 257 ? -13.43 -8.359 -9.375 1 97.75 257 THR B CA 1
ATOM 5960 C C . THR B 1 257 ? -13.484 -9.758 -8.773 1 97.75 257 THR B C 1
ATOM 5962 O O . THR B 1 257 ? -14.531 -10.188 -8.289 1 97.75 257 THR B O 1
ATOM 5965 N N . VAL B 1 258 ? -12.422 -10.453 -8.812 1 98.38 258 VAL B N 1
ATOM 5966 C CA . VAL B 1 258 ? -12.367 -11.805 -8.258 1 98.38 258 VAL B CA 1
ATOM 5967 C C . VAL B 1 258 ? -12.578 -11.75 -6.75 1 98.38 258 VAL B C 1
ATOM 5969 O O . VAL B 1 258 ? -13.375 -12.523 -6.203 1 98.38 258 VAL B O 1
ATOM 5972 N N . LEU B 1 259 ? -11.898 -10.875 -6.121 1 98.38 259 LEU B N 1
ATOM 5973 C CA . LEU B 1 259 ? -12.016 -10.734 -4.676 1 98.38 259 LEU B CA 1
ATOM 5974 C C . LEU B 1 259 ? -13.438 -10.32 -4.285 1 98.38 259 LEU B C 1
ATOM 5976 O O . LEU B 1 259 ? -13.961 -10.789 -3.277 1 98.38 259 LEU B O 1
ATOM 5980 N N . PHE B 1 260 ? -14.016 -9.406 -5.074 1 97.62 260 PHE B N 1
ATOM 5981 C CA . PHE B 1 260 ? -15.391 -8.984 -4.844 1 97.62 260 PHE B CA 1
ATOM 5982 C C . PHE B 1 260 ? -16.328 -10.172 -4.867 1 97.62 260 PHE B C 1
ATOM 5984 O O . PHE B 1 260 ? -17.203 -10.305 -4.004 1 97.62 260 PHE B O 1
ATOM 5991 N N . GLY B 1 261 ? -16.156 -11 -5.879 1 97.81 261 GLY B N 1
ATOM 5992 C CA . GLY B 1 261 ? -16.984 -12.203 -5.957 1 97.81 261 GLY B CA 1
ATOM 5993 C C . GLY B 1 261 ? -16.844 -13.102 -4.742 1 97.81 261 GLY B C 1
ATOM 5994 O O . GLY B 1 261 ? -17.844 -13.602 -4.219 1 97.81 261 GLY B O 1
ATOM 5995 N N . ALA B 1 262 ? -15.641 -13.328 -4.293 1 98.56 262 ALA B N 1
ATOM 5996 C CA . ALA B 1 262 ? -15.398 -14.172 -3.127 1 98.56 262 ALA B CA 1
ATOM 5997 C C . ALA B 1 262 ? -16.047 -13.578 -1.877 1 98.56 262 ALA B C 1
ATOM 5999 O O . ALA B 1 262 ? -16.625 -14.312 -1.067 1 98.56 262 ALA B O 1
ATOM 6000 N N . VAL B 1 263 ? -15.938 -12.289 -1.724 1 98.12 263 VAL B N 1
ATOM 6001 C CA . VAL B 1 263 ? -16.516 -11.602 -0.568 1 98.12 263 VAL B CA 1
ATOM 6002 C C . VAL B 1 263 ? -18.031 -11.719 -0.599 1 98.12 263 VAL B C 1
ATOM 6004 O O . VAL B 1 263 ? -18.656 -11.945 0.436 1 98.12 263 VAL B O 1
ATOM 6007 N N . ARG B 1 264 ? -18.578 -11.555 -1.756 1 96.94 264 ARG B N 1
ATOM 6008 C CA . ARG B 1 264 ? -20.016 -11.672 -1.896 1 96.94 264 ARG B CA 1
ATOM 6009 C C . ARG B 1 264 ? -20.5 -13.062 -1.491 1 96.94 264 ARG B C 1
ATOM 6011 O O . ARG B 1 264 ? -21.531 -13.203 -0.826 1 96.94 264 ARG B O 1
ATOM 6018 N N . ILE B 1 265 ? -19.781 -14.031 -1.887 1 97.62 265 ILE B N 1
ATOM 6019 C CA . ILE B 1 265 ? -20.109 -15.406 -1.522 1 97.62 265 ILE B CA 1
ATOM 6020 C C . ILE B 1 265 ? -20.031 -15.57 -0.006 1 97.62 265 ILE B C 1
ATOM 6022 O O . ILE B 1 265 ? -20.953 -16.125 0.609 1 97.62 265 ILE B O 1
ATOM 6026 N N . ALA B 1 266 ? -18.969 -15.133 0.562 1 97.88 266 ALA B N 1
ATOM 6027 C CA . ALA B 1 266 ? -18.797 -15.227 2.008 1 97.88 266 ALA B CA 1
ATOM 6028 C C . ALA B 1 266 ? -19.906 -14.5 2.75 1 97.88 266 ALA B C 1
ATOM 6030 O O . ALA B 1 266 ? -20.406 -14.984 3.773 1 97.88 266 ALA B O 1
ATOM 6031 N N . GLU B 1 267 ? -20.312 -13.328 2.234 1 95.94 267 GLU B N 1
ATOM 6032 C CA . GLU B 1 267 ? -21.391 -12.57 2.84 1 95.94 267 GLU B CA 1
ATOM 6033 C C . GLU B 1 267 ? -22.719 -13.336 2.756 1 95.94 267 GLU B C 1
ATOM 6035 O O . GLU B 1 267 ? -23.484 -13.367 3.721 1 95.94 267 GLU B O 1
ATOM 6040 N N . LYS B 1 268 ? -23 -13.883 1.635 1 95.38 268 LYS B N 1
ATOM 6041 C CA . LYS B 1 268 ? -24.234 -14.656 1.449 1 95.38 268 LYS B CA 1
ATOM 6042 C C . LYS B 1 268 ? -24.297 -15.82 2.432 1 95.38 268 LYS B C 1
ATOM 6044 O O . LYS B 1 268 ? -25.359 -16.094 3.002 1 95.38 268 LYS B O 1
ATOM 6049 N N . ILE B 1 269 ? -23.203 -16.453 2.633 1 95.88 269 ILE B N 1
ATOM 6050 C CA . ILE B 1 269 ? -23.172 -17.641 3.467 1 95.88 269 ILE B CA 1
ATOM 6051 C C . ILE B 1 269 ? -23.172 -17.25 4.941 1 95.88 269 ILE B C 1
ATOM 6053 O O . ILE B 1 269 ? -23.984 -17.75 5.727 1 95.88 269 ILE B O 1
ATOM 6057 N N . HIS B 1 270 ? -22.328 -16.312 5.293 1 95.62 270 HIS B N 1
ATOM 6058 C CA . HIS B 1 270 ? -22.094 -16.016 6.703 1 95.62 270 HIS B CA 1
ATOM 6059 C C . HIS B 1 270 ? -23.125 -15.023 7.234 1 95.62 270 HIS B C 1
ATOM 6061 O O . HIS B 1 270 ? -23.625 -15.172 8.352 1 95.62 270 HIS B O 1
ATOM 6067 N N . VAL B 1 271 ? -23.391 -13.984 6.508 1 92.75 271 VAL B N 1
ATOM 6068 C CA . VAL B 1 271 ? -24.266 -12.914 6.973 1 92.75 271 VAL B CA 1
ATOM 6069 C C . VAL B 1 271 ? -25.719 -13.258 6.641 1 92.75 271 VAL B C 1
ATOM 6071 O O . VAL B 1 271 ? -26.578 -13.211 7.516 1 92.75 271 VAL B O 1
ATOM 6074 N N . GLU B 1 272 ? -25.984 -13.711 5.434 1 92.75 272 GLU B N 1
ATOM 6075 C CA . GLU B 1 272 ? -27.359 -13.961 5 1 92.75 272 GLU B CA 1
ATOM 6076 C C . GLU B 1 272 ? -27.766 -15.398 5.289 1 92.75 272 GLU B C 1
ATOM 6078 O O . GLU B 1 272 ? -28.953 -15.742 5.203 1 92.75 272 GLU B O 1
ATOM 6083 N N . ARG B 1 273 ? -26.875 -16.203 5.641 1 92.88 273 ARG B N 1
ATOM 6084 C CA . ARG B 1 273 ? -27.125 -17.594 6.004 1 92.88 273 ARG B CA 1
ATOM 6085 C C . ARG B 1 273 ? -27.875 -18.328 4.891 1 92.88 273 ARG B C 1
ATOM 6087 O O . ARG B 1 273 ? -28.891 -18.969 5.137 1 92.88 273 ARG B O 1
ATOM 6094 N N . THR B 1 274 ? -27.312 -18.188 3.678 1 92 274 THR B N 1
ATOM 6095 C CA . THR B 1 274 ? -27.875 -18.844 2.502 1 92 274 THR B CA 1
ATOM 6096 C C . THR B 1 274 ? -26.844 -19.703 1.807 1 92 274 THR B C 1
ATOM 6098 O O . THR B 1 274 ? -25.641 -19.5 1.962 1 92 274 THR B O 1
ATOM 6101 N N . SER B 1 275 ? -27.328 -20.75 1.075 1 89.75 275 SER B N 1
ATOM 6102 C CA . SER B 1 275 ? -26.438 -21.578 0.276 1 89.75 275 SER B CA 1
ATOM 6103 C C . SER B 1 275 ? -26.078 -20.906 -1.045 1 89.75 275 SER B C 1
ATOM 6105 O O . SER B 1 275 ? -26.859 -20.094 -1.556 1 89.75 275 SER B O 1
ATOM 6107 N N . VAL B 1 276 ? -24.906 -21.234 -1.487 1 93.12 276 VAL B N 1
ATOM 6108 C CA . VAL B 1 276 ? -24.438 -20.609 -2.725 1 93.12 276 VAL B CA 1
ATOM 6109 C C . VAL B 1 276 ? -23.953 -21.688 -3.695 1 93.12 276 VAL B C 1
ATOM 6111 O O . VAL B 1 276 ? -23.297 -22.641 -3.293 1 93.12 276 VAL B O 1
ATOM 6114 N N . LEU B 1 277 ? -24.422 -21.578 -4.922 1 89.5 277 LEU B N 1
ATOM 6115 C CA . LEU B 1 277 ? -23.891 -22.375 -6.016 1 89.5 277 LEU B CA 1
ATOM 6116 C C . LEU B 1 277 ? -22.953 -21.562 -6.891 1 89.5 277 LEU B C 1
ATOM 6118 O O . LEU B 1 277 ? -23.344 -20.531 -7.438 1 89.5 277 LEU B O 1
ATOM 6122 N N . VAL B 1 278 ? -21.672 -21.953 -6.945 1 90.88 278 VAL B N 1
ATOM 6123 C CA . VAL B 1 278 ? -20.672 -21.266 -7.766 1 90.88 278 VAL B CA 1
ATOM 6124 C C . VAL B 1 278 ? -20.391 -22.078 -9.023 1 90.88 278 VAL B C 1
ATOM 6126 O O . VAL B 1 278 ? -20.031 -23.266 -8.93 1 90.88 278 VAL B O 1
ATOM 6129 N N . HIS B 1 279 ? -20.625 -21.453 -10.109 1 84 279 HIS B N 1
ATOM 6130 C CA . HIS B 1 279 ? -20.359 -22.188 -11.336 1 84 279 HIS B CA 1
ATOM 6131 C C . HIS B 1 279 ? -20.016 -21.234 -12.484 1 84 279 HIS B C 1
ATOM 6133 O O . HIS B 1 279 ? -20.344 -20.047 -12.438 1 84 279 HIS B O 1
ATOM 6139 N N . CYS B 1 280 ? -19.281 -21.688 -13.398 1 81 280 CYS B N 1
ATOM 6140 C CA . CYS B 1 280 ? -18.969 -21 -14.648 1 81 280 CYS B CA 1
ATOM 6141 C C . CYS B 1 280 ? -19.172 -21.938 -15.844 1 81 280 CYS B C 1
ATOM 6143 O O . CYS B 1 280 ? -19.812 -22.969 -15.727 1 81 280 CYS B O 1
ATOM 6145 N N . SER B 1 281 ? -18.641 -21.625 -17 1 76.56 281 SER B N 1
ATOM 6146 C CA . SER B 1 281 ? -18.859 -22.438 -18.188 1 76.56 281 SER B CA 1
ATOM 6147 C C . SER B 1 281 ? -18.297 -23.828 -18.016 1 76.56 281 SER B C 1
ATOM 6149 O O . SER B 1 281 ? -19.016 -24.828 -18.125 1 76.56 281 SER B O 1
ATOM 6151 N N . ASP B 1 282 ? -17.016 -23.969 -17.641 1 77.69 282 ASP B N 1
ATOM 6152 C CA . ASP B 1 282 ? -16.391 -25.281 -17.438 1 77.69 282 ASP B CA 1
ATOM 6153 C C . ASP B 1 282 ? -16.031 -25.484 -15.961 1 77.69 282 ASP B C 1
ATOM 6155 O O . ASP B 1 282 ? -15.953 -26.625 -15.492 1 77.69 282 ASP B O 1
ATOM 6159 N N . GLY B 1 283 ? -15.773 -24.484 -15.273 1 85.06 283 GLY B N 1
ATOM 6160 C CA . GLY B 1 283 ? -15.68 -24.547 -13.82 1 85.06 283 GLY B CA 1
ATOM 6161 C C . GLY B 1 283 ? -14.289 -24.891 -13.328 1 85.06 283 GLY B C 1
ATOM 6162 O O . GLY B 1 283 ? -14.109 -25.281 -12.172 1 85.06 283 GLY B O 1
ATOM 6163 N N . TRP B 1 284 ? -13.344 -24.844 -14.172 1 87.88 284 TRP B N 1
ATOM 6164 C CA . TRP B 1 284 ? -12.039 -25.281 -13.68 1 87.88 284 TRP B CA 1
ATOM 6165 C C . TRP B 1 284 ? -11.18 -24.078 -13.305 1 87.88 284 TRP B C 1
ATOM 6167 O O . TRP B 1 284 ? -10.148 -24.219 -12.641 1 87.88 284 TRP B O 1
ATOM 6177 N N . ASP B 1 285 ? -11.523 -22.797 -13.648 1 94.06 285 ASP B N 1
ATOM 6178 C CA . ASP B 1 285 ? -10.672 -21.625 -13.375 1 94.06 285 ASP B CA 1
ATOM 6179 C C . ASP B 1 285 ? -11.328 -20.703 -12.359 1 94.06 285 ASP B C 1
ATOM 6181 O O . ASP B 1 285 ? -11.047 -20.781 -11.164 1 94.06 285 ASP B O 1
ATOM 6185 N N . ARG B 1 286 ? -12.43 -19.984 -12.844 1 94.94 286 ARG B N 1
ATOM 6186 C CA . ARG B 1 286 ? -13.078 -18.969 -12.016 1 94.94 286 ARG B CA 1
ATOM 6187 C C . ARG B 1 286 ? -13.742 -19.609 -10.797 1 94.94 286 ARG B C 1
ATOM 6189 O O . ARG B 1 286 ? -13.789 -19.016 -9.719 1 94.94 286 ARG B O 1
ATOM 6196 N N . THR B 1 287 ? -14.227 -20.812 -10.977 1 93.81 287 THR B N 1
ATOM 6197 C CA . THR B 1 287 ? -14.883 -21.5 -9.867 1 93.81 287 THR B CA 1
ATOM 6198 C C . THR B 1 287 ? -13.883 -21.812 -8.758 1 93.81 287 THR B C 1
ATOM 6200 O O . THR B 1 287 ? -14.172 -21.578 -7.582 1 93.81 287 THR B O 1
ATOM 6203 N N . ALA B 1 288 ? -12.75 -22.297 -9.156 1 96.5 288 ALA B N 1
ATOM 6204 C CA . ALA B 1 288 ? -11.711 -22.609 -8.172 1 96.5 288 ALA B CA 1
ATOM 6205 C C . ALA B 1 288 ? -11.242 -21.344 -7.461 1 96.5 288 ALA B C 1
ATOM 6207 O O . ALA B 1 288 ? -11 -21.359 -6.254 1 96.5 288 ALA B O 1
ATOM 6208 N N . GLN B 1 289 ? -11.117 -20.25 -8.164 1 98.19 289 GLN B N 1
ATOM 6209 C CA . GLN B 1 289 ? -10.711 -18.984 -7.566 1 98.19 289 GLN B CA 1
ATOM 6210 C C . GLN B 1 289 ? -11.711 -18.531 -6.5 1 98.19 289 GLN B C 1
ATOM 6212 O O . GLN B 1 289 ? -11.32 -18.219 -5.371 1 98.19 289 GLN B O 1
ATOM 6217 N N . LEU B 1 290 ? -12.953 -18.594 -6.898 1 98.12 290 LEU B N 1
ATOM 6218 C CA . LEU B 1 290 ? -14 -18.062 -6.031 1 98.12 290 LEU B CA 1
ATOM 6219 C C . LEU B 1 290 ? -14.227 -18.969 -4.828 1 98.12 290 LEU B C 1
ATOM 6221 O O . LEU B 1 290 ? -14.344 -18.484 -3.697 1 98.12 290 LEU B O 1
ATOM 6225 N N . THR B 1 291 ? -14.289 -20.281 -5.02 1 97.38 291 THR B N 1
ATOM 6226 C CA . THR B 1 291 ? -14.555 -21.203 -3.916 1 97.38 291 THR B CA 1
ATOM 6227 C C . THR B 1 291 ? -13.391 -21.203 -2.928 1 97.38 291 THR B C 1
ATOM 6229 O O . THR B 1 291 ? -13.602 -21.172 -1.714 1 97.38 291 THR B O 1
ATOM 6232 N N . SER B 1 292 ? -12.18 -21.266 -3.451 1 98.62 292 SER B N 1
ATOM 6233 C CA . SER B 1 292 ? -11.016 -21.297 -2.57 1 98.62 292 SER B CA 1
ATOM 6234 C C . SER B 1 292 ? -10.891 -20.016 -1.761 1 98.62 292 SER B C 1
ATOM 6236 O O . SER B 1 292 ? -10.625 -20.047 -0.559 1 98.62 292 SER B O 1
ATOM 6238 N N . LEU B 1 293 ? -11.141 -18.875 -2.396 1 98.88 293 LEU B N 1
ATOM 6239 C CA . LEU B 1 293 ? -11.062 -17.609 -1.685 1 98.88 293 LEU B CA 1
ATOM 6240 C C . LEU B 1 293 ? -12.18 -17.5 -0.652 1 98.88 293 LEU B C 1
ATOM 6242 O O . LEU B 1 293 ? -11.945 -17.047 0.475 1 98.88 293 LEU B O 1
ATOM 6246 N N . ALA B 1 294 ? -13.336 -17.906 -1.065 1 98.69 294 ALA B N 1
ATOM 6247 C CA . ALA B 1 294 ? -14.453 -17.844 -0.129 1 98.69 294 ALA B CA 1
ATOM 6248 C C . ALA B 1 294 ? -14.195 -18.734 1.088 1 98.69 294 ALA B C 1
ATOM 6250 O O . ALA B 1 294 ? -14.453 -18.328 2.225 1 98.69 294 ALA B O 1
ATOM 6251 N N . MET B 1 295 ? -13.695 -19.922 0.847 1 98.5 295 MET B N 1
ATOM 6252 C CA . MET B 1 295 ? -13.383 -20.828 1.94 1 98.5 295 MET B CA 1
ATOM 6253 C C . MET B 1 295 ? -12.312 -20.25 2.854 1 98.5 295 MET B C 1
ATOM 6255 O O . MET B 1 295 ? -12.406 -20.359 4.078 1 98.5 295 MET B O 1
ATOM 6259 N N . LEU B 1 296 ? -11.344 -19.656 2.246 1 98.81 296 LEU B N 1
ATOM 6260 C CA . LEU B 1 296 ? -10.281 -19 3 1 98.81 296 LEU B CA 1
ATOM 6261 C C . LEU B 1 296 ? -10.836 -17.906 3.895 1 98.81 296 LEU B C 1
ATOM 6263 O O . LEU B 1 296 ? -10.391 -17.734 5.031 1 98.81 296 LEU B O 1
ATOM 6267 N N . LEU B 1 297 ? -11.758 -17.141 3.385 1 98.81 297 LEU B N 1
ATOM 6268 C CA . LEU B 1 297 ? -12.359 -16.047 4.133 1 98.81 297 LEU B CA 1
ATOM 6269 C C . LEU B 1 297 ? -13.25 -16.578 5.254 1 98.81 297 LEU B C 1
ATOM 6271 O O . LEU B 1 297 ? -13.297 -16 6.34 1 98.81 297 LEU B O 1
ATOM 6275 N N . LEU B 1 298 ? -13.891 -17.672 5.078 1 98.25 298 LEU B N 1
ATOM 6276 C CA . LEU B 1 298 ? -14.922 -18.188 5.98 1 98.25 298 LEU B CA 1
ATOM 6277 C C . LEU B 1 298 ? -14.297 -19.031 7.082 1 98.25 298 LEU B C 1
ATOM 6279 O O . LEU B 1 298 ? -14.742 -18.984 8.234 1 98.25 298 LEU B O 1
ATOM 6283 N N . ASP B 1 299 ? -13.297 -19.828 6.715 1 97.62 299 ASP B N 1
ATOM 6284 C CA . ASP B 1 299 ? -12.742 -20.828 7.621 1 97.62 299 ASP B CA 1
ATOM 6285 C C . ASP B 1 299 ? -11.289 -20.516 7.973 1 97.62 299 ASP B C 1
ATOM 6287 O O . ASP B 1 299 ? -10.398 -20.656 7.133 1 97.62 299 ASP B O 1
ATOM 6291 N N . PRO B 1 300 ? -10.992 -20.203 9.203 1 97.62 300 PRO B N 1
ATOM 6292 C CA . PRO B 1 300 ? -9.641 -19.828 9.609 1 97.62 300 PRO B CA 1
ATOM 6293 C C . PRO B 1 300 ? -8.633 -20.969 9.477 1 97.62 300 PRO B C 1
ATOM 6295 O O . PRO B 1 300 ? -7.426 -20.734 9.453 1 97.62 300 PRO B O 1
ATOM 6298 N N . VAL B 1 301 ? -9.109 -22.219 9.375 1 97.62 301 VAL B N 1
ATOM 6299 C CA . VAL B 1 301 ? -8.211 -23.344 9.195 1 97.62 301 VAL B CA 1
ATOM 6300 C C . VAL B 1 301 ? -7.402 -23.172 7.91 1 97.62 301 VAL B C 1
ATOM 6302 O O . VAL B 1 301 ? -6.223 -23.516 7.859 1 97.62 301 VAL B O 1
ATOM 6305 N N . TYR B 1 302 ? -8.031 -22.656 6.926 1 98.62 302 TYR B N 1
ATOM 6306 C CA . TYR B 1 302 ? -7.379 -22.516 5.629 1 98.62 302 TYR B CA 1
ATOM 6307 C C . TYR B 1 302 ? -6.395 -21.359 5.633 1 98.62 302 TYR B C 1
ATOM 6309 O O . TYR B 1 302 ? -5.699 -21.109 4.645 1 98.62 302 TYR B O 1
ATOM 6317 N N . ARG B 1 303 ? -6.293 -20.656 6.766 1 98.69 303 ARG B N 1
ATOM 6318 C CA . ARG B 1 303 ? -5.352 -19.547 6.91 1 98.69 303 ARG B CA 1
ATOM 6319 C C . ARG B 1 303 ? -4.098 -19.984 7.66 1 98.69 303 ARG B C 1
ATOM 6321 O O . ARG B 1 303 ? -3.162 -19.203 7.836 1 98.69 303 ARG B O 1
ATOM 6328 N N . THR B 1 304 ? -4.078 -21.219 8.07 1 98.5 304 THR B N 1
ATOM 6329 C CA . THR B 1 304 ? -2.865 -21.844 8.586 1 98.5 304 THR B CA 1
ATOM 6330 C C . THR B 1 304 ? -1.994 -22.359 7.449 1 98.5 304 THR B C 1
ATOM 6332 O O . THR B 1 304 ? -2.439 -22.438 6.301 1 98.5 304 THR B O 1
ATOM 6335 N N . LEU B 1 305 ? -0.782 -22.703 7.75 1 98.5 305 LEU B N 1
ATOM 6336 C CA . LEU B 1 305 ? 0.145 -23.172 6.727 1 98.5 305 LEU B CA 1
ATOM 6337 C C . LEU B 1 305 ? -0.355 -24.469 6.102 1 98.5 305 LEU B C 1
ATOM 6339 O O . LEU B 1 305 ? -0.562 -24.547 4.891 1 98.5 305 LEU B O 1
ATOM 6343 N N . LYS B 1 306 ? -0.667 -25.438 6.895 1 98.19 306 LYS B N 1
ATOM 6344 C CA . LYS B 1 306 ? -1.124 -26.734 6.391 1 98.19 306 LYS B CA 1
ATOM 6345 C C . LYS B 1 306 ? -2.543 -26.641 5.836 1 98.19 306 LYS B C 1
ATOM 6347 O O . LYS B 1 306 ? -2.887 -27.328 4.875 1 98.19 306 LYS B O 1
ATOM 6352 N N . GLY B 1 307 ? -3.322 -25.797 6.473 1 98.44 307 GLY B N 1
ATOM 6353 C CA . GLY B 1 307 ? -4.672 -25.594 5.977 1 98.44 307 GLY B CA 1
ATOM 6354 C C . GLY B 1 307 ? -4.715 -25.031 4.57 1 98.44 307 GLY B C 1
ATOM 6355 O O . GLY B 1 307 ? -5.559 -25.422 3.762 1 98.44 307 GLY B O 1
ATOM 6356 N N . PHE B 1 308 ? -3.812 -24.125 4.328 1 98.88 308 PHE B N 1
ATOM 6357 C CA . PHE B 1 308 ? -3.766 -23.531 3.002 1 98.88 308 PHE B CA 1
ATOM 6358 C C . PHE B 1 308 ? -3.289 -24.531 1.963 1 98.88 308 PHE B C 1
ATOM 6360 O O . PHE B 1 308 ? -3.783 -24.547 0.834 1 98.88 308 PHE B O 1
ATOM 6367 N N . GLU B 1 309 ? -2.311 -25.344 2.344 1 98.81 309 GLU B N 1
ATOM 6368 C CA . GLU B 1 309 ? -1.874 -26.438 1.475 1 98.81 309 GLU B CA 1
ATOM 6369 C C . GLU B 1 309 ? -3.035 -27.359 1.125 1 98.81 309 GLU B C 1
ATOM 6371 O O . GLU B 1 309 ? -3.211 -27.734 -0.037 1 98.81 309 GLU B O 1
ATOM 6376 N N . CYS B 1 310 ? -3.799 -27.641 2.131 1 98.56 310 CYS B N 1
ATOM 6377 C CA . CYS B 1 310 ? -4.969 -28.5 1.956 1 98.56 310 CYS B CA 1
ATOM 6378 C C . CYS B 1 310 ? -5.977 -27.859 1.013 1 98.56 310 CYS B C 1
ATOM 6380 O O . CYS B 1 310 ? -6.555 -28.531 0.157 1 98.56 310 CYS B O 1
ATOM 6382 N N . LEU B 1 311 ? -6.164 -26.609 1.178 1 98.75 311 LEU B N 1
ATOM 6383 C CA . LEU B 1 311 ? -7.102 -25.875 0.344 1 98.75 311 LEU B CA 1
ATOM 6384 C C . LEU B 1 311 ? -6.699 -25.938 -1.125 1 98.75 311 LEU B C 1
ATOM 6386 O O . LEU B 1 311 ? -7.547 -26.156 -1.997 1 98.75 311 LEU B O 1
ATOM 6390 N N . ILE B 1 312 ? -5.43 -25.766 -1.409 1 98.81 312 ILE B N 1
ATOM 6391 C CA . ILE B 1 312 ? -4.926 -25.812 -2.775 1 98.81 312 ILE B CA 1
ATOM 6392 C C . ILE B 1 312 ? -5.105 -27.219 -3.344 1 98.81 312 ILE B C 1
ATOM 6394 O O . ILE B 1 312 ? -5.582 -27.391 -4.473 1 98.81 312 ILE B O 1
ATOM 6398 N N . GLU B 1 313 ? -4.773 -28.219 -2.562 1 98.38 313 GLU B N 1
ATOM 6399 C CA . GLU B 1 313 ? -4.918 -29.594 -3.018 1 98.38 313 GLU B CA 1
ATOM 6400 C C . GLU B 1 313 ? -6.379 -29.938 -3.318 1 98.38 313 GLU B C 1
ATOM 6402 O O . GLU B 1 313 ? -6.676 -30.609 -4.305 1 98.38 313 GLU B O 1
ATOM 6407 N N . ARG B 1 314 ? -7.211 -29.406 -2.545 1 97.31 314 ARG B N 1
ATOM 6408 C CA . ARG B 1 314 ? -8.625 -29.75 -2.635 1 97.31 314 ARG B CA 1
ATOM 6409 C C . ARG B 1 314 ? -9.297 -29 -3.785 1 97.31 314 ARG B C 1
ATOM 6411 O O . ARG B 1 314 ? -9.883 -29.625 -4.676 1 97.31 314 ARG B O 1
ATOM 6418 N N . GLU B 1 315 ? -9.133 -27.672 -3.836 1 96.75 315 GLU B N 1
ATOM 6419 C CA . GLU B 1 315 ? -9.945 -26.844 -4.723 1 96.75 315 GLU B CA 1
ATOM 6420 C C . GLU B 1 315 ? -9.281 -26.688 -6.09 1 96.75 315 GLU B C 1
ATOM 6422 O O . GLU B 1 315 ? -9.945 -26.375 -7.074 1 96.75 315 GLU B O 1
ATOM 6427 N N . TRP B 1 316 ? -7.992 -26.938 -6.148 1 98.19 316 TRP B N 1
ATOM 6428 C CA . TRP B 1 316 ? -7.289 -26.703 -7.406 1 98.19 316 TRP B CA 1
ATOM 6429 C C . TRP B 1 316 ? -6.762 -28 -7.992 1 98.19 316 TRP B C 1
ATOM 6431 O O . TRP B 1 316 ? -7.211 -28.438 -9.055 1 98.19 316 TRP B O 1
ATOM 6441 N N . VAL B 1 317 ? -5.961 -28.688 -7.242 1 97.69 317 VAL B N 1
ATOM 6442 C CA . VAL B 1 317 ? -5.27 -29.875 -7.75 1 97.69 317 VAL B CA 1
ATOM 6443 C C . VAL B 1 317 ? -6.277 -31 -7.973 1 97.69 317 VAL B C 1
ATOM 6445 O O . VAL B 1 317 ? -6.324 -31.594 -9.055 1 97.69 317 VAL B O 1
ATOM 6448 N N . SER B 1 318 ? -7.113 -31.234 -7 1 95.88 318 SER B N 1
ATOM 6449 C CA . SER B 1 318 ? -8.055 -32.344 -7.082 1 95.88 318 SER B CA 1
ATOM 6450 C C . SER B 1 318 ? -9.273 -31.984 -7.926 1 95.88 318 SER B C 1
ATOM 6452 O O . SER B 1 318 ? -9.852 -32.844 -8.594 1 95.88 318 SER B O 1
ATOM 6454 N N . ALA B 1 319 ? -9.625 -30.719 -7.934 1 94 319 ALA B N 1
ATOM 6455 C CA . ALA B 1 319 ? -10.883 -30.312 -8.555 1 94 319 ALA B CA 1
ATOM 6456 C C . ALA B 1 319 ? -10.688 -29.969 -10.023 1 94 319 ALA B C 1
ATOM 6458 O O . ALA B 1 319 ? -11.602 -29.484 -10.688 1 94 319 ALA B O 1
ATOM 6459 N N . GLY B 1 320 ? -9.555 -30.203 -10.492 1 94.25 320 GLY B N 1
ATOM 6460 C CA . GLY B 1 320 ? -9.406 -30.328 -11.93 1 94.25 320 GLY B CA 1
ATOM 6461 C C . GLY B 1 320 ? -8.914 -29.062 -12.602 1 94.25 320 GLY B C 1
ATOM 6462 O O . GLY B 1 320 ? -9.062 -28.906 -13.82 1 94.25 320 GLY B O 1
ATOM 6463 N N . HIS B 1 321 ? -8.375 -28.062 -11.898 1 96.44 321 HIS B N 1
ATOM 6464 C CA . HIS B 1 321 ? -7.719 -26.953 -12.602 1 96.44 321 HIS B CA 1
ATOM 6465 C C . HIS B 1 321 ? -6.598 -27.469 -13.508 1 96.44 321 HIS B C 1
ATOM 6467 O O . HIS B 1 321 ? -5.773 -28.281 -13.078 1 96.44 321 HIS B O 1
ATOM 6473 N N . LYS B 1 322 ? -6.613 -27 -14.695 1 96.75 322 LYS B N 1
ATOM 6474 C CA . LYS B 1 322 ? -5.691 -27.531 -15.695 1 96.75 322 LYS B CA 1
ATOM 6475 C C . LYS B 1 322 ? -4.34 -26.828 -15.633 1 96.75 322 LYS B C 1
ATOM 6477 O O . LYS B 1 322 ? -3.959 -26.109 -16.562 1 96.75 322 LYS B O 1
ATOM 6482 N N . PHE B 1 323 ? -3.561 -27.172 -14.672 1 98.12 323 PHE B N 1
ATOM 6483 C CA . PHE B 1 323 ? -2.285 -26.5 -14.438 1 98.12 323 PHE B CA 1
ATOM 6484 C C . PHE B 1 323 ? -1.369 -26.656 -15.648 1 98.12 323 PHE B C 1
ATOM 6486 O O . PHE B 1 323 ? -0.765 -25.672 -16.094 1 98.12 323 PHE B O 1
ATOM 6493 N N . GLN B 1 324 ? -1.214 -27.844 -16.141 1 96.56 324 GLN B N 1
ATOM 6494 C CA . GLN B 1 324 ? -0.306 -28.094 -17.25 1 96.56 324 GLN B CA 1
ATOM 6495 C C . GLN B 1 324 ? -0.663 -27.219 -18.453 1 96.56 324 GLN B C 1
ATOM 6497 O O . GLN B 1 324 ? 0.216 -26.625 -19.078 1 96.56 324 GLN B O 1
ATOM 6502 N N . GLN B 1 325 ? -1.9 -27.141 -18.703 1 95.75 325 GLN B N 1
ATOM 6503 C CA . GLN B 1 325 ? -2.361 -26.391 -19.859 1 95.75 325 GLN B CA 1
ATOM 6504 C C . GLN B 1 325 ? -2.273 -24.891 -19.594 1 95.75 325 GLN B C 1
ATOM 6506 O O . GLN B 1 325 ? -1.867 -24.125 -20.469 1 95.75 325 GLN B O 1
ATOM 6511 N N . ARG B 1 326 ? -2.688 -24.422 -18.484 1 97.69 326 ARG B N 1
ATOM 6512 C CA . ARG B 1 326 ? -2.742 -23 -18.172 1 97.69 326 ARG B CA 1
ATOM 6513 C C . ARG B 1 326 ? -1.342 -22.422 -18.031 1 97.69 326 ARG B C 1
ATOM 6515 O O . ARG B 1 326 ? -1.092 -21.281 -18.438 1 97.69 326 ARG B O 1
ATOM 6522 N N . ILE B 1 327 ? -0.417 -23.172 -17.484 1 97.88 327 ILE B N 1
ATOM 6523 C CA . ILE B 1 327 ? 0.931 -22.688 -17.219 1 97.88 327 ILE B CA 1
ATOM 6524 C C . ILE B 1 327 ? 1.842 -23 -18.406 1 97.88 327 ILE B C 1
ATOM 6526 O O . ILE B 1 327 ? 2.777 -22.266 -18.703 1 97.88 327 ILE B O 1
ATOM 6530 N N . GLY B 1 328 ? 1.58 -24.141 -19.078 1 97.38 328 GLY B N 1
ATOM 6531 C CA . GLY B 1 328 ? 2.445 -24.609 -20.141 1 97.38 328 GLY B CA 1
ATOM 6532 C C . GLY B 1 328 ? 3.689 -25.312 -19.641 1 97.38 328 GLY B C 1
ATOM 6533 O O . GLY B 1 328 ? 4.789 -25.094 -20.156 1 97.38 328 GLY B O 1
ATOM 6534 N N . HIS B 1 329 ? 3.543 -26.156 -18.625 1 97.19 329 HIS B N 1
ATOM 6535 C CA . HIS B 1 329 ? 4.688 -26.875 -18.078 1 97.19 329 HIS B CA 1
ATOM 6536 C C . HIS B 1 329 ? 5.395 -27.688 -19.172 1 97.19 329 HIS B C 1
ATOM 6538 O O . HIS B 1 329 ? 4.789 -28.562 -19.797 1 97.19 329 HIS B O 1
ATOM 6544 N N . GLY B 1 330 ? 6.617 -27.375 -19.406 1 96.06 330 GLY B N 1
ATOM 6545 C CA . GLY B 1 330 ? 7.453 -28.172 -20.297 1 96.06 330 GLY B CA 1
ATOM 6546 C C . GLY B 1 330 ? 7.016 -28.109 -21.75 1 96.06 330 GLY B C 1
ATOM 6547 O O . GLY B 1 330 ? 7.414 -28.938 -22.562 1 96.06 330 GLY B O 1
ATOM 6548 N N . ASP B 1 331 ? 6.195 -27.188 -22.047 1 96.19 331 ASP B N 1
ATOM 6549 C CA . ASP B 1 331 ? 5.648 -27.062 -23.406 1 96.19 331 ASP B CA 1
ATOM 6550 C C . ASP B 1 331 ? 6.281 -25.875 -24.141 1 96.19 331 ASP B C 1
ATOM 6552 O O . ASP B 1 331 ? 6.262 -24.75 -23.641 1 96.19 331 ASP B O 1
ATOM 6556 N N . LYS B 1 332 ? 6.793 -26.141 -25.312 1 95.88 332 LYS B N 1
ATOM 6557 C CA . LYS B 1 332 ? 7.508 -25.125 -26.062 1 95.88 332 LYS B CA 1
ATOM 6558 C C . LYS B 1 332 ? 6.535 -24.172 -26.75 1 95.88 332 LYS B C 1
ATOM 6560 O O . LYS B 1 332 ? 6.93 -23.094 -27.203 1 95.88 332 LYS B O 1
ATOM 6565 N N . ASN B 1 333 ? 5.293 -24.562 -26.828 1 95.5 333 ASN B N 1
ATOM 6566 C CA . ASN B 1 333 ? 4.305 -23.719 -27.484 1 95.5 333 ASN B CA 1
ATOM 6567 C C . ASN B 1 333 ? 3.85 -22.578 -26.594 1 95.5 333 ASN B C 1
ATOM 6569 O O . ASN B 1 333 ? 2.76 -22.625 -26.016 1 95.5 333 ASN B O 1
ATOM 6573 N N . TYR B 1 334 ? 4.52 -21.531 -26.703 1 92 334 TYR B N 1
ATOM 6574 C CA . TYR B 1 334 ? 4.273 -20.391 -25.828 1 92 334 TYR B CA 1
ATOM 6575 C C . TYR B 1 334 ? 3.039 -19.625 -26.266 1 92 334 TYR B C 1
ATOM 6577 O O . TYR B 1 334 ? 2.455 -18.875 -25.484 1 92 334 TYR B O 1
ATOM 6585 N N . ALA B 1 335 ? 2.576 -19.766 -27.484 1 93 335 ALA B N 1
ATOM 6586 C CA . ALA B 1 335 ? 1.474 -18.984 -28.031 1 93 335 ALA B CA 1
ATOM 6587 C C . ALA B 1 335 ? 0.141 -19.703 -27.828 1 93 335 ALA B C 1
ATOM 6589 O O . ALA B 1 335 ? -0.893 -19.25 -28.328 1 93 335 ALA B O 1
ATOM 6590 N N . ASP B 1 336 ? 0.217 -20.812 -27.141 1 95 336 ASP B N 1
ATOM 6591 C CA . ASP B 1 336 ? -1.018 -21.547 -26.859 1 95 336 ASP B CA 1
ATOM 6592 C C . ASP B 1 336 ? -2.041 -20.641 -26.172 1 95 336 ASP B C 1
ATOM 6594 O O . ASP B 1 336 ? -1.737 -20 -25.172 1 95 336 ASP B O 1
ATOM 6598 N N . SER B 1 337 ? -3.213 -20.578 -26.672 1 95.62 337 SER B N 1
ATOM 6599 C CA . SER B 1 337 ? -4.266 -19.688 -26.203 1 95.62 337 SER B CA 1
ATOM 6600 C C . SER B 1 337 ? -4.844 -20.156 -24.875 1 95.62 337 SER B C 1
ATOM 6602 O O . SER B 1 337 ? -5.598 -19.422 -24.234 1 95.62 337 SER B O 1
ATOM 6604 N N . GLU B 1 338 ? -4.465 -21.344 -24.469 1 95.25 338 GLU B N 1
ATOM 6605 C CA . GLU B 1 338 ? -5.016 -21.906 -23.234 1 95.25 338 GLU B CA 1
ATOM 6606 C C . GLU B 1 338 ? -4.207 -21.453 -22.016 1 95.25 338 GLU B C 1
ATOM 6608 O O . GLU B 1 338 ? -4.562 -21.781 -20.875 1 95.25 338 GLU B O 1
ATOM 6613 N N . ARG B 1 339 ? -3.16 -20.688 -22.266 1 97.31 339 ARG B N 1
ATOM 6614 C CA . ARG B 1 339 ? -2.365 -20.172 -21.156 1 97.31 339 ARG B CA 1
ATOM 6615 C C . ARG B 1 339 ? -3.104 -19.062 -20.422 1 97.31 339 ARG B C 1
ATOM 6617 O O . ARG B 1 339 ? -3.818 -18.266 -21.031 1 97.31 339 ARG B O 1
ATOM 6624 N N . SER B 1 340 ? -2.951 -19.047 -19.078 1 97.62 340 SER B N 1
ATOM 6625 C CA . SER B 1 340 ? -3.588 -17.969 -18.328 1 97.62 340 SER B CA 1
ATOM 6626 C C . SER B 1 340 ? -3.09 -17.922 -16.891 1 97.62 340 SER B C 1
ATOM 6628 O O . SER B 1 340 ? -2.83 -18.969 -16.281 1 97.62 340 SER B O 1
ATOM 6630 N N . PRO B 1 341 ? -2.965 -16.719 -16.344 1 98.19 341 PRO B N 1
ATOM 6631 C CA . PRO B 1 341 ? -2.449 -16.562 -14.984 1 98.19 341 PRO B CA 1
ATOM 6632 C C . PRO B 1 341 ? -3.541 -16.703 -13.93 1 98.19 341 PRO B C 1
ATOM 6634 O O . PRO B 1 341 ? -3.59 -15.898 -12.984 1 98.19 341 PRO B O 1
ATOM 6637 N N . ILE B 1 342 ? -4.352 -17.719 -14 1 98.38 342 ILE B N 1
ATOM 6638 C CA . ILE B 1 342 ? -5.516 -17.875 -13.133 1 98.38 342 ILE B CA 1
ATOM 6639 C C . ILE B 1 342 ? -5.059 -18.141 -11.703 1 98.38 342 ILE B C 1
ATOM 6641 O O . ILE B 1 342 ? -5.512 -17.469 -10.766 1 98.38 342 ILE B O 1
ATOM 6645 N N . PHE B 1 343 ? -4.199 -19.078 -11.562 1 98.81 343 PHE B N 1
ATOM 6646 C CA . PHE B 1 343 ? -3.725 -19.438 -10.234 1 98.81 343 PHE B CA 1
ATOM 6647 C C . PHE B 1 343 ? -2.904 -18.312 -9.633 1 98.81 343 PHE B C 1
ATOM 6649 O O . PHE B 1 343 ? -2.959 -18.078 -8.422 1 98.81 343 PHE B O 1
ATOM 6656 N N . LEU B 1 344 ? -2.127 -17.609 -10.461 1 98.81 344 LEU B N 1
ATOM 6657 C CA . LEU B 1 344 ? -1.401 -16.438 -9.992 1 98.81 344 LEU B CA 1
ATOM 6658 C C . LEU B 1 344 ? -2.359 -15.391 -9.414 1 98.81 344 LEU B C 1
ATOM 6660 O O . LEU B 1 344 ? -2.086 -14.805 -8.367 1 98.81 344 LEU B O 1
ATOM 6664 N N . GLN B 1 345 ? -3.449 -15.172 -10.078 1 98.81 345 GLN B N 1
ATOM 6665 C CA . GLN B 1 345 ? -4.453 -14.227 -9.609 1 98.81 345 GLN B CA 1
ATOM 6666 C C . GLN B 1 345 ? -5.016 -14.648 -8.25 1 98.81 345 GLN B C 1
ATOM 6668 O O . GLN B 1 345 ? -5.254 -13.805 -7.383 1 98.81 345 GLN B O 1
ATOM 6673 N N . PHE B 1 346 ? -5.23 -15.945 -8.117 1 98.81 346 PHE B N 1
ATOM 6674 C CA . PHE B 1 346 ? -5.695 -16.469 -6.84 1 98.81 346 PHE B CA 1
ATOM 6675 C C . PHE B 1 346 ? -4.711 -16.141 -5.727 1 98.81 346 PHE B C 1
ATOM 6677 O O . PHE B 1 346 ? -5.098 -15.602 -4.684 1 98.81 346 PHE B O 1
ATOM 6684 N N . ILE B 1 347 ? -3.457 -16.438 -5.961 1 98.94 347 ILE B N 1
ATOM 6685 C CA . ILE B 1 347 ? -2.439 -16.188 -4.945 1 98.94 347 ILE B CA 1
ATOM 6686 C C . ILE B 1 347 ? -2.316 -14.688 -4.684 1 98.94 347 ILE B C 1
ATOM 6688 O O . ILE B 1 347 ? -2.113 -14.266 -3.545 1 98.94 347 ILE B O 1
ATOM 6692 N N . ASP B 1 348 ? -2.418 -13.875 -5.723 1 98.81 348 ASP B N 1
ATOM 6693 C CA . ASP B 1 348 ? -2.402 -12.422 -5.566 1 98.81 348 ASP B CA 1
ATOM 6694 C C . ASP B 1 348 ? -3.561 -11.953 -4.691 1 98.81 348 ASP B C 1
ATOM 6696 O O . ASP B 1 348 ? -3.381 -11.094 -3.826 1 98.81 348 ASP B O 1
ATOM 6700 N N . CYS B 1 349 ? -4.73 -12.508 -4.93 1 98.88 349 CYS B N 1
ATOM 6701 C CA . CYS B 1 349 ? -5.875 -12.18 -4.094 1 98.88 349 CYS B CA 1
ATOM 6702 C C . CYS B 1 349 ? -5.602 -12.523 -2.633 1 98.88 349 CYS B C 1
ATOM 6704 O O . CYS B 1 349 ? -5.949 -11.758 -1.733 1 98.88 349 CYS B O 1
ATOM 6706 N N . VAL B 1 350 ? -5.016 -13.68 -2.412 1 98.94 350 VAL B N 1
ATOM 6707 C CA . VAL B 1 350 ? -4.676 -14.086 -1.053 1 98.94 350 VAL B CA 1
ATOM 6708 C C . VAL B 1 350 ? -3.709 -13.078 -0.438 1 98.94 350 VAL B C 1
ATOM 6710 O O . VAL B 1 350 ? -3.865 -12.688 0.72 1 98.94 350 VAL B O 1
ATOM 6713 N N . TRP B 1 351 ? -2.787 -12.641 -1.228 1 98.75 351 TRP B N 1
ATOM 6714 C CA . TRP B 1 351 ? -1.836 -11.641 -0.745 1 98.75 351 TRP B CA 1
ATOM 6715 C C . TRP B 1 351 ? -2.547 -10.344 -0.378 1 98.75 351 TRP B C 1
ATOM 6717 O O . TRP B 1 351 ? -2.246 -9.734 0.651 1 98.75 351 TRP B O 1
ATOM 6727 N N . GLN B 1 352 ? -3.455 -9.969 -1.233 1 98.56 352 GLN B N 1
ATOM 6728 C CA . GLN B 1 352 ? -4.234 -8.766 -0.938 1 98.56 352 GLN B CA 1
ATOM 6729 C C . GLN B 1 352 ? -4.93 -8.883 0.415 1 98.56 352 GLN B C 1
ATOM 6731 O O . GLN B 1 352 ? -4.961 -7.926 1.188 1 98.56 352 GLN B O 1
ATOM 6736 N N . VAL B 1 353 ? -5.473 -10.062 0.711 1 98.62 353 VAL B N 1
ATOM 6737 C CA . VAL B 1 353 ? -6.215 -10.273 1.948 1 98.62 353 VAL B CA 1
ATOM 6738 C C . VAL B 1 353 ? -5.258 -10.258 3.137 1 98.62 353 VAL B C 1
ATOM 6740 O O . VAL B 1 353 ? -5.582 -9.727 4.199 1 98.62 353 VAL B O 1
ATOM 6743 N N . THR B 1 354 ? -4.055 -10.844 2.992 1 98.19 354 THR B N 1
ATOM 6744 C CA . THR B 1 354 ? -3.086 -10.859 4.082 1 98.19 354 THR B CA 1
ATOM 6745 C C . THR B 1 354 ? -2.65 -9.438 4.438 1 98.19 354 THR B C 1
ATOM 6747 O O . THR B 1 354 ? -2.336 -9.148 5.594 1 98.19 354 THR B O 1
ATOM 6750 N N . ARG B 1 355 ? -2.658 -8.578 3.467 1 95.19 355 ARG B N 1
ATOM 6751 C CA . ARG B 1 355 ? -2.293 -7.188 3.707 1 95.19 355 ARG B CA 1
ATOM 6752 C C . ARG B 1 355 ? -3.342 -6.484 4.562 1 95.19 355 ARG B C 1
ATOM 6754 O O . ARG B 1 355 ? -3.004 -5.68 5.434 1 95.19 355 ARG B O 1
ATOM 6761 N N . GLN B 1 356 ? -4.543 -6.812 4.254 1 94.5 356 GLN B N 1
ATOM 6762 C CA . GLN B 1 356 ? -5.633 -6.164 4.977 1 94.5 356 GLN B CA 1
ATOM 6763 C C . GLN B 1 356 ? -5.836 -6.793 6.352 1 94.5 356 GLN B C 1
ATOM 6765 O O . GLN B 1 356 ? -6.359 -6.148 7.266 1 94.5 356 GLN B O 1
ATOM 6770 N N . PHE B 1 357 ? -5.41 -8.062 6.547 1 96.25 357 PHE B N 1
ATOM 6771 C CA . PHE B 1 357 ? -5.531 -8.773 7.812 1 96.25 357 PHE B CA 1
ATOM 6772 C C . PHE B 1 357 ? -4.215 -9.445 8.188 1 96.25 357 PHE B C 1
ATOM 6774 O O . PHE B 1 357 ? -4.125 -10.672 8.203 1 96.25 357 PHE B O 1
ATOM 6781 N N . PRO B 1 358 ? -3.236 -8.703 8.641 1 92.25 358 PRO B N 1
ATOM 6782 C CA . PRO B 1 358 ? -1.875 -9.211 8.805 1 92.25 358 PRO B CA 1
ATOM 6783 C C . PRO B 1 358 ? -1.762 -10.242 9.93 1 92.25 358 PRO B C 1
ATOM 6785 O O . PRO B 1 358 ? -0.842 -11.062 9.938 1 92.25 358 PRO B O 1
ATOM 6788 N N . THR B 1 359 ? -2.695 -10.289 10.836 1 95.44 359 THR B N 1
ATOM 6789 C CA . THR B 1 359 ? -2.561 -11.172 11.984 1 95.44 359 THR B CA 1
ATOM 6790 C C . THR B 1 359 ? -3.375 -12.453 11.773 1 95.44 359 THR B C 1
ATOM 6792 O O . THR B 1 359 ? -3.344 -13.352 12.609 1 95.44 359 THR B O 1
ATOM 6795 N N . ALA B 1 360 ? -4.082 -12.594 10.688 1 98 360 ALA B N 1
ATOM 6796 C CA . ALA B 1 360 ? -5.059 -13.664 10.523 1 98 360 ALA B CA 1
ATOM 6797 C C . ALA B 1 360 ? -4.434 -14.883 9.844 1 98 360 ALA B C 1
ATOM 6799 O O . ALA B 1 360 ? -5.035 -15.953 9.797 1 98 360 ALA B O 1
ATOM 6800 N N . PHE B 1 361 ? -3.211 -14.773 9.367 1 98.56 361 PHE B N 1
ATOM 6801 C CA . PHE B 1 361 ? -2.629 -15.836 8.57 1 98.56 361 PHE B CA 1
ATOM 6802 C C . PHE B 1 361 ? -1.341 -16.359 9.195 1 98.56 361 PHE B C 1
ATOM 6804 O O . PHE B 1 361 ? -0.503 -15.562 9.641 1 98.56 361 PHE B O 1
ATOM 6811 N N . GLU B 1 362 ? -1.218 -17.609 9.188 1 98.5 362 GLU B N 1
ATOM 6812 C CA . GLU B 1 362 ? -0.013 -18.219 9.742 1 98.5 362 GLU B CA 1
ATOM 6813 C C . GLU B 1 362 ? 1.15 -18.141 8.758 1 98.5 362 GLU B C 1
ATOM 6815 O O . GLU B 1 362 ? 2.309 -18.047 9.164 1 98.5 362 GLU B O 1
ATOM 6820 N N . PHE B 1 363 ? 0.863 -18.219 7.48 1 98.75 363 PHE B N 1
ATOM 6821 C CA . PHE B 1 363 ? 1.921 -18.203 6.477 1 98.75 363 PHE B CA 1
ATOM 6822 C C . PHE B 1 363 ? 2.258 -16.766 6.086 1 98.75 363 PHE B C 1
ATOM 6824 O O . PHE B 1 363 ? 1.427 -15.859 6.23 1 98.75 363 PHE B O 1
ATOM 6831 N N . ASN B 1 364 ? 3.42 -16.562 5.629 1 97.94 364 ASN B N 1
ATOM 6832 C CA . ASN B 1 364 ? 3.891 -15.227 5.27 1 97.94 364 ASN B CA 1
ATOM 6833 C C . ASN B 1 364 ? 3.998 -15.062 3.756 1 97.94 364 ASN B C 1
ATOM 6835 O O . ASN B 1 364 ? 3.617 -15.953 3 1 97.94 364 ASN B O 1
ATOM 6839 N N . GLU B 1 365 ? 4.426 -13.945 3.336 1 97.25 365 GLU B N 1
ATOM 6840 C CA . GLU B 1 365 ? 4.559 -13.609 1.92 1 97.25 365 GLU B CA 1
ATOM 6841 C C . GLU B 1 365 ? 5.547 -14.547 1.224 1 97.25 365 GLU B C 1
ATOM 6843 O O . GLU B 1 365 ? 5.355 -14.898 0.058 1 97.25 365 GLU B O 1
ATOM 6848 N N . HIS B 1 366 ? 6.57 -14.922 1.898 1 97.31 366 HIS B N 1
ATOM 6849 C CA . HIS B 1 366 ? 7.574 -15.828 1.345 1 97.31 366 HIS B CA 1
ATOM 6850 C C . HIS B 1 366 ? 6.949 -17.156 0.925 1 97.31 366 HIS B C 1
ATOM 6852 O O . HIS B 1 366 ? 7.348 -17.734 -0.085 1 97.31 366 HIS B O 1
ATOM 6858 N N . PHE B 1 367 ? 6.07 -17.594 1.69 1 98.69 367 PHE B N 1
ATOM 6859 C CA . PHE B 1 367 ? 5.363 -18.828 1.36 1 98.69 367 PHE B CA 1
ATOM 6860 C C . PHE B 1 367 ? 4.609 -18.688 0.043 1 98.69 367 PHE B C 1
ATOM 6862 O O . PHE B 1 367 ? 4.676 -19.562 -0.817 1 98.69 367 PHE B O 1
ATOM 6869 N N . LEU B 1 368 ? 3.889 -17.609 -0.102 1 98.75 368 LEU B N 1
ATOM 6870 C CA . LEU B 1 368 ? 3.115 -17.375 -1.317 1 98.75 368 LEU B CA 1
ATOM 6871 C C . LEU B 1 368 ? 4.027 -17.312 -2.537 1 98.75 368 LEU B C 1
ATOM 6873 O O . LEU B 1 368 ? 3.699 -17.844 -3.594 1 98.75 368 LEU B O 1
ATOM 6877 N N . ILE B 1 369 ? 5.16 -16.656 -2.355 1 98.12 369 ILE B N 1
ATOM 6878 C CA . ILE B 1 369 ? 6.129 -16.547 -3.439 1 98.12 369 ILE B CA 1
ATOM 6879 C C . ILE B 1 369 ? 6.695 -17.922 -3.771 1 98.12 369 ILE B C 1
ATOM 6881 O O . ILE B 1 369 ? 6.848 -18.266 -4.945 1 98.12 369 ILE B O 1
ATOM 6885 N N . ALA B 1 370 ? 6.938 -18.688 -2.781 1 97.88 370 ALA B N 1
ATOM 6886 C CA . ALA B 1 370 ? 7.445 -20.031 -2.996 1 97.88 370 ALA B CA 1
ATOM 6887 C C . ALA B 1 370 ? 6.449 -20.875 -3.787 1 97.88 370 ALA B C 1
ATOM 6889 O O . ALA B 1 370 ? 6.836 -21.641 -4.672 1 97.88 370 ALA B O 1
ATOM 6890 N N . VAL B 1 371 ? 5.227 -20.734 -3.451 1 98.75 371 VAL B N 1
ATOM 6891 C CA . VAL B 1 371 ? 4.184 -21.469 -4.164 1 98.75 371 VAL B CA 1
ATOM 6892 C C . VAL B 1 371 ? 4.219 -21.109 -5.648 1 98.75 371 VAL B C 1
ATOM 6894 O O . VAL B 1 371 ? 4.168 -21.984 -6.512 1 98.75 371 VAL B O 1
ATOM 6897 N N . LEU B 1 372 ? 4.355 -19.859 -5.914 1 98.69 372 LEU B N 1
ATOM 6898 C CA . LEU B 1 372 ? 4.352 -19.406 -7.301 1 98.69 372 LEU B CA 1
ATOM 6899 C C . LEU B 1 372 ? 5.648 -19.797 -8 1 98.69 372 LEU B C 1
ATOM 6901 O O . LEU B 1 372 ? 5.637 -20.141 -9.188 1 98.69 372 LEU B O 1
ATOM 6905 N N . ASP B 1 373 ? 6.738 -19.703 -7.273 1 97.56 373 ASP B N 1
ATOM 6906 C CA . ASP B 1 373 ? 8.008 -20.109 -7.863 1 97.56 373 ASP B CA 1
ATOM 6907 C C . ASP B 1 373 ? 7.961 -21.562 -8.305 1 97.56 373 ASP B C 1
ATOM 6909 O O . ASP B 1 373 ? 8.422 -21.906 -9.398 1 97.56 373 ASP B O 1
ATOM 6913 N N . HIS B 1 374 ? 7.398 -22.312 -7.516 1 97.81 374 HIS B N 1
ATOM 6914 C CA . HIS B 1 374 ? 7.41 -23.75 -7.812 1 97.81 374 HIS B CA 1
ATOM 6915 C C . HIS B 1 374 ? 6.188 -24.141 -8.633 1 97.81 374 HIS B C 1
ATOM 6917 O O . HIS B 1 374 ? 6.086 -25.297 -9.07 1 97.81 374 HIS B O 1
ATOM 6923 N N . LEU B 1 375 ? 5.273 -23.203 -8.789 1 98.62 375 LEU B N 1
ATOM 6924 C CA . LEU B 1 375 ? 4.266 -23.359 -9.828 1 98.62 375 LEU B CA 1
ATOM 6925 C C . LEU B 1 375 ? 4.918 -23.531 -11.203 1 98.62 375 LEU B C 1
ATOM 6927 O O . LEU B 1 375 ? 4.434 -24.297 -12.031 1 98.62 375 LEU B O 1
ATOM 6931 N N . TYR B 1 376 ? 6.035 -22.859 -11.352 1 98 376 TYR B N 1
ATOM 6932 C CA . TYR B 1 376 ? 6.641 -22.766 -12.672 1 98 376 TYR B CA 1
ATOM 6933 C C . TYR B 1 376 ? 7.848 -23.688 -12.789 1 98 376 TYR B C 1
ATOM 6935 O O . TYR B 1 376 ? 8.195 -24.141 -13.883 1 98 376 TYR B O 1
ATOM 6943 N N . SER B 1 377 ? 8.57 -24 -11.758 1 96.31 377 SER B N 1
ATOM 6944 C CA . SER B 1 377 ? 9.922 -24.547 -11.789 1 96.31 377 SER B CA 1
ATOM 6945 C C . SER B 1 377 ? 9.906 -26.016 -12.195 1 96.31 377 SER B C 1
ATOM 6947 O O . SER B 1 377 ? 10.922 -26.562 -12.633 1 96.31 377 SER B O 1
ATOM 6949 N N . CYS B 1 378 ? 8.781 -26.703 -11.883 1 96.38 378 CYS B N 1
ATOM 6950 C CA . CYS B 1 378 ? 8.641 -28.141 -12.125 1 96.38 378 CYS B CA 1
ATOM 6951 C C . CYS B 1 378 ? 9.648 -28.922 -11.297 1 96.38 378 CYS B C 1
ATOM 6953 O O . CYS B 1 378 ? 10.055 -30.031 -11.688 1 96.38 378 CYS B O 1
ATOM 6955 N N . GLN B 1 379 ? 10.078 -28.312 -10.234 1 95.5 379 GLN B N 1
ATOM 6956 C CA . GLN B 1 379 ? 10.945 -29.016 -9.297 1 95.5 379 GLN B CA 1
ATOM 6957 C C . GLN B 1 379 ? 10.164 -30.062 -8.516 1 95.5 379 GLN B C 1
ATOM 6959 O O . GLN B 1 379 ? 10.711 -31.109 -8.141 1 95.5 379 GLN B O 1
ATOM 6964 N N . PHE B 1 380 ? 8.938 -29.812 -8.266 1 97.25 380 PHE B N 1
ATOM 6965 C CA . PHE B 1 380 ? 8.047 -30.672 -7.508 1 97.25 380 PHE B CA 1
ATOM 6966 C C . PHE B 1 380 ? 6.859 -31.109 -8.359 1 97.25 380 PHE B C 1
ATOM 6968 O O . PHE B 1 380 ? 6.531 -30.453 -9.352 1 97.25 380 PHE B O 1
ATOM 6975 N N . GLY B 1 381 ? 6.223 -32.156 -7.996 1 97.56 381 GLY B N 1
ATOM 6976 C CA . GLY B 1 381 ? 5.121 -32.656 -8.781 1 97.56 381 GLY B CA 1
ATOM 6977 C C . GLY B 1 381 ? 3.783 -32.062 -8.422 1 97.56 381 GLY B C 1
ATOM 6978 O O . GLY B 1 381 ? 2.785 -32.281 -9.109 1 97.56 381 GLY B O 1
ATOM 6979 N N . THR B 1 382 ? 3.701 -31.219 -7.457 1 98.25 382 THR B N 1
ATOM 6980 C CA . THR B 1 382 ? 2.477 -30.734 -6.836 1 98.25 382 THR B CA 1
ATOM 6981 C C . THR B 1 382 ? 1.545 -30.125 -7.879 1 98.25 382 THR B C 1
ATOM 6983 O O . THR B 1 382 ? 0.334 -30.359 -7.844 1 98.25 382 THR B O 1
ATOM 6986 N N . PHE B 1 383 ? 2.109 -29.406 -8.836 1 98.44 383 PHE B N 1
ATOM 6987 C CA . PHE B 1 383 ? 1.259 -28.672 -9.758 1 98.44 383 PHE B CA 1
ATOM 6988 C C . PHE B 1 383 ? 1.311 -29.281 -11.148 1 98.44 383 PHE B C 1
ATOM 6990 O O . PHE B 1 383 ? 0.796 -28.703 -12.109 1 98.44 383 PHE B O 1
ATOM 6997 N N . LEU B 1 384 ? 1.94 -30.453 -11.273 1 97.69 384 LEU B N 1
ATOM 6998 C CA . LEU B 1 384 ? 1.981 -31.125 -12.57 1 97.69 384 LEU B CA 1
ATOM 6999 C C . LEU B 1 384 ? 0.651 -31.812 -12.867 1 97.69 384 LEU B C 1
ATOM 7001 O O . LEU B 1 384 ? -0.038 -32.281 -11.953 1 97.69 384 LEU B O 1
ATOM 7005 N N . GLY B 1 385 ? 0.305 -31.797 -14.141 1 95.88 385 GLY B N 1
ATOM 7006 C CA . GLY B 1 385 ? -0.922 -32.469 -14.562 1 95.88 385 GLY B CA 1
ATOM 7007 C C . GLY B 1 385 ? -2.105 -31.516 -14.641 1 95.88 385 GLY B C 1
ATOM 7008 O O . GLY B 1 385 ? -1.978 -30.312 -14.359 1 95.88 385 GLY B O 1
ATOM 7009 N N . ASN B 1 386 ? -3.299 -32.094 -15.031 1 96.06 386 ASN B N 1
ATOM 7010 C CA . ASN B 1 386 ? -4.469 -31.25 -15.266 1 96.06 386 ASN B CA 1
ATOM 7011 C C . ASN B 1 386 ? -5.633 -31.641 -14.359 1 96.06 386 ASN B C 1
ATOM 7013 O O . ASN B 1 386 ? -6.594 -30.891 -14.211 1 96.06 386 ASN B O 1
ATOM 7017 N N . CYS B 1 387 ? -5.609 -32.812 -13.812 1 95.5 387 CYS B N 1
ATOM 7018 C CA . CYS B 1 387 ? -6.656 -33.281 -12.914 1 95.5 387 CYS B CA 1
ATOM 7019 C C . CYS B 1 387 ? -6.191 -34.469 -12.117 1 95.5 387 CYS B C 1
ATOM 7021 O O . CYS B 1 387 ? -5.113 -35.031 -12.367 1 95.5 387 CYS B O 1
ATOM 7023 N N . GLU B 1 388 ? -6.996 -34.875 -11.234 1 96.12 388 GLU B N 1
ATOM 7024 C CA . GLU B 1 388 ? -6.645 -36 -10.344 1 96.12 388 GLU B CA 1
ATOM 7025 C C . GLU B 1 388 ? -6.465 -37.281 -11.125 1 96.12 388 GLU B C 1
ATOM 7027 O O . GLU B 1 388 ? -5.535 -38.062 -10.859 1 96.12 388 GLU B O 1
ATOM 7032 N N . ARG B 1 389 ? -7.281 -37.531 -12.102 1 96.25 389 ARG B N 1
ATOM 7033 C CA . ARG B 1 389 ? -7.203 -38.75 -12.898 1 96.25 389 ARG B CA 1
ATOM 7034 C C . ARG B 1 389 ? -5.863 -38.875 -13.617 1 96.25 389 ARG B C 1
ATOM 7036 O O . ARG B 1 389 ? -5.188 -39.875 -13.539 1 96.25 389 ARG B O 1
ATOM 7043 N N . SER B 1 390 ? -5.547 -37.844 -14.289 1 94.75 390 SER B N 1
ATOM 7044 C CA . SER B 1 390 ? -4.297 -37.844 -15.031 1 94.75 390 SER B CA 1
ATOM 7045 C C . SER B 1 390 ? -3.096 -38 -14.102 1 94.75 390 SER B C 1
ATOM 7047 O O . SER B 1 390 ? -2.121 -38.656 -14.445 1 94.75 390 SER B O 1
ATOM 7049 N N . ARG B 1 391 ? -3.117 -37.438 -12.969 1 95.88 391 ARG B N 1
ATOM 7050 C CA . ARG B 1 391 ? -2.031 -37.5 -11.992 1 95.88 391 ARG B CA 1
ATOM 7051 C C . ARG B 1 391 ? -1.887 -38.938 -11.461 1 95.88 391 ARG B C 1
ATOM 7053 O O . ARG B 1 391 ? -0.774 -39.406 -11.195 1 95.88 391 ARG B O 1
ATOM 7060 N N . THR B 1 392 ? -3.031 -39.531 -11.297 1 94.94 392 THR B N 1
ATOM 7061 C CA . THR B 1 392 ? -3.031 -40.906 -10.836 1 94.94 392 THR B CA 1
ATOM 7062 C C . THR B 1 392 ? -2.488 -41.844 -11.914 1 94.94 392 THR B C 1
ATOM 7064 O O . THR B 1 392 ? -1.679 -42.719 -11.633 1 94.94 392 THR B O 1
ATOM 7067 N N . LEU B 1 393 ? -2.934 -41.562 -13.094 1 94.5 393 LEU B N 1
ATOM 7068 C CA . LEU B 1 393 ? -2.502 -42.375 -14.219 1 94.5 393 LEU B CA 1
ATOM 7069 C C . LEU B 1 393 ? -0.998 -42.25 -14.445 1 94.5 393 LEU B C 1
ATOM 7071 O O . LEU B 1 393 ? -0.328 -43.25 -14.773 1 94.5 393 LEU B O 1
ATOM 7075 N N . GLU B 1 394 ? -0.494 -41.094 -14.242 1 93.56 394 GLU B N 1
ATOM 7076 C CA . GLU B 1 394 ? 0.924 -40.812 -14.461 1 93.56 394 GLU B CA 1
ATOM 7077 C C . GLU B 1 394 ? 1.737 -41.094 -13.195 1 93.56 394 GLU B C 1
ATOM 7079 O O . GLU B 1 394 ? 2.959 -40.906 -13.188 1 93.56 394 GLU B O 1
ATOM 7084 N N . ARG B 1 395 ? 1.092 -41.438 -12.156 1 95.75 395 ARG B N 1
ATOM 7085 C CA . ARG B 1 395 ? 1.719 -41.781 -10.891 1 95.75 395 ARG B CA 1
ATOM 7086 C C . ARG B 1 395 ? 2.617 -40.656 -10.398 1 95.75 395 ARG B C 1
ATOM 7088 O O . ARG B 1 395 ? 3.773 -40.875 -10.039 1 95.75 395 ARG B O 1
ATOM 7095 N N . ILE B 1 396 ? 2.141 -39.5 -10.438 1 95.88 396 ILE B N 1
ATOM 7096 C CA . ILE B 1 396 ? 2.912 -38.312 -10.102 1 95.88 396 ILE B CA 1
ATOM 7097 C C . ILE B 1 396 ? 3.277 -38.344 -8.617 1 95.88 396 ILE B C 1
ATOM 7099 O O . ILE B 1 396 ? 4.422 -38.062 -8.25 1 95.88 396 ILE B O 1
ATOM 7103 N N . GLN B 1 397 ? 2.391 -38.719 -7.742 1 94.94 397 GLN B N 1
ATOM 7104 C CA . GLN B 1 397 ? 2.619 -38.688 -6.301 1 94.94 397 GLN B CA 1
ATOM 7105 C C . GLN B 1 397 ? 3.688 -39.688 -5.898 1 94.94 397 GLN B C 1
ATOM 7107 O O . GLN B 1 397 ? 4.43 -39.469 -4.941 1 94.94 397 GLN B O 1
ATOM 7112 N N . GLU B 1 398 ? 3.76 -40.719 -6.645 1 94.75 398 GLU B N 1
ATOM 7113 C CA . GLU B 1 398 ? 4.719 -41.781 -6.336 1 94.75 398 GLU B CA 1
ATOM 7114 C C . GLU B 1 398 ? 6.105 -41.438 -6.871 1 94.75 398 GLU B C 1
ATOM 7116 O O . GLU B 1 398 ? 7.117 -41.844 -6.305 1 94.75 398 GLU B O 1
ATOM 7121 N N . GLN B 1 399 ? 6.129 -40.688 -7.891 1 95 399 GLN B N 1
ATOM 7122 C CA . GLN B 1 399 ? 7.379 -40.5 -8.625 1 95 399 GLN B CA 1
ATOM 7123 C C . GLN B 1 399 ? 8.031 -39.156 -8.297 1 95 399 GLN B C 1
ATOM 7125 O O . GLN B 1 399 ? 9.172 -38.906 -8.695 1 95 399 GLN B O 1
ATOM 7130 N N . THR B 1 400 ? 7.34 -38.281 -7.621 1 96.31 400 THR B N 1
ATOM 7131 C CA . THR B 1 400 ? 7.859 -36.938 -7.387 1 96.31 400 THR B CA 1
ATOM 7132 C C . THR B 1 400 ? 7.668 -36.531 -5.93 1 96.31 400 THR B C 1
ATOM 7134 O O . THR B 1 400 ? 6.785 -37.062 -5.246 1 96.31 400 THR B O 1
ATOM 7137 N N . PRO B 1 401 ? 8.516 -35.656 -5.441 1 96 401 PRO B N 1
ATOM 7138 C CA . PRO B 1 401 ? 8.234 -35.031 -4.141 1 96 401 PRO B CA 1
ATOM 7139 C C . PRO B 1 401 ? 7.203 -33.906 -4.227 1 96 401 PRO B C 1
ATOM 7141 O O . PRO B 1 401 ? 7.047 -33.312 -5.281 1 96 401 PRO B O 1
ATOM 7144 N N . SER B 1 402 ? 6.566 -33.719 -3.145 1 97.5 402 SER B N 1
ATOM 7145 C CA . SER B 1 402 ? 5.586 -32.656 -3.031 1 97.5 402 SER B CA 1
ATOM 7146 C C . SER B 1 402 ? 6.246 -31.344 -2.602 1 97.5 402 SER B C 1
ATOM 7148 O O . SER B 1 402 ? 7.195 -31.344 -1.813 1 97.5 402 SER B O 1
ATOM 7150 N N . LEU B 1 403 ? 5.781 -30.234 -3.096 1 98.31 403 LEU B N 1
ATOM 7151 C CA . LEU B 1 403 ? 6.234 -28.938 -2.621 1 98.31 403 LEU B CA 1
ATOM 7152 C C . LEU B 1 403 ? 6.02 -28.797 -1.117 1 98.31 403 LEU B C 1
ATOM 7154 O O . LEU B 1 403 ? 6.844 -28.203 -0.42 1 98.31 403 LEU B O 1
ATOM 7158 N N . TRP B 1 404 ? 4.934 -29.359 -0.627 1 98.75 404 TRP B N 1
ATOM 7159 C CA . TRP B 1 404 ? 4.586 -29.234 0.784 1 98.75 404 TRP B CA 1
ATOM 7160 C C . TRP B 1 404 ? 5.609 -29.938 1.663 1 98.75 404 TRP B C 1
ATOM 7162 O O . TRP B 1 404 ? 5.766 -29.609 2.84 1 98.75 404 TRP B O 1
ATOM 7172 N N . SER B 1 405 ? 6.289 -31 1.084 1 97.94 405 SER B N 1
ATOM 7173 C CA . SER B 1 405 ? 7.371 -31.641 1.825 1 97.94 405 SER B CA 1
ATOM 7174 C C . SER B 1 405 ? 8.461 -30.641 2.186 1 97.94 405 SER B C 1
ATOM 7176 O O . SER B 1 405 ? 8.945 -30.625 3.32 1 97.94 405 SER B O 1
ATOM 7178 N N . LEU B 1 406 ? 8.82 -29.812 1.24 1 96.88 406 LEU B N 1
ATOM 7179 C CA . LEU B 1 406 ? 9.812 -28.781 1.479 1 96.88 406 LEU B CA 1
ATOM 7180 C C . LEU B 1 406 ? 9.305 -27.766 2.494 1 96.88 406 LEU B C 1
ATOM 7182 O O . LEU B 1 406 ? 9.992 -27.453 3.469 1 96.88 406 LEU B O 1
ATOM 7186 N N . VAL B 1 407 ? 8.117 -27.234 2.291 1 97.94 407 VAL B N 1
ATOM 7187 C CA . VAL B 1 407 ? 7.547 -26.156 3.094 1 97.94 407 VAL B CA 1
ATOM 7188 C C . VAL B 1 407 ? 7.414 -26.609 4.547 1 97.94 407 VAL B C 1
ATOM 7190 O O . VAL B 1 407 ? 7.816 -25.891 5.469 1 97.94 407 VAL B O 1
ATOM 7193 N N . ASN B 1 408 ? 6.914 -27.812 4.695 1 98.12 408 ASN B N 1
ATOM 7194 C CA . ASN B 1 408 ? 6.629 -28.297 6.043 1 98.12 408 ASN B CA 1
ATOM 7195 C C . ASN B 1 408 ? 7.902 -28.734 6.762 1 98.12 408 ASN B C 1
ATOM 7197 O O . ASN B 1 408 ? 7.918 -28.859 7.988 1 98.12 408 ASN B O 1
ATOM 7201 N N . SER B 1 409 ? 8.938 -29.031 6.008 1 97 409 SER B N 1
ATOM 7202 C CA . SER B 1 409 ? 10.227 -29.344 6.609 1 97 409 SER B CA 1
ATOM 7203 C C . SER B 1 409 ? 10.984 -28.078 6.992 1 97 409 SER B C 1
ATOM 7205 O O . SER B 1 409 ? 11.906 -28.125 7.809 1 97 409 SER B O 1
ATOM 7207 N N . ARG B 1 410 ? 10.664 -26.953 6.387 1 96.44 410 ARG B N 1
ATOM 7208 C CA . ARG B 1 410 ? 11.281 -25.656 6.668 1 96.44 410 ARG B CA 1
ATOM 7209 C C . ARG B 1 410 ? 10.242 -24.625 7.094 1 96.44 410 ARG B C 1
ATOM 7211 O O . ARG B 1 410 ? 10.219 -23.516 6.586 1 96.44 410 ARG B O 1
ATOM 7218 N N . ARG B 1 411 ? 9.422 -25.031 7.969 1 96.62 411 ARG B N 1
ATOM 7219 C CA . ARG B 1 411 ? 8.258 -24.25 8.391 1 96.62 411 ARG B CA 1
ATOM 7220 C C . ARG B 1 411 ? 8.672 -22.859 8.859 1 96.62 411 ARG B C 1
ATOM 7222 O O . ARG B 1 411 ? 7.973 -21.875 8.586 1 96.62 411 ARG B O 1
ATOM 7229 N N . HIS B 1 412 ? 9.789 -22.688 9.5 1 95.81 412 HIS B N 1
ATOM 7230 C CA . HIS B 1 412 ? 10.227 -21.422 10.109 1 95.81 412 HIS B CA 1
ATOM 7231 C C . HIS B 1 412 ? 10.414 -20.344 9.062 1 95.81 412 HIS B C 1
ATOM 7233 O O . HIS B 1 412 ? 10.273 -19.156 9.359 1 95.81 412 HIS B O 1
ATOM 7239 N N . GLU B 1 413 ? 10.609 -20.734 7.828 1 95.19 413 GLU B N 1
ATOM 7240 C CA . GLU B 1 413 ? 10.844 -19.766 6.754 1 95.19 413 GLU B CA 1
ATOM 7241 C C . GLU B 1 413 ? 9.523 -19.203 6.227 1 95.19 413 GLU B C 1
ATOM 7243 O O . GLU B 1 413 ? 9.5 -18.156 5.59 1 95.19 413 GLU B O 1
ATOM 7248 N N . PHE B 1 414 ? 8.43 -19.922 6.605 1 98 414 PHE B N 1
ATOM 7249 C CA . PHE B 1 414 ? 7.207 -19.641 5.863 1 98 414 PHE B CA 1
ATOM 7250 C C . PHE B 1 414 ? 6.109 -19.141 6.801 1 98 414 PHE B C 1
ATOM 7252 O O . PHE B 1 414 ? 4.973 -18.922 6.371 1 98 414 PHE B O 1
ATOM 7259 N N . VAL B 1 415 ? 6.449 -18.922 8.055 1 98.06 415 VAL B N 1
ATOM 7260 C CA . VAL B 1 415 ? 5.434 -18.516 9.023 1 98.06 415 VAL B CA 1
ATOM 7261 C C . VAL B 1 415 ? 5.566 -17.031 9.336 1 98.06 415 VAL B C 1
ATOM 7263 O O . VAL B 1 415 ? 6.672 -16.484 9.328 1 98.06 415 VAL B O 1
ATOM 7266 N N . SER B 1 416 ? 4.457 -16.422 9.57 1 95.81 416 SER B N 1
ATOM 7267 C CA . SER B 1 416 ? 4.406 -15 9.891 1 95.81 416 SER B CA 1
ATOM 7268 C C . SER B 1 416 ? 4.602 -14.766 11.383 1 95.81 416 SER B C 1
ATOM 7270 O O . SER B 1 416 ? 3.957 -15.414 12.211 1 95.81 416 SER B O 1
ATOM 7272 N N . PRO B 1 417 ? 5.387 -13.805 11.766 1 90.75 417 PRO B N 1
ATOM 7273 C CA . PRO B 1 417 ? 5.562 -13.484 13.18 1 90.75 417 PRO B CA 1
ATOM 7274 C C . PRO B 1 417 ? 4.352 -12.773 13.781 1 90.75 417 PRO B C 1
ATOM 7276 O O . PRO B 1 417 ? 4.203 -12.719 15 1 90.75 417 PRO B O 1
ATOM 7279 N N . LEU B 1 418 ? 3.455 -12.336 12.945 1 91.31 418 LEU B N 1
ATOM 7280 C CA . LEU B 1 418 ? 2.312 -11.555 13.406 1 91.31 418 LEU B CA 1
ATOM 7281 C C . LEU B 1 418 ? 1.102 -12.453 13.641 1 91.31 418 LEU B C 1
ATOM 7283 O O . LEU B 1 418 ? 0.089 -12.016 14.188 1 91.31 418 LEU B O 1
ATOM 7287 N N . PHE B 1 419 ? 1.249 -13.703 13.359 1 95.56 419 PHE B N 1
ATOM 7288 C CA . PHE B 1 419 ? 0.112 -14.617 13.367 1 95.56 419 PHE B CA 1
ATOM 7289 C C . PHE B 1 419 ? -0.495 -14.711 14.758 1 95.56 419 PHE B C 1
ATOM 7291 O O . PHE B 1 419 ? 0.209 -14.992 15.734 1 95.56 419 PHE B O 1
ATOM 7298 N N . ASP B 1 420 ? -1.802 -14.398 14.82 1 94.62 420 ASP B N 1
ATOM 7299 C CA . ASP B 1 420 ? -2.582 -14.57 16.047 1 94.62 420 ASP B CA 1
ATOM 7300 C C . ASP B 1 420 ? -3.586 -15.719 15.891 1 94.62 420 ASP B C 1
ATOM 7302 O O . ASP B 1 420 ? -4.637 -15.547 15.273 1 94.62 420 ASP B O 1
ATOM 7306 N N . ARG B 1 421 ? -3.377 -16.75 16.562 1 90.56 421 ARG B N 1
ATOM 7307 C CA . ARG B 1 421 ? -4.207 -17.953 16.453 1 90.56 421 ARG B CA 1
ATOM 7308 C C . ARG B 1 421 ? -5.617 -17.688 16.969 1 90.56 421 ARG B C 1
ATOM 7310 O O . ARG B 1 421 ? -6.559 -18.391 16.609 1 90.56 421 ARG B O 1
ATOM 7317 N N . ARG B 1 422 ? -5.781 -16.672 17.734 1 90.31 422 ARG B N 1
ATOM 7318 C CA . ARG B 1 422 ? -7.066 -16.344 18.344 1 90.31 422 ARG B CA 1
ATOM 7319 C C . ARG B 1 422 ? -7.969 -15.609 17.344 1 90.31 422 ARG B C 1
ATOM 7321 O O . ARG B 1 422 ? -9.18 -15.516 17.562 1 90.31 422 ARG B O 1
ATOM 7328 N N . ASN B 1 423 ? -7.32 -15.172 16.297 1 88.81 423 ASN B N 1
ATOM 7329 C CA . ASN B 1 423 ? -8.086 -14.477 15.273 1 88.81 423 ASN B CA 1
ATOM 7330 C C . ASN B 1 423 ? -8.82 -15.461 14.359 1 88.81 423 ASN B C 1
ATOM 7332 O O . ASN B 1 423 ? -8.328 -15.789 13.281 1 88.81 423 ASN B O 1
ATOM 7336 N N . THR B 1 424 ? -9.977 -15.883 14.688 1 92.06 424 THR B N 1
ATOM 7337 C CA . THR B 1 424 ? -10.711 -16.906 13.945 1 92.06 424 THR B CA 1
ATOM 7338 C C . THR B 1 424 ? -11.953 -16.312 13.289 1 92.06 424 THR B C 1
ATOM 7340 O O . THR B 1 424 ? -12.828 -17.031 12.812 1 92.06 424 THR B O 1
ATOM 7343 N N . ARG B 1 425 ? -12.031 -15.062 13.188 1 94.75 425 ARG B N 1
ATOM 7344 C CA . ARG B 1 425 ? -13.211 -14.398 12.641 1 94.75 425 ARG B CA 1
ATOM 7345 C C . ARG B 1 425 ? -13.25 -14.523 11.117 1 94.75 425 ARG B C 1
ATOM 7347 O O . ARG B 1 425 ? -12.211 -14.695 10.477 1 94.75 425 ARG B O 1
ATOM 7354 N N . VAL B 1 426 ? -14.477 -14.539 10.602 1 97.56 426 VAL B N 1
ATOM 7355 C CA . VAL B 1 426 ? -14.641 -14.469 9.156 1 97.56 426 VAL B CA 1
ATOM 7356 C C . VAL B 1 426 ? -14.094 -13.141 8.633 1 97.56 426 VAL B C 1
ATOM 7358 O O . VAL B 1 426 ? -14.25 -12.102 9.281 1 97.56 426 VAL B O 1
ATOM 7361 N N . LEU B 1 427 ? -13.43 -13.195 7.574 1 97.94 427 LEU B N 1
ATOM 7362 C CA . LEU B 1 427 ? -12.797 -12 7.031 1 97.94 427 LEU B CA 1
ATOM 7363 C C . LEU B 1 427 ? -13.617 -11.414 5.891 1 97.94 427 LEU B C 1
ATOM 7365 O O . LEU B 1 427 ? -14.156 -12.148 5.062 1 97.94 427 LEU B O 1
ATOM 7369 N N . PHE B 1 428 ? -13.828 -10.156 5.844 1 97.25 428 PHE B N 1
ATOM 7370 C CA . PHE B 1 428 ? -14.477 -9.43 4.754 1 97.25 428 PHE B CA 1
ATOM 7371 C C . PHE B 1 428 ? -13.57 -8.312 4.238 1 97.25 428 PHE B C 1
ATOM 7373 O O . PHE B 1 428 ? -13.766 -7.145 4.574 1 97.25 428 PHE B O 1
ATOM 7380 N N . PRO B 1 429 ? -12.547 -8.688 3.408 1 96.62 429 PRO B N 1
ATOM 7381 C CA . PRO B 1 429 ? -11.695 -7.652 2.818 1 96.62 429 PRO B CA 1
ATOM 7382 C C . PRO B 1 429 ? -12.477 -6.676 1.94 1 96.62 429 PRO B C 1
ATOM 7384 O O . PRO B 1 429 ? -13.539 -7.023 1.417 1 96.62 429 PRO B O 1
ATOM 7387 N N . VAL B 1 430 ? -11.977 -5.449 1.812 1 92.19 430 VAL B N 1
ATOM 7388 C CA . VAL B 1 430 ? -12.586 -4.434 0.961 1 92.19 430 VAL B CA 1
ATOM 7389 C C . VAL B 1 430 ? -12.031 -4.547 -0.457 1 92.19 430 VAL B C 1
ATOM 7391 O O . VAL B 1 430 ? -10.859 -4.246 -0.697 1 92.19 430 VAL B O 1
ATOM 7394 N N . PRO B 1 431 ? -12.867 -5.02 -1.341 1 93.69 431 PRO B N 1
ATOM 7395 C CA . PRO B 1 431 ? -12.406 -5.133 -2.727 1 93.69 431 PRO B CA 1
ATOM 7396 C C . PRO B 1 431 ? -12.547 -3.824 -3.504 1 93.69 431 PRO B C 1
ATOM 7398 O O . PRO B 1 431 ? -13.406 -3.713 -4.383 1 93.69 431 PRO B O 1
ATOM 7401 N N . SER B 1 432 ? -11.781 -2.85 -3.203 1 91.5 432 SER B N 1
ATOM 7402 C CA . SER B 1 432 ? -11.781 -1.545 -3.855 1 91.5 432 SER B CA 1
ATOM 7403 C C . SER B 1 432 ? -10.383 -1.169 -4.336 1 91.5 432 SER B C 1
ATOM 7405 O O . SER B 1 432 ? -9.383 -1.584 -3.74 1 91.5 432 SER B O 1
ATOM 7407 N N . MET B 1 433 ? -10.359 -0.413 -5.395 1 91.44 433 MET B N 1
ATOM 7408 C CA . MET B 1 433 ? -9.086 -0.001 -5.973 1 91.44 433 MET B CA 1
ATOM 7409 C C . MET B 1 433 ? -8.273 0.813 -4.973 1 91.44 433 MET B C 1
ATOM 7411 O O . MET B 1 433 ? -7.043 0.854 -5.051 1 91.44 433 MET B O 1
ATOM 7415 N N . ARG B 1 434 ? -8.922 1.394 -4.055 1 87.62 434 ARG B N 1
ATOM 7416 C CA . ARG B 1 434 ? -8.25 2.232 -3.066 1 87.62 434 ARG B CA 1
ATOM 7417 C C . ARG B 1 434 ? -7.445 1.386 -2.084 1 87.62 434 ARG B C 1
ATOM 7419 O O . ARG B 1 434 ? -6.461 1.857 -1.514 1 87.62 434 ARG B O 1
ATOM 7426 N N . HIS B 1 435 ? -7.922 0.158 -1.941 1 89.12 435 HIS B N 1
ATOM 7427 C CA . HIS B 1 435 ? -7.324 -0.689 -0.916 1 89.12 435 HIS B CA 1
ATOM 7428 C C . HIS B 1 435 ? -6.406 -1.738 -1.533 1 89.12 435 HIS B C 1
ATOM 7430 O O . HIS B 1 435 ? -5.609 -2.361 -0.831 1 89.12 435 HIS B O 1
ATOM 7436 N N . LEU B 1 436 ? -6.508 -1.936 -2.781 1 94.31 436 LEU B N 1
ATOM 7437 C CA . LEU B 1 436 ? -5.66 -2.916 -3.447 1 94.31 436 LEU B CA 1
ATOM 7438 C C . LEU B 1 436 ? -4.316 -2.301 -3.832 1 94.31 436 LEU B C 1
ATOM 7440 O O . LEU B 1 436 ? -4.23 -1.095 -4.07 1 94.31 436 LEU B O 1
ATOM 7444 N N . GLN B 1 437 ? -3.295 -3.107 -3.797 1 94.62 437 GLN B N 1
ATOM 7445 C CA . GLN B 1 437 ? -1.95 -2.664 -4.148 1 94.62 437 GLN B CA 1
ATOM 7446 C C . GLN B 1 437 ? -1.259 -3.674 -5.062 1 94.62 437 GLN B C 1
ATOM 7448 O O . GLN B 1 437 ? -1.535 -4.871 -4.992 1 94.62 437 GLN B O 1
ATOM 7453 N N . LEU B 1 438 ? -0.405 -3.115 -5.922 1 95.69 438 LEU B N 1
ATOM 7454 C CA . LEU B 1 438 ? 0.424 -4.035 -6.691 1 95.69 438 LEU B CA 1
ATOM 7455 C C . LEU B 1 438 ? 1.394 -4.785 -5.781 1 95.69 438 LEU B C 1
ATOM 7457 O O . LEU B 1 438 ? 2.062 -4.172 -4.945 1 95.69 438 LEU B O 1
ATOM 7461 N N . TRP B 1 439 ? 1.414 -6.047 -5.852 1 96.69 439 TRP B N 1
ATOM 7462 C CA . TRP B 1 439 ? 2.312 -6.906 -5.094 1 96.69 439 TRP B CA 1
ATOM 7463 C C . TRP B 1 439 ? 3.752 -6.75 -5.57 1 96.69 439 TRP B C 1
ATOM 7465 O O . TRP B 1 439 ? 4.27 -7.605 -6.293 1 96.69 439 TRP B O 1
ATOM 7475 N N . LEU B 1 440 ? 4.402 -5.734 -5.156 1 91.56 440 LEU B N 1
ATOM 7476 C CA . LEU B 1 440 ? 5.746 -5.391 -5.609 1 91.56 440 LEU B CA 1
ATOM 7477 C C . LEU B 1 440 ? 6.73 -6.508 -5.289 1 91.56 440 LEU B C 1
ATOM 7479 O O . LEU B 1 440 ? 7.602 -6.824 -6.102 1 91.56 440 LEU B O 1
ATOM 7483 N N . GLY B 1 441 ? 6.547 -7.125 -4.125 1 91.81 441 GLY B N 1
ATOM 7484 C CA . GLY B 1 441 ? 7.445 -8.18 -3.695 1 91.81 441 GLY B CA 1
ATOM 7485 C C . GLY B 1 441 ? 7.461 -9.375 -4.637 1 91.81 441 GLY B C 1
ATOM 7486 O O . GLY B 1 441 ? 8.391 -10.188 -4.605 1 91.81 441 GLY B O 1
ATOM 7487 N N . TYR B 1 442 ? 6.477 -9.406 -5.48 1 95.56 442 TYR B N 1
ATOM 7488 C CA . TYR B 1 442 ? 6.426 -10.5 -6.449 1 95.56 442 TYR B CA 1
ATOM 7489 C C . TYR B 1 442 ? 6.699 -9.992 -7.859 1 95.56 442 TYR B C 1
ATOM 7491 O O . TYR B 1 442 ? 7.59 -10.492 -8.547 1 95.56 442 TYR B O 1
ATOM 7499 N N . TYR B 1 443 ? 6.027 -8.969 -8.297 1 94.38 443 TYR B N 1
ATOM 7500 C CA . TYR B 1 443 ? 6.023 -8.602 -9.711 1 94.38 443 TYR B CA 1
ATOM 7501 C C . TYR B 1 443 ? 7.293 -7.844 -10.078 1 94.38 443 TYR B C 1
ATOM 7503 O O . TYR B 1 443 ? 7.73 -7.879 -11.234 1 94.38 443 TYR B O 1
ATOM 7511 N N . ILE B 1 444 ? 7.871 -7.145 -9.102 1 89.38 444 ILE B N 1
ATOM 7512 C CA . ILE B 1 444 ? 9.039 -6.348 -9.445 1 89.38 444 ILE B CA 1
ATOM 7513 C C . ILE B 1 444 ? 10.25 -6.84 -8.648 1 89.38 444 ILE B C 1
ATOM 7515 O O . ILE B 1 444 ? 11.234 -6.117 -8.484 1 89.38 444 ILE B O 1
ATOM 7519 N N . ARG B 1 445 ? 10.219 -7.98 -8.133 1 87.88 445 ARG B N 1
ATOM 7520 C CA . ARG B 1 445 ? 11.227 -8.523 -7.227 1 87.88 445 ARG B CA 1
ATOM 7521 C C . ARG B 1 445 ? 12.57 -8.664 -7.93 1 87.88 445 ARG B C 1
ATOM 7523 O O . ARG B 1 445 ? 13.617 -8.75 -7.277 1 87.88 445 ARG B O 1
ATOM 7530 N N . TRP B 1 446 ? 12.508 -8.656 -9.234 1 85.62 446 TRP B N 1
ATOM 7531 C CA . TRP B 1 446 ? 13.75 -8.844 -9.969 1 85.62 446 TRP B CA 1
ATOM 7532 C C . TRP B 1 446 ? 14.43 -7.512 -10.258 1 85.62 446 TRP B C 1
ATOM 7534 O O . TRP B 1 446 ? 15.531 -7.473 -10.812 1 85.62 446 TRP B O 1
ATOM 7544 N N . ASN B 1 447 ? 13.789 -6.406 -9.867 1 76.38 447 ASN B N 1
ATOM 7545 C CA . ASN B 1 447 ? 14.359 -5.07 -9.992 1 76.38 447 ASN B CA 1
ATOM 7546 C C . ASN B 1 447 ? 15.195 -4.699 -8.766 1 76.38 447 ASN B C 1
ATOM 7548 O O . ASN B 1 447 ? 14.703 -4.738 -7.637 1 76.38 447 ASN B O 1
ATOM 7552 N N . PRO B 1 448 ? 16.484 -4.469 -8.922 1 66.12 448 PRO B N 1
ATOM 7553 C CA . PRO B 1 448 ? 17.344 -4.191 -7.77 1 66.12 448 PRO B CA 1
ATOM 7554 C C . PRO B 1 448 ? 16.938 -2.918 -7.027 1 66.12 448 PRO B C 1
ATOM 7556 O O . PRO B 1 448 ? 17.25 -2.764 -5.844 1 66.12 448 PRO B O 1
ATOM 7559 N N . GLY B 1 449 ? 16.391 -1.876 -7.543 1 58.09 449 GLY B N 1
ATOM 7560 C CA . GLY B 1 449 ? 16.062 -0.636 -6.855 1 58.09 449 GLY B CA 1
ATOM 7561 C C . GLY B 1 449 ? 14.922 -0.79 -5.863 1 58.09 449 GLY B C 1
ATOM 7562 O O . GLY B 1 449 ? 14.523 0.178 -5.215 1 58.09 449 GLY B O 1
ATOM 7563 N N . VAL B 1 450 ? 14.305 -1.869 -5.84 1 53.22 450 VAL B N 1
ATOM 7564 C CA . VAL B 1 450 ? 13.172 -2.033 -4.934 1 53.22 450 VAL B CA 1
ATOM 7565 C C . VAL B 1 450 ? 13.648 -2.625 -3.609 1 53.22 450 VAL B C 1
ATOM 7567 O O . VAL B 1 450 ? 14.281 -3.68 -3.588 1 53.22 450 VAL B O 1
ATOM 7570 N N . PRO B 1 451 ? 13.547 -1.837 -2.564 1 49.69 451 PRO B N 1
ATOM 7571 C CA . PRO B 1 451 ? 13.922 -2.324 -1.235 1 49.69 451 PRO B CA 1
ATOM 7572 C C . PRO B 1 451 ? 13.172 -3.598 -0.842 1 49.69 451 PRO B C 1
ATOM 7574 O O . PRO B 1 451 ? 11.992 -3.754 -1.173 1 49.69 451 PRO B O 1
ATOM 7577 N N . GLY B 1 452 ? 13.844 -4.668 -0.165 1 44.03 452 GLY B N 1
ATOM 7578 C CA . GLY B 1 452 ? 13.281 -5.91 0.347 1 44.03 452 GLY B CA 1
ATOM 7579 C C . GLY B 1 452 ? 13.484 -7.086 -0.589 1 44.03 452 GLY B C 1
ATOM 7580 O O . GLY B 1 452 ? 13.016 -8.195 -0.312 1 44.03 452 GLY B O 1
ATOM 7581 N N . THR B 1 453 ? 13.68 -6.613 -1.789 1 41.28 453 THR B N 1
ATOM 7582 C CA . THR B 1 453 ? 13.93 -7.754 -2.664 1 41.28 453 THR B CA 1
ATOM 7583 C C . THR B 1 453 ? 15.102 -8.586 -2.145 1 41.28 453 THR B C 1
ATOM 7585 O O . THR B 1 453 ? 16.188 -8.062 -1.907 1 41.28 453 THR B O 1
ATOM 7588 N N . VAL B 1 454 ? 14.797 -9.352 -1.328 1 37.97 454 VAL B N 1
ATOM 7589 C CA . VAL B 1 454 ? 15.805 -10.336 -0.965 1 37.97 454 VAL B CA 1
ATOM 7590 C C . VAL B 1 454 ? 16.75 -10.57 -2.143 1 37.97 454 VAL B C 1
ATOM 7592 O O . VAL B 1 454 ? 16.312 -10.984 -3.219 1 37.97 454 VAL B O 1
ATOM 7595 N N . ARG B 1 455 ? 17.766 -9.922 -2.209 1 38.88 455 ARG B N 1
ATOM 7596 C CA . ARG B 1 455 ? 18.812 -10.359 -3.125 1 38.88 455 ARG B CA 1
ATOM 7597 C C . ARG B 1 455 ? 18.906 -11.883 -3.154 1 38.88 455 ARG B C 1
ATOM 7599 O O . ARG B 1 455 ? 19.453 -12.492 -2.236 1 38.88 455 ARG B O 1
ATOM 7606 N N . LYS B 1 456 ? 17.891 -12.5 -3.475 1 36.47 456 LYS B N 1
ATOM 7607 C CA . LYS B 1 456 ? 18.078 -13.938 -3.67 1 36.47 456 LYS B CA 1
ATOM 7608 C C . LYS B 1 456 ? 19.375 -14.234 -4.422 1 36.47 456 LYS B C 1
ATOM 7610 O O . LYS B 1 456 ? 19.797 -15.391 -4.496 1 36.47 456 LYS B O 1
ATOM 7615 N N . ASN B 1 457 ? 19.781 -13.227 -5.141 1 36.44 457 ASN B N 1
ATOM 7616 C CA . ASN B 1 457 ? 20.875 -13.758 -5.953 1 36.44 457 ASN B CA 1
ATOM 7617 C C . ASN B 1 457 ? 22.125 -13.992 -5.121 1 36.44 457 ASN B C 1
ATOM 7619 O O . ASN B 1 457 ? 23.188 -14.344 -5.66 1 36.44 457 ASN B O 1
ATOM 7623 N N . SER B 1 458 ? 22.094 -13.367 -4.008 1 34.31 458 SER B N 1
ATOM 7624 C CA . SER B 1 458 ? 23.422 -13.477 -3.416 1 34.31 458 SER B CA 1
ATOM 7625 C C . SER B 1 458 ? 23.734 -14.914 -3.012 1 34.31 458 SER B C 1
ATOM 7627 O O . SER B 1 458 ? 24.812 -15.203 -2.488 1 34.31 458 SER B O 1
ATOM 7629 N N . TYR B 1 459 ? 22.734 -15.609 -2.773 1 31.08 459 TYR B N 1
ATOM 7630 C CA . TYR B 1 459 ? 23.156 -16.906 -2.254 1 31.08 459 TYR B CA 1
ATOM 7631 C C . TYR B 1 459 ? 23.969 -17.656 -3.291 1 31.08 459 TYR B C 1
ATOM 7633 O O . TYR B 1 459 ? 24.312 -18.828 -3.094 1 31.08 459 TYR B O 1
ATOM 7641 N N . CYS B 1 460 ? 23.828 -17.297 -4.504 1 37.66 460 CYS B N 1
ATOM 7642 C CA . CYS B 1 460 ? 24.594 -18.25 -5.293 1 37.66 460 CYS B CA 1
ATOM 7643 C C . CYS B 1 460 ? 26.078 -18.141 -4.965 1 37.66 460 CYS B C 1
ATOM 7645 O O . CYS B 1 460 ? 26.703 -17.094 -5.195 1 37.66 460 CYS B O 1
ATOM 7647 N N . GLY B 1 461 ? 26.5 -18.719 -4.043 1 39.31 461 GLY B N 1
ATOM 7648 C CA . GLY B 1 461 ? 27.922 -18.859 -3.736 1 39.31 461 GLY B CA 1
ATOM 7649 C C . GLY B 1 461 ? 28.797 -18.875 -4.973 1 39.31 461 GLY B C 1
ATOM 7650 O O . GLY B 1 461 ? 28.297 -18.812 -6.098 1 39.31 461 GLY B O 1
ATOM 7651 N N . ARG B 1 462 ? 30.156 -19.031 -4.73 1 44.06 462 ARG B N 1
ATOM 7652 C CA . ARG B 1 462 ? 31.234 -19.172 -5.715 1 44.06 462 ARG B CA 1
ATOM 7653 C C . ARG B 1 462 ? 30.953 -20.328 -6.672 1 44.06 462 ARG B C 1
ATOM 7655 O O . ARG B 1 462 ? 30.312 -21.312 -6.297 1 44.06 462 ARG B O 1
ATOM 7662 N N . LYS B 1 463 ? 31.234 -20.016 -7.945 1 48.12 463 LYS B N 1
ATOM 7663 C CA . LYS B 1 463 ? 31.172 -21.016 -9.008 1 48.12 463 LYS B CA 1
ATOM 7664 C C . LYS B 1 463 ? 31.453 -22.406 -8.469 1 48.12 463 LYS B C 1
ATOM 7666 O O . LYS B 1 463 ? 30.75 -23.359 -8.812 1 48.12 463 LYS B O 1
ATOM 7671 N N . ASP B 1 464 ? 32.375 -22.344 -7.75 1 45.84 464 ASP B N 1
ATOM 7672 C CA . ASP B 1 464 ? 32.812 -23.656 -7.273 1 45.84 464 ASP B CA 1
ATOM 7673 C C . ASP B 1 464 ? 31.734 -24.297 -6.398 1 45.84 464 ASP B C 1
ATOM 7675 O O . ASP B 1 464 ? 31.531 -25.516 -6.445 1 45.84 464 ASP B O 1
ATOM 7679 N N . ALA B 1 465 ? 31.141 -23.438 -5.684 1 41.69 465 ALA B N 1
ATOM 7680 C CA . ALA B 1 465 ? 30.141 -23.984 -4.77 1 41.69 465 ALA B CA 1
ATOM 7681 C C . ALA B 1 465 ? 28.891 -24.438 -5.527 1 41.69 465 ALA B C 1
ATOM 7683 O O . ALA B 1 465 ? 28.297 -25.469 -5.211 1 41.69 465 ALA B O 1
ATOM 7684 N N . VAL B 1 466 ? 28.5 -23.594 -6.406 1 43 466 VAL B N 1
ATOM 7685 C CA . VAL B 1 466 ? 27.312 -23.953 -7.18 1 43 466 VAL B CA 1
ATOM 7686 C C . VAL B 1 466 ? 27.594 -25.188 -8.016 1 43 466 VAL B C 1
ATOM 7688 O O . VAL B 1 466 ? 26.75 -26.078 -8.125 1 43 466 VAL B O 1
ATOM 7691 N N . LEU B 1 467 ? 28.844 -25.156 -8.594 1 44.03 467 LEU B N 1
ATOM 7692 C CA . LEU B 1 467 ? 29.203 -26.297 -9.422 1 44.03 467 LEU B CA 1
ATOM 7693 C C . LEU B 1 467 ? 29.359 -27.562 -8.578 1 44.03 467 LEU B C 1
ATOM 7695 O O . LEU B 1 467 ? 29.078 -28.656 -9.039 1 44.03 467 LEU B O 1
ATOM 7699 N N . SER B 1 468 ? 30.016 -27.297 -7.465 1 37 468 SER B N 1
ATOM 7700 C CA . SER B 1 468 ? 30.172 -28.5 -6.652 1 37 468 SER B CA 1
ATOM 7701 C C . SER B 1 468 ? 28.828 -28.938 -6.059 1 37 468 SER B C 1
ATOM 7703 O O . SER B 1 468 ? 28.562 -30.125 -5.93 1 37 468 SER B O 1
ATOM 7705 N N . THR B 1 469 ? 28.141 -27.906 -5.309 1 34.09 469 THR B N 1
ATOM 7706 C CA . THR B 1 469 ? 26.906 -28.281 -4.625 1 34.09 469 THR B CA 1
ATOM 7707 C C . THR B 1 469 ? 25.703 -28.094 -5.535 1 34.09 469 THR B C 1
ATOM 7709 O O . THR B 1 469 ? 25.094 -27.016 -5.547 1 34.09 469 THR B O 1
ATOM 7712 N N . CYS B 1 470 ? 25.688 -28.297 -6.75 1 35.66 470 CYS B N 1
ATOM 7713 C CA . CYS B 1 470 ? 24.359 -28.5 -7.312 1 35.66 470 CYS B CA 1
ATOM 7714 C C . CYS B 1 470 ? 23.406 -29.078 -6.273 1 35.66 470 CYS B C 1
ATOM 7716 O O . CYS B 1 470 ? 22.531 -29.875 -6.602 1 35.66 470 CYS B O 1
ATOM 7718 N N . SER B 1 471 ? 23.688 -29.141 -5.027 1 31.91 471 SER B N 1
ATOM 7719 C CA . SER B 1 471 ? 22.672 -29.516 -4.035 1 31.91 471 SER B CA 1
ATOM 7720 C C . SER B 1 471 ? 21.516 -28.531 -4.02 1 31.91 471 SER B C 1
ATOM 7722 O O . SER B 1 471 ? 21.734 -27.312 -4.141 1 31.91 471 SER B O 1
ATOM 7724 N N . LEU B 1 472 ? 20.344 -28.828 -4.555 1 35.69 472 LEU B N 1
ATOM 7725 C CA . LEU B 1 472 ? 19.031 -28.172 -4.488 1 35.69 472 LEU B CA 1
ATOM 7726 C C . LEU B 1 472 ? 18.906 -27.344 -3.217 1 35.69 472 LEU B C 1
ATOM 7728 O O . LEU B 1 472 ? 17.859 -26.734 -2.961 1 35.69 472 LEU B O 1
ATOM 7732 N N . GLU B 1 473 ? 19.625 -27.609 -2.072 1 29.09 473 GLU B N 1
ATOM 7733 C CA . GLU B 1 473 ? 19.266 -26.922 -0.841 1 29.09 473 GLU B CA 1
ATOM 7734 C C . GLU B 1 473 ? 19.656 -25.438 -0.896 1 29.09 473 GLU B C 1
ATOM 7736 O O . GLU B 1 473 ? 20.844 -25.109 -0.823 1 29.09 473 GLU B O 1
ATOM 7741 N N . CYS B 1 474 ? 19.531 -24.703 -1.744 1 28.19 474 CYS B N 1
ATOM 7742 C CA . CYS B 1 474 ? 19.812 -23.344 -1.307 1 28.19 474 CYS B CA 1
ATOM 7743 C C . CYS B 1 474 ? 19.25 -23.094 0.085 1 28.19 474 CYS B C 1
ATOM 7745 O O . CYS B 1 474 ? 18.062 -23.281 0.317 1 28.19 474 CYS B O 1
ATOM 7747 N N . ASP B 1 475 ? 20.047 -23.281 1.212 1 24.06 475 ASP B N 1
ATOM 7748 C CA . ASP B 1 475 ? 19.562 -22.953 2.549 1 24.06 475 ASP B CA 1
ATOM 7749 C C . ASP B 1 475 ? 18.781 -21.641 2.545 1 24.06 475 ASP B C 1
ATOM 7751 O O . ASP B 1 475 ? 19.156 -20.688 1.847 1 24.06 475 ASP B O 1
#

Radius of gyration: 33.01 Å; Cα contacts (8 Å, |Δi|>4): 1655; chains: 2; bounding box: 75×87×80 Å

Nearest PDB structures (foldseek):
  1zvr-assembly1_A  TM=9.671E-01  e=1.128E-51  Homo sapiens
  5gnh-assembly2_A  TM=9.588E-01  e=5.919E-52  Homo sapiens
  5gnh-assembly3_B  TM=9.568E-01  e=4.309E-51  Homo sapiens
  5c16-assembly4_D  TM=9.260E-01  e=1.336E-47  Homo sapiens
  2yf0-assembly1_A-2  TM=7.154E-01  e=9.540E-31  Homo sapiens

pLDDT: mean 87.98, std 15.73, range [22.53, 98.94]

Organism: Eptatretus burgeri (NCBI:txid7764)